Protein AF-0000000068821631 (afdb_homodimer)

Radius of gyration: 35.96 Å; Cα contacts (8 Å, |Δi|>4): 2154; chains: 2; bounding box: 86×133×84 Å

Solvent-accessible surface area (backbone atoms only — not comparable to full-atom values): 72727 Å² total; per-residue (Å²): 124,73,71,65,57,58,52,55,50,50,51,46,50,48,49,47,50,51,48,50,52,58,62,64,56,64,79,59,76,81,51,92,59,80,60,64,71,82,62,59,87,59,85,67,92,49,68,33,30,53,51,27,49,51,40,53,54,33,38,76,64,38,18,24,26,35,45,40,28,57,28,10,21,29,58,56,77,44,23,37,95,37,39,16,36,55,29,44,36,21,58,68,49,22,46,67,46,66,47,101,57,60,35,21,36,29,44,39,33,41,34,51,49,60,54,82,60,86,72,88,68,68,70,83,56,87,77,70,66,42,80,38,53,42,46,63,70,36,42,76,60,100,38,72,63,56,74,66,46,30,47,32,34,35,17,40,32,38,59,48,70,47,48,58,67,56,50,29,53,47,50,33,50,46,51,69,70,52,90,54,70,50,43,81,69,60,36,46,61,44,49,48,63,54,73,68,38,42,49,46,56,70,77,75,65,69,80,48,74,62,32,52,51,50,52,51,51,51,50,51,45,52,50,48,26,52,53,33,27,52,47,56,74,76,44,78,81,66,93,77,75,48,71,68,52,56,53,50,54,40,28,16,41,64,64,52,57,59,52,40,70,61,70,76,71,88,47,70,70,56,41,41,52,28,21,53,48,36,55,29,50,55,50,39,51,38,26,49,36,50,52,41,52,68,46,28,58,32,36,44,43,52,58,54,46,54,42,45,66,32,56,74,51,19,63,47,68,50,30,63,58,42,55,40,49,53,35,22,51,48,17,21,45,52,38,32,51,48,55,61,46,44,70,76,52,78,71,58,65,71,56,54,53,47,50,37,47,56,60,52,40,61,48,48,50,52,52,45,52,38,37,38,30,54,53,55,68,74,64,63,42,72,40,18,54,61,49,39,36,40,43,15,50,21,16,59,75,31,44,64,35,54,77,67,43,40,20,45,75,47,61,39,60,42,36,41,52,78,81,49,32,58,54,26,32,54,52,54,50,47,57,52,46,54,55,40,49,53,35,29,72,76,38,52,70,61,15,52,47,51,50,50,52,51,33,53,46,24,29,45,42,34,25,49,51,15,49,74,66,63,40,70,43,62,82,66,83,33,56,69,32,48,76,35,54,53,66,28,64,60,40,62,68,56,49,41,27,50,68,44,58,40,32,22,23,48,55,14,28,54,50,9,46,50,53,51,69,43,57,96,54,91,67,75,49,54,63,68,60,22,51,52,41,39,50,52,14,50,47,31,36,48,47,37,42,48,53,47,22,51,72,52,19,83,84,50,74,90,43,44,68,61,21,10,48,45,42,29,41,32,53,48,32,34,38,52,12,51,49,33,42,50,49,25,28,61,35,32,70,30,57,67,60,33,54,60,23,49,37,70,78,31,42,37,49,29,73,27,41,68,38,20,64,71,48,34,56,60,58,44,40,47,54,36,11,41,45,59,46,39,40,76,83,52,70,67,61,48,51,41,51,22,46,18,41,52,53,52,13,46,54,53,6,48,49,43,36,42,62,38,40,51,23,50,44,49,43,49,41,58,69,76,51,59,79,75,74,74,69,79,67,83,69,72,89,72,85,87,71,66,74,66,59,66,66,54,61,65,58,53,61,79,70,90,121,70,72,64,54,57,53,53,53,53,49,46,52,46,48,46,49,50,50,50,51,57,63,64,55,66,78,59,76,80,52,91,59,79,61,64,72,82,60,59,86,59,85,67,92,49,67,35,31,53,51,26,50,50,39,52,56,34,38,76,65,38,17,24,25,38,44,40,28,57,30,10,22,30,58,56,77,46,24,37,93,39,40,16,35,53,30,45,36,22,58,67,50,21,46,67,44,66,48,101,56,60,36,22,37,29,44,39,32,38,35,50,49,60,54,79,60,86,71,88,68,69,70,83,55,86,78,72,66,42,79,37,54,42,46,63,70,36,43,75,60,100,40,72,64,52,76,66,46,31,48,34,33,35,17,41,30,37,56,50,68,48,49,59,67,57,50,29,54,47,49,34,49,47,52,69,70,51,88,54,70,48,45,81,70,60,35,48,59,45,50,47,62,55,74,69,38,42,50,47,58,71,76,76,65,71,79,50,73,63,33,51,51,51,51,50,51,50,50,51,45,51,48,49,27,53,52,34,28,53,48,56,74,75,41,78,83,64,92,76,75,47,70,68,54,57,53,48,56,40,28,16,41,66,64,54,56,59,52,39,72,60,74,76,73,88,46,70,71,57,40,41,52,29,20,53,49,36,53,30,50,55,49,39,52,38,26,50,37,50,52,39,54,68,46,28,57,32,36,44,44,52,57,56,47,55,43,47,64,32,55,74,49,19,61,48,71,52,30,64,58,42,56,41,50,52,34,22,52,49,17,21,45,52,38,33,50,48,55,61,46,44,71,75,53,77,73,58,66,72,56,53,52,48,50,39,47,57,58,51,41,62,47,49,50,52,53,46,52,37,37,37,29,54,54,53,68,74,63,64,43,71,41,17,55,60,48,40,36,39,43,16,51,20,16,59,76,32,45,65,34,54,77,68,44,41,20,46,76,48,61,39,61,42,37,41,54,79,81,49,33,56,54,26,31,54,54,54,50,48,57,53,45,54,56,40,49,52,36,29,72,76,36,51,69,60,16,53,48,52,50,48,51,52,33,54,47,25,29,45,42,34,24,49,51,15,49,74,66,62,38,71,42,60,82,66,84,32,58,69,32,46,76,35,54,53,65,27,64,58,40,62,69,55,48,43,29,49,69,43,59,40,31,20,24,47,54,14,29,54,52,8,46,50,54,53,71,44,56,95,53,92,67,74,50,52,64,68,60,20,51,51,42,40,50,51,13,51,47,30,37,49,48,36,42,47,53,48,21,50,73,53,18,83,85,49,76,90,43,44,68,62,20,9,50,46,43,28,41,32,53,48,32,33,38,51,12,53,50,35,42,51,48,25,28,63,34,33,70,29,58,68,60,32,53,61,23,48,36,70,78,32,42,37,48,28,73,27,42,67,39,19,63,71,49,34,55,59,60,43,40,47,53,36,11,42,43,59,45,39,40,73,83,50,71,68,61,48,50,41,51,22,47,18,42,50,52,51,15,46,54,53,6,46,50,43,36,42,63,36,41,51,23,49,44,48,43,50,40,58,68,76,50,61,79,74,72,74,67,80,68,83,68,73,90,71,85,87,72,67,74,66,58,65,64,54,62,63,57,54,60,80,70,88

Sequence (1408 aa):
MLLKMIGFKIFGVLIMELFVISVECGNVDRSIFPQLPVTVQKSEEGLCKKHSDLYLDSLNNLTLWAEEMWDSTAKSATGVLRGSIFQMGHFEQCLTTRAPFETKYCLATVIAKVPKPMKQRDHLSLFYHPENDVFERLYKFDDISQQSRNVLKMGWCIPASCSTEELQEYLNEYFKTQYFPMKEHNVSYEAQFSPEWCQSAEENEYFSGGDIVFTFLTIILVTIVIGVTIYDFHHEEPLKKSLSYRLMITFSARKNFNDLSKSDESNPALTILYGLRAVSILMIITAHRFGTYVSSALLNFDYIETQYRSLLTTILFHGDLFVDTFFILSGILVVYTLLNQFEKKIMNPGFMILIRYVRLTPAYAFVIFYYATLFNHTGNGPLWKIVAGGDSQDCKTNWWTNLLYISNYVNADHMCMTHSWYLPCDFHYFIIGIFICILIKKERKSGLGVLTIFTVASMAIPFILTIVYQRPALLHFYPEFLTGPKVHPDFLLTYCKSHTRATPYFIGMFAGYLYYRLQGKEVHICRLKSIVLLLVSLTLMFMSVFIGGVFYNPYHAYNAAESASYAALHRPAWALGSIGLLYTASYGHGYIINKVLTWSPLVPLAKLVYGAYLVHMQFQLRSAARFRNPRSISYFDVISLALSDIVLAFVFGLLLYLMIEAPSRKIFREIMMPRRATNNLKVSQHNTNSENSNMNNKTSDSRLMLLKMIGFKIFGVLIMELFVISVECGNVDRSIFPQLPVTVQKSEEGLCKKHSDLYLDSLNNLTLWAEEMWDSTAKSATGVLRGSIFQMGHFEQCLTTRAPFETKYCLATVIAKVPKPMKQRDHLSLFYHPENDVFERLYKFDDISQQSRNVLKMGWCIPASCSTEELQEYLNEYFKTQYFPMKEHNVSYEAQFSPEWCQSAEENEYFSGGDIVFTFLTIILVTIVIGVTIYDFHHEEPLKKSLSYRLMITFSARKNFNDLSKSDESNPALTILYGLRAVSILMIITAHRFGTYVSSALLNFDYIETQYRSLLTTILFHGDLFVDTFFILSGILVVYTLLNQFEKKIMNPGFMILIRYVRLTPAYAFVIFYYATLFNHTGNGPLWKIVAGGDSQDCKTNWWTNLLYISNYVNADHMCMTHSWYLPCDFHYFIIGIFICILIKKERKSGLGVLTIFTVASMAIPFILTIVYQRPALLHFYPEFLTGPKVHPDFLLTYCKSHTRATPYFIGMFAGYLYYRLQGKEVHICRLKSIVLLLVSLTLMFMSVFIGGVFYNPYHAYNAAESASYAALHRPAWALGSIGLLYTASYGHGYIINKVLTWSPLVPLAKLVYGAYLVHMQFQLRSAARFRNPRSISYFDVISLALSDIVLAFVFGLLLYLMIEAPSRKIFREIMMPRRATNNLKVSQHNTNSENSNMNNKTSDSRL

InterPro domains:
  IPR002656 Acyltransferase 3 domain [PF01757] (275-656)
  IPR006621 Nose resistant-to-fluoxetine protein, N-terminal [PF20146] (48-170)
  IPR006621 Nose resistant-to-fluoxetine protein, N-terminal [SM00703] (45-189)
  IPR052728 Oxygen and lipid transport regulator [PTHR11161] (45-690)

pLDDT: mean 89.47, std 16.25, range [26.05, 98.81]

Secondary structure (DSSP, 8-state):
--HHHHHHHHHHHHHHHHHHHHHGGGG----SSPPPPSS---SS-SHHHHHHHHHHHHHHTTBHHHHHHHHHS--S--SGGGT--EE---HHHHHH---SS-EEEEEEEEEEEPPPPSS---TT-----TTSBTHHHHS--S-TTS--SSEEEEEEEEETTS-HHHHHHHHHHHHHHS--GGGGGT-EEEEE--GGGEEETTTT-S--HHHHHHHHHHHHHHHHHHHHHHHHHHSPPPSS--HHHHHHHTT-HHHHHHHTTPPP-S-GGGGHHHHHHHHHHHHHHHHHHHHHHHTS-BS-HHHHHHHTT-STTHHHHTTHHHHHHHHHHHHHHHHHHHHHHHTT----HHHHHHHHHHHHHHHHHHHHHHHHTGGGGS---TTTTTTHHHHHHHHHHHHHHHHTT-TTTSSGGG-SSGGGGHHHHHHHHHHHHHHHHHHHHH-HHHHHHHHHHHHHHHHHHHHHHHHHTT--SS----HHHHH-GGG-HHIIIIISSHHHH-HHHHHHHHHHHHHHHTTT------HHHHHHHHHHHHHHHHHHHHHHHHHHSTTS---HHHHHHHHHHHHHHHHHHHHHHHHHHHHSS-HHHHHHHT-TTHHHHHHTHHHHHHHHHHHHHHHHHT-SS-B---HHHHHHHHHHHHHHHHHHHHHHIIIIIHHHHHHHHHHHS-----------S---TTHHHHHHHHHHHTT-/--HHHHHHHHHHHHHHHHHHHHHGGGG----SSPPPPSS---SS-SHHHHHHHHHHHHHHTTBHHHHHHHHHS--S--SGGGT--EE---HHHHHH---SS-EEEEEEEEEEEPPPPSS---TT-----TTSBTHHHHS--S-TTS--SSEEEEEEEEETTS-HHHHHHHHHHHHHHS--GGGGGT-EEEEE--GGGEEETTTT----HHHHHHHHHHHHHHHHHHHHHHHHHHSPPPSS--HHHHHHHTT-HHHHHHHTT----S-GGGGHHHHHHHHHHHHHHHHHHHHHHHTS-BS-HHHHHHHTT-STTHHHHTTHHHHHHHHHHHHHHHHHHHHHHHTT----HHHHHHHHHHHHHHHHHHHHHHHHTGGGGS---TTTTTTHHHHHHHHHHHHHHHHTT-TTTSSGGG-SSGGGGHHHHHHHHHHHHHHHHHHHHH-HHHHHHHHHHHHHHHHHHHHHHHHHTT--SS----HHHHH-GGG-HHIIIIISSHHHH-HHHHHHHHHHHHHHHHTT------HHHHHHHHHHHHHHHHHHHHHHHHHHSTTSPP-HHHHHHHHHHHHHHHHHHHHHHHHHHHHSS-HHHHHHHT-TTHHHHHHTHHHHHHHHHHHHHHHHHT-SS-B---HHHHHHHHHHHHHHHHHHHHHHIIIIIHHHHHHHHHHHS-----------S---TTHHHHHHHHHHHTT-

Organism: Brassicogethes aeneus (NCBI:txid1431903)

Structure (mmCIF, N/CA/C/O backbone):
data_AF-0000000068821631-model_v1
#
loop_
_entity.id
_entity.type
_entity.pdbx_description
1 polymer 'Nose resistant-to-fluoxetine protein N-terminal domain-containing protein'
#
loop_
_atom_site.group_PDB
_atom_site.id
_atom_site.type_symbol
_atom_site.label_atom_id
_atom_site.label_alt_id
_atom_site.label_comp_id
_atom_site.label_asym_id
_atom_site.label_entity_id
_atom_site.label_seq_id
_atom_site.pdbx_PDB_ins_code
_atom_site.Cartn_x
_atom_site.Cartn_y
_atom_site.Cartn_z
_atom_site.occupancy
_atom_site.B_iso_or_equiv
_atom_site.auth_seq_id
_atom_site.auth_comp_id
_atom_site.auth_asym_id
_atom_site.auth_atom_id
_atom_site.pdbx_PDB_model_num
ATOM 1 N N . MET A 1 1 ? -3.051 -73.562 -43.344 1 27.86 1 MET A N 1
ATOM 2 C CA . MET A 1 1 ? -3.746 -72.312 -43.562 1 27.86 1 MET A CA 1
ATOM 3 C C . MET A 1 1 ? -3.988 -71.562 -42.25 1 27.86 1 MET A C 1
ATOM 5 O O . MET A 1 1 ? -4.184 -70.375 -42.219 1 27.86 1 MET A O 1
ATOM 9 N N . LEU A 1 2 ? -4.043 -72.312 -41.062 1 30.3 2 LEU A N 1
ATOM 10 C CA . LEU A 1 2 ? -4.355 -71.875 -39.719 1 30.3 2 LEU A CA 1
ATOM 11 C C . LEU A 1 2 ? -3.164 -71.125 -39.125 1 30.3 2 LEU A C 1
ATOM 13 O O . LEU A 1 2 ? -3.338 -70.25 -38.25 1 30.3 2 LEU A O 1
ATOM 17 N N . LEU A 1 3 ? -1.923 -71.438 -39.469 1 35.66 3 LEU A N 1
ATOM 18 C CA . LEU A 1 3 ? -0.729 -70.875 -38.844 1 35.66 3 LEU A CA 1
ATOM 19 C C . LEU A 1 3 ? -0.523 -69.438 -39.344 1 35.66 3 LEU A C 1
ATOM 21 O O . LEU A 1 3 ? 0.129 -68.625 -38.656 1 35.66 3 LEU A O 1
ATOM 25 N N . LYS A 1 4 ? -0.925 -69.125 -40.625 1 43.03 4 LYS A N 1
ATOM 26 C CA . LYS A 1 4 ? -0.717 -67.812 -41.188 1 43.03 4 LYS A CA 1
ATOM 27 C C . LYS A 1 4 ? -1.637 -66.75 -40.531 1 43.03 4 LYS A C 1
ATOM 29 O O . LYS A 1 4 ? -1.317 -65.562 -40.5 1 43.03 4 LYS A O 1
ATOM 34 N N . MET A 1 5 ? -2.822 -67.312 -39.906 1 37.31 5 MET A N 1
ATOM 35 C CA . MET A 1 5 ? -3.777 -66.312 -39.375 1 37.31 5 MET A CA 1
ATOM 36 C C . MET A 1 5 ? -3.34 -65.812 -38 1 37.31 5 MET A C 1
ATOM 38 O O . MET A 1 5 ? -3.695 -64.75 -37.594 1 37.31 5 MET A O 1
ATOM 42 N N . ILE A 1 6 ? -2.516 -66.688 -37.281 1 39.25 6 ILE A N 1
ATOM 43 C CA . ILE A 1 6 ? -2.141 -66.312 -35.906 1 39.25 6 ILE A CA 1
ATOM 44 C C . ILE A 1 6 ? -1.009 -65.25 -36 1 39.25 6 ILE A C 1
ATOM 46 O O . ILE A 1 6 ? -0.915 -64.375 -35.125 1 39.25 6 ILE A O 1
ATOM 50 N N . GLY A 1 7 ? -0.254 -65.25 -37.188 1 38.28 7 GLY A N 1
ATOM 51 C CA . GLY A 1 7 ? 0.874 -64.375 -37.281 1 38.28 7 GLY A CA 1
ATOM 52 C C . GLY A 1 7 ? 0.456 -62.906 -37.531 1 38.28 7 GLY A C 1
ATOM 53 O O . GLY A 1 7 ? 1.062 -62 -36.969 1 38.28 7 GLY A O 1
ATOM 54 N N . PHE A 1 8 ? -0.621 -62.812 -38.438 1 39.09 8 PHE A N 1
ATOM 55 C CA . PHE A 1 8 ? -1.047 -61.469 -38.781 1 39.09 8 PHE A CA 1
ATOM 56 C C . PHE A 1 8 ? -1.775 -60.812 -37.625 1 39.09 8 PHE A C 1
ATOM 58 O O . PHE A 1 8 ? -1.784 -59.562 -37.5 1 39.09 8 PHE A O 1
ATOM 65 N N . LYS A 1 9 ? -2.377 -61.594 -36.719 1 45.97 9 LYS A N 1
ATOM 66 C CA . LYS A 1 9 ? -3.109 -61 -35.594 1 45.97 9 LYS A CA 1
ATOM 67 C C . LYS A 1 9 ? -2.154 -60.531 -34.5 1 45.97 9 LYS A C 1
ATOM 69 O O . LYS A 1 9 ? -2.406 -59.531 -33.844 1 45.97 9 LYS A O 1
ATOM 74 N N . ILE A 1 10 ? -1.094 -61.344 -34.469 1 41.66 10 ILE A N 1
ATOM 75 C CA . ILE A 1 10 ? -0.138 -60.938 -33.438 1 41.66 10 ILE A CA 1
ATOM 76 C C . ILE A 1 10 ? 0.611 -59.688 -33.906 1 41.66 10 ILE A C 1
ATOM 78 O O . ILE A 1 10 ? 0.828 -58.75 -33.125 1 41.66 10 ILE A O 1
ATOM 82 N N . PHE A 1 11 ? 0.951 -59.594 -35.219 1 45 11 PHE A N 1
ATOM 83 C CA . PHE A 1 11 ? 1.626 -58.406 -35.75 1 45 11 PHE A CA 1
ATOM 84 C C . PHE A 1 11 ? 0.682 -57.219 -35.75 1 45 11 PHE A C 1
ATOM 86 O O . PHE A 1 11 ? 1.099 -56.094 -35.5 1 45 11 PHE A O 1
ATOM 93 N N . GLY A 1 12 ? -0.614 -57.406 -35.969 1 42.5 12 GLY A N 1
ATOM 94 C CA . GLY A 1 12 ? -1.601 -56.344 -35.938 1 42.5 12 GLY A CA 1
ATOM 95 C C . GLY A 1 12 ? -1.838 -55.812 -34.531 1 42.5 12 GLY A C 1
ATOM 96 O O . GLY A 1 12 ? -1.962 -54.594 -34.344 1 42.5 12 GLY A O 1
ATOM 97 N N . VAL A 1 13 ? -1.909 -56.75 -33.562 1 46.16 13 VAL A N 1
ATOM 98 C CA . VAL A 1 13 ? -2.08 -56.312 -32.188 1 46.16 13 VAL A CA 1
ATOM 99 C C . VAL A 1 13 ? -0.816 -55.594 -31.703 1 46.16 13 VAL A C 1
ATOM 101 O O . VAL A 1 13 ? -0.893 -54.594 -31.016 1 46.16 13 VAL A O 1
ATOM 104 N N . LEU A 1 14 ? 0.348 -56.031 -32.25 1 42.38 14 LEU A N 1
ATOM 105 C CA . LEU A 1 14 ? 1.596 -55.375 -31.875 1 42.38 14 LEU A CA 1
ATOM 106 C C . LEU A 1 14 ? 1.684 -54 -32.531 1 42.38 14 LEU A C 1
ATOM 108 O O . LEU A 1 14 ? 2.117 -53.031 -31.891 1 42.38 14 LEU A O 1
ATOM 112 N N . ILE A 1 15 ? 1.278 -53.938 -33.844 1 43.97 15 ILE A N 1
ATOM 113 C CA . ILE A 1 15 ? 1.255 -52.625 -34.5 1 43.97 15 ILE A CA 1
ATOM 114 C C . ILE A 1 15 ? 0.17 -51.75 -33.875 1 43.97 15 ILE A C 1
ATOM 116 O O . ILE A 1 15 ? 0.386 -50.562 -33.656 1 43.97 15 ILE A O 1
ATOM 120 N N . MET A 1 16 ? -0.98 -52.344 -33.5 1 40 16 MET A N 1
ATOM 121 C CA . MET A 1 16 ? -2.004 -51.562 -32.844 1 40 16 MET A CA 1
ATOM 122 C C . MET A 1 16 ? -1.545 -51.125 -31.438 1 40 16 MET A C 1
ATOM 124 O O . MET A 1 16 ? -1.809 -50 -31 1 40 16 MET A O 1
ATOM 128 N N . GLU A 1 17 ? -0.844 -52 -30.719 1 41.16 17 GLU A N 1
ATOM 129 C CA . GLU A 1 17 ? -0.293 -51.625 -29.422 1 41.16 17 GLU A CA 1
ATOM 130 C C . GLU A 1 17 ? 0.843 -50.625 -29.578 1 41.16 17 GLU A C 1
ATOM 132 O O . GLU A 1 17 ? 0.975 -49.688 -28.766 1 41.16 17 GLU A O 1
ATOM 137 N N . LEU A 1 18 ? 1.634 -50.75 -30.641 1 38.81 18 LEU A N 1
ATOM 138 C CA . LEU A 1 18 ? 2.643 -49.75 -30.922 1 38.81 18 LEU A CA 1
ATOM 139 C C . LEU A 1 18 ? 1.992 -48.438 -31.359 1 38.81 18 LEU A C 1
ATOM 141 O O . LEU A 1 18 ? 2.48 -47.344 -31.016 1 38.81 18 LEU A O 1
ATOM 145 N N . PHE A 1 19 ? 0.892 -48.5 -32.156 1 37.81 19 PHE A N 1
ATOM 146 C CA . PHE A 1 19 ? 0.152 -47.281 -32.531 1 37.81 19 PHE A CA 1
ATOM 147 C C . PHE A 1 19 ? -0.579 -46.719 -31.312 1 37.81 19 PHE A C 1
ATOM 149 O O . PHE A 1 19 ? -0.694 -45.5 -31.172 1 37.81 19 PHE A O 1
ATOM 156 N N . VAL A 1 20 ? -1.173 -47.531 -30.438 1 36.38 20 VAL A N 1
ATOM 157 C CA . VAL A 1 20 ? -1.764 -47.031 -29.188 1 36.38 20 VAL A CA 1
ATOM 158 C C . VAL A 1 20 ? -0.674 -46.469 -28.297 1 36.38 20 VAL A C 1
ATOM 160 O O . VAL A 1 20 ? -0.891 -45.438 -27.625 1 36.38 20 VAL A O 1
ATOM 163 N N . ILE A 1 21 ? 0.532 -47 -28.312 1 35.78 21 ILE A N 1
ATOM 164 C CA . ILE A 1 21 ? 1.637 -46.406 -27.594 1 35.78 21 ILE A CA 1
ATOM 165 C C . ILE A 1 21 ? 1.985 -45.062 -28.219 1 35.78 21 ILE A C 1
ATOM 167 O O . ILE A 1 21 ? 2.295 -44.094 -27.516 1 35.78 21 ILE A O 1
ATOM 171 N N . SER A 1 22 ? 1.957 -44.906 -29.562 1 34.78 22 SER A N 1
ATOM 172 C CA . SER A 1 22 ? 2.273 -43.625 -30.203 1 34.78 22 SER A CA 1
ATOM 173 C C . SER A 1 22 ? 1.207 -42.562 -29.891 1 34.78 22 SER A C 1
ATOM 175 O O . SER A 1 22 ? 1.495 -41.375 -29.859 1 34.78 22 SER A O 1
ATOM 177 N N . VAL A 1 23 ? -0.105 -42.844 -29.891 1 35.59 23 VAL A N 1
ATOM 178 C CA . VAL A 1 23 ? -1.138 -41.875 -29.578 1 35.59 23 VAL A CA 1
ATOM 179 C C . VAL A 1 23 ? -1.075 -41.531 -28.094 1 35.59 23 VAL A C 1
ATOM 181 O O . VAL A 1 23 ? -1.62 -40.5 -27.656 1 35.59 23 VAL A O 1
ATOM 184 N N . GLU A 1 24 ? -0.668 -42.438 -2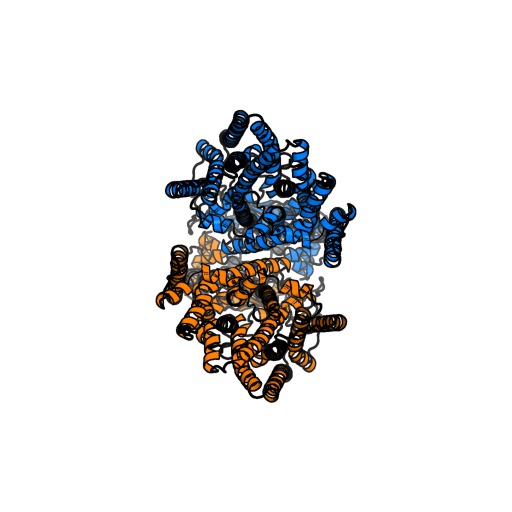7.328 1 35.94 24 GLU A N 1
ATOM 185 C CA . GLU A 1 24 ? -0.538 -42.125 -25.906 1 35.94 24 GLU A CA 1
ATOM 186 C C . GLU A 1 24 ? 0.537 -41.062 -25.672 1 35.94 24 GLU A C 1
ATOM 188 O O . GLU A 1 24 ? 0.831 -40.688 -24.531 1 35.94 24 GLU A O 1
ATOM 193 N N . CYS A 1 25 ? 1.418 -40.906 -26.547 1 36.38 25 CYS A N 1
ATOM 194 C CA . CYS A 1 25 ? 2.463 -39.906 -26.516 1 36.38 25 CYS A CA 1
ATOM 195 C C . CYS A 1 25 ? 1.863 -38.5 -26.469 1 36.38 25 CYS A C 1
ATOM 197 O O . CYS A 1 25 ? 2.566 -37.5 -26.688 1 36.38 25 CYS A O 1
ATOM 199 N N . GLY A 1 26 ? 0.633 -38.344 -26.688 1 38.38 26 GLY A N 1
ATOM 200 C CA . GLY A 1 26 ? 0.07 -37 -26.797 1 38.38 26 GLY A CA 1
ATOM 201 C C . GLY A 1 26 ? 0.443 -36.125 -25.625 1 38.38 26 GLY A C 1
ATOM 202 O O . GLY A 1 26 ? 0.491 -34.875 -25.766 1 38.38 26 GLY A O 1
ATOM 203 N N . ASN A 1 27 ? 0.192 -36.562 -24.391 1 45.94 27 ASN A N 1
ATOM 204 C CA . ASN A 1 27 ? 0.243 -35.531 -23.359 1 45.94 27 ASN A CA 1
ATOM 205 C C . ASN A 1 27 ? 1.664 -35.312 -22.844 1 45.94 27 ASN A C 1
ATOM 207 O O . ASN A 1 27 ? 1.981 -35.688 -21.719 1 45.94 27 ASN A O 1
ATOM 211 N N . VAL A 1 28 ? 2.695 -35.562 -23.656 1 49.62 28 VAL A N 1
ATOM 212 C CA . VAL A 1 28 ? 4.043 -35.219 -23.203 1 49.62 28 VAL A CA 1
ATOM 213 C C . VAL A 1 28 ? 4.102 -33.781 -22.75 1 49.62 28 VAL A C 1
ATOM 215 O O . VAL A 1 28 ? 3.564 -32.875 -23.422 1 49.62 28 VAL A O 1
ATOM 218 N N . ASP A 1 29 ? 4.488 -33.594 -21.547 1 62.69 29 ASP A N 1
ATOM 219 C CA . ASP A 1 29 ? 4.77 -32.281 -20.984 1 62.69 29 ASP A CA 1
ATOM 220 C C . ASP A 1 29 ? 5.727 -31.484 -21.875 1 62.69 29 ASP A C 1
ATOM 222 O O . ASP A 1 29 ? 6.918 -31.797 -21.938 1 62.69 29 ASP A O 1
ATOM 226 N N . ARG A 1 30 ? 5.258 -30.672 -22.797 1 73.38 30 ARG A N 1
ATOM 227 C CA . ARG A 1 30 ? 6 -29.875 -23.766 1 73.38 30 ARG A CA 1
ATOM 228 C C . ARG A 1 30 ? 6.469 -28.562 -23.156 1 73.38 30 ARG A C 1
ATOM 230 O O . ARG A 1 30 ? 6.508 -27.531 -23.844 1 73.38 30 ARG A O 1
ATOM 237 N N . SER A 1 31 ? 6.863 -28.719 -21.875 1 83.88 31 SER A N 1
ATOM 238 C CA . SER A 1 31 ? 7.328 -27.5 -21.234 1 83.88 31 SER A CA 1
ATOM 239 C C . SER A 1 31 ? 8.781 -27.203 -21.578 1 83.88 31 SER A C 1
ATOM 241 O O . SER A 1 31 ? 9.547 -28.125 -21.891 1 83.88 31 SER A O 1
ATOM 243 N N . ILE A 1 32 ? 9.102 -26 -21.609 1 89.25 32 ILE A N 1
ATOM 244 C CA . ILE A 1 32 ? 10.453 -25.547 -21.922 1 89.25 32 ILE A CA 1
ATOM 245 C C . ILE A 1 32 ? 11.422 -26.016 -20.828 1 89.25 32 ILE A C 1
ATOM 247 O O . ILE A 1 32 ? 12.547 -26.422 -21.125 1 89.25 32 ILE A O 1
ATOM 251 N N . PHE A 1 33 ? 11.016 -26.031 -19.656 1 93.75 33 PHE A N 1
ATOM 252 C CA . PHE A 1 33 ? 11.836 -26.469 -18.547 1 93.75 33 PHE A CA 1
ATOM 253 C C . PHE A 1 33 ? 11.312 -27.781 -17.969 1 93.75 33 PHE A C 1
ATOM 255 O O . PHE A 1 33 ? 10.102 -28.031 -17.984 1 93.75 33 PHE A O 1
ATOM 262 N N . PRO A 1 34 ? 12.227 -28.562 -17.531 1 91.31 34 PRO A N 1
ATOM 263 C CA . PRO A 1 34 ? 11.812 -29.859 -16.984 1 91.31 34 PRO A CA 1
ATOM 264 C C . PRO A 1 34 ? 11.164 -29.75 -15.609 1 91.31 34 PRO A C 1
ATOM 266 O O . PRO A 1 34 ? 11.43 -28.797 -14.875 1 91.31 34 PRO A O 1
ATOM 269 N N . GLN A 1 35 ? 10.367 -30.719 -15.305 1 89.88 35 GLN A N 1
ATOM 270 C CA . GLN A 1 35 ? 9.812 -30.859 -13.961 1 89.88 35 GLN A CA 1
ATOM 271 C C . GLN A 1 35 ? 10.883 -31.328 -12.977 1 89.88 35 GLN A C 1
ATOM 273 O O . GLN A 1 35 ? 11.727 -32.156 -13.312 1 89.88 35 GLN A O 1
ATOM 278 N N . LEU A 1 36 ? 10.828 -30.797 -11.773 1 92.75 36 LEU A N 1
ATOM 279 C CA . LEU A 1 36 ? 11.719 -31.266 -10.727 1 92.75 36 LEU A CA 1
ATOM 280 C C . LEU A 1 36 ? 11.305 -32.656 -10.242 1 92.75 36 LEU A C 1
ATOM 282 O O . LEU A 1 36 ? 10.117 -33 -10.258 1 92.75 36 LEU A O 1
ATOM 286 N N . PRO A 1 37 ? 12.297 -33.438 -9.875 1 92.75 37 PRO A N 1
ATOM 287 C CA . PRO A 1 37 ? 11.945 -34.719 -9.266 1 92.75 37 PRO A CA 1
ATOM 288 C C . PRO A 1 37 ? 11.344 -34.562 -7.871 1 92.75 37 PRO A C 1
ATOM 290 O O . PRO A 1 37 ? 11.453 -33.5 -7.266 1 92.75 37 PRO A O 1
ATOM 293 N N . VAL A 1 38 ? 10.727 -35.594 -7.434 1 91.62 38 VAL A N 1
ATOM 294 C CA . VAL A 1 38 ? 10.094 -35.562 -6.117 1 91.62 38 VAL A CA 1
ATOM 295 C C . VAL A 1 38 ? 11.164 -35.375 -5.035 1 91.62 38 VAL A C 1
ATOM 297 O O . VAL A 1 38 ? 11.023 -34.531 -4.148 1 91.62 38 VAL A O 1
ATOM 300 N N . THR A 1 39 ? 12.156 -36.219 -5.113 1 90.12 39 THR A N 1
ATOM 301 C CA . THR A 1 39 ? 13.242 -36.219 -4.133 1 90.12 39 THR A CA 1
ATOM 302 C C . THR A 1 39 ? 14.523 -36.781 -4.727 1 90.12 39 THR A C 1
ATOM 304 O O . THR A 1 39 ? 14.633 -36.938 -5.945 1 90.12 39 THR A O 1
ATOM 307 N N . VAL A 1 40 ? 15.539 -36.906 -3.83 1 86.94 40 VAL A N 1
ATOM 308 C CA . VAL A 1 40 ? 16.844 -37.406 -4.227 1 86.94 40 VAL A CA 1
ATOM 309 C C . VAL A 1 40 ? 16.859 -38.938 -4.129 1 86.94 40 VAL A C 1
ATOM 311 O O . VAL A 1 40 ? 16.609 -39.5 -3.064 1 86.94 40 VAL A O 1
ATOM 314 N N . GLN A 1 41 ? 16.984 -39.562 -5.328 1 79.56 41 GLN A N 1
ATOM 315 C CA . GLN A 1 41 ? 17.062 -41 -5.312 1 79.56 41 GLN A CA 1
ATOM 316 C C . GLN A 1 41 ? 18.484 -41.5 -5.637 1 79.56 41 GLN A C 1
ATOM 318 O O . GLN A 1 41 ? 18.844 -41.594 -6.805 1 79.56 41 GLN A O 1
ATOM 323 N N . LYS A 1 42 ? 19.406 -41.125 -4.625 1 70 42 LYS A N 1
ATOM 324 C CA . LYS A 1 42 ? 20.781 -41.562 -4.859 1 70 42 LYS A CA 1
ATOM 325 C C . LYS A 1 42 ? 21.047 -42.906 -4.191 1 70 42 LYS A C 1
ATOM 327 O O . LYS A 1 42 ? 20.344 -43.312 -3.258 1 70 42 LYS A O 1
ATOM 332 N N . SER A 1 43 ? 22.094 -43.594 -4.777 1 59.75 43 SER A N 1
ATOM 333 C CA . SER A 1 43 ? 22.547 -44.938 -4.406 1 59.75 43 SER A CA 1
ATOM 334 C C . SER A 1 43 ? 23.328 -44.906 -3.098 1 59.75 43 SER A C 1
ATOM 336 O O . SER A 1 43 ? 23.312 -45.875 -2.33 1 59.75 43 SER A O 1
ATOM 338 N N . GLU A 1 44 ? 24.047 -43.719 -2.826 1 63.88 44 GLU A N 1
ATOM 339 C CA . GLU A 1 44 ? 24.969 -43.906 -1.721 1 63.88 44 GLU A CA 1
ATOM 340 C C . GLU A 1 44 ? 24.25 -43.844 -0.376 1 63.88 44 GLU A C 1
ATOM 342 O O . GLU A 1 44 ? 23.328 -43.062 -0.197 1 63.88 44 GLU A O 1
ATOM 347 N N . GLU A 1 45 ? 24.562 -44.812 0.441 1 71.75 45 GLU A N 1
ATOM 348 C CA . GLU A 1 45 ? 24 -45.031 1.766 1 71.75 45 GLU A CA 1
ATOM 349 C C . GLU A 1 45 ? 24.188 -43.812 2.666 1 71.75 45 GLU A C 1
ATOM 351 O O . GLU A 1 45 ? 25.297 -43.312 2.791 1 71.75 45 GLU A O 1
ATOM 356 N N . GLY A 1 46 ? 23.125 -42.844 2.986 1 86.94 46 GLY A N 1
ATOM 357 C CA . GLY A 1 46 ? 23.156 -41.719 3.904 1 86.94 46 GLY A CA 1
ATOM 358 C C . GLY A 1 46 ? 21.766 -41.312 4.375 1 86.94 46 GLY A C 1
ATOM 359 O O . GLY A 1 46 ? 20.766 -41.969 4.035 1 86.94 46 GLY A O 1
ATOM 360 N N . LEU A 1 47 ? 21.75 -40.375 5.309 1 93 47 LEU A N 1
ATOM 361 C CA . LEU A 1 47 ? 20.5 -39.906 5.91 1 93 47 LEU A CA 1
ATOM 362 C C . LEU A 1 47 ? 19.594 -39.281 4.859 1 93 47 LEU A C 1
ATOM 364 O O . LEU A 1 47 ? 18.375 -39.406 4.922 1 93 47 LEU A O 1
ATOM 368 N N . CYS A 1 48 ? 20.156 -38.562 3.912 1 94.12 48 CYS A N 1
ATOM 369 C CA . CYS A 1 48 ? 19.391 -37.969 2.826 1 94.12 48 CYS A CA 1
ATOM 370 C C . CYS A 1 48 ? 18.625 -39.031 2.047 1 94.12 48 CYS A C 1
ATOM 372 O O . CYS A 1 48 ? 17.453 -38.875 1.732 1 94.12 48 CYS A O 1
ATOM 374 N N . LYS A 1 49 ? 19.266 -40.125 1.724 1 93.94 49 LYS A N 1
ATOM 375 C CA . LYS A 1 49 ? 18.625 -41.219 0.993 1 93.94 49 LYS A CA 1
ATOM 376 C C . LYS A 1 49 ? 17.484 -41.812 1.807 1 93.94 49 LYS A C 1
ATOM 378 O O . LYS A 1 49 ? 16.406 -42.062 1.28 1 93.94 49 LYS A O 1
ATOM 383 N N . LYS A 1 50 ? 17.797 -42.094 3.121 1 94.94 50 LYS A N 1
ATOM 384 C CA . LYS A 1 50 ? 16.797 -42.688 3.988 1 94.94 50 LYS A CA 1
ATOM 385 C C . LYS A 1 50 ? 15.531 -41.844 4.055 1 94.94 50 LYS A C 1
ATOM 387 O O . LYS A 1 50 ? 14.414 -42.344 3.928 1 94.94 50 LYS A O 1
ATOM 392 N N . HIS A 1 51 ? 15.734 -40.594 4.277 1 96.5 51 HIS A N 1
ATOM 393 C CA . HIS A 1 51 ? 14.602 -39.656 4.359 1 96.5 51 HIS A CA 1
ATOM 394 C C . HIS A 1 51 ? 13.891 -39.531 3.014 1 96.5 51 HIS A C 1
ATOM 396 O O . HIS A 1 51 ? 12.664 -39.438 2.961 1 96.5 51 HIS A O 1
ATOM 402 N N . SER A 1 52 ? 14.625 -39.531 1.921 1 96.06 52 SER A N 1
ATOM 403 C CA . SER A 1 52 ? 14.055 -39.438 0.583 1 96.06 52 SER A CA 1
ATOM 404 C C . SER A 1 52 ? 13.227 -40.688 0.259 1 96.06 52 SER A C 1
ATOM 406 O O . SER A 1 52 ? 12.156 -40.594 -0.343 1 96.06 52 SER A O 1
ATOM 408 N N . ASP A 1 53 ? 13.773 -41.844 0.645 1 95.06 53 ASP A N 1
ATOM 409 C CA . ASP A 1 53 ? 13.039 -43.094 0.424 1 95.06 53 ASP A CA 1
ATOM 410 C C . ASP A 1 53 ? 11.734 -43.094 1.216 1 95.06 53 ASP A C 1
ATOM 412 O O . ASP A 1 53 ? 10.695 -43.531 0.701 1 95.06 53 ASP A O 1
ATOM 416 N N . LEU A 1 54 ? 11.852 -42.656 2.453 1 96.31 54 LEU A N 1
ATOM 417 C CA . LEU A 1 54 ? 10.648 -42.562 3.271 1 96.31 54 LEU A CA 1
ATOM 418 C C . LEU A 1 54 ? 9.633 -41.625 2.646 1 96.31 54 LEU A C 1
ATOM 420 O O . LEU A 1 54 ? 8.43 -41.875 2.654 1 96.31 54 LEU A O 1
ATOM 424 N N . TYR A 1 55 ? 10.102 -40.562 2.186 1 96.56 55 TYR A N 1
ATOM 425 C CA . TYR A 1 55 ? 9.273 -39.562 1.512 1 96.56 55 TYR A CA 1
ATOM 426 C C . TYR A 1 55 ? 8.57 -40.156 0.307 1 96.56 55 TYR A C 1
ATOM 428 O O . TYR A 1 55 ? 7.352 -40.031 0.167 1 96.56 55 TYR A O 1
ATOM 436 N N . LEU A 1 56 ? 9.258 -40.844 -0.537 1 95.25 56 LEU A N 1
ATOM 437 C CA . LEU A 1 56 ? 8.703 -41.438 -1.748 1 95.25 56 LEU A CA 1
ATOM 438 C C . LEU A 1 56 ? 7.688 -42.531 -1.406 1 95.25 56 LEU A C 1
ATOM 440 O O . LEU A 1 56 ? 6.629 -42.625 -2.029 1 95.25 56 LEU A O 1
ATOM 444 N N . ASP A 1 57 ? 8.016 -43.344 -0.427 1 95.25 57 ASP A N 1
ATOM 445 C CA . ASP A 1 57 ? 7.113 -44.406 0.001 1 95.25 57 ASP A CA 1
ATOM 446 C C . ASP A 1 57 ? 5.812 -43.812 0.56 1 95.25 57 ASP A C 1
ATOM 448 O O . ASP A 1 57 ? 4.727 -44.312 0.265 1 95.25 57 ASP A O 1
ATOM 452 N N . SER A 1 58 ? 5.98 -42.812 1.334 1 96.81 58 SER A N 1
ATOM 453 C CA . SER A 1 58 ? 4.812 -42.188 1.942 1 96.81 58 SER A CA 1
ATOM 454 C C . SER A 1 58 ? 3.967 -41.469 0.897 1 96.81 58 SER A C 1
ATOM 456 O O . SER A 1 58 ? 2.744 -41.375 1.029 1 96.81 58 SER A O 1
ATOM 458 N N . LEU A 1 59 ? 4.605 -40.906 -0.111 1 95.44 59 LEU A N 1
ATOM 459 C CA . LEU A 1 59 ? 3.879 -40.25 -1.205 1 95.44 59 LEU A CA 1
ATOM 460 C C . LEU A 1 59 ? 3.057 -41.281 -1.98 1 95.44 59 LEU A C 1
ATOM 462 O O . LEU A 1 59 ? 1.912 -41 -2.354 1 95.44 59 LEU A O 1
ATOM 466 N N . ASN A 1 60 ? 3.633 -42.406 -2.221 1 92.31 60 ASN A N 1
ATOM 467 C CA . ASN A 1 60 ? 2.939 -43.5 -2.918 1 92.31 60 ASN A CA 1
ATOM 468 C C . ASN A 1 60 ? 1.74 -44 -2.121 1 92.31 60 ASN A C 1
ATOM 470 O O . ASN A 1 60 ? 0.76 -44.469 -2.699 1 92.31 60 ASN A O 1
ATOM 474 N N . ASN A 1 61 ? 1.854 -43.812 -0.825 1 93.38 61 ASN A N 1
ATOM 475 C CA . ASN A 1 61 ? 0.774 -44.25 0.053 1 93.38 61 ASN A CA 1
ATOM 476 C C . ASN A 1 61 ? -0.22 -43.125 0.321 1 93.38 61 ASN A C 1
ATOM 478 O O . ASN A 1 61 ? -1.084 -43.25 1.191 1 93.38 61 ASN A O 1
ATOM 482 N N . LEU A 1 62 ? -0.052 -42.031 -0.292 1 94.38 62 LEU A N 1
ATOM 483 C CA . LEU A 1 62 ? -0.937 -40.875 -0.211 1 94.38 62 LEU A CA 1
ATOM 484 C C . LEU A 1 62 ? -0.946 -40.281 1.199 1 94.38 62 LEU A C 1
ATOM 486 O O . LEU A 1 62 ? -1.975 -39.781 1.665 1 94.38 62 LEU A O 1
ATOM 490 N N . THR A 1 63 ? 0.162 -40.438 1.9 1 96.56 63 THR A N 1
ATOM 491 C CA . THR A 1 63 ? 0.284 -39.875 3.24 1 96.56 63 THR A CA 1
ATOM 492 C C . THR A 1 63 ? 0.255 -38.344 3.189 1 96.56 63 THR A C 1
ATOM 494 O O . THR A 1 63 ? 0.9 -37.719 2.334 1 96.56 63 THR A O 1
ATOM 497 N N . LEU A 1 64 ? -0.393 -37.719 4.07 1 96.88 64 LEU A N 1
ATOM 498 C CA . LEU A 1 64 ? -0.671 -36.281 4.016 1 96.88 64 LEU A CA 1
ATOM 499 C C . LEU A 1 64 ? 0.623 -35.5 4.016 1 96.88 64 LEU A C 1
ATOM 501 O O . LEU A 1 64 ? 0.808 -34.594 3.178 1 96.88 64 LEU A O 1
ATOM 505 N N . TRP A 1 65 ? 1.541 -35.719 4.996 1 98.06 65 TRP A N 1
ATOM 506 C CA . TRP A 1 65 ? 2.754 -34.938 5.078 1 98.06 65 TRP A CA 1
ATOM 507 C C . TRP A 1 65 ? 3.561 -35.031 3.787 1 98.06 65 TRP A C 1
ATOM 509 O O . TRP A 1 65 ? 4.168 -34.031 3.352 1 98.06 65 TRP A O 1
ATOM 519 N N . ALA A 1 66 ? 3.658 -36.219 3.174 1 98.06 66 ALA A N 1
ATOM 520 C CA . ALA A 1 66 ? 4.395 -36.406 1.927 1 98.06 66 ALA A CA 1
ATOM 521 C C . ALA A 1 66 ? 3.729 -35.656 0.776 1 98.06 66 ALA A C 1
ATOM 523 O O . ALA A 1 66 ? 4.41 -35.031 -0.055 1 98.06 66 ALA A O 1
ATOM 524 N N . GLU A 1 67 ? 2.41 -35.688 0.754 1 97 67 GLU A N 1
ATOM 525 C CA . GLU A 1 67 ? 1.664 -34.969 -0.262 1 97 67 GLU A CA 1
ATOM 526 C C . GLU A 1 67 ? 1.841 -33.469 -0.094 1 97 67 GLU A C 1
ATOM 528 O O . GLU A 1 67 ? 1.877 -32.719 -1.079 1 97 67 GLU A O 1
ATOM 533 N N . GLU A 1 68 ? 1.879 -33 1.152 1 97.81 68 GLU A N 1
ATOM 534 C CA . GLU A 1 68 ? 2.109 -31.578 1.412 1 97.81 68 GLU A CA 1
ATOM 535 C C . GLU A 1 68 ? 3.477 -31.141 0.9 1 97.81 68 GLU A C 1
ATOM 537 O O . GLU A 1 68 ? 3.617 -30.047 0.348 1 97.81 68 GLU A O 1
ATOM 542 N N . MET A 1 69 ? 4.488 -31.938 1.112 1 97.69 69 MET A N 1
ATOM 543 C CA . MET A 1 69 ? 5.816 -31.609 0.604 1 97.69 69 MET A CA 1
ATOM 544 C C . MET A 1 69 ? 5.809 -31.516 -0.918 1 97.69 69 MET A C 1
ATOM 546 O O . MET A 1 69 ? 6.359 -30.578 -1.489 1 97.69 69 MET A O 1
ATOM 550 N N . TRP A 1 70 ? 5.176 -32.5 -1.561 1 97.06 70 TRP A N 1
ATOM 551 C CA . TRP A 1 70 ? 5.098 -32.5 -3.018 1 97.06 70 TRP A CA 1
ATOM 552 C C . TRP A 1 70 ? 4.254 -31.328 -3.514 1 97.06 70 TRP A C 1
ATOM 554 O O . TRP A 1 70 ? 4.598 -30.688 -4.512 1 97.06 70 TRP A O 1
ATOM 564 N N . ASP A 1 71 ? 3.158 -31.062 -2.777 1 97.12 71 ASP A N 1
ATOM 565 C CA . ASP A 1 71 ? 2.258 -29.969 -3.109 1 97.12 71 ASP A CA 1
ATOM 566 C C . ASP A 1 71 ? 2.963 -28.609 -2.98 1 97.12 71 ASP A C 1
ATOM 568 O O . ASP A 1 71 ? 2.52 -27.625 -3.557 1 97.12 71 ASP A O 1
ATOM 572 N N . SER A 1 72 ? 4.039 -28.562 -2.264 1 97.25 72 SER A N 1
ATOM 573 C CA . SER A 1 72 ? 4.773 -27.312 -2.043 1 97.25 72 SER A CA 1
ATOM 574 C C . SER A 1 72 ? 5.824 -27.094 -3.123 1 97.25 72 SER A C 1
ATOM 576 O O . SER A 1 72 ? 6.332 -25.984 -3.291 1 97.25 72 SER A O 1
ATOM 578 N N . THR A 1 73 ? 6.211 -28.109 -3.881 1 97.44 73 THR A N 1
ATOM 579 C CA . THR A 1 73 ? 7.27 -28.062 -4.887 1 97.44 73 THR A CA 1
ATOM 580 C C . THR A 1 73 ? 6.746 -27.469 -6.188 1 97.44 73 THR A C 1
ATOM 582 O O . THR A 1 73 ? 5.605 -27.719 -6.582 1 97.44 73 THR A O 1
ATOM 585 N N . ALA A 1 74 ? 7.578 -26.609 -6.797 1 95.94 74 ALA A N 1
ATOM 586 C CA . ALA A 1 74 ? 7.246 -26.094 -8.117 1 95.94 74 ALA A CA 1
ATOM 587 C C . ALA A 1 74 ? 7.348 -27.172 -9.18 1 95.94 74 ALA A C 1
ATOM 589 O O . ALA A 1 74 ? 8.445 -27.578 -9.57 1 95.94 74 ALA A O 1
ATOM 590 N N . LYS A 1 75 ? 6.297 -27.594 -9.75 1 92.38 75 LYS A N 1
ATOM 591 C CA . LYS A 1 75 ? 6.262 -28.75 -10.641 1 92.38 75 LYS A CA 1
ATOM 592 C C . LYS A 1 75 ? 6.395 -28.328 -12.102 1 92.38 75 LYS A C 1
ATOM 594 O O . LYS A 1 75 ? 6.715 -29.156 -12.961 1 92.38 75 LYS A O 1
ATOM 599 N N . SER A 1 76 ? 6.102 -27.125 -12.391 1 92 76 SER A N 1
ATOM 600 C CA . SER A 1 76 ? 6.207 -26.609 -13.758 1 92 76 SER A CA 1
ATOM 601 C C . SER A 1 76 ? 6.566 -25.125 -13.773 1 92 76 SER A C 1
ATOM 603 O O . SER A 1 76 ? 6.527 -24.469 -12.734 1 92 76 SER A O 1
ATOM 605 N N . ALA A 1 77 ? 6.973 -24.703 -14.945 1 94.31 77 ALA A N 1
ATOM 606 C CA . ALA A 1 77 ? 7.285 -23.281 -15.117 1 94.31 77 ALA A CA 1
ATOM 607 C C . ALA A 1 77 ? 6.246 -22.594 -16 1 94.31 77 ALA A C 1
ATOM 609 O O . ALA A 1 77 ? 5.762 -23.188 -16.969 1 94.31 77 ALA A O 1
ATOM 610 N N . THR A 1 78 ? 5.891 -21.438 -15.633 1 95.19 78 THR A N 1
ATOM 611 C CA . THR A 1 78 ? 4.914 -20.641 -16.375 1 95.19 78 THR A CA 1
ATOM 612 C C . THR A 1 78 ? 5.387 -19.188 -16.516 1 95.19 78 THR A C 1
ATOM 614 O O . THR A 1 78 ? 6.008 -18.641 -15.602 1 95.19 78 THR A O 1
ATOM 617 N N . GLY A 1 79 ? 5.145 -18.594 -17.656 1 96.75 79 GLY A N 1
ATOM 618 C CA . GLY A 1 79 ? 5.398 -17.172 -17.875 1 96.75 79 GLY A CA 1
ATOM 619 C C . GLY A 1 79 ? 6.871 -16.859 -18.062 1 96.75 79 GLY A C 1
ATOM 620 O O . GLY A 1 79 ? 7.289 -15.703 -17.891 1 96.75 79 GLY A O 1
ATOM 621 N N . VAL A 1 80 ? 7.664 -17.828 -18.422 1 97.25 80 VAL A N 1
ATOM 622 C CA . VAL A 1 80 ? 9.109 -17.672 -18.531 1 97.25 80 VAL A CA 1
ATOM 623 C C . VAL A 1 80 ? 9.445 -16.703 -19.656 1 97.25 80 VAL A C 1
ATOM 625 O O . VAL A 1 80 ? 10.359 -15.875 -19.516 1 97.25 80 VAL A O 1
ATOM 628 N N . LEU A 1 81 ? 8.703 -16.75 -20.703 1 97.44 81 LEU A N 1
ATOM 629 C CA . LEU A 1 81 ? 9 -15.969 -21.891 1 97.44 81 LEU A CA 1
ATOM 630 C C . LEU A 1 81 ? 8.695 -14.492 -21.656 1 97.44 81 LEU A C 1
ATOM 632 O O . LEU A 1 81 ? 9.133 -13.633 -22.438 1 97.44 81 LEU A O 1
ATOM 636 N N . ARG A 1 82 ? 7.945 -14.195 -20.609 1 97.19 82 ARG A N 1
ATOM 637 C CA . ARG A 1 82 ? 7.68 -12.805 -20.25 1 97.19 82 ARG A CA 1
ATOM 638 C C . ARG A 1 82 ? 8.547 -12.367 -19.078 1 97.19 82 ARG A C 1
ATOM 640 O O . ARG A 1 82 ? 8.406 -11.25 -18.578 1 97.19 82 ARG A O 1
ATOM 647 N N . GLY A 1 83 ? 9.359 -13.203 -18.594 1 96.38 83 GLY A N 1
ATOM 648 C CA . GLY A 1 83 ? 10.352 -12.812 -17.609 1 96.38 83 GLY A CA 1
ATOM 649 C C . GLY A 1 83 ? 10.055 -13.336 -16.219 1 96.38 83 GLY A C 1
ATOM 650 O O . GLY A 1 83 ? 10.648 -12.891 -15.234 1 96.38 83 GLY A O 1
ATOM 651 N N . SER A 1 84 ? 9.109 -14.273 -16.031 1 97.06 84 SER A N 1
ATOM 652 C CA . SER A 1 84 ? 8.852 -14.906 -14.75 1 97.06 84 SER A CA 1
ATOM 653 C C . SER A 1 84 ? 9.883 -15.992 -14.445 1 97.06 84 SER A C 1
ATOM 655 O O . SER A 1 84 ? 9.602 -17.188 -14.594 1 97.06 84 SER A O 1
ATOM 657 N N . ILE A 1 85 ? 10.938 -15.617 -13.898 1 96.06 85 ILE A N 1
ATOM 658 C CA . ILE A 1 85 ? 12.039 -16.562 -13.766 1 96.06 85 ILE A CA 1
ATOM 659 C C . ILE A 1 85 ? 11.984 -17.234 -12.398 1 96.06 85 ILE A C 1
ATOM 661 O O . ILE A 1 85 ? 12.734 -18.172 -12.133 1 96.06 85 ILE A O 1
ATOM 665 N N . PHE A 1 86 ? 11.148 -16.766 -11.531 1 97 86 PHE A N 1
ATOM 666 C CA . PHE A 1 86 ? 10.953 -17.391 -10.234 1 97 86 PHE A CA 1
ATOM 667 C C . PHE A 1 86 ? 9.711 -18.281 -10.242 1 97 86 PHE A C 1
ATOM 669 O O . PHE A 1 86 ? 8.602 -17.797 -10.5 1 97 86 PHE A O 1
ATOM 676 N N . GLN A 1 87 ? 9.867 -19.484 -10.102 1 97.31 87 GLN A N 1
ATOM 677 C CA . GLN A 1 87 ? 8.805 -20.453 -9.852 1 97.31 87 GLN A CA 1
ATOM 678 C C . GLN A 1 87 ? 8.867 -20.984 -8.422 1 97.31 87 GLN A C 1
ATOM 680 O O . GLN A 1 87 ? 9.523 -22 -8.156 1 97.31 87 GLN A O 1
ATOM 685 N N . MET A 1 88 ? 8.125 -20.469 -7.539 1 97.06 88 MET A N 1
ATOM 686 C CA . MET A 1 88 ? 8.477 -20.547 -6.121 1 97.06 88 MET A CA 1
ATOM 687 C C . MET A 1 88 ? 7.734 -21.688 -5.438 1 97.06 88 MET A C 1
ATOM 689 O O . MET A 1 88 ? 8.07 -22.062 -4.309 1 97.06 88 MET A O 1
ATOM 693 N N . GLY A 1 89 ? 6.773 -22.281 -6.062 1 97 89 GLY A N 1
ATOM 694 C CA . GLY A 1 89 ? 5.984 -23.234 -5.316 1 97 89 GLY A CA 1
ATOM 695 C C . GLY A 1 89 ? 5.301 -22.641 -4.102 1 97 89 GLY A C 1
ATOM 696 O O . GLY A 1 89 ? 4.707 -21.562 -4.184 1 97 89 GLY A O 1
ATOM 697 N N . HIS A 1 90 ? 5.297 -23.453 -2.998 1 97.94 90 HIS A N 1
ATOM 698 C CA . HIS A 1 90 ? 4.664 -22.984 -1.772 1 97.94 90 HIS A CA 1
ATOM 699 C C . HIS A 1 90 ? 5.629 -23.047 -0.594 1 97.94 90 HIS A C 1
ATOM 701 O O . HIS A 1 90 ? 5.633 -24.016 0.159 1 97.94 90 HIS A O 1
ATOM 707 N N . PHE A 1 91 ? 6.328 -22 -0.319 1 97.69 91 PHE A N 1
ATOM 708 C CA . PHE A 1 91 ? 7.395 -21.891 0.665 1 97.69 91 PHE A CA 1
ATOM 709 C C . PHE A 1 91 ? 6.891 -22.234 2.059 1 97.69 91 PHE A C 1
ATOM 711 O O . PHE A 1 91 ? 7.488 -23.062 2.748 1 97.69 91 PHE A O 1
ATOM 718 N N . GLU A 1 92 ? 5.824 -21.625 2.496 1 96.19 92 GLU A N 1
ATOM 719 C CA . GLU A 1 92 ? 5.297 -21.781 3.848 1 96.19 92 GLU A CA 1
ATOM 720 C C . GLU A 1 92 ? 4.824 -23.219 4.086 1 96.19 92 GLU A C 1
ATOM 722 O O . GLU A 1 92 ? 5.039 -23.781 5.164 1 96.19 92 GLU A O 1
ATOM 727 N N . GLN A 1 93 ? 4.164 -23.781 3.082 1 97.62 93 GLN A N 1
ATOM 728 C CA . GLN A 1 93 ? 3.709 -25.156 3.205 1 97.62 93 GLN A CA 1
ATOM 729 C C . GLN A 1 93 ? 4.883 -26.109 3.414 1 97.62 93 GLN A C 1
ATOM 731 O O . GLN A 1 93 ? 4.812 -27.016 4.238 1 97.62 93 GLN A O 1
ATOM 736 N N . CYS A 1 94 ? 5.922 -25.891 2.723 1 97.81 94 CYS A N 1
ATOM 737 C CA . CYS A 1 94 ? 7.098 -26.734 2.854 1 97.81 94 CYS A CA 1
ATOM 738 C C . CYS A 1 94 ? 7.656 -26.688 4.27 1 97.81 94 CYS A C 1
ATOM 740 O O . CYS A 1 94 ? 7.961 -27.719 4.863 1 97.81 94 CYS A O 1
ATOM 742 N N . LEU A 1 95 ? 7.758 -25.531 4.801 1 96.38 95 LEU A N 1
ATOM 743 C CA . LEU A 1 95 ? 8.438 -25.359 6.082 1 96.38 95 LEU A CA 1
ATOM 744 C C . LEU A 1 95 ? 7.516 -25.734 7.238 1 96.38 95 LEU A C 1
ATOM 746 O O . LEU A 1 95 ? 7.984 -26 8.352 1 96.38 95 LEU A O 1
ATOM 750 N N . THR A 1 96 ? 6.211 -25.781 7.059 1 95 96 THR A N 1
ATOM 751 C CA . THR A 1 96 ? 5.293 -26.047 8.164 1 95 96 THR A CA 1
ATOM 752 C C . THR A 1 96 ? 4.754 -27.469 8.086 1 95 96 THR A C 1
ATOM 754 O O . THR A 1 96 ? 3.988 -27.891 8.945 1 95 96 THR A O 1
ATOM 757 N N . THR A 1 97 ? 5.105 -28.219 7.031 1 96.62 97 THR A N 1
ATOM 758 C CA . THR A 1 97 ? 4.711 -29.609 6.914 1 96.62 97 THR A CA 1
ATOM 759 C C . THR A 1 97 ? 5.258 -30.422 8.086 1 96.62 97 THR A C 1
ATOM 761 O O . THR A 1 97 ? 6.43 -30.297 8.445 1 96.62 97 THR A O 1
ATOM 764 N N . ARG A 1 98 ? 4.445 -31.328 8.719 1 95.81 98 ARG A N 1
ATOM 765 C CA . ARG A 1 98 ? 4.84 -32.156 9.859 1 95.81 98 ARG A CA 1
ATOM 766 C C . ARG A 1 98 ? 5.316 -33.531 9.406 1 95.81 98 ARG A C 1
ATOM 768 O O . ARG A 1 98 ? 4.707 -34.531 9.742 1 95.81 98 ARG A O 1
ATOM 775 N N . ALA A 1 99 ? 6.406 -33.531 8.734 1 97.44 99 ALA A N 1
ATOM 776 C CA . ALA A 1 99 ? 7.059 -34.781 8.32 1 97.44 99 ALA A CA 1
ATOM 777 C C . ALA A 1 99 ? 7.871 -35.375 9.469 1 97.44 99 ALA A C 1
ATOM 779 O O . ALA A 1 99 ? 8.148 -34.688 10.461 1 97.44 99 ALA A O 1
ATOM 780 N N . PRO A 1 100 ? 8.164 -36.656 9.438 1 97.31 100 PRO A N 1
ATOM 781 C CA . PRO A 1 100 ? 8.969 -37.281 10.477 1 97.31 100 PRO A CA 1
ATOM 782 C C . PRO A 1 100 ? 10.414 -36.781 10.484 1 97.31 100 PRO A C 1
ATOM 784 O O . PRO A 1 100 ? 11.203 -37.188 11.344 1 97.31 100 PRO A O 1
ATOM 787 N N . PHE A 1 101 ? 10.797 -36 9.562 1 96.19 101 PHE A N 1
ATOM 788 C CA . PHE A 1 101 ? 12.086 -35.312 9.477 1 96.19 101 PHE A CA 1
ATOM 789 C C . PHE A 1 101 ? 11.906 -33.844 9.188 1 96.19 101 PHE A C 1
ATOM 791 O O . PHE A 1 101 ? 10.812 -33.406 8.805 1 96.19 101 PHE A O 1
ATOM 798 N N . GLU A 1 102 ? 12.945 -33.094 9.352 1 95.31 102 GLU A N 1
ATOM 799 C CA . GLU A 1 102 ? 12.891 -31.656 9.047 1 95.31 102 GLU A CA 1
ATOM 800 C C . GLU A 1 102 ? 12.898 -31.422 7.543 1 95.31 102 GLU A C 1
ATOM 802 O O . GLU A 1 102 ? 13.641 -32.062 6.809 1 95.31 102 GLU A O 1
ATOM 807 N N . THR A 1 103 ? 12.023 -30.531 7.113 1 96.94 103 THR A N 1
ATOM 808 C CA . THR A 1 103 ? 11.953 -30.188 5.695 1 96.94 103 THR A CA 1
ATOM 809 C C . THR A 1 103 ? 12.789 -28.953 5.391 1 96.94 103 THR A C 1
ATOM 811 O O . THR A 1 103 ? 13.125 -28.188 6.297 1 96.94 103 THR A O 1
ATOM 814 N N . LYS A 1 104 ? 13.156 -28.859 4.164 1 96.25 104 LYS A N 1
ATOM 815 C CA . LYS A 1 104 ? 13.945 -27.75 3.662 1 96.25 104 LYS A CA 1
ATOM 816 C C . LYS A 1 104 ? 13.422 -27.266 2.312 1 96.25 104 LYS A C 1
ATOM 818 O O . LYS A 1 104 ? 13.055 -28.078 1.459 1 96.25 104 LYS A O 1
ATOM 823 N N . TYR A 1 105 ? 13.273 -25.953 2.236 1 97.5 105 TYR A N 1
ATOM 824 C CA . TYR A 1 105 ? 12.875 -25.312 0.987 1 97.5 105 TYR A CA 1
ATOM 825 C C . TYR A 1 105 ? 14.086 -24.719 0.275 1 97.5 105 TYR A C 1
ATOM 827 O O . TYR A 1 105 ? 14.805 -23.891 0.85 1 97.5 105 TYR A O 1
ATOM 835 N N . CYS A 1 106 ? 14.336 -25.062 -1.007 1 97.81 106 CYS A N 1
ATOM 836 C CA . CYS A 1 106 ? 15.445 -24.516 -1.78 1 97.81 106 CYS A CA 1
ATOM 837 C C . CYS A 1 106 ? 14.961 -23.984 -3.123 1 97.81 106 CYS A C 1
ATOM 839 O O . CYS A 1 106 ? 14.086 -24.578 -3.754 1 97.81 106 CYS A O 1
ATOM 841 N N . LEU A 1 107 ? 15.461 -22.891 -3.52 1 97.69 107 LEU A N 1
ATOM 842 C CA . LEU A 1 107 ? 15.32 -22.422 -4.895 1 97.69 107 LEU A CA 1
ATOM 843 C C . LEU A 1 107 ? 16.469 -22.938 -5.762 1 97.69 107 LEU A C 1
ATOM 845 O O . LEU A 1 107 ? 17.562 -22.375 -5.727 1 97.69 107 LEU A O 1
ATOM 849 N N . ALA A 1 108 ? 16.188 -23.891 -6.574 1 97.44 108 ALA A N 1
ATOM 850 C CA . ALA A 1 108 ? 17.188 -24.469 -7.48 1 97.44 108 ALA A CA 1
ATOM 851 C C . ALA A 1 108 ? 17.359 -23.594 -8.727 1 97.44 108 ALA A C 1
ATOM 853 O O . ALA A 1 108 ? 16.375 -23.25 -9.391 1 97.44 108 ALA A O 1
ATOM 854 N N . THR A 1 109 ? 18.562 -23.25 -9 1 97.56 109 THR A N 1
ATOM 855 C CA . THR A 1 109 ? 18.844 -22.547 -10.25 1 97.56 109 THR A CA 1
ATOM 856 C C . THR A 1 109 ? 18.969 -23.547 -11.398 1 97.56 109 THR A C 1
ATOM 858 O O . THR A 1 109 ? 19.875 -24.375 -11.406 1 97.56 109 THR A O 1
ATOM 861 N N . VAL A 1 110 ? 18.078 -23.5 -12.32 1 97.56 110 VAL A N 1
ATOM 862 C CA . VAL A 1 110 ? 18.078 -24.391 -13.477 1 97.56 110 VAL A CA 1
ATOM 863 C C . VAL A 1 110 ? 18.422 -23.594 -14.734 1 97.56 110 VAL A C 1
ATOM 865 O O . VAL A 1 110 ? 17.703 -22.656 -15.094 1 97.56 110 VAL A O 1
ATOM 868 N N . ILE A 1 111 ? 19.438 -23.969 -15.422 1 97.5 111 ILE A N 1
ATOM 869 C CA . ILE A 1 111 ? 19.922 -23.281 -16.625 1 97.5 111 ILE A CA 1
ATOM 870 C C . ILE A 1 111 ? 19.641 -24.141 -17.859 1 97.5 111 ILE A C 1
ATOM 872 O O . ILE A 1 111 ? 20.062 -25.297 -17.922 1 97.5 111 ILE A O 1
ATOM 876 N N . ALA A 1 112 ? 18.938 -23.625 -18.781 1 96.88 112 ALA A N 1
ATOM 877 C CA . ALA A 1 112 ? 18.719 -24.266 -20.078 1 96.88 112 ALA A CA 1
ATOM 878 C C . ALA A 1 112 ? 19.734 -23.797 -21.109 1 96.88 112 ALA A C 1
ATOM 880 O O . ALA A 1 112 ? 19.719 -22.625 -21.516 1 96.88 112 ALA A O 1
ATOM 881 N N . LYS A 1 113 ? 20.609 -24.609 -21.5 1 96 113 LYS A N 1
ATOM 882 C CA . LYS A 1 113 ? 21.531 -24.297 -22.578 1 96 113 LYS A CA 1
ATOM 883 C C . LYS A 1 113 ? 20.875 -24.516 -23.953 1 96 113 LYS A C 1
ATOM 885 O O . LYS A 1 113 ? 20.828 -25.641 -24.438 1 96 113 LYS A O 1
ATOM 890 N N . VAL A 1 114 ? 20.484 -23.453 -24.562 1 95 114 VAL A N 1
ATOM 891 C CA . VAL A 1 114 ? 19.75 -23.516 -25.828 1 95 114 VAL A CA 1
ATOM 892 C C . VAL A 1 114 ? 20.703 -23.234 -26.984 1 95 114 VAL A C 1
ATOM 894 O O . VAL A 1 114 ? 21.688 -22.516 -26.812 1 95 114 VAL A O 1
ATOM 897 N N . PRO A 1 115 ? 20.422 -23.766 -28.125 1 92.12 115 PRO A N 1
ATOM 898 C CA . PRO A 1 115 ? 21.281 -23.484 -29.281 1 92.12 115 PRO A CA 1
ATOM 899 C C . PRO A 1 115 ? 21.188 -22.047 -29.766 1 92.12 115 PRO A C 1
ATOM 901 O O . PRO A 1 115 ? 20.125 -21.422 -29.641 1 92.12 115 PRO A O 1
ATOM 904 N N . LYS A 1 116 ? 22.25 -21.562 -30.312 1 90.56 116 LYS A N 1
ATOM 905 C CA . LYS A 1 116 ? 22.266 -20.219 -30.875 1 90.56 116 LYS A CA 1
ATOM 906 C C . LYS A 1 116 ? 21.328 -20.125 -32.094 1 90.56 116 LYS A C 1
ATOM 908 O O . LYS A 1 116 ? 21.375 -20.969 -32.969 1 90.56 116 LYS A O 1
ATOM 913 N N . PRO A 1 117 ? 20.547 -19.172 -32.031 1 88.88 117 PRO A N 1
ATOM 914 C CA . PRO A 1 117 ? 19.625 -19.031 -33.188 1 88.88 117 PRO A CA 1
ATOM 915 C C . PRO A 1 117 ? 20.344 -18.75 -34.5 1 88.88 117 PRO A C 1
ATOM 917 O O . PRO A 1 117 ? 21.359 -18.047 -34.5 1 88.88 117 PRO A O 1
ATOM 920 N N . MET A 1 118 ? 19.797 -19.203 -35.562 1 80.88 118 MET A N 1
ATOM 921 C CA . MET A 1 118 ? 20.406 -19.109 -36.875 1 80.88 118 MET A CA 1
ATOM 922 C C . MET A 1 118 ? 20.219 -17.719 -37.469 1 80.88 118 MET A C 1
ATOM 924 O O . MET A 1 118 ? 21.125 -17.188 -38.125 1 80.88 118 MET A O 1
ATOM 928 N N . LYS A 1 119 ? 19.109 -17.141 -37.25 1 80.06 119 LYS A N 1
ATOM 929 C CA . LYS A 1 119 ? 18.812 -15.844 -37.844 1 80.06 119 LYS A CA 1
ATOM 930 C C . LYS A 1 119 ? 19.453 -14.719 -37.031 1 80.06 119 LYS A C 1
ATOM 932 O O . LYS A 1 119 ? 19.438 -14.727 -35.812 1 80.06 119 LYS A O 1
ATOM 937 N N . GLN A 1 120 ? 20.125 -13.883 -37.812 1 80.75 120 GLN A N 1
ATOM 938 C CA . GLN A 1 120 ? 20.734 -12.703 -37.188 1 80.75 120 GLN A CA 1
ATOM 939 C C . GLN A 1 120 ? 19.656 -11.672 -36.844 1 80.75 120 GLN A C 1
ATOM 941 O O . GLN A 1 120 ? 18.75 -11.414 -37.625 1 80.75 120 GLN A O 1
ATOM 946 N N . ARG A 1 121 ? 19.641 -11.289 -35.594 1 86.94 121 ARG A N 1
ATOM 947 C CA . ARG A 1 121 ? 18.688 -10.273 -35.156 1 86.94 121 ARG A CA 1
ATOM 948 C C . ARG A 1 121 ? 19.375 -9.148 -34.406 1 86.94 121 ARG A C 1
ATOM 950 O O . ARG A 1 121 ? 20.5 -9.32 -33.938 1 86.94 121 ARG A O 1
ATOM 957 N N . ASP A 1 122 ? 18.719 -7.992 -34.438 1 90.62 122 ASP A N 1
ATOM 958 C CA . ASP A 1 122 ? 19.125 -6.914 -33.531 1 90.62 122 ASP A CA 1
ATOM 959 C C . ASP A 1 122 ? 18.969 -7.324 -32.062 1 90.62 122 ASP A C 1
ATOM 961 O O . ASP A 1 122 ? 17.859 -7.441 -31.562 1 90.62 122 ASP A O 1
ATOM 965 N N . HIS A 1 123 ? 20.125 -7.477 -31.422 1 88.5 123 HIS A N 1
ATOM 966 C CA . HIS A 1 123 ? 20.094 -8.031 -30.078 1 88.5 123 HIS A CA 1
ATOM 967 C C . HIS A 1 123 ? 19.484 -7.043 -29.078 1 88.5 123 HIS A C 1
ATOM 969 O O . HIS A 1 123 ? 19.125 -7.426 -27.969 1 88.5 123 HIS A O 1
ATOM 975 N N . LEU A 1 124 ? 19.328 -5.785 -29.469 1 92.69 124 LEU A N 1
ATOM 976 C CA . LEU A 1 124 ? 18.781 -4.785 -28.562 1 92.69 124 LEU A CA 1
ATOM 977 C C . LEU A 1 124 ? 17.266 -4.648 -28.75 1 92.69 124 LEU A C 1
ATOM 979 O O . LEU A 1 124 ? 16.578 -4.07 -27.906 1 92.69 124 LEU A O 1
ATOM 983 N N . SER A 1 125 ? 16.766 -5.184 -29.859 1 93.44 125 SER A N 1
ATOM 984 C CA . SER A 1 125 ? 15.344 -5.078 -30.141 1 93.44 125 SER A CA 1
ATOM 985 C C . SER A 1 125 ? 14.531 -5.934 -29.188 1 93.44 125 SER A C 1
ATOM 987 O O . SER A 1 125 ? 14.93 -7.047 -28.844 1 93.44 125 SER A O 1
ATOM 989 N N . LEU A 1 126 ? 13.414 -5.414 -28.797 1 94.12 126 LEU A N 1
ATOM 990 C CA . LEU A 1 126 ? 12.508 -6.16 -27.922 1 94.12 126 LEU A CA 1
ATOM 991 C C . LEU A 1 126 ? 11.438 -6.875 -28.734 1 94.12 126 LEU A C 1
ATOM 993 O O . LEU A 1 126 ? 10.586 -7.566 -28.172 1 94.12 126 LEU A O 1
ATOM 997 N N . PHE A 1 127 ? 11.531 -6.676 -30.047 1 93.88 127 PHE A N 1
ATOM 998 C CA . PHE A 1 127 ? 10.555 -7.32 -30.906 1 93.88 127 PHE A CA 1
ATOM 999 C C . PHE A 1 127 ? 11.055 -8.688 -31.375 1 93.88 127 PHE A C 1
ATOM 1001 O O . PHE A 1 127 ? 12.156 -8.797 -31.922 1 93.88 127 PHE A O 1
ATOM 1008 N N . TYR A 1 128 ? 10.32 -9.695 -31.125 1 94.12 128 TYR A N 1
ATOM 1009 C CA . TYR A 1 128 ? 10.531 -11.047 -31.609 1 94.12 128 TYR A CA 1
ATOM 1010 C C . TYR A 1 128 ? 9.406 -11.469 -32.562 1 94.12 128 TYR A C 1
ATOM 1012 O O . TYR A 1 128 ? 8.234 -11.422 -32.188 1 94.12 128 TYR A O 1
ATOM 1020 N N . HIS A 1 129 ? 9.734 -11.812 -33.719 1 94.44 129 HIS A N 1
ATOM 1021 C CA . HIS A 1 129 ? 8.711 -12.211 -34.688 1 94.44 129 HIS A CA 1
ATOM 1022 C C . HIS A 1 129 ? 7.953 -13.438 -34.188 1 94.44 129 HIS A C 1
ATOM 1024 O O . HIS A 1 129 ? 8.562 -14.453 -33.844 1 94.44 129 HIS A O 1
ATOM 1030 N N . PRO A 1 130 ? 6.664 -13.438 -34.188 1 96.12 130 PRO A N 1
ATOM 1031 C CA . PRO A 1 130 ? 5.852 -14.5 -33.594 1 96.12 130 PRO A CA 1
ATOM 1032 C C . PRO A 1 130 ? 6.031 -15.844 -34.312 1 96.12 130 PRO A C 1
ATOM 1034 O O . PRO A 1 130 ? 5.816 -16.891 -33.719 1 96.12 130 PRO A O 1
ATOM 1037 N N . GLU A 1 131 ? 6.473 -15.859 -35.531 1 94.94 131 GLU A N 1
ATOM 1038 C CA . GLU A 1 131 ? 6.59 -17.094 -36.312 1 94.94 131 GLU A CA 1
ATOM 1039 C C . GLU A 1 131 ? 7.977 -17.719 -36.156 1 94.94 131 GLU A C 1
ATOM 1041 O O . GLU A 1 131 ? 8.211 -18.844 -36.594 1 94.94 131 GLU A O 1
ATOM 1046 N N . ASN A 1 132 ? 8.828 -17.016 -35.469 1 93.19 132 ASN A N 1
ATOM 1047 C CA . ASN A 1 132 ? 10.18 -17.531 -35.281 1 93.19 132 ASN A CA 1
ATOM 1048 C C . ASN A 1 132 ? 10.227 -18.578 -34.188 1 93.19 132 ASN A C 1
ATOM 1050 O O . ASN A 1 132 ? 9.227 -18.812 -33.5 1 93.19 132 ASN A O 1
ATOM 1054 N N . ASP A 1 133 ? 11.391 -19.172 -34.094 1 92.38 133 ASP A N 1
ATOM 1055 C CA . ASP A 1 133 ? 11.625 -20.219 -33.094 1 92.38 133 ASP A CA 1
ATOM 1056 C C . ASP A 1 133 ? 11.719 -19.625 -31.703 1 92.38 133 ASP A C 1
ATOM 1058 O O . ASP A 1 133 ? 12.266 -18.531 -31.516 1 92.38 133 ASP A O 1
ATOM 1062 N N . VAL A 1 134 ? 11.258 -20.422 -30.703 1 95.06 134 VAL A N 1
ATOM 1063 C CA . VAL A 1 134 ? 11.219 -19.953 -29.328 1 95.06 134 VAL A CA 1
ATOM 1064 C C . VAL A 1 134 ? 12.633 -19.719 -28.812 1 95.06 134 VAL A C 1
ATOM 1066 O O . VAL A 1 134 ? 12.852 -18.922 -27.906 1 95.06 134 VAL A O 1
ATOM 1069 N N . PHE A 1 135 ? 13.633 -20.359 -29.375 1 94.19 135 PHE A N 1
ATOM 1070 C CA . PHE A 1 135 ? 15.016 -20.25 -28.922 1 94.19 135 PHE A CA 1
ATOM 1071 C C . PHE A 1 135 ? 15.547 -18.844 -29.109 1 94.19 135 PHE A C 1
ATOM 1073 O O . PHE A 1 135 ? 16.422 -18.406 -28.359 1 94.19 135 PHE A O 1
ATOM 1080 N N 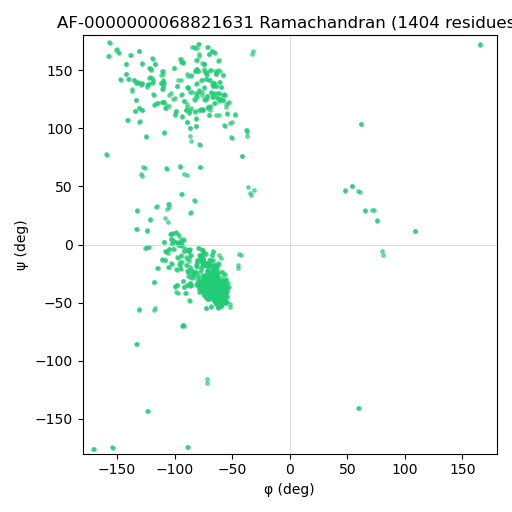. GLU A 1 136 ? 14.945 -18.109 -30.047 1 93.12 136 GLU A N 1
ATOM 1081 C CA . GLU A 1 136 ? 15.336 -16.719 -30.203 1 93.12 136 GLU A CA 1
ATOM 1082 C C . GLU A 1 136 ? 15.023 -15.906 -28.953 1 93.12 136 GLU A C 1
ATOM 1084 O O . GLU A 1 136 ? 15.766 -14.992 -28.594 1 93.12 136 GLU A O 1
ATOM 1089 N N . ARG A 1 137 ? 13.969 -16.297 -28.344 1 94.38 137 ARG A N 1
ATOM 1090 C CA . ARG A 1 137 ? 13.539 -15.578 -27.156 1 94.38 137 ARG A CA 1
ATOM 1091 C C . ARG A 1 137 ? 14.266 -16.094 -25.922 1 94.38 137 ARG A C 1
ATOM 1093 O O . ARG A 1 137 ? 14.523 -15.336 -24.984 1 94.38 137 ARG A O 1
ATOM 1100 N N . LEU A 1 138 ? 14.672 -17.344 -25.891 1 94.81 138 LEU A N 1
ATOM 1101 C CA . LEU A 1 138 ? 15.273 -17.984 -24.734 1 94.81 138 LEU A CA 1
ATOM 1102 C C . LEU A 1 138 ? 16.781 -17.75 -24.703 1 94.81 138 LEU A C 1
ATOM 1104 O O . LEU A 1 138 ? 17.391 -17.703 -23.625 1 94.81 138 LEU A O 1
ATOM 1108 N N . TYR A 1 139 ? 17.359 -17.578 -25.859 1 91.81 139 TYR A N 1
ATOM 1109 C CA . TYR A 1 139 ? 18.797 -17.406 -25.969 1 91.81 139 TYR A CA 1
ATOM 1110 C C . TYR A 1 139 ? 19.234 -16.078 -25.375 1 91.81 139 TYR A C 1
ATOM 1112 O O . TYR A 1 139 ? 18.625 -15.047 -25.641 1 91.81 139 TYR A O 1
ATOM 1120 N N . LYS A 1 140 ? 20.219 -16.141 -24.531 1 89.69 140 LYS A N 1
ATOM 1121 C CA . LYS A 1 140 ? 20.734 -14.906 -23.938 1 89.69 140 LYS A CA 1
ATOM 1122 C C . LYS A 1 140 ? 21.703 -14.203 -24.891 1 89.69 140 LYS A C 1
ATOM 1124 O O . LYS A 1 140 ? 22.844 -14.641 -25.062 1 89.69 140 LYS A O 1
ATOM 1129 N N . PHE A 1 141 ? 21.234 -13.156 -25.391 1 86.56 141 PHE A N 1
ATOM 1130 C CA . PHE A 1 141 ? 22.078 -12.336 -26.266 1 86.56 141 PHE A CA 1
ATOM 1131 C C . PHE A 1 141 ? 22.953 -11.406 -25.438 1 86.56 141 PHE A C 1
ATOM 1133 O O . PHE A 1 141 ? 22.828 -11.344 -24.219 1 86.56 141 PHE A O 1
ATOM 1140 N N . ASP A 1 142 ? 23.922 -10.742 -26.094 1 85.62 142 ASP A N 1
ATOM 1141 C CA . ASP A 1 142 ? 24.812 -9.812 -25.422 1 85.62 142 ASP A CA 1
ATOM 1142 C C . ASP A 1 142 ? 24.125 -8.469 -25.172 1 85.62 142 ASP A C 1
ATOM 1144 O O . ASP A 1 142 ? 24.453 -7.473 -25.828 1 85.62 142 ASP A O 1
ATOM 1148 N N . ASP A 1 143 ? 23.156 -8.438 -24.359 1 89.38 143 ASP A N 1
ATOM 1149 C CA . ASP A 1 143 ? 22.422 -7.246 -23.953 1 89.38 143 ASP A CA 1
ATOM 1150 C C . ASP A 1 143 ? 22.219 -7.223 -22.438 1 89.38 143 ASP A C 1
ATOM 1152 O O . ASP A 1 143 ? 21.469 -8.023 -21.891 1 89.38 143 ASP A O 1
ATOM 1156 N N . ILE A 1 144 ? 22.797 -6.281 -21.812 1 90.19 144 ILE A N 1
ATOM 1157 C CA . ILE A 1 144 ? 22.828 -6.234 -20.344 1 90.19 144 ILE A CA 1
ATOM 1158 C C . ILE A 1 144 ? 21.484 -5.695 -19.828 1 90.19 144 ILE A C 1
ATOM 1160 O O . ILE A 1 144 ? 21.188 -5.805 -18.641 1 90.19 144 ILE A O 1
ATOM 1164 N N . SER A 1 145 ? 20.672 -5.117 -20.75 1 92.56 145 SER A N 1
ATOM 1165 C CA . SER A 1 145 ? 19.422 -4.504 -20.328 1 92.56 145 SER A CA 1
ATOM 1166 C C . SER A 1 145 ? 18.297 -5.527 -20.281 1 92.56 145 SER A C 1
ATOM 1168 O O . SER A 1 145 ? 17.219 -5.246 -19.75 1 92.56 145 SER A O 1
ATOM 1170 N N . GLN A 1 146 ? 18.516 -6.734 -20.781 1 93.56 146 GLN A N 1
ATOM 1171 C CA . GLN A 1 146 ? 17.469 -7.758 -20.781 1 93.56 146 GLN A CA 1
ATOM 1172 C C . GLN A 1 146 ? 17.797 -8.875 -19.797 1 93.56 146 GLN A C 1
ATOM 1174 O O . GLN A 1 146 ? 18.953 -9.273 -19.656 1 93.56 146 GLN A O 1
ATOM 1179 N N . GLN A 1 147 ? 16.828 -9.344 -19.156 1 93.94 147 GLN A N 1
ATOM 1180 C CA . GLN A 1 147 ? 16.953 -10.461 -18.219 1 93.94 147 GLN A CA 1
ATOM 1181 C C . GLN A 1 147 ? 17.078 -11.789 -18.953 1 93.94 147 GLN A C 1
ATOM 1183 O O . GLN A 1 147 ? 16.453 -11.984 -20 1 93.94 147 GLN A O 1
ATOM 1188 N N . SER A 1 148 ? 17.906 -12.633 -18.422 1 93.25 148 SER A N 1
ATOM 1189 C CA . SER A 1 148 ? 18 -13.977 -18.984 1 93.25 148 SER A CA 1
ATOM 1190 C C . SER A 1 148 ? 16.719 -14.758 -18.781 1 93.25 148 SER A C 1
ATOM 1192 O O . SER A 1 148 ? 16.141 -14.75 -17.688 1 93.25 148 SER A O 1
ATOM 1194 N N . ARG A 1 149 ? 16.297 -15.438 -19.812 1 95.19 149 ARG A N 1
ATOM 1195 C CA . ARG A 1 149 ? 15.078 -16.234 -19.734 1 95.19 149 ARG A CA 1
ATOM 1196 C C . ARG A 1 149 ? 15.398 -17.734 -19.719 1 95.19 149 ARG A C 1
ATOM 1198 O O . ARG A 1 149 ? 14.516 -18.562 -19.484 1 95.19 149 ARG A O 1
ATOM 1205 N N . ASN A 1 150 ? 16.641 -18.062 -19.891 1 96.25 150 ASN A N 1
ATOM 1206 C CA . ASN A 1 150 ? 17.047 -19.453 -19.891 1 96.25 150 ASN A CA 1
ATOM 1207 C C . ASN A 1 150 ? 17.516 -19.906 -18.516 1 96.25 150 ASN A C 1
ATOM 1209 O O . ASN A 1 150 ? 18 -21.031 -18.359 1 96.25 150 ASN A O 1
ATOM 1213 N N . VAL A 1 151 ? 17.484 -19.078 -17.5 1 96.44 151 VAL A N 1
ATOM 1214 C CA . VAL A 1 151 ? 17.859 -19.391 -16.125 1 96.44 151 VAL A CA 1
ATOM 1215 C C . VAL A 1 151 ? 16.656 -19.219 -15.211 1 96.44 151 VAL A C 1
ATOM 1217 O O . VAL A 1 151 ? 16.109 -18.125 -15.102 1 96.44 151 VAL A O 1
ATOM 1220 N N . LEU A 1 152 ? 16.25 -20.25 -14.555 1 97.19 152 LEU A N 1
ATOM 1221 C CA . LEU A 1 152 ? 15.094 -20.203 -13.656 1 97.19 152 LEU A CA 1
ATOM 1222 C C . LEU A 1 152 ? 15.492 -20.578 -12.234 1 97.19 152 LEU A C 1
ATOM 1224 O O . LEU A 1 152 ? 16.484 -21.266 -12.023 1 97.19 152 LEU A O 1
ATOM 1228 N N . LYS A 1 153 ? 14.812 -20.047 -11.352 1 97.19 153 LYS A N 1
ATOM 1229 C CA . LYS A 1 153 ? 14.844 -20.484 -9.961 1 97.19 153 LYS A CA 1
ATOM 1230 C C . LYS A 1 153 ? 13.555 -21.219 -9.586 1 97.19 153 LYS A C 1
ATOM 1232 O O . LYS A 1 153 ? 12.469 -20.625 -9.602 1 97.19 153 LYS A O 1
ATOM 1237 N N . MET A 1 154 ? 13.641 -22.453 -9.234 1 97.5 154 MET A N 1
ATOM 1238 C CA . MET A 1 154 ? 12.461 -23.281 -8.984 1 97.5 154 MET A CA 1
ATOM 1239 C C . MET A 1 154 ? 12.453 -23.781 -7.543 1 97.5 154 MET A C 1
ATOM 1241 O O . MET A 1 154 ? 13.461 -24.312 -7.059 1 97.5 154 MET A O 1
ATOM 1245 N N . GLY A 1 155 ? 11.336 -23.594 -6.836 1 97.94 155 GLY A N 1
ATOM 1246 C CA . GLY A 1 155 ? 11.203 -24.016 -5.453 1 97.94 155 GLY A CA 1
ATOM 1247 C C . GLY A 1 155 ? 11.094 -25.531 -5.305 1 97.94 155 GLY A C 1
ATOM 1248 O O . GLY A 1 155 ? 10.289 -26.172 -5.98 1 97.94 155 GLY A O 1
ATOM 1249 N N . TRP A 1 156 ? 11.922 -26.141 -4.457 1 97.88 156 TRP A N 1
ATOM 1250 C CA . TRP A 1 156 ? 12 -27.578 -4.211 1 97.88 156 TRP A CA 1
ATOM 1251 C C . TRP A 1 156 ? 11.914 -27.875 -2.717 1 97.88 156 TRP A C 1
ATOM 1253 O O . TRP A 1 156 ? 12.719 -27.375 -1.931 1 97.88 156 TRP A O 1
ATOM 1263 N N . CYS A 1 157 ? 10.859 -28.562 -2.299 1 97.94 157 CYS A N 1
ATOM 1264 C CA . CYS A 1 157 ? 10.727 -28.984 -0.91 1 97.94 157 CYS A CA 1
ATOM 1265 C C . CYS A 1 157 ? 11.336 -30.359 -0.697 1 97.94 157 CYS A C 1
ATOM 1267 O O . CYS A 1 157 ? 10.852 -31.344 -1.24 1 97.94 157 CYS A O 1
ATOM 1269 N N . ILE A 1 158 ? 12.383 -30.484 0.091 1 96.81 158 ILE A N 1
ATOM 1270 C CA . ILE A 1 158 ? 13.172 -31.703 0.245 1 96.81 158 ILE A CA 1
ATOM 1271 C C . ILE A 1 158 ? 13.516 -31.922 1.718 1 96.81 158 ILE A C 1
ATOM 1273 O O . ILE A 1 158 ? 13.328 -31.016 2.539 1 96.81 158 ILE A O 1
ATOM 1277 N N . PRO A 1 159 ? 13.906 -33.125 2.059 1 96.25 159 PRO A N 1
ATOM 1278 C CA . PRO A 1 159 ? 14.367 -33.344 3.434 1 96.25 159 PRO A CA 1
ATOM 1279 C C . PRO A 1 159 ? 15.586 -32.469 3.775 1 96.25 159 PRO A C 1
ATOM 1281 O O . PRO A 1 159 ? 16.5 -32.344 2.955 1 96.25 159 PRO A O 1
ATOM 1284 N N . ALA A 1 160 ? 15.617 -31.953 4.914 1 95.38 160 ALA A N 1
ATOM 1285 C CA . ALA A 1 160 ? 16.688 -31.047 5.344 1 95.38 160 ALA A CA 1
ATOM 1286 C C . ALA A 1 160 ? 18.016 -31.797 5.453 1 95.38 160 ALA A C 1
ATOM 1288 O O . ALA A 1 160 ? 19.078 -31.172 5.473 1 95.38 160 ALA A O 1
ATOM 1289 N N . SER A 1 161 ? 17.969 -33.094 5.527 1 94.81 161 SER A N 1
ATOM 1290 C CA . SER A 1 161 ? 19.172 -33.906 5.645 1 94.81 161 SER A CA 1
ATOM 1291 C C . SER A 1 161 ? 19.984 -33.875 4.352 1 94.81 161 SER A C 1
ATOM 1293 O O . SER A 1 161 ? 21.156 -34.25 4.344 1 94.81 161 SER A O 1
ATOM 1295 N N . CYS A 1 162 ? 19.391 -33.469 3.248 1 94.69 162 CYS A N 1
ATOM 1296 C CA . CYS A 1 162 ? 20.094 -33.406 1.97 1 94.69 162 CYS A CA 1
ATOM 1297 C C . CYS A 1 162 ? 20.906 -32.125 1.854 1 94.69 162 CYS A C 1
ATOM 1299 O O . CYS A 1 162 ? 20.344 -31.016 1.905 1 94.69 162 CYS A O 1
ATOM 1301 N N . SER A 1 163 ? 22.156 -32.219 1.604 1 93.56 163 SER A N 1
ATOM 1302 C CA . SER A 1 163 ? 23.016 -31.062 1.427 1 93.56 163 SER A CA 1
ATOM 1303 C C . SER A 1 163 ? 22.844 -30.469 0.033 1 93.56 163 SER A C 1
ATOM 1305 O O . SER A 1 163 ? 22.344 -31.125 -0.877 1 93.56 163 SER A O 1
ATOM 1307 N N . THR A 1 164 ? 23.266 -29.25 -0.123 1 94.94 164 THR A N 1
ATOM 1308 C CA . THR A 1 164 ? 23.156 -28.578 -1.413 1 94.94 164 THR A CA 1
ATOM 1309 C C . THR A 1 164 ? 24.016 -29.266 -2.463 1 94.94 164 THR A C 1
ATOM 1311 O O . THR A 1 164 ? 23.672 -29.312 -3.643 1 94.94 164 THR A O 1
ATOM 1314 N N . GLU A 1 165 ? 25.141 -29.812 -2.043 1 94.06 165 GLU A N 1
ATOM 1315 C CA . GLU A 1 165 ? 26.016 -30.547 -2.963 1 94.06 165 GLU A CA 1
ATOM 1316 C C . GLU A 1 165 ? 25.344 -31.812 -3.475 1 94.06 165 GLU A C 1
ATOM 1318 O O . GLU A 1 165 ? 25.422 -32.125 -4.668 1 94.06 165 GLU A O 1
ATOM 1323 N N . GLU A 1 166 ? 24.719 -32.469 -2.574 1 93.31 166 GLU A N 1
ATOM 1324 C CA . GLU A 1 166 ? 24 -33.688 -2.955 1 93.31 166 GLU A CA 1
ATOM 1325 C C . GLU A 1 166 ? 22.844 -33.375 -3.904 1 93.31 166 GLU A C 1
ATOM 1327 O O . GLU A 1 166 ? 22.609 -34.125 -4.867 1 93.31 166 GLU A O 1
ATOM 1332 N N . LEU A 1 167 ? 22.188 -32.344 -3.588 1 95.5 167 LEU A N 1
ATOM 1333 C CA . LEU A 1 167 ? 21.078 -31.938 -4.43 1 95.5 167 LEU A CA 1
ATOM 1334 C C . LEU A 1 167 ? 21.547 -31.578 -5.832 1 95.5 167 LEU A C 1
ATOM 1336 O O . LEU A 1 167 ? 20.938 -31.969 -6.824 1 95.5 167 LEU A O 1
ATOM 1340 N N . GLN A 1 168 ? 22.594 -30.781 -5.895 1 96.06 168 GLN A N 1
ATOM 1341 C CA . GLN A 1 168 ? 23.141 -30.359 -7.18 1 96.06 168 GLN A CA 1
ATOM 1342 C C . GLN A 1 168 ? 23.594 -31.547 -8.008 1 96.06 168 GLN A C 1
ATOM 1344 O O . GLN A 1 168 ? 23.297 -31.641 -9.203 1 96.06 168 GLN A O 1
ATOM 1349 N N . GLU A 1 169 ? 24.297 -32.469 -7.402 1 94.62 169 GLU A N 1
ATOM 1350 C CA . GLU A 1 169 ? 24.797 -33.656 -8.094 1 94.62 169 GLU A CA 1
ATOM 1351 C C . GLU A 1 169 ? 23.625 -34.5 -8.617 1 94.62 169 GLU A C 1
ATOM 1353 O O . GLU A 1 169 ? 23.641 -34.938 -9.781 1 94.62 169 GLU A O 1
ATOM 1358 N N . TYR A 1 170 ? 22.703 -34.719 -7.801 1 94.75 170 TYR A N 1
ATOM 1359 C CA . TYR A 1 170 ? 21.578 -35.562 -8.195 1 94.75 170 TYR A CA 1
ATOM 1360 C C . TYR A 1 170 ? 20.781 -34.938 -9.328 1 94.75 170 TYR A C 1
ATOM 1362 O O . TYR A 1 170 ? 20.406 -35.594 -10.289 1 94.75 170 TYR A O 1
ATOM 1370 N N . LEU A 1 171 ? 20.453 -33.688 -9.18 1 95.5 171 LEU A N 1
ATOM 1371 C CA . LEU A 1 171 ? 19.625 -33 -10.18 1 95.5 171 LEU A CA 1
ATOM 1372 C C . LEU A 1 171 ? 20.328 -32.969 -11.523 1 95.5 171 LEU A C 1
ATOM 1374 O O . LEU A 1 171 ? 19.688 -33.062 -12.57 1 95.5 171 LEU A O 1
ATOM 1378 N N . ASN A 1 172 ? 21.594 -32.719 -11.531 1 96.44 172 ASN A N 1
ATOM 1379 C CA . ASN A 1 172 ? 22.344 -32.75 -12.789 1 96.44 172 ASN A CA 1
ATOM 1380 C C . ASN A 1 172 ? 22.328 -34.125 -13.414 1 96.44 172 ASN A C 1
ATOM 1382 O O . ASN A 1 172 ? 22.266 -34.25 -14.641 1 96.44 172 ASN A O 1
ATOM 1386 N N . GLU A 1 173 ? 22.453 -35.156 -12.602 1 94.69 173 GLU A N 1
ATOM 1387 C CA . GLU A 1 173 ? 22.328 -36.531 -13.117 1 94.69 173 GLU A CA 1
ATOM 1388 C C . GLU A 1 173 ? 20.922 -36.781 -13.664 1 94.69 173 GLU A C 1
ATOM 1390 O O . GLU A 1 173 ? 20.766 -37.406 -14.719 1 94.69 173 GLU A O 1
ATOM 1395 N N . TYR A 1 174 ? 20 -36.312 -12.859 1 93.75 174 TYR A N 1
ATOM 1396 C CA . TYR A 1 174 ? 18.609 -36.406 -13.273 1 93.75 174 TYR A CA 1
ATOM 1397 C C . TYR A 1 174 ? 18.391 -35.781 -14.633 1 93.75 174 TYR A C 1
ATOM 1399 O O . TYR A 1 174 ? 17.75 -36.344 -15.508 1 93.75 174 TYR A O 1
ATOM 1407 N N . PHE A 1 175 ? 18.953 -34.594 -14.898 1 94.25 175 PHE A N 1
ATOM 1408 C CA . PHE A 1 175 ? 18.781 -33.875 -16.156 1 94.25 175 PHE A CA 1
ATOM 1409 C C . PHE A 1 175 ? 19.5 -34.594 -17.281 1 94.25 175 PHE A C 1
ATOM 1411 O O . PHE A 1 175 ? 19.094 -34.531 -18.438 1 94.25 175 PHE A O 1
ATOM 1418 N N . LYS A 1 176 ? 20.531 -35.312 -17 1 92.88 176 LYS A N 1
ATOM 1419 C CA . LYS A 1 176 ? 21.312 -36 -18 1 92.88 176 LYS A CA 1
ATOM 1420 C C . LYS A 1 176 ? 20.625 -37.312 -18.406 1 92.88 176 LYS A C 1
ATOM 1422 O O . LYS A 1 176 ? 20.641 -37.688 -19.578 1 92.88 176 LYS A O 1
ATOM 1427 N N . THR A 1 177 ? 19.953 -37.969 -17.484 1 91 177 THR A N 1
ATOM 1428 C CA . THR A 1 177 ? 19.484 -39.344 -17.703 1 91 177 THR A CA 1
ATOM 1429 C C . THR A 1 177 ? 18.016 -39.344 -18.125 1 91 177 THR A C 1
ATOM 1431 O O . THR A 1 177 ? 17.609 -40.188 -18.938 1 91 177 THR A O 1
ATOM 1434 N N . GLN A 1 178 ? 17.297 -38.469 -17.609 1 88.19 178 GLN A N 1
ATOM 1435 C CA . GLN A 1 178 ? 15.867 -38.469 -17.906 1 88.19 178 GLN A CA 1
ATOM 1436 C C . GLN A 1 178 ? 15.578 -37.812 -19.25 1 88.19 178 GLN A C 1
ATOM 1438 O O . GLN A 1 178 ? 16.328 -36.969 -19.703 1 88.19 178 GLN A O 1
ATOM 1443 N N . TYR A 1 179 ? 14.508 -38.25 -19.891 1 86.38 179 TYR A N 1
ATOM 1444 C CA . TYR A 1 179 ? 14.086 -37.688 -21.172 1 86.38 179 TYR A CA 1
ATOM 1445 C C . TYR A 1 179 ? 13.219 -36.438 -20.969 1 86.38 179 TYR A C 1
ATOM 1447 O O . TYR A 1 179 ? 12.297 -36.438 -20.156 1 86.38 179 TYR A O 1
ATOM 1455 N N . PHE A 1 180 ? 13.633 -35.5 -21.703 1 87.19 180 PHE A N 1
ATOM 1456 C CA . PHE A 1 180 ? 12.828 -34.281 -21.812 1 87.19 180 PHE A CA 1
ATOM 1457 C C . PHE A 1 180 ? 12.656 -33.875 -23.266 1 87.19 180 PHE A C 1
ATOM 1459 O O . PHE A 1 180 ? 13.578 -34 -24.078 1 87.19 180 PHE A O 1
ATOM 1466 N N . PRO A 1 181 ? 11.453 -33.438 -23.641 1 85.38 181 PRO A N 1
ATOM 1467 C CA . PRO A 1 181 ? 11.156 -33.125 -25.031 1 85.38 181 PRO A CA 1
ATOM 1468 C C . PRO A 1 181 ? 12.148 -32.156 -25.656 1 85.38 181 PRO A C 1
ATOM 1470 O O . PRO A 1 181 ? 12.539 -32.312 -26.812 1 85.38 181 PRO A O 1
ATOM 1473 N N . MET A 1 182 ? 12.648 -31.219 -25.016 1 91.06 182 MET A N 1
ATOM 1474 C CA . MET A 1 182 ? 13.508 -30.172 -25.562 1 91.06 182 MET A CA 1
ATOM 1475 C C . MET A 1 182 ? 14.914 -30.703 -25.844 1 91.06 182 MET A C 1
ATOM 1477 O O . MET A 1 182 ? 15.688 -30.078 -26.562 1 91.06 182 MET A O 1
ATOM 1481 N N . LYS A 1 183 ? 15.219 -31.828 -25.281 1 90.06 183 LYS A N 1
ATOM 1482 C CA . LYS A 1 183 ? 16.516 -32.438 -25.562 1 90.06 183 LYS A CA 1
ATOM 1483 C C . LYS A 1 183 ? 16.641 -32.844 -27.031 1 90.06 183 LYS A C 1
ATOM 1485 O O . LYS A 1 183 ? 17.734 -32.875 -27.578 1 90.06 183 LYS A O 1
ATOM 1490 N N . GLU A 1 184 ? 15.5 -33.156 -27.609 1 89.94 184 GLU A N 1
ATOM 1491 C CA . GLU A 1 184 ? 15.469 -33.5 -29.031 1 89.94 184 GLU A CA 1
ATOM 1492 C C . GLU A 1 184 ? 15.898 -32.281 -29.891 1 89.94 184 GLU A C 1
ATOM 1494 O O . GLU A 1 184 ? 16.266 -32.469 -31.047 1 89.94 184 GLU A O 1
ATOM 1499 N N . HIS A 1 185 ? 15.797 -31.203 -29.344 1 91.62 185 HIS A N 1
ATOM 1500 C CA . HIS A 1 185 ? 16.156 -29.984 -30.047 1 91.62 185 HIS A CA 1
ATOM 1501 C C . HIS A 1 185 ? 17.484 -29.406 -29.547 1 91.62 185 HIS A C 1
ATOM 1503 O O . HIS A 1 185 ? 17.688 -28.203 -29.547 1 91.62 185 HIS A O 1
ATOM 1509 N N . ASN A 1 186 ? 18.328 -30.25 -28.875 1 92.25 186 ASN A N 1
ATOM 1510 C CA . ASN A 1 186 ? 19.688 -29.953 -28.453 1 92.25 186 ASN A CA 1
ATOM 1511 C C . ASN A 1 186 ? 19.703 -28.984 -27.266 1 92.25 186 ASN A C 1
ATOM 1513 O O . ASN A 1 186 ? 20.562 -28.094 -27.203 1 92.25 186 ASN A O 1
ATOM 1517 N N . VAL A 1 187 ? 18.703 -29.062 -26.516 1 95 187 VAL A N 1
ATOM 1518 C CA . VAL A 1 187 ? 18.703 -28.297 -25.266 1 95 187 VAL A CA 1
ATOM 1519 C C . VAL A 1 187 ? 19.203 -29.156 -24.125 1 95 187 VAL A C 1
ATOM 1521 O O . VAL A 1 187 ? 18.781 -30.312 -23.953 1 95 187 VAL A O 1
ATOM 1524 N N . SER A 1 188 ? 20.172 -28.656 -23.359 1 95.38 188 SER A N 1
ATOM 1525 C CA . SER A 1 188 ? 20.641 -29.328 -22.156 1 95.38 188 SER A CA 1
ATOM 1526 C C . SER A 1 188 ? 20.375 -28.484 -20.906 1 95.38 188 SER A C 1
ATOM 1528 O O . SER A 1 188 ? 20.203 -27.266 -21 1 95.38 188 SER A O 1
ATOM 1530 N N . TYR A 1 189 ? 20.281 -29.172 -19.797 1 96.62 189 TYR A N 1
ATOM 1531 C CA . TYR A 1 189 ? 19.953 -28.484 -18.562 1 96.62 189 TYR A CA 1
ATOM 1532 C C . TYR A 1 189 ? 21.047 -28.688 -17.516 1 96.62 189 TYR A C 1
ATOM 1534 O O . TYR A 1 189 ? 21.703 -29.734 -17.484 1 96.62 189 TYR A O 1
ATOM 1542 N N . GLU A 1 190 ? 21.281 -27.656 -16.734 1 97.31 190 GLU A N 1
ATOM 1543 C CA . GLU A 1 190 ? 22.219 -27.672 -15.617 1 97.31 190 GLU A CA 1
ATOM 1544 C C . GLU A 1 190 ? 21.609 -27.047 -14.367 1 97.31 190 GLU A C 1
ATOM 1546 O O . GLU A 1 190 ? 20.875 -26.062 -14.461 1 97.31 190 GLU A O 1
ATOM 1551 N N . ALA A 1 191 ? 21.875 -27.672 -13.242 1 97.31 191 ALA A N 1
ATOM 1552 C CA . ALA A 1 191 ? 21.359 -27.156 -11.977 1 97.31 191 ALA A CA 1
ATOM 1553 C C . ALA A 1 191 ? 22.484 -26.625 -11.094 1 97.31 191 ALA A C 1
ATOM 1555 O O . ALA A 1 191 ? 23.578 -27.203 -11.062 1 97.31 191 ALA A O 1
ATOM 1556 N N . GLN A 1 192 ? 22.25 -25.516 -10.461 1 97.12 192 GLN A N 1
ATOM 1557 C CA . GLN A 1 192 ? 23.156 -24.938 -9.484 1 97.12 192 GLN A CA 1
ATOM 1558 C C . GLN A 1 192 ? 22.438 -24.625 -8.18 1 97.12 192 GLN A C 1
ATOM 1560 O O . GLN A 1 192 ? 21.281 -24.172 -8.188 1 97.12 192 GLN A O 1
ATOM 1565 N N . PHE A 1 193 ? 23.141 -24.953 -7.051 1 95.38 193 PHE A N 1
ATOM 1566 C CA . PHE A 1 193 ? 22.594 -24.688 -5.73 1 95.38 193 PHE A CA 1
ATOM 1567 C C . PHE A 1 193 ? 23.547 -23.828 -4.91 1 95.38 193 PHE A C 1
ATOM 1569 O O . PHE A 1 193 ? 24.766 -23.969 -5.008 1 95.38 193 PHE A O 1
ATOM 1576 N N . SER A 1 194 ? 22.953 -22.844 -4.25 1 93.06 194 SER A N 1
ATOM 1577 C CA . SER A 1 194 ? 23.656 -22.078 -3.217 1 93.06 194 SER A CA 1
ATOM 1578 C C . SER A 1 194 ? 22.906 -22.156 -1.884 1 93.06 194 SER A C 1
ATOM 1580 O O . SER A 1 194 ? 21.688 -22.125 -1.845 1 93.06 194 SER A O 1
ATOM 1582 N N . PRO A 1 195 ? 23.672 -22.328 -0.811 1 93.19 195 PRO A N 1
ATOM 1583 C CA . PRO A 1 195 ? 23.031 -22.453 0.502 1 93.19 195 PRO A CA 1
ATOM 1584 C C . PRO A 1 195 ? 22.141 -21.266 0.842 1 93.19 195 PRO A C 1
ATOM 1586 O O . PRO A 1 195 ? 21.156 -21.406 1.58 1 93.19 195 PRO A O 1
ATOM 1589 N N . GLU A 1 196 ? 22.406 -20.125 0.284 1 91.38 196 GLU A N 1
ATOM 1590 C CA . GLU A 1 196 ? 21.656 -18.922 0.587 1 91.38 196 GLU A CA 1
ATOM 1591 C C . GLU A 1 196 ? 20.234 -19 0.022 1 91.38 196 GLU A C 1
ATOM 1593 O O . GLU A 1 196 ? 19.344 -18.281 0.476 1 91.38 196 GLU A O 1
ATOM 1598 N N . TRP A 1 197 ? 20.047 -19.891 -0.912 1 95.25 197 TRP A N 1
ATOM 1599 C CA . TRP A 1 197 ? 18.75 -20.031 -1.553 1 95.25 197 TRP A CA 1
ATOM 1600 C C . TRP A 1 197 ? 17.938 -21.141 -0.908 1 95.25 197 TRP A C 1
ATOM 1602 O O . TRP A 1 197 ? 16.891 -21.547 -1.433 1 95.25 197 TRP A O 1
ATOM 1612 N N . CYS A 1 198 ? 18.422 -21.734 0.222 1 96.5 198 CYS A N 1
ATOM 1613 C CA . CYS A 1 198 ? 17.719 -22.781 0.941 1 96.5 198 CYS A CA 1
ATOM 1614 C C . CYS A 1 198 ? 17.391 -22.344 2.367 1 96.5 198 CYS A C 1
ATOM 1616 O O . CYS A 1 198 ? 18.172 -21.625 2.99 1 96.5 198 CYS A O 1
ATOM 1618 N N . GLN A 1 199 ? 16.25 -22.703 2.846 1 95.31 199 GLN A N 1
ATOM 1619 C CA . GLN A 1 199 ? 15.82 -22.359 4.195 1 95.31 199 GLN A CA 1
ATOM 1620 C C . GLN A 1 199 ? 15.109 -23.531 4.867 1 95.31 199 GLN A C 1
ATOM 1622 O O . GLN A 1 199 ? 14.383 -24.281 4.211 1 95.31 199 GLN A O 1
ATOM 1627 N N . SER A 1 200 ? 15.32 -23.703 6.129 1 93.69 200 SER A N 1
ATOM 1628 C CA . SER A 1 200 ? 14.602 -24.672 6.961 1 93.69 200 SER A CA 1
ATOM 1629 C C . SER A 1 200 ? 13.852 -23.969 8.094 1 93.69 200 SER A C 1
ATOM 1631 O O . SER A 1 200 ? 14.117 -22.812 8.398 1 93.69 200 SER A O 1
ATOM 1633 N N . ALA A 1 201 ? 12.867 -24.625 8.664 1 86.06 201 ALA A N 1
ATOM 1634 C CA . ALA A 1 201 ? 12.008 -24.016 9.68 1 86.06 201 ALA A CA 1
ATOM 1635 C C . ALA A 1 201 ? 12.805 -23.656 10.93 1 86.06 201 ALA A C 1
ATOM 1637 O O . ALA A 1 201 ? 12.492 -22.672 11.609 1 86.06 201 ALA A O 1
ATOM 1638 N N . GLU A 1 202 ? 13.852 -24.312 11.297 1 80.31 202 GLU A N 1
ATOM 1639 C CA . GLU A 1 202 ? 14.578 -24.125 12.547 1 80.31 202 GLU A CA 1
ATOM 1640 C C . GLU A 1 202 ? 15.539 -22.938 12.469 1 80.31 202 GLU A C 1
ATOM 1642 O O . GLU A 1 202 ? 15.953 -22.406 13.492 1 80.31 202 GLU A O 1
ATOM 1647 N N . GLU A 1 203 ? 15.969 -22.531 11.391 1 76.62 203 GLU A N 1
ATOM 1648 C CA . GLU A 1 203 ? 17 -21.516 11.234 1 76.62 203 GLU A CA 1
ATOM 1649 C C . GLU A 1 203 ? 16.562 -20.188 11.883 1 76.62 203 GLU A C 1
ATOM 1651 O O . GLU A 1 203 ? 17.391 -19.5 12.484 1 76.62 203 GLU A O 1
ATOM 1656 N N . ASN A 1 204 ? 15.375 -19.719 11.852 1 67.5 204 ASN A N 1
ATOM 1657 C CA . ASN A 1 204 ? 15.047 -18.391 12.375 1 67.5 204 ASN A CA 1
ATOM 1658 C C . ASN A 1 204 ? 14.086 -18.484 13.562 1 67.5 204 ASN A C 1
ATOM 1660 O O . ASN A 1 204 ? 13.367 -17.531 13.852 1 67.5 204 ASN A O 1
ATOM 1664 N N . GLU A 1 205 ? 14.25 -19.484 14.227 1 70.31 205 GLU A N 1
ATOM 1665 C CA . GLU A 1 205 ? 13.273 -19.641 15.297 1 70.31 205 GLU A CA 1
ATOM 1666 C C . GLU A 1 205 ? 13.812 -19.109 16.625 1 70.31 205 GLU A C 1
ATOM 1668 O O . GLU A 1 205 ? 13.055 -18.609 17.453 1 70.31 205 GLU A O 1
ATOM 1673 N N . TYR A 1 206 ? 15.086 -18.938 16.672 1 81.75 206 TYR A N 1
ATOM 1674 C CA . TYR A 1 206 ? 15.578 -18.594 18 1 81.75 206 TYR A CA 1
ATOM 1675 C C . TYR A 1 206 ? 16.078 -17.156 18.062 1 81.75 206 TYR A C 1
ATOM 1677 O O . TYR A 1 206 ? 16.703 -16.672 17.125 1 81.75 206 TYR A O 1
ATOM 1685 N N . PHE A 1 207 ? 15.656 -16.5 19.109 1 90.88 207 PHE A N 1
ATOM 1686 C CA . PHE A 1 207 ? 16.125 -15.148 19.391 1 90.88 207 PHE A CA 1
ATOM 1687 C C . PHE A 1 207 ? 17.531 -15.172 19.953 1 90.88 207 PHE A C 1
ATOM 1689 O O . PHE A 1 207 ? 17.828 -15.93 20.875 1 90.88 207 PHE A O 1
ATOM 1696 N N . SER A 1 208 ? 18.422 -14.383 19.438 1 92 208 SER A N 1
ATOM 1697 C CA . SER A 1 208 ? 19.797 -14.242 19.938 1 92 208 SER A CA 1
ATOM 1698 C C . SER A 1 208 ? 19.844 -13.281 21.109 1 92 208 SER A C 1
ATOM 1700 O O . SER A 1 208 ? 18.844 -12.648 21.453 1 92 208 SER A O 1
ATOM 1702 N N . GLY A 1 209 ? 21.031 -13.305 21.734 1 94.44 209 GLY A N 1
ATOM 1703 C CA . GLY A 1 209 ? 21.219 -12.336 22.812 1 94.44 209 GLY A CA 1
ATOM 1704 C C . GLY A 1 209 ? 21.016 -10.898 22.359 1 94.44 209 GLY A C 1
ATOM 1705 O O . GLY A 1 209 ? 20.453 -10.094 23.094 1 94.44 209 GLY A O 1
ATOM 1706 N N . GLY A 1 210 ? 21.453 -10.586 21.141 1 95.81 210 GLY A N 1
ATOM 1707 C CA . GLY A 1 210 ? 21.25 -9.258 20.594 1 95.81 210 GLY A CA 1
ATOM 1708 C C . GLY A 1 210 ? 19.781 -8.898 20.422 1 95.81 210 GLY A C 1
ATOM 1709 O O . GLY A 1 210 ? 19.375 -7.762 20.656 1 95.81 210 GLY A O 1
ATOM 1710 N N . ASP A 1 211 ? 18.953 -9.852 19.969 1 96.12 211 ASP A N 1
ATOM 1711 C CA . ASP A 1 211 ? 17.516 -9.648 19.797 1 96.12 211 ASP A CA 1
ATOM 1712 C C . ASP A 1 211 ? 16.859 -9.297 21.125 1 96.12 211 ASP A C 1
ATOM 1714 O O . ASP A 1 211 ? 16.031 -8.383 21.188 1 96.12 211 ASP A O 1
ATOM 1718 N N . ILE A 1 212 ? 17.25 -9.992 22.172 1 96.94 212 ILE A N 1
ATOM 1719 C CA . ILE A 1 212 ? 16.672 -9.797 23.5 1 96.94 212 ILE A CA 1
ATOM 1720 C C . ILE A 1 212 ? 17.078 -8.43 24.031 1 96.94 212 ILE A C 1
ATOM 1722 O O . ILE A 1 212 ? 16.234 -7.699 24.578 1 96.94 212 ILE A O 1
ATOM 1726 N N . VAL A 1 213 ? 18.328 -8.109 23.891 1 97.75 213 VAL A N 1
ATOM 1727 C CA . VAL A 1 213 ? 18.828 -6.832 24.375 1 97.75 213 VAL A CA 1
ATOM 1728 C C . VAL A 1 213 ? 18.109 -5.688 23.672 1 97.75 213 VAL A C 1
ATOM 1730 O O . VAL A 1 213 ? 17.703 -4.711 24.297 1 97.75 213 VAL A O 1
ATOM 1733 N N . PHE A 1 214 ? 17.969 -5.801 22.406 1 97.75 214 PHE A N 1
ATOM 1734 C CA . PHE A 1 214 ? 17.281 -4.75 21.656 1 97.75 214 PHE A CA 1
ATOM 1735 C C . PHE A 1 214 ? 15.844 -4.605 22.141 1 97.75 214 PHE A C 1
ATOM 1737 O O . PHE A 1 214 ? 15.344 -3.488 22.281 1 97.75 214 PHE A O 1
ATOM 1744 N N . THR A 1 215 ? 15.148 -5.734 22.281 1 97.38 215 THR A N 1
ATOM 1745 C CA . THR A 1 215 ? 13.758 -5.719 22.734 1 97.38 215 THR A CA 1
ATOM 1746 C C . THR A 1 215 ? 13.641 -5.051 24.094 1 97.38 215 THR A C 1
ATOM 1748 O O . THR A 1 215 ? 12.766 -4.211 24.312 1 97.38 215 THR A O 1
ATOM 1751 N N . PHE A 1 216 ? 14.539 -5.359 25 1 97.62 216 PHE A N 1
ATOM 1752 C CA . PHE A 1 216 ? 14.523 -4.77 26.328 1 97.62 216 PHE A CA 1
ATOM 1753 C C . PHE A 1 216 ? 14.828 -3.279 26.266 1 97.62 216 PHE A C 1
ATOM 1755 O O . PHE A 1 216 ? 14.211 -2.482 26.984 1 97.62 216 PHE A O 1
ATOM 1762 N N . LEU A 1 217 ? 15.82 -2.93 25.469 1 97.88 217 LEU A N 1
ATOM 1763 C CA . LEU A 1 217 ? 16.156 -1.52 25.297 1 97.88 217 LEU A CA 1
ATOM 1764 C C . LEU A 1 217 ? 14.945 -0.731 24.797 1 97.88 217 LEU A C 1
ATOM 1766 O O . LEU A 1 217 ? 14.672 0.37 25.281 1 97.88 217 LEU A O 1
ATOM 1770 N N . THR A 1 218 ? 14.25 -1.284 23.844 1 97.88 218 THR A N 1
ATOM 1771 C CA . THR A 1 218 ? 13.078 -0.62 23.266 1 97.88 218 THR A CA 1
ATOM 1772 C C . THR A 1 218 ? 11.977 -0.484 24.312 1 97.88 218 THR A C 1
ATOM 1774 O O . THR A 1 218 ? 11.344 0.57 24.422 1 97.88 218 THR A O 1
ATOM 1777 N N . ILE A 1 219 ? 11.758 -1.513 25.109 1 97.94 219 ILE A N 1
ATOM 1778 C CA . ILE A 1 219 ? 10.734 -1.493 26.156 1 97.94 219 ILE A CA 1
ATOM 1779 C C . ILE A 1 219 ? 11.078 -0.436 27.203 1 97.94 219 ILE A C 1
ATOM 1781 O O . ILE A 1 219 ? 10.211 0.316 27.641 1 97.94 219 ILE A O 1
ATOM 1785 N N . ILE A 1 220 ? 12.336 -0.385 27.562 1 97.75 220 ILE A N 1
ATOM 1786 C CA . ILE A 1 220 ? 12.789 0.583 28.562 1 97.75 220 ILE A CA 1
ATOM 1787 C C . ILE A 1 220 ? 12.57 2.002 28.031 1 97.75 220 ILE A C 1
ATOM 1789 O O . ILE A 1 220 ? 12.047 2.861 28.75 1 97.75 220 ILE A O 1
ATOM 1793 N N . LEU A 1 221 ? 12.953 2.266 26.812 1 97.81 221 LEU A N 1
ATOM 1794 C CA . LEU A 1 221 ? 12.805 3.592 26.219 1 97.81 221 LEU A CA 1
ATOM 1795 C C . LEU A 1 221 ? 11.336 3.988 26.125 1 97.81 221 LEU A C 1
ATOM 1797 O O . LEU A 1 221 ? 10.977 5.121 26.453 1 97.81 221 LEU A O 1
ATOM 1801 N N . VAL A 1 222 ? 10.484 3.039 25.703 1 97.75 222 VAL A N 1
ATOM 1802 C CA . VAL A 1 222 ? 9.055 3.305 25.594 1 97.75 222 VAL A CA 1
ATOM 1803 C C . VAL A 1 222 ? 8.477 3.592 26.969 1 97.75 222 VAL A C 1
ATOM 1805 O O . VAL A 1 222 ? 7.672 4.516 27.141 1 97.75 222 VAL A O 1
ATOM 1808 N N . THR A 1 223 ? 8.898 2.842 27.984 1 97.69 223 THR A N 1
ATOM 1809 C CA . THR A 1 223 ? 8.398 3.01 29.344 1 97.69 223 THR A CA 1
ATOM 1810 C C . THR A 1 223 ? 8.828 4.359 29.922 1 97.69 223 THR A C 1
ATOM 1812 O O . THR A 1 223 ? 8.047 5.035 30.578 1 97.69 223 THR A O 1
ATOM 1815 N N . ILE A 1 224 ? 10.062 4.777 29.625 1 97.69 224 ILE A N 1
ATOM 1816 C CA . ILE A 1 224 ? 10.562 6.066 30.078 1 97.69 224 ILE A CA 1
ATOM 1817 C C . ILE A 1 224 ? 9.758 7.195 29.453 1 97.69 224 ILE A C 1
ATOM 1819 O O . ILE A 1 224 ? 9.312 8.117 30.141 1 97.69 224 ILE A O 1
ATOM 1823 N N . VAL A 1 225 ? 9.547 7.152 28.141 1 97.69 225 VAL A N 1
ATOM 1824 C CA . VAL A 1 225 ? 8.82 8.195 27.422 1 97.69 225 VAL A CA 1
ATOM 1825 C C . VAL A 1 225 ? 7.387 8.281 27.953 1 97.69 225 VAL A C 1
ATOM 1827 O O . VAL A 1 225 ? 6.879 9.375 28.203 1 97.69 225 VAL A O 1
ATOM 1830 N N . ILE A 1 226 ? 6.738 7.07 28.141 1 96.44 226 ILE A N 1
ATOM 1831 C CA . ILE A 1 226 ? 5.371 7.051 28.641 1 96.44 226 ILE A CA 1
ATOM 1832 C C . ILE A 1 226 ? 5.336 7.59 30.078 1 96.44 226 ILE A C 1
ATOM 1834 O O . ILE A 1 226 ? 4.504 8.445 30.406 1 96.44 226 ILE A O 1
ATOM 1838 N N . GLY A 1 227 ? 6.227 7.137 30.969 1 96.38 227 GLY A N 1
ATOM 1839 C CA . GLY A 1 227 ? 6.281 7.574 32.344 1 96.38 227 GLY A CA 1
ATOM 1840 C C . GLY A 1 227 ? 6.512 9.07 32.5 1 96.38 227 GLY A C 1
ATOM 1841 O O . GLY A 1 227 ? 5.812 9.734 33.281 1 96.38 227 GLY A O 1
ATOM 1842 N N . VAL A 1 228 ? 7.48 9.594 31.734 1 97 228 VAL A N 1
ATOM 1843 C CA . VAL A 1 228 ? 7.82 11.008 31.812 1 97 228 VAL A CA 1
ATOM 1844 C C . VAL A 1 228 ? 6.684 11.844 31.234 1 97 228 VAL A C 1
ATOM 1846 O O . VAL A 1 228 ? 6.398 12.945 31.719 1 97 228 VAL A O 1
ATOM 1849 N N . THR A 1 229 ? 6.039 11.375 30.172 1 94.94 229 THR A N 1
ATOM 1850 C CA . THR A 1 229 ? 4.922 12.094 29.562 1 94.94 229 THR A CA 1
ATOM 1851 C C . THR A 1 229 ? 3.748 12.188 30.531 1 94.94 229 THR A C 1
ATOM 1853 O O . THR A 1 229 ? 3.102 13.227 30.641 1 94.94 229 THR A O 1
ATOM 1856 N N . ILE A 1 230 ? 3.48 11.086 31.219 1 92.75 230 ILE A N 1
ATOM 1857 C CA . ILE A 1 230 ? 2.426 11.086 32.219 1 92.75 230 ILE A CA 1
ATOM 1858 C C . ILE A 1 230 ? 2.77 12.07 33.344 1 92.75 230 ILE A C 1
ATOM 1860 O O . ILE A 1 230 ? 1.909 12.836 33.781 1 92.75 230 ILE A O 1
ATOM 1864 N N . TYR A 1 231 ? 3.996 12.062 33.75 1 92.69 231 TYR A N 1
ATOM 1865 C CA . TYR A 1 231 ? 4.461 13 34.781 1 92.69 231 TYR A CA 1
ATOM 1866 C C . TYR A 1 231 ? 4.285 14.438 34.312 1 92.69 231 TYR A C 1
ATOM 1868 O O . TYR A 1 231 ? 3.826 15.289 35.062 1 92.69 231 TYR A O 1
ATOM 1876 N N . ASP A 1 232 ? 4.668 14.703 33.062 1 91.44 232 ASP A N 1
ATOM 1877 C CA . ASP A 1 232 ? 4.562 16.047 32.5 1 91.44 232 ASP A CA 1
ATOM 1878 C C . ASP A 1 232 ? 3.109 16.5 32.438 1 91.44 232 ASP A C 1
ATOM 1880 O O . ASP A 1 232 ? 2.82 17.688 32.625 1 91.44 232 ASP A O 1
ATOM 1884 N N . PHE A 1 233 ? 2.191 15.633 32.156 1 84.88 233 PHE A N 1
ATOM 1885 C CA . PHE A 1 233 ? 0.776 15.969 32.062 1 84.88 233 PHE A CA 1
ATOM 1886 C C . PHE A 1 233 ? 0.192 16.266 33.438 1 84.88 233 PHE A C 1
ATOM 1888 O O . PHE A 1 233 ? -0.704 17.109 33.562 1 84.88 233 PHE A O 1
ATOM 1895 N N . HIS A 1 234 ? 0.629 15.672 34.5 1 85.5 234 HIS A N 1
ATOM 1896 C CA . HIS A 1 234 ? -0.036 15.727 35.812 1 85.5 234 HIS A CA 1
ATOM 1897 C C . HIS A 1 234 ? 0.667 16.688 36.75 1 85.5 234 HIS A C 1
ATOM 1899 O O . HIS A 1 234 ? 0.112 17.078 37.781 1 85.5 234 HIS A O 1
ATOM 1905 N N . HIS A 1 235 ? 1.907 17.047 36.406 1 86.06 235 HIS A N 1
ATOM 1906 C CA . HIS A 1 235 ? 2.648 17.906 37.312 1 86.06 235 HIS A CA 1
ATOM 1907 C C . HIS A 1 235 ? 3.02 19.234 36.656 1 86.06 235 HIS A C 1
ATOM 1909 O O . HIS A 1 235 ? 3.314 19.281 35.469 1 86.06 235 HIS A O 1
ATOM 1915 N N . GLU A 1 236 ? 2.889 20.219 37.438 1 84.75 236 GLU A N 1
ATOM 1916 C CA . GLU A 1 236 ? 3.326 21.531 36.969 1 84.75 236 GLU A CA 1
ATOM 1917 C C . GLU A 1 236 ? 4.848 21.641 36.969 1 84.75 236 GLU A C 1
ATOM 1919 O O . GLU A 1 236 ? 5.523 20.938 37.719 1 84.75 236 GLU A O 1
ATOM 1924 N N . GLU A 1 237 ? 5.352 22.375 36.125 1 86.88 237 GLU A N 1
ATOM 1925 C CA . GLU A 1 237 ? 6.793 22.609 36.062 1 86.88 237 GLU A CA 1
ATOM 1926 C C . GLU A 1 237 ? 7.32 23.219 37.344 1 86.88 237 GLU A C 1
ATOM 1928 O O . GLU A 1 237 ? 6.75 24.188 37.844 1 86.88 237 GLU A O 1
ATOM 1933 N N . PRO A 1 238 ? 8.297 22.578 37.938 1 85.25 238 PRO A N 1
ATOM 1934 C CA . PRO A 1 238 ? 8.852 23.125 39.188 1 85.25 238 PRO A CA 1
ATOM 1935 C C . PRO A 1 238 ? 9.477 24.5 38.969 1 85.25 238 PRO A C 1
ATOM 1937 O O . PRO A 1 238 ? 9.969 24.812 37.906 1 85.25 238 PRO A O 1
ATOM 1940 N N . LEU A 1 239 ? 9.438 25.328 40.031 1 78.19 239 LEU A N 1
ATOM 1941 C CA . LEU A 1 239 ? 10 26.672 39.969 1 78.19 239 LEU A CA 1
ATOM 1942 C C . LEU A 1 239 ? 11.516 26.625 39.781 1 78.19 239 LEU A C 1
ATOM 1944 O O . LEU A 1 239 ? 12.055 27.375 38.969 1 78.19 239 LEU A O 1
ATOM 1948 N N . LYS A 1 240 ? 12.242 25.766 40.625 1 82.81 240 LYS A N 1
ATOM 1949 C CA . LYS A 1 240 ? 13.664 25.516 40.438 1 82.81 240 LYS A CA 1
ATOM 1950 C C . LYS A 1 240 ? 13.891 24.188 39.719 1 82.81 240 LYS A C 1
ATOM 1952 O O . LYS A 1 240 ? 13.555 23.125 40.219 1 82.81 240 LYS A O 1
ATOM 1957 N N . LYS A 1 241 ? 14.383 24.203 38.469 1 86.25 241 LYS A N 1
ATOM 1958 C CA . LYS A 1 241 ? 14.578 23 37.656 1 86.25 241 LYS A CA 1
ATOM 1959 C C . LYS A 1 241 ? 15.938 22.359 37.938 1 86.25 241 LYS A C 1
ATOM 1961 O O . LYS A 1 241 ? 16.969 22.875 37.531 1 86.25 241 LYS A O 1
ATOM 1966 N N . SER A 1 242 ? 15.969 21.312 38.75 1 88.5 242 SER A N 1
ATOM 1967 C CA . SER A 1 242 ? 17.188 20.531 38.969 1 88.5 242 SER A CA 1
ATOM 1968 C C . SER A 1 242 ? 17.688 19.891 37.688 1 88.5 242 SER A C 1
ATOM 1970 O O . SER A 1 242 ? 16.953 19.781 36.719 1 88.5 242 SER A O 1
ATOM 1972 N N . LEU A 1 243 ? 18.906 19.578 37.719 1 90.06 243 LEU A N 1
ATOM 1973 C CA . LEU A 1 243 ? 19.484 18.906 36.562 1 90.06 243 LEU A CA 1
ATOM 1974 C C . LEU A 1 243 ? 18.766 17.609 36.25 1 90.06 243 LEU A C 1
ATOM 1976 O O . LEU A 1 243 ? 18.562 17.25 35.094 1 90.06 243 LEU A O 1
ATOM 1980 N N . SER A 1 244 ? 18.422 16.922 37.312 1 91.38 244 SER A N 1
ATOM 1981 C CA . SER A 1 244 ? 17.719 15.664 37.156 1 91.38 244 SER A CA 1
ATOM 1982 C C . SER A 1 244 ? 16.359 15.867 36.469 1 91.38 244 SER A C 1
ATOM 1984 O O . SER A 1 244 ? 15.969 15.078 35.625 1 91.38 244 SER A O 1
ATOM 1986 N N . TYR A 1 245 ? 15.742 16.859 36.844 1 92.75 245 TYR A N 1
ATOM 1987 C CA . TYR A 1 245 ? 14.453 17.156 36.25 1 92.75 245 TYR A CA 1
ATOM 1988 C C . TYR A 1 245 ? 14.625 17.547 34.781 1 92.75 245 TYR A C 1
ATOM 1990 O O . TYR A 1 245 ? 13.875 17.078 33.906 1 92.75 245 TYR A O 1
ATOM 1998 N N . ARG A 1 246 ? 15.664 18.375 34.531 1 92.88 246 ARG A N 1
ATOM 1999 C CA . ARG A 1 246 ? 15.898 18.828 33.156 1 92.88 246 ARG A CA 1
ATOM 2000 C C . ARG A 1 246 ? 16.234 17.656 32.25 1 92.88 246 ARG A C 1
ATOM 2002 O O . ARG A 1 246 ? 15.828 17.625 31.078 1 92.88 246 ARG A O 1
ATOM 2009 N N . LEU A 1 247 ? 16.891 16.75 32.781 1 94.56 247 LEU A N 1
ATOM 2010 C CA . LEU A 1 247 ? 17.25 15.578 32 1 94.56 247 LEU A CA 1
ATOM 2011 C C . LEU A 1 247 ? 16.062 14.656 31.812 1 94.56 247 LEU A C 1
ATOM 2013 O O . LEU A 1 247 ? 15.859 14.102 30.734 1 94.56 247 LEU A O 1
ATOM 2017 N N . MET A 1 248 ? 15.289 14.516 32.781 1 94.44 248 MET A N 1
ATOM 2018 C CA . MET A 1 248 ? 14.141 13.625 32.719 1 94.44 248 MET A CA 1
ATOM 2019 C C . MET A 1 248 ? 13.086 14.148 31.766 1 94.44 248 MET A C 1
ATOM 2021 O O . MET A 1 248 ? 12.539 13.391 30.953 1 94.44 248 MET A O 1
ATOM 2025 N N . ILE A 1 249 ? 12.867 15.438 31.719 1 95.56 249 ILE A N 1
ATOM 2026 C CA . ILE A 1 249 ? 11.758 16.047 31 1 95.56 249 ILE A CA 1
ATOM 2027 C C . ILE A 1 249 ? 12.062 16.047 29.5 1 95.56 249 ILE A C 1
ATOM 2029 O O . ILE A 1 249 ? 11.164 16.266 28.672 1 95.56 249 ILE A O 1
ATOM 2033 N N . THR A 1 250 ? 13.328 15.797 29.156 1 96.25 250 THR A N 1
ATOM 2034 C CA . THR A 1 250 ? 13.695 15.734 27.75 1 96.25 250 THR A CA 1
ATOM 2035 C C . THR A 1 250 ? 12.992 14.57 27.047 1 96.25 250 THR A C 1
ATOM 2037 O O . THR A 1 250 ? 12.852 14.562 25.828 1 96.25 250 THR A O 1
ATOM 2040 N N . PHE A 1 251 ? 12.453 13.562 27.859 1 97.56 251 PHE A N 1
ATOM 2041 C CA . PHE A 1 251 ? 11.812 12.375 27.297 1 97.56 251 PHE A CA 1
ATOM 2042 C C . PHE A 1 251 ? 10.305 12.57 27.203 1 97.56 251 PHE A C 1
ATOM 2044 O O . PHE A 1 251 ? 9.578 11.664 26.797 1 97.56 251 PHE A O 1
ATOM 2051 N N . SER A 1 252 ? 9.82 13.781 27.562 1 97.19 252 SER A N 1
ATOM 2052 C CA . SER A 1 252 ? 8.391 14.047 27.469 1 97.19 252 SER A CA 1
ATOM 2053 C C . SER A 1 252 ? 7.934 14.109 26 1 97.19 252 SER A C 1
ATOM 2055 O O . SER A 1 252 ? 8.328 15.008 25.266 1 97.19 252 SER A O 1
ATOM 2057 N N . ALA A 1 253 ? 7.047 13.219 25.641 1 96 253 ALA A N 1
ATOM 2058 C CA . ALA A 1 253 ? 6.543 13.156 24.266 1 96 253 ALA A CA 1
ATOM 2059 C C . ALA A 1 253 ? 5.676 14.375 23.953 1 96 253 ALA A C 1
ATOM 2061 O O . ALA A 1 253 ? 5.652 14.852 22.812 1 96 253 ALA A O 1
ATOM 2062 N N . ARG A 1 254 ? 4.992 14.914 24.891 1 92.06 254 ARG A N 1
ATOM 2063 C CA . ARG A 1 254 ? 4.141 16.078 24.703 1 92.06 254 ARG A CA 1
ATOM 2064 C C . ARG A 1 254 ? 4.965 17.297 24.297 1 92.06 254 ARG A C 1
ATOM 2066 O O . ARG A 1 254 ? 4.664 17.969 23.312 1 92.06 254 ARG A O 1
ATOM 2073 N N . LYS A 1 255 ? 6.027 17.578 25.031 1 94.06 255 LYS A N 1
ATOM 2074 C CA . LYS A 1 255 ? 6.879 18.734 24.766 1 94.06 255 LYS A CA 1
ATOM 2075 C C . LYS A 1 255 ? 7.609 18.594 23.438 1 94.06 255 LYS A C 1
ATOM 2077 O O . LYS A 1 255 ? 7.676 19.531 22.656 1 94.06 255 LYS A O 1
ATOM 2082 N N . ASN A 1 256 ? 8.102 17.359 23.234 1 96.44 256 ASN A N 1
ATOM 2083 C CA . ASN A 1 256 ? 8.844 17.109 22 1 96.44 256 ASN A CA 1
ATOM 2084 C C . ASN A 1 256 ? 7.938 17.156 20.781 1 96.44 256 ASN A C 1
ATOM 2086 O O . ASN A 1 256 ? 8.352 17.594 19.703 1 96.44 256 ASN A O 1
ATOM 2090 N N . PHE A 1 257 ? 6.73 16.656 20.891 1 94.12 257 PHE A N 1
ATOM 2091 C CA . PHE A 1 257 ? 5.773 16.688 19.797 1 94.12 257 PHE A CA 1
ATOM 2092 C C . PHE A 1 257 ? 5.418 18.125 19.438 1 94.12 257 PHE A C 1
ATOM 2094 O O . PHE A 1 257 ? 5.344 18.469 18.25 1 94.12 257 PHE A O 1
ATOM 2101 N N . ASN A 1 258 ? 5.223 18.969 20.406 1 90.88 258 ASN A N 1
ATOM 2102 C CA . ASN A 1 258 ? 4.867 20.375 20.188 1 90.88 258 ASN A CA 1
ATOM 2103 C C . ASN A 1 258 ? 6.012 21.141 19.531 1 90.88 258 ASN A C 1
ATOM 2105 O O . ASN A 1 258 ? 5.777 22.094 18.781 1 90.88 258 ASN A O 1
ATOM 2109 N N . ASP A 1 259 ? 7.18 20.625 19.781 1 92.88 259 ASP A N 1
ATOM 2110 C CA . ASP A 1 259 ? 8.352 21.281 19.219 1 92.88 259 ASP A CA 1
ATOM 2111 C C . ASP A 1 259 ? 8.43 21.047 17.703 1 92.88 259 ASP A C 1
ATOM 2113 O O . ASP A 1 259 ? 9.125 21.781 17 1 92.88 259 ASP A O 1
ATOM 2117 N N . LEU A 1 260 ? 7.742 20.094 17.203 1 91.69 260 LEU A N 1
ATOM 2118 C CA . LEU A 1 260 ? 7.805 19.734 15.797 1 91.69 260 LEU A CA 1
ATOM 2119 C C . LEU A 1 260 ? 7.16 20.812 14.93 1 91.69 260 LEU A C 1
ATOM 2121 O O . LEU A 1 260 ? 7.539 21 13.773 1 91.69 260 LEU A O 1
ATOM 2125 N N . SER A 1 261 ? 6.184 21.516 15.438 1 87.12 261 SER A N 1
ATOM 2126 C CA . SER A 1 261 ? 5.438 22.484 14.641 1 87.12 261 SER A CA 1
ATOM 2127 C C . SER A 1 261 ? 6.121 23.859 14.656 1 87.12 261 SER A C 1
ATOM 2129 O O . SER A 1 261 ? 5.738 24.75 13.906 1 87.12 261 SER A O 1
ATOM 2131 N N . LYS A 1 262 ? 7.168 24.016 15.438 1 84.56 262 LYS A N 1
ATOM 2132 C CA . LYS A 1 262 ? 7.844 25.312 15.547 1 84.56 262 LYS A CA 1
ATOM 2133 C C . LYS A 1 262 ? 8.883 25.484 14.445 1 84.56 262 LYS A C 1
ATOM 2135 O O . LYS A 1 262 ? 9.773 24.641 14.281 1 84.56 262 LYS A O 1
ATOM 2140 N N . SER A 1 263 ? 8.672 26.453 13.625 1 79.56 263 SER A N 1
ATOM 2141 C CA . SER A 1 263 ? 9.625 26.75 12.562 1 79.56 263 SER A CA 1
ATOM 2142 C C . SER A 1 263 ? 10.688 27.734 13.047 1 79.56 263 SER A C 1
ATOM 2144 O O . SER A 1 263 ? 10.469 28.484 14.008 1 79.56 263 SER A O 1
ATOM 2146 N N . ASP A 1 264 ? 11.891 27.531 12.492 1 71.12 264 ASP A N 1
ATOM 2147 C CA . ASP A 1 264 ? 12.945 28.5 12.773 1 71.12 264 ASP A CA 1
ATOM 2148 C C . ASP A 1 264 ? 12.664 29.828 12.07 1 71.12 264 ASP A C 1
ATOM 2150 O O . ASP A 1 264 ? 12.555 29.875 10.844 1 71.12 264 ASP A O 1
ATOM 2154 N N . GLU A 1 265 ? 12.484 30.906 12.828 1 63.5 265 GLU A N 1
ATOM 2155 C CA . GLU A 1 265 ? 12.023 32.188 12.297 1 63.5 265 GLU A CA 1
ATOM 2156 C C . GLU A 1 265 ? 13.188 33.156 12.094 1 63.5 265 GLU A C 1
ATOM 2158 O O . GLU A 1 265 ? 12.984 34.312 11.805 1 63.5 265 GLU A O 1
ATOM 2163 N N . SER A 1 266 ? 14.445 32.594 12.227 1 62.69 266 SER A N 1
ATOM 2164 C CA . SER A 1 266 ? 15.547 33.531 12.133 1 62.69 266 SER A CA 1
ATOM 2165 C C . SER A 1 266 ? 15.641 34.125 10.734 1 62.69 266 SER A C 1
ATOM 2167 O O . SER A 1 266 ? 15.867 35.344 10.586 1 62.69 266 SER A O 1
ATOM 2169 N N . ASN A 1 267 ? 15.5 33.312 9.672 1 69.19 267 ASN A N 1
ATOM 2170 C CA . ASN A 1 267 ? 15.477 33.781 8.289 1 69.19 267 ASN A CA 1
ATOM 2171 C C . ASN A 1 267 ? 14.289 33.188 7.523 1 69.19 267 ASN A C 1
ATOM 2173 O O . ASN A 1 267 ? 14.305 32.031 7.141 1 69.19 267 ASN A O 1
ATOM 2177 N N . PRO A 1 268 ? 13.352 34.031 7.328 1 74.56 268 PRO A N 1
ATOM 2178 C CA . PRO A 1 268 ? 12.133 33.594 6.652 1 74.56 268 PRO A CA 1
ATOM 2179 C C . PRO A 1 268 ? 12.398 33.031 5.262 1 74.56 268 PRO A C 1
ATOM 2181 O O . PRO A 1 268 ? 11.641 32.188 4.781 1 74.56 268 PRO A O 1
ATOM 2184 N N . ALA A 1 269 ? 13.508 33.469 4.727 1 72.62 269 ALA A N 1
ATOM 2185 C CA . ALA A 1 269 ? 13.836 33 3.381 1 72.62 269 ALA A CA 1
ATOM 2186 C C . ALA A 1 269 ? 14.219 31.516 3.389 1 72.62 269 ALA A C 1
ATOM 2188 O O . ALA A 1 269 ? 14.172 30.844 2.352 1 72.62 269 ALA A O 1
ATOM 2189 N N . LEU A 1 270 ? 14.523 31.016 4.516 1 81.25 270 LEU A N 1
ATOM 2190 C CA . LEU A 1 270 ? 14.984 29.641 4.59 1 81.25 270 LEU A CA 1
ATOM 2191 C C . LEU A 1 270 ? 13.836 28.688 4.949 1 81.25 270 LEU A C 1
ATOM 2193 O O . LEU A 1 270 ? 14.008 27.469 4.957 1 81.25 270 LEU A O 1
ATOM 2197 N N . THR A 1 271 ? 12.68 29.25 5.129 1 87.69 271 THR A N 1
ATOM 2198 C CA . THR A 1 271 ? 11.516 28.438 5.457 1 87.69 271 THR A CA 1
ATOM 2199 C C . THR A 1 271 ? 11.156 27.516 4.293 1 87.69 271 THR A C 1
ATOM 2201 O O . THR A 1 271 ? 10.609 26.438 4.5 1 87.69 271 THR A O 1
ATOM 2204 N N . ILE A 1 272 ? 11.523 27.953 3.096 1 92.06 272 ILE A N 1
ATOM 2205 C CA . ILE A 1 272 ? 11.219 27.219 1.871 1 92.06 272 ILE A CA 1
ATOM 2206 C C . ILE A 1 272 ? 11.961 25.891 1.862 1 92.06 272 ILE A C 1
ATOM 2208 O O . ILE A 1 272 ? 11.555 24.938 1.185 1 92.06 272 ILE A O 1
ATOM 2212 N N . LEU A 1 273 ? 13 25.797 2.646 1 93.56 273 LEU A N 1
ATOM 2213 C CA . LEU A 1 273 ? 13.82 24.578 2.676 1 93.56 273 LEU A CA 1
ATOM 2214 C C . LEU A 1 273 ? 13.055 23.422 3.299 1 93.56 273 LEU A C 1
ATOM 2216 O O . LEU A 1 273 ? 13.297 22.266 2.969 1 93.56 273 LEU A O 1
ATOM 2220 N N . TYR A 1 274 ? 12.086 23.734 4.195 1 93.44 274 TYR A N 1
ATOM 2221 C CA . TYR A 1 274 ? 11.273 22.688 4.797 1 93.44 274 TYR A CA 1
ATOM 2222 C C . TYR A 1 274 ? 10.469 21.938 3.74 1 93.44 274 TYR A C 1
ATOM 2224 O O . TYR A 1 274 ? 10.438 20.703 3.732 1 93.44 274 TYR A O 1
ATOM 2232 N N . GLY A 1 275 ? 9.906 22.734 2.871 1 94.69 275 GLY A N 1
ATOM 2233 C CA . GLY A 1 275 ? 9.117 22.141 1.811 1 94.69 275 GLY A CA 1
ATOM 2234 C C . GLY A 1 275 ? 9.953 21.297 0.85 1 94.69 275 GLY A C 1
ATOM 2235 O O . GLY A 1 275 ? 9.531 20.219 0.441 1 94.69 275 GLY A O 1
ATOM 2236 N N . LEU A 1 276 ? 11.086 21.781 0.515 1 95.44 276 LEU A N 1
ATOM 2237 C CA . LEU A 1 276 ? 11.953 21.062 -0.417 1 95.44 276 LEU A CA 1
ATOM 2238 C C . LEU A 1 276 ? 12.43 19.734 0.181 1 95.44 276 LEU A C 1
ATOM 2240 O O . LEU A 1 276 ? 12.5 18.734 -0.521 1 95.44 276 LEU A O 1
ATOM 2244 N N . ARG A 1 277 ? 12.711 19.719 1.462 1 96 277 ARG A N 1
ATOM 2245 C CA . ARG A 1 277 ? 13.102 18.5 2.16 1 96 277 ARG A CA 1
ATOM 2246 C C . ARG A 1 277 ? 11.984 17.469 2.131 1 96 277 ARG A C 1
ATOM 2248 O O . ARG A 1 277 ? 12.219 16.297 1.832 1 96 277 ARG A O 1
ATOM 2255 N N . ALA A 1 278 ? 10.828 17.984 2.43 1 96.44 278 ALA A N 1
ATOM 2256 C CA . ALA A 1 278 ? 9.672 17.094 2.52 1 96.44 278 ALA A CA 1
ATOM 2257 C C . ALA A 1 278 ? 9.352 16.484 1.162 1 96.44 278 ALA A C 1
ATOM 2259 O O . ALA A 1 278 ? 9.156 15.266 1.055 1 96.44 278 ALA A O 1
ATOM 2260 N N . VAL A 1 279 ? 9.367 17.234 0.125 1 95.88 279 VAL A N 1
ATOM 2261 C CA . VAL A 1 279 ? 9.023 16.75 -1.207 1 95.88 279 VAL A CA 1
ATOM 2262 C C . VAL A 1 279 ? 10.102 15.789 -1.701 1 95.88 279 VAL A C 1
ATOM 2264 O O . VAL A 1 279 ? 9.797 14.758 -2.309 1 95.88 279 VAL A O 1
ATOM 2267 N N . SER A 1 280 ? 11.312 16.094 -1.41 1 97.25 280 SER A N 1
ATOM 2268 C CA . SER A 1 280 ? 12.422 15.273 -1.882 1 97.25 280 SER A CA 1
ATOM 2269 C C . SER A 1 280 ? 12.398 13.891 -1.246 1 97.25 280 SER A C 1
ATOM 2271 O O . SER A 1 280 ? 12.641 12.891 -1.921 1 97.25 280 SER A O 1
ATOM 2273 N N . ILE A 1 281 ? 12.086 13.82 0.037 1 98.19 281 ILE A N 1
ATOM 2274 C CA . ILE A 1 281 ? 12.094 12.523 0.708 1 98.19 281 ILE A CA 1
ATOM 2275 C C . ILE A 1 281 ? 10.938 11.672 0.194 1 98.19 281 ILE A C 1
ATOM 2277 O O . ILE A 1 281 ? 11.062 10.445 0.093 1 98.19 281 ILE A O 1
ATOM 2281 N N . LEU A 1 282 ? 9.789 12.289 -0.145 1 97.69 282 LEU A N 1
ATOM 2282 C CA . LEU A 1 282 ? 8.68 11.547 -0.721 1 97.69 282 LEU A CA 1
ATOM 2283 C C . LEU A 1 282 ? 9.078 10.898 -2.039 1 97.69 282 LEU A C 1
ATOM 2285 O O . LEU A 1 282 ? 8.75 9.734 -2.291 1 97.69 282 LEU A O 1
ATOM 2289 N N . MET A 1 283 ? 9.836 11.641 -2.816 1 97.12 283 MET A N 1
ATOM 2290 C CA . MET A 1 283 ? 10.273 11.117 -4.105 1 97.12 283 MET A CA 1
ATOM 2291 C C . MET A 1 283 ? 11.32 10.016 -3.916 1 97.12 283 MET A C 1
ATOM 2293 O O . MET A 1 283 ? 11.312 9.023 -4.648 1 97.12 283 MET A O 1
ATOM 2297 N N . ILE A 1 284 ? 12.148 10.195 -2.938 1 97.75 284 ILE A N 1
ATOM 2298 C CA . ILE A 1 284 ? 13.188 9.203 -2.67 1 97.75 284 ILE A CA 1
ATOM 2299 C C . ILE A 1 284 ? 12.547 7.891 -2.225 1 97.75 284 ILE A C 1
ATOM 2301 O O . ILE A 1 284 ? 12.898 6.82 -2.727 1 97.75 284 ILE A O 1
ATOM 2305 N N . ILE A 1 285 ? 11.594 7.949 -1.303 1 98.31 285 ILE A N 1
ATOM 2306 C CA . ILE A 1 285 ? 10.922 6.746 -0.819 1 98.31 285 ILE A CA 1
ATOM 2307 C C . ILE A 1 285 ? 10.211 6.051 -1.979 1 98.31 285 ILE A C 1
ATOM 2309 O O . ILE A 1 285 ? 10.258 4.824 -2.098 1 98.31 285 ILE A O 1
ATOM 2313 N N . THR A 1 286 ? 9.633 6.797 -2.867 1 97.56 286 THR A N 1
ATOM 2314 C CA . THR A 1 286 ? 8.93 6.25 -4.023 1 97.56 286 THR A CA 1
ATOM 2315 C C . THR A 1 286 ? 9.914 5.582 -4.98 1 97.56 286 THR A C 1
ATOM 2317 O O . THR A 1 286 ? 9.648 4.48 -5.477 1 97.56 286 THR A O 1
ATOM 2320 N N . ALA A 1 287 ? 10.992 6.254 -5.227 1 96.06 287 ALA A N 1
ATOM 2321 C CA . ALA A 1 287 ? 12.008 5.695 -6.117 1 96.06 287 ALA A CA 1
ATOM 2322 C C . ALA A 1 287 ? 12.57 4.395 -5.559 1 96.06 287 ALA A C 1
ATOM 2324 O O . ALA A 1 287 ? 12.789 3.436 -6.305 1 96.06 287 ALA A O 1
ATOM 2325 N N . HIS A 1 288 ? 12.828 4.363 -4.273 1 96.81 288 HIS A N 1
ATOM 2326 C CA . HIS A 1 288 ? 13.352 3.156 -3.648 1 96.81 288 HIS A CA 1
ATOM 2327 C C . HIS A 1 288 ? 12.336 2.023 -3.693 1 96.81 288 HIS A C 1
ATOM 2329 O O . HIS A 1 288 ? 12.703 0.854 -3.818 1 96.81 288 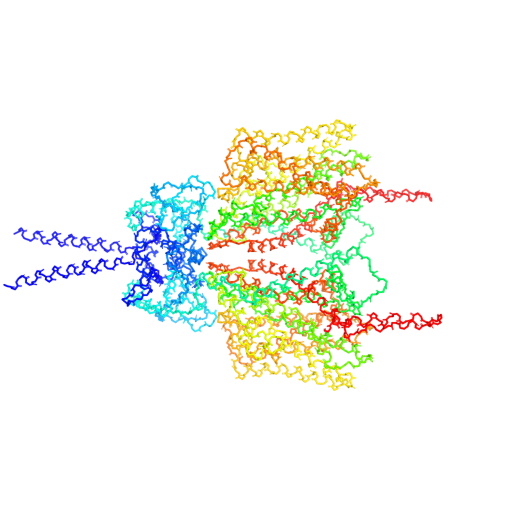HIS A O 1
ATOM 2335 N N . ARG A 1 289 ? 11.086 2.365 -3.568 1 96.88 289 ARG A N 1
ATOM 2336 C CA . ARG A 1 289 ? 10.047 1.352 -3.711 1 96.88 289 ARG A CA 1
ATOM 2337 C C . ARG A 1 289 ? 10.062 0.743 -5.109 1 96.88 289 ARG A C 1
ATOM 2339 O O . ARG A 1 289 ? 9.922 -0.471 -5.266 1 96.88 289 ARG A O 1
ATOM 2346 N N . PHE A 1 290 ? 10.234 1.589 -6.078 1 94.69 290 PHE A N 1
ATOM 2347 C CA . PHE A 1 290 ? 10.328 1.09 -7.445 1 94.69 290 PHE A CA 1
ATOM 2348 C C . PHE A 1 290 ? 11.508 0.145 -7.598 1 94.69 290 PHE A C 1
ATOM 2350 O O . PHE A 1 290 ? 11.375 -0.952 -8.141 1 94.69 290 PHE A O 1
ATOM 2357 N N . GLY A 1 291 ? 12.625 0.559 -7.066 1 93.69 291 GLY A N 1
ATOM 2358 C CA . GLY A 1 291 ? 13.828 -0.253 -7.176 1 93.69 291 GLY A CA 1
ATOM 2359 C C . GLY A 1 291 ? 13.719 -1.583 -6.453 1 93.69 291 GLY A C 1
ATOM 2360 O O . GLY A 1 291 ? 14.086 -2.623 -7 1 93.69 291 GLY A O 1
ATOM 2361 N N . THR A 1 292 ? 13.211 -1.547 -5.246 1 94.62 292 THR A N 1
ATOM 2362 C CA . THR A 1 292 ? 13.109 -2.773 -4.461 1 94.62 292 THR A CA 1
ATOM 2363 C C . THR A 1 292 ? 12.055 -3.705 -5.043 1 94.62 292 THR A C 1
ATOM 2365 O O . THR A 1 292 ? 12.195 -4.93 -4.992 1 94.62 292 THR A O 1
ATOM 2368 N N . TYR A 1 293 ? 10.977 -3.148 -5.621 1 95.25 293 TYR A N 1
ATOM 2369 C CA . TYR A 1 293 ? 9.945 -3.965 -6.242 1 95.25 293 TYR A CA 1
ATOM 2370 C C . TYR A 1 293 ? 10.484 -4.699 -7.461 1 95.25 293 TYR A C 1
ATOM 2372 O O . TYR A 1 293 ? 10.242 -5.895 -7.637 1 95.25 293 TYR A O 1
ATOM 2380 N N . VAL A 1 294 ? 11.25 -3.996 -8.273 1 93.81 294 VAL A N 1
ATOM 2381 C CA . VAL A 1 294 ? 11.797 -4.578 -9.492 1 93.81 294 VAL A CA 1
ATOM 2382 C C . VAL A 1 294 ? 12.828 -5.648 -9.133 1 93.81 294 VAL A C 1
ATOM 2384 O O . VAL A 1 294 ? 13 -6.625 -9.867 1 93.81 294 VAL A O 1
ATOM 2387 N N . SER A 1 295 ? 13.43 -5.477 -7.969 1 92.5 295 SER A N 1
ATOM 2388 C CA . SER A 1 295 ? 14.438 -6.43 -7.523 1 92.5 295 SER A CA 1
ATOM 2389 C C . SER A 1 295 ? 13.797 -7.691 -6.961 1 92.5 295 SER A C 1
ATOM 2391 O O . SER A 1 295 ? 14.484 -8.68 -6.699 1 92.5 295 SER A O 1
ATOM 2393 N N . SER A 1 296 ? 12.516 -7.695 -6.785 1 94.12 296 SER A N 1
ATOM 2394 C CA . SER A 1 296 ? 11.797 -8.859 -6.281 1 94.12 296 SER A CA 1
ATOM 2395 C C . SER A 1 296 ? 11.367 -9.781 -7.418 1 94.12 296 SER A C 1
ATOM 2397 O O . SER A 1 296 ? 11.805 -9.609 -8.555 1 94.12 296 SER A O 1
ATOM 2399 N N . ALA A 1 297 ? 10.609 -10.805 -7.117 1 96.19 297 ALA A N 1
ATOM 2400 C CA . ALA A 1 297 ? 10.141 -11.758 -8.125 1 96.19 297 ALA A CA 1
ATOM 2401 C C . ALA A 1 297 ? 9.016 -11.156 -8.961 1 96.19 297 ALA A C 1
ATOM 2403 O O . ALA A 1 297 ? 7.918 -10.906 -8.453 1 96.19 297 ALA A O 1
ATOM 2404 N N . LEU A 1 298 ? 9.32 -11.008 -10.258 1 96.44 298 LEU A N 1
ATOM 2405 C CA . LEU A 1 298 ? 8.328 -10.375 -11.117 1 96.44 298 LEU A CA 1
ATOM 2406 C C . LEU A 1 298 ? 7.742 -11.391 -12.102 1 96.44 298 LEU A C 1
ATOM 2408 O O . LEU A 1 298 ? 8.445 -12.281 -12.57 1 96.44 298 LEU A O 1
ATOM 2412 N N . LEU A 1 299 ? 6.531 -11.125 -12.422 1 96.88 299 LEU A N 1
ATOM 2413 C CA . LEU A 1 299 ? 5.824 -11.922 -13.422 1 96.88 299 LEU A CA 1
ATOM 2414 C C . LEU A 1 299 ? 6.09 -11.398 -14.828 1 96.88 299 LEU A C 1
ATOM 2416 O O . LEU A 1 299 ? 6.125 -12.172 -15.781 1 96.88 299 LEU A O 1
ATOM 2420 N N . ASN A 1 300 ? 6.258 -10.125 -14.969 1 96.94 300 ASN A N 1
ATOM 2421 C CA . ASN A 1 300 ? 6.348 -9.461 -16.266 1 96.94 300 ASN A CA 1
ATOM 2422 C C . ASN A 1 300 ? 7.578 -8.562 -16.344 1 96.94 300 ASN A C 1
ATOM 2424 O O . ASN A 1 300 ? 7.473 -7.383 -16.688 1 96.94 300 ASN A O 1
ATOM 2428 N N . PHE A 1 301 ? 8.766 -9.18 -16.188 1 96.69 301 PHE A N 1
ATOM 2429 C CA . PHE A 1 301 ? 10 -8.414 -16.234 1 96.69 301 PHE A CA 1
ATOM 2430 C C . PHE A 1 301 ? 10.195 -7.781 -17.609 1 96.69 301 PHE A C 1
ATOM 2432 O O . PHE A 1 301 ? 10.914 -6.789 -17.734 1 96.69 301 PHE A O 1
ATOM 2439 N N . ASP A 1 302 ? 9.609 -8.336 -18.641 1 96.44 302 ASP A N 1
ATOM 2440 C CA . ASP A 1 302 ? 9.703 -7.777 -19.984 1 96.44 302 ASP A CA 1
ATOM 2441 C C . ASP A 1 302 ? 9.18 -6.34 -20.016 1 96.44 302 ASP A C 1
ATOM 2443 O O . ASP A 1 302 ? 9.664 -5.52 -20.797 1 96.44 302 ASP A O 1
ATOM 2447 N N . TYR A 1 303 ? 8.242 -6.07 -19.188 1 95.75 303 TYR A N 1
ATOM 2448 C CA . TYR A 1 303 ? 7.734 -4.707 -19.094 1 95.75 303 TYR A CA 1
ATOM 2449 C C . TYR A 1 303 ? 8.836 -3.748 -18.656 1 95.75 303 TYR A C 1
ATOM 2451 O O . TYR A 1 303 ? 8.93 -2.629 -19.156 1 95.75 303 TYR A O 1
ATOM 2459 N N . ILE A 1 304 ? 9.641 -4.133 -17.703 1 95.25 304 ILE A N 1
ATOM 2460 C CA . ILE A 1 304 ? 10.734 -3.311 -17.203 1 95.25 304 ILE A CA 1
ATOM 2461 C C . ILE A 1 304 ? 11.734 -3.037 -18.328 1 95.25 304 ILE A C 1
ATOM 2463 O O . ILE A 1 304 ? 12.305 -1.945 -18.406 1 95.25 304 ILE A O 1
ATOM 2467 N N . GLU A 1 305 ? 11.953 -3.998 -19.172 1 95.62 305 GLU A N 1
ATOM 2468 C CA . GLU A 1 305 ? 12.875 -3.846 -20.297 1 95.62 305 GLU A CA 1
ATOM 2469 C C . GLU A 1 305 ? 12.414 -2.738 -21.234 1 95.62 305 GLU A C 1
ATOM 2471 O O . GLU A 1 305 ? 13.242 -2.045 -21.828 1 95.62 305 GLU A O 1
ATOM 2476 N N . THR A 1 306 ? 11.086 -2.568 -21.359 1 95.19 306 THR A N 1
ATOM 2477 C CA . THR A 1 306 ? 10.555 -1.468 -22.156 1 95.19 306 THR A CA 1
ATOM 2478 C C . THR A 1 306 ? 10.758 -0.134 -21.453 1 95.19 306 THR A C 1
ATOM 2480 O O . THR A 1 306 ? 10.938 0.899 -22.094 1 95.19 306 THR A O 1
ATOM 2483 N N . GLN A 1 307 ? 10.742 -0.214 -20.172 1 93.5 307 GLN A N 1
ATOM 2484 C CA . GLN A 1 307 ? 10.852 1.015 -19.391 1 93.5 307 GLN A CA 1
ATOM 2485 C C . GLN A 1 307 ? 12.266 1.583 -19.453 1 93.5 307 GLN A C 1
ATOM 2487 O O . GLN A 1 307 ? 12.461 2.795 -19.344 1 93.5 307 GLN A O 1
ATOM 2492 N N . TYR A 1 308 ? 13.281 0.713 -19.656 1 93 308 TYR A N 1
ATOM 2493 C CA . TYR A 1 308 ? 14.656 1.183 -19.828 1 93 308 TYR A CA 1
ATOM 2494 C C . TYR A 1 308 ? 14.766 2.068 -21.062 1 93 308 TYR A C 1
ATOM 2496 O O . TYR A 1 308 ? 15.727 2.832 -21.203 1 93 308 TYR A O 1
ATOM 2504 N N . ARG A 1 309 ? 13.812 2.021 -21.922 1 92.75 309 ARG A N 1
ATOM 2505 C CA . ARG A 1 309 ? 13.844 2.711 -23.219 1 92.75 309 ARG A CA 1
ATOM 2506 C C . ARG A 1 309 ? 12.867 3.881 -23.234 1 92.75 309 ARG A C 1
ATOM 2508 O O . ARG A 1 309 ? 12.742 4.578 -24.234 1 92.75 309 ARG A O 1
ATOM 2515 N N . SER A 1 310 ? 12.25 4.039 -22.094 1 91.44 310 SER A N 1
ATOM 2516 C CA . SER A 1 310 ? 11.273 5.121 -21.969 1 91.44 310 SER A CA 1
ATOM 2517 C C . SER A 1 310 ? 11.906 6.344 -21.297 1 91.44 310 SER A C 1
ATOM 2519 O O . SER A 1 310 ? 12.578 6.223 -20.281 1 91.44 310 SER A O 1
ATOM 2521 N N . LEU A 1 311 ? 11.641 7.539 -21.812 1 90.75 311 LEU A N 1
ATOM 2522 C CA . LEU A 1 311 ? 12.164 8.781 -21.266 1 90.75 311 LEU A CA 1
ATOM 2523 C C . LEU A 1 311 ? 11.438 9.148 -19.969 1 90.75 311 LEU A C 1
ATOM 2525 O O . LEU A 1 311 ? 12.047 9.672 -19.031 1 90.75 311 LEU A O 1
ATOM 2529 N N . LEU A 1 312 ? 10.227 8.812 -19.891 1 88 312 LEU A N 1
ATOM 2530 C CA . LEU A 1 312 ? 9.414 9.211 -18.75 1 88 312 LEU A CA 1
ATOM 2531 C C . LEU A 1 312 ? 9.828 8.445 -17.484 1 88 312 LEU A C 1
ATOM 2533 O O . LEU A 1 312 ? 9.812 9 -16.391 1 88 312 LEU A O 1
ATOM 2537 N N . THR A 1 313 ? 10.211 7.234 -17.656 1 91.12 313 THR A N 1
ATOM 2538 C CA . THR A 1 313 ? 10.539 6.395 -16.5 1 91.12 313 THR A CA 1
ATOM 2539 C C . THR A 1 313 ? 11.867 6.816 -15.891 1 91.12 313 THR A C 1
ATOM 2541 O O . THR A 1 313 ? 12.18 6.438 -14.758 1 91.12 313 THR A O 1
ATOM 2544 N N . THR A 1 314 ? 12.539 7.707 -16.562 1 91.75 314 THR A N 1
ATOM 2545 C CA . THR A 1 314 ? 13.844 8.156 -16.094 1 91.75 314 THR A CA 1
ATOM 2546 C C . THR A 1 314 ? 13.695 8.945 -14.789 1 91.75 314 THR A C 1
ATOM 2548 O O . THR A 1 314 ? 14.617 8.977 -13.969 1 91.75 314 THR A O 1
ATOM 2551 N N . ILE A 1 315 ? 12.555 9.461 -14.555 1 90.81 315 ILE A N 1
ATOM 2552 C CA . ILE A 1 315 ? 12.312 10.211 -13.328 1 90.81 315 ILE A CA 1
ATOM 2553 C C . ILE A 1 315 ? 12.477 9.281 -12.125 1 90.81 315 ILE A C 1
ATOM 2555 O O . ILE A 1 315 ? 12.945 9.703 -11.062 1 90.81 315 ILE A O 1
ATOM 2559 N N . LEU A 1 316 ? 12.18 7.992 -12.359 1 88.88 316 LEU A N 1
ATOM 2560 C CA . LEU A 1 316 ? 12.289 7.02 -11.281 1 88.88 316 LEU A CA 1
ATOM 2561 C C . LEU A 1 316 ? 13.672 6.371 -11.266 1 88.88 316 LEU A C 1
ATOM 2563 O O . LEU A 1 316 ? 14.266 6.191 -10.203 1 88.88 316 LEU A O 1
ATOM 2567 N N . PHE A 1 317 ? 14.219 6.137 -12.438 1 88.94 317 PHE A N 1
ATOM 2568 C CA . PHE A 1 317 ? 15.523 5.496 -12.531 1 88.94 317 PHE A CA 1
ATOM 2569 C C . PHE A 1 317 ? 16.625 6.457 -12.109 1 88.94 317 PHE A C 1
ATOM 2571 O O . PHE A 1 317 ? 17.672 6.027 -11.625 1 88.94 317 PHE A O 1
ATOM 2578 N N . HIS A 1 318 ? 16.359 7.715 -12.281 1 91.12 318 HIS A N 1
ATOM 2579 C CA . HIS A 1 318 ? 17.312 8.742 -11.914 1 91.12 318 HIS A CA 1
ATOM 2580 C C . HIS A 1 318 ? 16.906 9.445 -10.625 1 91.12 318 HIS A C 1
ATOM 2582 O O . HIS A 1 318 ? 17.109 10.656 -10.477 1 91.12 318 HIS A O 1
ATOM 2588 N N . GLY A 1 319 ? 16.328 8.711 -9.758 1 90.44 319 GLY A N 1
ATOM 2589 C CA . GLY A 1 319 ? 15.844 9.25 -8.492 1 90.44 319 GLY A CA 1
ATOM 2590 C C . GLY A 1 319 ? 16.969 9.695 -7.57 1 90.44 319 GLY A C 1
ATOM 2591 O O . GLY A 1 319 ? 16.734 10.383 -6.582 1 90.44 319 GLY A O 1
ATOM 2592 N N . ASP A 1 320 ? 18.219 9.391 -7.906 1 93.06 320 ASP A N 1
ATOM 2593 C CA . ASP A 1 320 ? 19.375 9.758 -7.082 1 93.06 320 ASP A CA 1
ATOM 2594 C C . ASP A 1 320 ? 19.547 11.273 -7.031 1 93.06 320 ASP A C 1
ATOM 2596 O O . ASP A 1 320 ? 20.141 11.805 -6.094 1 93.06 320 ASP A O 1
ATOM 2600 N N . LEU A 1 321 ? 18.953 11.969 -8.016 1 96.25 321 LEU A N 1
ATOM 2601 C CA . LEU A 1 321 ? 19.047 13.43 -8.031 1 96.25 321 LEU A CA 1
ATOM 2602 C C . LEU A 1 321 ? 18.281 14.039 -6.863 1 96.25 321 LEU A C 1
ATOM 2604 O O . LEU A 1 321 ? 18.641 15.109 -6.371 1 96.25 321 LEU A O 1
ATOM 2608 N N . PHE A 1 322 ? 17.297 13.383 -6.387 1 96.69 322 PHE A N 1
ATOM 2609 C CA . PHE A 1 322 ? 16.562 13.875 -5.223 1 96.69 322 PHE A CA 1
ATOM 2610 C C . PHE A 1 322 ? 17.422 13.758 -3.963 1 96.69 322 PHE A C 1
ATOM 2612 O O . PHE A 1 322 ? 17.266 14.555 -3.033 1 96.69 322 PHE A O 1
ATOM 2619 N N . VAL A 1 323 ? 18.297 12.781 -3.939 1 97.06 323 VAL A N 1
ATOM 2620 C CA . VAL A 1 323 ? 19.266 12.672 -2.844 1 97.06 323 VAL A CA 1
ATOM 2621 C C . VAL A 1 323 ? 20.234 13.852 -2.893 1 97.06 323 VAL A C 1
ATOM 2623 O O . VAL A 1 323 ? 20.594 14.406 -1.854 1 97.06 323 VAL A O 1
ATOM 2626 N N . ASP A 1 324 ? 20.609 14.258 -4.094 1 98.06 324 ASP A N 1
ATOM 2627 C CA . ASP A 1 324 ? 21.516 15.391 -4.27 1 98.06 324 ASP A CA 1
ATOM 2628 C C . ASP A 1 324 ? 20.906 16.672 -3.73 1 98.06 324 ASP A C 1
ATOM 2630 O O . ASP A 1 324 ? 21.625 17.562 -3.268 1 98.06 324 ASP A O 1
ATOM 2634 N N . THR A 1 325 ? 19.609 16.719 -3.77 1 98 325 THR A N 1
ATOM 2635 C CA . THR A 1 325 ? 18.938 17.875 -3.186 1 98 325 THR A CA 1
ATOM 2636 C C . THR A 1 325 ? 19.266 18 -1.704 1 98 325 THR A C 1
ATOM 2638 O O . THR A 1 325 ? 19.422 19.109 -1.193 1 98 325 THR A O 1
ATOM 2641 N N . PHE A 1 326 ? 19.438 16.938 -1.052 1 98.06 326 PHE A N 1
ATOM 2642 C CA . PHE A 1 326 ? 19.75 16.969 0.37 1 98.06 326 PHE A CA 1
ATOM 2643 C C . PHE A 1 326 ? 21.188 17.438 0.583 1 98.06 326 PHE A C 1
ATOM 2645 O O . PHE A 1 326 ? 21.5 18.109 1.572 1 98.06 326 PHE A O 1
ATOM 2652 N N . PHE A 1 327 ? 22.094 17.094 -0.34 1 98.56 327 PHE A N 1
ATOM 2653 C CA . PHE A 1 327 ? 23.453 17.625 -0.274 1 98.56 327 PHE A CA 1
ATOM 2654 C C . PHE A 1 327 ? 23.453 19.141 -0.451 1 98.56 327 PHE A C 1
ATOM 2656 O O . PHE A 1 327 ? 24.172 19.859 0.245 1 98.56 327 PHE A O 1
ATOM 2663 N N . ILE A 1 328 ? 22.625 19.609 -1.381 1 98.44 328 ILE A N 1
ATOM 2664 C CA . ILE A 1 328 ? 22.516 21.047 -1.62 1 98.44 328 ILE A CA 1
ATOM 2665 C C . ILE A 1 328 ? 22.047 21.734 -0.345 1 98.44 328 ILE A C 1
ATOM 2667 O O . ILE A 1 328 ? 22.641 22.734 0.078 1 98.44 328 ILE A O 1
ATOM 2671 N N . LEU A 1 329 ? 21 21.156 0.276 1 97.19 329 LEU A N 1
ATOM 2672 C CA . LEU A 1 329 ? 20.406 21.75 1.473 1 97.19 329 LEU A CA 1
ATOM 2673 C C . LEU A 1 329 ? 21.406 21.75 2.629 1 97.19 329 LEU A C 1
ATOM 2675 O O . LEU A 1 329 ? 21.5 22.734 3.371 1 97.19 329 LEU A O 1
ATOM 2679 N N . SER A 1 330 ? 22.156 20.688 2.75 1 97.56 330 SER A N 1
ATOM 2680 C CA . SER A 1 330 ? 23.172 20.609 3.787 1 97.56 330 SER A CA 1
ATOM 2681 C C . SER A 1 330 ? 24.266 21.656 3.576 1 97.56 330 SER A C 1
ATOM 2683 O O . SER A 1 330 ? 24.734 22.266 4.535 1 97.56 330 SER A O 1
ATOM 2685 N N . GLY A 1 331 ? 24.641 21.859 2.334 1 98.12 331 GLY A N 1
ATOM 2686 C CA . GLY A 1 331 ? 25.625 22.891 2.021 1 98.12 331 GLY A CA 1
ATOM 2687 C C . GLY A 1 331 ? 25.141 24.281 2.367 1 98.12 331 GLY A C 1
ATOM 2688 O O . GLY A 1 331 ? 25.891 25.062 2.971 1 98.12 331 GLY A O 1
ATOM 2689 N N . ILE A 1 332 ? 23.922 24.562 2.029 1 97 332 ILE A N 1
ATOM 2690 C CA . ILE A 1 332 ? 23.328 25.875 2.326 1 97 332 ILE A CA 1
ATOM 2691 C C . ILE A 1 332 ? 23.328 26.109 3.834 1 97 332 ILE A C 1
ATOM 2693 O O . ILE A 1 332 ? 23.781 27.156 4.305 1 97 332 ILE A O 1
ATOM 2697 N N . LEU A 1 333 ? 22.922 25.125 4.582 1 94.62 333 LEU A N 1
ATOM 2698 C CA . LEU A 1 333 ? 22.688 25.281 6.012 1 94.62 333 LEU A CA 1
ATOM 2699 C C . LEU A 1 333 ? 24 25.344 6.781 1 94.62 333 LEU A C 1
ATOM 2701 O O . LEU A 1 333 ? 24.109 26.062 7.773 1 94.62 333 LEU A O 1
ATOM 2705 N N . VAL A 1 334 ? 25 24.562 6.328 1 96.44 334 VAL A N 1
ATOM 2706 C CA . VAL A 1 334 ? 26.266 24.547 7.047 1 96.44 334 VAL A CA 1
ATOM 2707 C C . VAL A 1 334 ? 26.922 25.922 6.973 1 96.44 334 VAL A C 1
ATOM 2709 O O . VAL A 1 334 ? 27.344 26.469 7.992 1 96.44 334 VAL A O 1
ATOM 2712 N N . VAL A 1 335 ? 26.922 26.531 5.816 1 97 335 VAL A N 1
ATOM 2713 C CA . VAL A 1 335 ? 27.562 27.828 5.648 1 97 335 VAL A CA 1
ATOM 2714 C C . VAL A 1 335 ? 26.75 28.906 6.352 1 97 335 VAL A C 1
ATOM 2716 O O . VAL A 1 335 ? 27.281 29.734 7.094 1 97 335 VAL A O 1
ATOM 2719 N N . TYR A 1 336 ? 25.484 28.859 6.125 1 94.19 336 TYR A N 1
ATOM 2720 C CA . TYR A 1 336 ? 24.609 29.859 6.715 1 94.19 336 TYR A CA 1
ATOM 2721 C C . TYR A 1 336 ? 24.688 29.828 8.234 1 94.19 336 TYR A C 1
ATOM 2723 O O . TYR A 1 336 ? 24.844 30.875 8.883 1 94.19 336 TYR A O 1
ATOM 2731 N N . THR A 1 337 ? 24.641 28.703 8.828 1 92.88 337 THR A N 1
ATOM 2732 C CA . THR A 1 337 ? 24.609 28.531 10.281 1 92.88 337 THR A CA 1
ATOM 2733 C C . THR A 1 337 ? 25.984 28.844 10.891 1 92.88 337 THR A C 1
ATOM 2735 O O . THR A 1 337 ? 26.078 29.531 11.898 1 92.88 337 THR A O 1
ATOM 2738 N N . LEU A 1 338 ? 27.031 28.344 10.312 1 95 338 LEU A N 1
ATOM 2739 C CA . LEU A 1 338 ? 28.359 28.5 10.883 1 95 338 LEU A CA 1
ATOM 2740 C C . LEU A 1 338 ? 28.812 29.953 10.789 1 95 338 LEU A C 1
ATOM 2742 O O . LEU A 1 338 ? 29.375 30.5 11.742 1 95 338 LEU A O 1
ATOM 2746 N N . LEU A 1 339 ? 28.594 30.594 9.68 1 95.12 339 LEU A N 1
ATOM 2747 C CA . LEU A 1 339 ? 29.016 31.984 9.539 1 95.12 339 LEU A CA 1
ATOM 2748 C C . LEU A 1 339 ? 28.25 32.875 10.484 1 95.12 339 LEU A C 1
ATOM 2750 O O . LEU A 1 339 ? 28.797 33.844 11.008 1 95.12 339 LEU A O 1
ATOM 2754 N N . ASN A 1 340 ? 27 32.594 10.664 1 91.56 340 ASN A N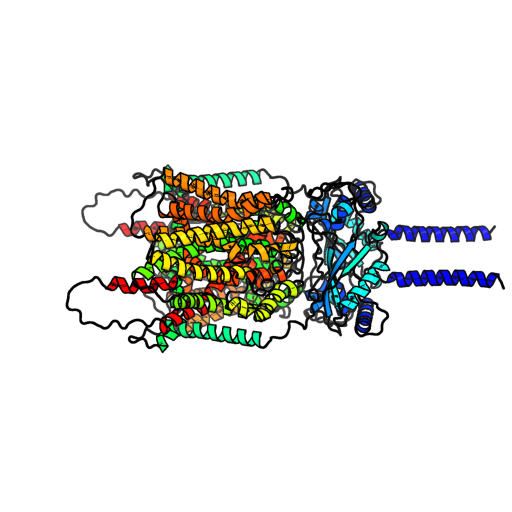 1
ATOM 2755 C CA . ASN A 1 340 ? 26.25 33.344 11.656 1 91.56 340 ASN A CA 1
ATOM 2756 C C . ASN A 1 340 ? 26.781 33.094 13.07 1 91.56 340 ASN A C 1
ATOM 2758 O O . ASN A 1 340 ? 26.859 34.031 13.883 1 91.56 340 ASN A O 1
ATOM 2762 N N . GLN A 1 341 ? 27.125 31.859 13.305 1 89.12 341 GLN A N 1
ATOM 2763 C CA . GLN A 1 341 ? 27.688 31.516 14.602 1 89.12 341 GLN A CA 1
ATOM 2764 C C . GLN A 1 341 ? 29.047 32.156 14.812 1 89.12 341 GLN A C 1
ATOM 2766 O O . GLN A 1 341 ? 29.406 32.531 15.938 1 89.12 341 GLN A O 1
ATOM 2771 N N . PHE A 1 342 ? 29.875 32.312 13.781 1 92.38 342 PHE A N 1
ATOM 2772 C CA . PHE A 1 342 ? 31.219 32.844 13.844 1 92.38 342 PHE A CA 1
ATOM 2773 C C . PHE A 1 342 ? 31.203 34.344 14.078 1 92.38 342 PHE A C 1
ATOM 2775 O O . PHE A 1 342 ? 32.219 34.969 14.406 1 92.38 342 PHE A O 1
ATOM 2782 N N . GLU A 1 343 ? 30.094 34.938 13.82 1 89.75 343 GLU A N 1
ATOM 2783 C CA . GLU A 1 343 ? 29.969 36.375 14.117 1 89.75 343 GLU A CA 1
ATOM 2784 C C . GLU A 1 343 ? 30.188 36.656 15.602 1 89.75 343 GLU A C 1
ATOM 2786 O O . GLU A 1 343 ? 30.656 37.719 15.977 1 89.75 343 GLU A O 1
ATOM 2791 N N . LYS A 1 344 ? 29.906 35.781 16.406 1 87 344 LYS A N 1
ATOM 2792 C CA . LYS A 1 344 ? 30.109 35.906 17.844 1 87 344 LYS A CA 1
ATOM 2793 C C . LYS A 1 344 ? 31.469 35.375 18.266 1 87 344 LYS A C 1
ATOM 2795 O O . LYS A 1 344 ? 32.344 36.125 18.703 1 87 344 LYS A O 1
ATOM 2800 N N . LYS A 1 345 ? 31.609 34.062 18.188 1 86.44 345 LYS A N 1
ATOM 2801 C CA . LYS A 1 345 ? 32.875 33.375 18.5 1 86.44 345 LYS A CA 1
ATOM 2802 C C . LYS A 1 345 ? 33.031 32.125 17.625 1 86.44 345 LYS A C 1
ATOM 2804 O O . LYS A 1 345 ? 32.094 31.422 17.375 1 86.44 345 LYS A O 1
ATOM 2809 N N . ILE A 1 346 ? 34.25 31.984 17.281 1 86.94 346 ILE A N 1
ATOM 2810 C CA . ILE A 1 346 ? 34.531 30.766 16.516 1 86.94 346 ILE A CA 1
ATOM 2811 C C . ILE A 1 346 ? 34.625 29.578 17.469 1 86.94 346 ILE A C 1
ATOM 2813 O O . ILE A 1 346 ? 35.531 29.516 18.297 1 86.94 346 ILE A O 1
ATOM 2817 N N . MET A 1 347 ? 33.75 28.688 17.328 1 86.81 347 MET A N 1
ATOM 2818 C CA . MET A 1 347 ? 33.75 27.484 18.141 1 86.81 347 MET A CA 1
ATOM 2819 C C . MET A 1 347 ? 34.812 26.5 17.703 1 86.81 347 MET A C 1
ATOM 2821 O O . MET A 1 347 ? 35.219 26.484 16.531 1 86.81 347 MET A O 1
ATOM 2825 N N . ASN A 1 348 ? 35.25 25.625 18.594 1 93.19 348 ASN A N 1
ATOM 2826 C CA . ASN A 1 348 ? 36.25 24.578 18.297 1 93.19 348 ASN A CA 1
ATOM 2827 C C . ASN A 1 348 ? 35.719 23.609 17.25 1 93.19 348 ASN A C 1
ATOM 2829 O O . ASN A 1 348 ? 34.625 23.078 17.375 1 93.19 348 ASN A O 1
ATOM 2833 N N . PRO A 1 349 ? 36.531 23.453 16.203 1 95.38 349 PRO A N 1
ATOM 2834 C CA . PRO A 1 349 ? 36.094 22.547 15.141 1 95.38 349 PRO A CA 1
ATOM 2835 C C . PRO A 1 349 ? 35.781 21.141 15.664 1 95.38 349 PRO A C 1
ATOM 2837 O O . PRO A 1 349 ? 34.812 20.516 15.195 1 95.38 349 PRO A O 1
ATOM 2840 N N . GLY A 1 350 ? 36.656 20.594 16.531 1 96.06 350 GLY A N 1
ATOM 2841 C CA . GLY A 1 350 ? 36.375 19.297 17.125 1 96.06 350 GLY A CA 1
ATOM 2842 C C . GLY A 1 350 ? 35.031 19.234 17.812 1 96.06 350 GLY A C 1
ATOM 2843 O O . GLY A 1 350 ? 34.312 18.219 17.719 1 96.06 350 GLY A O 1
ATOM 2844 N N . PHE A 1 351 ? 34.688 20.25 18.469 1 94.19 351 PHE A N 1
ATOM 2845 C CA . PHE A 1 351 ? 33.406 20.297 19.156 1 94.19 351 PHE A CA 1
ATOM 2846 C C . PHE A 1 351 ? 32.25 20.359 18.172 1 94.19 351 PHE A C 1
ATOM 2848 O O . PHE A 1 351 ? 31.203 19.734 18.391 1 94.19 351 PHE A O 1
ATOM 2855 N N . MET A 1 352 ? 32.438 21.109 17.125 1 94.88 352 MET A N 1
ATOM 2856 C CA . MET A 1 352 ? 31.422 21.172 16.078 1 94.88 352 MET A CA 1
ATOM 2857 C C . MET A 1 352 ? 31.172 19.797 15.477 1 94.88 352 MET A C 1
ATOM 2859 O O . MET A 1 352 ? 30.016 19.438 15.203 1 94.88 352 MET A O 1
ATOM 2863 N N . ILE A 1 353 ? 32.219 19.125 15.242 1 96.94 353 ILE A N 1
ATOM 2864 C CA . ILE A 1 353 ? 32.125 17.766 14.703 1 96.94 353 ILE A CA 1
ATOM 2865 C C . ILE A 1 353 ? 31.406 16.875 15.703 1 96.94 353 ILE A C 1
ATOM 2867 O O . ILE A 1 353 ? 30.562 16.047 15.32 1 96.94 353 ILE A O 1
ATOM 2871 N N . LEU A 1 354 ? 31.672 17.031 16.953 1 95.38 354 LEU A N 1
ATOM 2872 C CA . LEU A 1 354 ? 31.016 16.25 18 1 95.38 354 LEU A CA 1
ATOM 2873 C C . LEU A 1 354 ? 29.531 16.531 18.062 1 95.38 354 LEU A C 1
ATOM 2875 O O . LEU A 1 354 ? 28.719 15.617 18.25 1 95.38 354 LEU A O 1
ATOM 2879 N N . ILE A 1 355 ? 29.156 17.766 17.938 1 93.12 355 ILE A N 1
ATOM 2880 C CA . ILE A 1 355 ? 27.734 18.141 17.953 1 93.12 355 ILE A CA 1
ATOM 2881 C C . ILE A 1 355 ? 27 17.438 16.828 1 93.12 355 ILE A C 1
ATOM 2883 O O . ILE A 1 355 ? 25.906 16.891 17.031 1 93.12 355 ILE A O 1
ATOM 2887 N N . ARG A 1 356 ? 27.562 17.484 15.672 1 95.12 356 ARG A N 1
ATOM 2888 C CA . ARG A 1 356 ? 26.953 16.828 14.523 1 95.12 356 ARG A CA 1
ATOM 2889 C C . ARG A 1 356 ? 26.844 15.32 14.75 1 95.12 356 ARG A C 1
ATOM 2891 O O . ARG A 1 356 ? 25.828 14.703 14.414 1 95.12 356 ARG A O 1
ATOM 2898 N N . TYR A 1 357 ? 27.922 14.742 15.266 1 96.62 357 TYR A N 1
ATOM 2899 C CA . TYR A 1 357 ? 27.938 13.305 15.547 1 96.62 357 TYR A CA 1
ATOM 2900 C C . TYR A 1 357 ? 26.812 12.922 16.5 1 96.62 357 TYR A C 1
ATOM 2902 O O . TYR A 1 357 ? 26.094 11.945 16.266 1 96.62 357 TYR A O 1
ATOM 2910 N N . VAL A 1 358 ? 26.625 13.703 17.516 1 95.12 358 VAL A N 1
ATOM 2911 C CA . VAL A 1 358 ? 25.625 13.398 18.547 1 95.12 358 VAL A CA 1
ATOM 2912 C C . VAL A 1 358 ? 24.219 13.641 18 1 95.12 358 VAL A C 1
ATOM 2914 O O . VAL A 1 358 ? 23.266 12.961 18.375 1 95.12 358 VAL A O 1
ATOM 2917 N N . ARG A 1 359 ? 24.109 14.516 17.109 1 94 359 ARG A N 1
ATOM 2918 C CA . ARG A 1 359 ? 22.812 14.836 16.516 1 94 359 ARG A CA 1
ATOM 2919 C C . ARG A 1 359 ? 22.328 13.695 15.625 1 94 359 ARG A C 1
ATOM 2921 O O . ARG A 1 359 ? 21.141 13.383 15.609 1 94 359 ARG A O 1
ATOM 2928 N N . LEU A 1 360 ? 23.203 13.023 14.977 1 97 360 LEU A N 1
ATOM 2929 C CA . LEU A 1 360 ? 22.828 12.055 13.953 1 97 360 LEU A CA 1
ATOM 2930 C C . LEU A 1 360 ? 22.875 10.633 14.508 1 97 360 LEU A C 1
ATOM 2932 O O . LEU A 1 360 ? 22 9.812 14.211 1 97 360 LEU A O 1
ATOM 2936 N N . THR A 1 361 ? 23.781 10.336 15.336 1 98.19 361 THR A N 1
ATOM 2937 C CA . THR A 1 361 ? 24.25 8.977 15.586 1 98.19 361 THR A CA 1
ATOM 2938 C C . THR A 1 361 ? 23.266 8.227 16.484 1 98.19 361 THR A C 1
ATOM 2940 O O . THR A 1 361 ? 23.016 7.031 16.281 1 98.19 361 THR A O 1
ATOM 2943 N N . PRO A 1 362 ? 22.703 8.836 17.516 1 97.94 362 PRO A N 1
ATOM 2944 C CA . PRO A 1 362 ? 21.844 8.047 18.406 1 97.94 362 PRO A CA 1
ATOM 2945 C C . PRO A 1 362 ? 20.703 7.371 17.656 1 97.94 362 PRO A C 1
ATOM 2947 O O . PRO A 1 362 ? 20.484 6.164 17.812 1 97.94 362 PRO A O 1
ATOM 2950 N N . ALA A 1 363 ? 19.953 8.07 16.844 1 98.19 363 ALA A N 1
ATOM 2951 C CA . ALA A 1 363 ? 18.875 7.477 16.047 1 98.19 363 ALA A CA 1
ATOM 2952 C C . ALA A 1 363 ? 19.422 6.469 15.047 1 98.19 363 ALA A C 1
ATOM 2954 O O . ALA A 1 363 ? 18.828 5.402 14.844 1 98.19 363 ALA A O 1
ATOM 2955 N N . TYR A 1 364 ? 20.531 6.816 14.445 1 98.56 364 TYR A N 1
ATOM 2956 C CA . TYR A 1 364 ? 21.188 5.941 13.477 1 98.56 364 TYR A CA 1
ATOM 2957 C C . TYR A 1 364 ? 21.609 4.629 14.125 1 98.56 364 TYR A C 1
ATOM 2959 O O . TYR A 1 364 ? 21.375 3.553 13.562 1 98.56 364 TYR A O 1
ATOM 2967 N N . ALA A 1 365 ? 22.172 4.754 15.281 1 98.62 365 ALA A N 1
ATOM 2968 C CA . ALA A 1 365 ? 22.625 3.578 16.016 1 98.62 365 ALA A CA 1
ATOM 2969 C C . ALA A 1 365 ? 21.453 2.676 16.391 1 98.62 365 ALA A C 1
ATOM 2971 O O . ALA A 1 365 ? 21.562 1.449 16.328 1 98.62 365 ALA A O 1
ATOM 2972 N N . PHE A 1 366 ? 20.406 3.236 16.828 1 98.5 366 PHE A N 1
ATOM 2973 C CA . PHE A 1 366 ? 19.219 2.469 17.188 1 98.5 366 PHE A CA 1
ATOM 2974 C C . PHE A 1 366 ? 18.688 1.699 15.984 1 98.5 366 PHE A C 1
ATOM 2976 O O . PHE A 1 366 ? 18.344 0.521 16.109 1 98.5 366 PHE A O 1
ATOM 2983 N N . VAL A 1 367 ? 18.609 2.324 14.812 1 98.62 367 VAL A N 1
ATOM 2984 C CA . VAL A 1 367 ? 18.078 1.688 13.609 1 98.62 367 VAL A CA 1
ATOM 2985 C C . VAL A 1 367 ? 19.031 0.597 13.141 1 98.62 367 VAL A C 1
ATOM 2987 O O . VAL A 1 367 ? 18.609 -0.472 12.703 1 98.62 367 VAL A O 1
ATOM 2990 N N . ILE A 1 368 ? 20.359 0.879 13.227 1 98.62 368 ILE A N 1
ATOM 2991 C CA . ILE A 1 368 ? 21.359 -0.132 12.891 1 98.62 368 ILE A CA 1
ATOM 2992 C C . ILE A 1 368 ? 21.172 -1.354 13.789 1 98.62 368 ILE A C 1
ATOM 2994 O O . ILE A 1 368 ? 21.203 -2.49 13.312 1 98.62 368 ILE A O 1
ATOM 2998 N N . PHE A 1 369 ? 20.984 -1.071 15.094 1 98.56 369 PHE A N 1
ATOM 2999 C CA . PHE A 1 369 ? 20.766 -2.148 16.047 1 98.56 369 PHE A CA 1
ATOM 3000 C C . PHE A 1 369 ? 19.516 -2.945 15.703 1 98.56 369 PHE A C 1
ATOM 3002 O O . PHE A 1 369 ? 19.516 -4.176 15.789 1 98.56 369 PHE A O 1
ATOM 3009 N N . TYR A 1 370 ? 18.5 -2.32 15.32 1 98.25 370 TYR A N 1
ATOM 3010 C CA . TYR A 1 370 ? 17.281 -2.977 14.891 1 98.25 370 TYR A CA 1
ATOM 3011 C C . TYR A 1 370 ? 17.531 -3.869 13.68 1 98.25 370 TYR A C 1
ATOM 3013 O O . TYR A 1 370 ? 17.125 -5.035 13.664 1 98.25 370 TYR A O 1
ATOM 3021 N N . TYR A 1 371 ? 18.234 -3.324 12.664 1 98.19 371 TYR A N 1
ATOM 3022 C CA . TYR A 1 371 ? 18.562 -4.09 11.461 1 98.19 371 TYR A CA 1
ATOM 3023 C C . TYR A 1 371 ? 19.406 -5.309 11.797 1 98.19 371 TYR A C 1
ATOM 3025 O O . TYR A 1 371 ? 19.234 -6.371 11.195 1 98.19 371 TYR A O 1
ATOM 3033 N N . ALA A 1 372 ? 20.266 -5.188 12.711 1 97.75 372 ALA A N 1
ATOM 3034 C CA . ALA A 1 372 ? 21.203 -6.242 13.07 1 97.75 372 ALA A CA 1
ATOM 3035 C C . ALA A 1 372 ? 20.516 -7.344 13.875 1 97.75 372 ALA A C 1
ATOM 3037 O O . ALA A 1 372 ? 21.062 -8.445 14.016 1 97.75 372 ALA A O 1
ATOM 3038 N N . THR A 1 373 ? 19.266 -7.102 14.391 1 96.62 373 THR A N 1
ATOM 3039 C CA . THR A 1 373 ? 18.672 -8.055 15.32 1 96.62 373 THR A CA 1
ATOM 3040 C C . THR A 1 373 ? 17.219 -8.352 14.93 1 96.62 373 THR A C 1
ATOM 3042 O O . THR A 1 373 ? 16.969 -9.141 14.016 1 96.62 373 THR A O 1
ATOM 3045 N N . LEU A 1 374 ? 16.266 -7.547 15.367 1 95.81 374 LEU A N 1
ATOM 3046 C CA . LEU A 1 374 ? 14.836 -7.855 15.328 1 95.81 374 LEU A CA 1
ATOM 3047 C C . LEU A 1 374 ? 14.32 -7.832 13.891 1 95.81 374 LEU A C 1
ATOM 3049 O O . LEU A 1 374 ? 13.32 -8.484 13.578 1 95.81 374 LEU A O 1
ATOM 3053 N N . PHE A 1 375 ? 14.953 -7.102 13.023 1 96.44 375 PHE A N 1
ATOM 3054 C CA . PHE A 1 375 ? 14.5 -7 11.641 1 96.44 375 PHE A CA 1
ATOM 3055 C C . PHE A 1 375 ? 14.391 -8.383 11.008 1 96.44 375 PHE A C 1
ATOM 3057 O O . PHE A 1 375 ? 13.43 -8.672 10.297 1 96.44 375 PHE A O 1
ATOM 3064 N N . ASN A 1 376 ? 15.305 -9.211 11.258 1 94.56 376 ASN A N 1
ATOM 3065 C CA . ASN A 1 376 ? 15.359 -10.539 10.656 1 94.56 376 ASN A CA 1
ATOM 3066 C C . ASN A 1 376 ? 14.211 -11.422 11.133 1 94.56 376 ASN A C 1
ATOM 3068 O O . ASN A 1 376 ? 13.938 -12.469 10.539 1 94.56 376 ASN A O 1
ATOM 3072 N N . HIS A 1 377 ? 13.508 -11.023 12.18 1 93.56 377 HIS A N 1
ATOM 3073 C CA . HIS A 1 377 ? 12.422 -11.82 12.742 1 93.56 377 HIS A CA 1
ATOM 3074 C C . HIS A 1 377 ? 11.062 -11.258 12.344 1 93.56 377 HIS A C 1
ATOM 3076 O O . HIS A 1 377 ? 10.023 -11.766 12.773 1 93.56 377 HIS A O 1
ATOM 3082 N N . THR A 1 378 ? 11.016 -10.25 11.516 1 93.38 378 THR A N 1
ATOM 3083 C CA . THR A 1 378 ? 9.766 -9.562 11.227 1 93.38 378 THR A CA 1
ATOM 3084 C C . THR A 1 378 ? 9.031 -10.234 10.07 1 93.38 378 THR A C 1
ATOM 3086 O O . THR A 1 378 ? 7.891 -9.883 9.766 1 93.38 378 THR A O 1
ATOM 3089 N N . GLY A 1 379 ? 9.641 -11.211 9.438 1 92.12 379 GLY A N 1
ATOM 3090 C CA . GLY A 1 379 ? 9 -11.906 8.336 1 92.12 379 GLY A CA 1
ATOM 3091 C C . GLY A 1 379 ? 9.758 -13.148 7.895 1 92.12 379 GLY A C 1
ATOM 3092 O O . GLY A 1 379 ? 10.664 -13.609 8.586 1 92.12 379 GLY A O 1
ATOM 3093 N N . ASN A 1 380 ? 9.297 -13.758 6.895 1 93.31 380 ASN A N 1
ATOM 3094 C CA . ASN A 1 380 ? 9.906 -14.898 6.215 1 93.31 380 ASN A CA 1
ATOM 3095 C C . ASN A 1 380 ? 9.406 -15.023 4.781 1 93.31 380 ASN A C 1
ATOM 3097 O O . ASN A 1 380 ? 8.445 -14.359 4.391 1 93.31 380 ASN A O 1
ATOM 3101 N N . GLY A 1 381 ? 10.094 -15.734 3.996 1 95.12 381 GLY A N 1
ATOM 3102 C CA . GLY A 1 381 ? 9.781 -15.93 2.59 1 95.12 381 GLY A CA 1
ATOM 3103 C C . GLY A 1 381 ? 10.938 -16.531 1.8 1 95.12 381 GLY A C 1
ATOM 3104 O O . GLY A 1 381 ? 12.039 -16.688 2.326 1 95.12 381 GLY A O 1
ATOM 3105 N N . PRO A 1 382 ? 10.656 -16.875 0.555 1 96.38 382 PRO A N 1
ATOM 3106 C CA . PRO A 1 382 ? 11.672 -17.516 -0.271 1 96.38 382 PRO A CA 1
ATOM 3107 C C . PRO A 1 382 ? 12.93 -16.672 -0.446 1 96.38 382 PRO A C 1
ATOM 3109 O O . PRO A 1 382 ? 14.039 -17.203 -0.529 1 96.38 382 PRO A O 1
ATOM 3112 N N . LEU A 1 383 ? 12.773 -15.352 -0.466 1 96 383 LEU A N 1
ATOM 3113 C CA . LEU A 1 383 ? 13.898 -14.453 -0.716 1 96 383 LEU A CA 1
ATOM 3114 C C . LEU A 1 383 ? 14.375 -13.805 0.579 1 96 383 LEU A C 1
ATOM 3116 O O . LEU A 1 383 ? 15.211 -12.898 0.553 1 96 383 LEU A O 1
ATOM 3120 N N . TRP A 1 384 ? 13.891 -14.227 1.714 1 95.19 384 TRP A N 1
ATOM 3121 C CA . TRP A 1 384 ? 14.133 -13.547 2.979 1 95.19 384 TRP A CA 1
ATOM 3122 C C . TRP A 1 384 ? 15.617 -13.578 3.342 1 95.19 384 TRP A C 1
ATOM 3124 O O . TRP A 1 384 ? 16.203 -12.555 3.701 1 95.19 384 TRP A O 1
ATOM 3134 N N . LYS A 1 385 ? 16.219 -14.742 3.236 1 93.31 385 LYS A N 1
ATOM 3135 C CA . LYS A 1 385 ? 17.609 -14.93 3.648 1 93.31 385 LYS A CA 1
ATOM 3136 C C . LYS A 1 385 ? 18.547 -14.047 2.836 1 93.31 385 LYS A C 1
ATOM 3138 O O . LYS A 1 385 ? 19.531 -13.523 3.367 1 93.31 385 LYS A O 1
ATOM 3143 N N . ILE A 1 386 ? 18.219 -13.828 1.618 1 92.38 386 ILE A N 1
ATOM 3144 C CA . ILE A 1 386 ? 19.125 -13.102 0.734 1 92.38 386 ILE A CA 1
ATOM 3145 C C . ILE A 1 386 ? 18.844 -11.602 0.83 1 92.38 386 ILE A C 1
ATOM 3147 O O . ILE A 1 386 ? 19.781 -10.789 0.753 1 92.38 386 ILE A O 1
ATOM 3151 N N . VAL A 1 387 ? 17.625 -11.203 1.007 1 93.06 387 VAL A N 1
ATOM 3152 C CA . VAL A 1 387 ? 17.266 -9.797 0.967 1 93.06 387 VAL A CA 1
ATOM 3153 C C . VAL A 1 387 ? 17.312 -9.211 2.377 1 93.06 387 VAL A C 1
ATOM 3155 O O . VAL A 1 387 ? 18.297 -8.578 2.768 1 93.06 387 VAL A O 1
ATOM 3158 N N . ALA A 1 388 ? 16.391 -9.609 3.238 1 92.25 388 ALA A N 1
ATOM 3159 C CA . ALA A 1 388 ? 16.328 -9.094 4.602 1 92.25 388 ALA A CA 1
ATOM 3160 C C . ALA A 1 388 ? 17.422 -9.688 5.473 1 92.25 388 ALA A C 1
ATOM 3162 O O . ALA A 1 388 ? 18.078 -8.969 6.23 1 92.25 388 ALA A O 1
ATOM 3163 N N . GLY A 1 389 ? 17.656 -10.992 5.352 1 91.94 389 GLY A N 1
ATOM 3164 C CA . GLY A 1 389 ? 18.703 -11.648 6.109 1 91.94 389 GLY A CA 1
ATOM 3165 C C . GLY A 1 389 ? 20.094 -11.164 5.746 1 91.94 389 GLY A C 1
ATOM 3166 O O . GLY A 1 389 ? 20.953 -11.023 6.613 1 91.94 389 GLY A O 1
ATOM 3167 N N . GLY A 1 390 ? 20.297 -10.945 4.48 1 92.38 390 GLY A N 1
ATOM 3168 C CA . GLY A 1 390 ? 21.578 -10.414 4.035 1 92.38 390 GLY A CA 1
ATOM 3169 C C . GLY A 1 390 ? 21.906 -9.055 4.617 1 92.38 390 GLY A C 1
ATOM 3170 O O . GLY A 1 390 ? 23.031 -8.82 5.066 1 92.38 390 GLY A O 1
ATOM 3171 N N . ASP A 1 391 ? 20.938 -8.18 4.609 1 94.31 391 ASP A N 1
ATOM 3172 C CA . ASP A 1 391 ? 21.141 -6.848 5.172 1 94.31 391 ASP A CA 1
ATOM 3173 C C . ASP A 1 391 ? 21.359 -6.918 6.68 1 94.31 391 ASP A C 1
ATOM 3175 O O . ASP A 1 391 ? 22.188 -6.18 7.23 1 94.31 391 ASP A O 1
ATOM 3179 N N . SER A 1 392 ? 20.594 -7.777 7.348 1 95.44 392 SER A N 1
ATOM 3180 C CA . SER A 1 392 ? 20.766 -7.965 8.781 1 95.44 392 SER A CA 1
ATOM 3181 C C . SER A 1 392 ? 22.156 -8.461 9.125 1 95.44 392 SER A C 1
ATOM 3183 O O . SER A 1 392 ? 22.781 -7.98 10.07 1 95.44 392 SER A O 1
ATOM 3185 N N . GLN A 1 393 ? 22.672 -9.398 8.352 1 95.19 393 GLN A N 1
ATOM 3186 C CA . GLN A 1 393 ? 24.016 -9.93 8.57 1 95.19 393 GLN A CA 1
ATOM 3187 C C . GLN A 1 393 ? 25.078 -8.859 8.336 1 95.19 393 GLN A C 1
ATOM 3189 O O . GLN A 1 393 ? 26.047 -8.773 9.07 1 95.19 393 GLN A O 1
ATOM 3194 N N . ASP A 1 394 ? 24.859 -8.062 7.301 1 97.19 394 ASP A N 1
ATOM 3195 C CA . ASP A 1 394 ? 25.781 -6.953 7.043 1 97.19 394 ASP A CA 1
ATOM 3196 C C . ASP A 1 394 ? 25.812 -5.988 8.219 1 97.19 394 ASP A C 1
ATOM 3198 O O . ASP A 1 394 ? 26.891 -5.512 8.609 1 97.19 394 ASP A O 1
ATOM 3202 N N . CYS A 1 395 ? 24.688 -5.676 8.781 1 98.06 395 CYS A N 1
ATOM 3203 C CA . CYS A 1 395 ? 24.609 -4.75 9.906 1 98.06 395 CYS A CA 1
ATOM 3204 C C . CYS A 1 395 ? 25.234 -5.367 11.156 1 98.06 395 CYS A C 1
ATOM 3206 O O . CYS A 1 395 ? 25.859 -4.664 11.953 1 98.06 395 CYS A O 1
ATOM 3208 N N . LYS A 1 396 ? 25.094 -6.66 11.328 1 96.81 396 LYS A N 1
ATOM 3209 C CA . LYS A 1 396 ? 25.688 -7.359 12.469 1 96.81 396 LYS A CA 1
ATOM 3210 C C . LYS A 1 396 ? 27.219 -7.328 12.391 1 96.81 396 LYS A C 1
ATOM 3212 O O . LYS A 1 396 ? 27.891 -7.109 13.398 1 96.81 396 LYS A O 1
ATOM 3217 N N . THR A 1 397 ? 27.719 -7.469 11.227 1 97.31 397 THR A N 1
ATOM 3218 C CA . THR A 1 397 ? 29.156 -7.613 11.031 1 97.31 397 THR A CA 1
ATOM 3219 C C . THR A 1 397 ? 29.828 -6.25 10.922 1 97.31 397 THR A C 1
ATOM 3221 O O . THR A 1 397 ? 30.953 -6.062 11.406 1 97.31 397 THR A O 1
ATOM 3224 N N . ASN A 1 398 ? 29.109 -5.266 10.281 1 98.12 398 ASN A N 1
ATOM 3225 C CA . ASN A 1 398 ? 29.812 -4.039 9.906 1 98.12 398 ASN A CA 1
ATOM 3226 C C . ASN A 1 398 ? 29.156 -2.812 10.547 1 98.12 398 ASN A C 1
ATOM 3228 O O . ASN A 1 398 ? 29.359 -1.688 10.078 1 98.12 398 ASN A O 1
ATOM 3232 N N . TRP A 1 399 ? 28.406 -2.961 11.633 1 98.12 399 TRP A N 1
ATOM 3233 C CA . TRP A 1 399 ? 27.719 -1.852 12.289 1 98.12 399 TRP A CA 1
ATOM 3234 C C . TRP A 1 399 ? 28.719 -0.75 12.656 1 98.12 399 TRP A C 1
ATOM 3236 O O . TRP A 1 399 ? 28.375 0.437 12.594 1 98.12 399 TRP A O 1
ATOM 3246 N N . TRP A 1 400 ? 29.953 -1.048 13 1 98.12 400 TRP A N 1
ATOM 3247 C CA . TRP A 1 400 ? 30.953 -0.1 13.5 1 98.12 400 TRP A CA 1
ATOM 3248 C C . TRP A 1 400 ? 31.422 0.835 12.391 1 98.12 400 TRP A C 1
ATOM 3250 O O . TRP A 1 400 ? 31.703 2.01 12.641 1 98.12 400 TRP A O 1
ATOM 3260 N N . THR A 1 401 ? 31.516 0.351 11.148 1 98.44 401 THR A N 1
ATOM 3261 C CA . THR A 1 401 ? 31.906 1.225 10.047 1 98.44 401 THR A CA 1
ATOM 3262 C C . THR A 1 401 ? 30.844 2.295 9.805 1 98.44 401 THR A C 1
ATOM 3264 O O . THR A 1 401 ? 31.172 3.426 9.438 1 98.44 401 THR A O 1
ATOM 3267 N N . ASN A 1 402 ? 29.578 1.902 9.984 1 98.38 402 ASN A N 1
ATOM 3268 C CA . ASN A 1 402 ? 28.484 2.859 9.836 1 98.38 402 ASN A CA 1
ATOM 3269 C C . ASN A 1 402 ? 28.516 3.92 10.938 1 98.38 402 ASN A C 1
ATOM 3271 O O . ASN A 1 402 ? 28.359 5.109 10.656 1 98.38 402 ASN A O 1
ATOM 3275 N N . LEU A 1 403 ? 28.781 3.539 12.148 1 98.31 403 LEU A N 1
ATOM 3276 C CA . LEU A 1 403 ? 28.75 4.461 13.273 1 98.31 403 LEU A CA 1
ATOM 3277 C C . LEU A 1 403 ? 29.938 5.414 13.227 1 98.31 403 LEU A C 1
ATOM 3279 O O . LEU A 1 403 ? 29.875 6.531 13.742 1 98.31 403 LEU A O 1
ATOM 3283 N N . LEU A 1 404 ? 30.969 4.977 12.547 1 98.31 404 LEU A N 1
ATOM 3284 C CA . LEU A 1 404 ? 32.156 5.82 12.406 1 98.31 404 LEU A CA 1
ATOM 3285 C C . LEU A 1 404 ? 32.062 6.648 11.125 1 98.31 404 LEU A C 1
ATOM 3287 O O . LEU A 1 404 ? 33 7.426 10.836 1 98.31 404 LEU A O 1
ATOM 3291 N N . TYR A 1 405 ? 31.047 6.484 10.359 1 98.44 405 TYR A N 1
ATOM 3292 C CA . TYR A 1 405 ? 30.797 7.223 9.133 1 98.44 405 TYR A CA 1
ATOM 3293 C C . TYR A 1 405 ? 31.922 6.996 8.125 1 98.44 405 TYR A C 1
ATOM 3295 O O . TYR A 1 405 ? 32.406 7.945 7.516 1 98.44 405 TYR A O 1
ATOM 3303 N N . ILE A 1 406 ? 32.344 5.672 7.953 1 98.44 406 ILE A N 1
ATOM 3304 C CA . ILE A 1 406 ? 33.375 5.312 6.977 1 98.44 406 ILE A CA 1
ATOM 3305 C C . ILE A 1 406 ? 32.906 4.105 6.164 1 98.44 406 ILE A C 1
ATOM 3307 O O . ILE A 1 406 ? 33.719 3.469 5.477 1 98.44 406 ILE A O 1
ATOM 3311 N N . SER A 1 407 ? 31.641 3.748 6.234 1 97.88 407 SER A N 1
ATOM 3312 C CA . SER A 1 407 ? 31.078 2.551 5.609 1 97.88 407 SER A CA 1
ATOM 3313 C C . SER A 1 407 ? 31.156 2.633 4.09 1 97.88 407 SER A C 1
ATOM 3315 O O . SER A 1 407 ? 31.141 1.607 3.404 1 97.88 407 SER A O 1
ATOM 3317 N N . ASN A 1 408 ? 31.234 3.852 3.477 1 97.62 408 ASN A N 1
ATOM 3318 C CA . ASN A 1 408 ? 31.312 3.998 2.027 1 97.62 408 ASN A CA 1
ATOM 3319 C C . ASN A 1 408 ? 32.719 3.713 1.514 1 97.62 408 ASN A C 1
ATOM 3321 O O . ASN A 1 408 ? 32.938 3.564 0.308 1 97.62 408 ASN A O 1
ATOM 3325 N N . TYR A 1 409 ? 33.719 3.582 2.402 1 98 409 TYR A N 1
ATOM 3326 C CA . TYR A 1 409 ? 35.094 3.271 2.018 1 98 409 TYR A CA 1
ATOM 3327 C C . TYR A 1 409 ? 35.562 1.939 2.613 1 98 409 TYR A C 1
ATOM 3329 O O . TYR A 1 409 ? 36.375 1.239 2.029 1 98 409 TYR A O 1
ATOM 3337 N N . VAL A 1 410 ? 35.062 1.622 3.775 1 98.19 410 VAL A N 1
ATOM 3338 C CA . VAL A 1 410 ? 35.438 0.408 4.48 1 98.19 410 VAL A CA 1
ATOM 3339 C C . VAL A 1 410 ? 34.344 -0.627 4.402 1 98.19 410 VAL A C 1
ATOM 3341 O O . VAL A 1 410 ? 33.25 -0.437 4.98 1 98.19 410 VAL A O 1
ATOM 3344 N N . ASN A 1 411 ? 34.625 -1.823 3.811 1 97.31 411 ASN A N 1
ATOM 3345 C CA . ASN A 1 411 ? 33.656 -2.873 3.574 1 97.31 411 ASN A CA 1
ATOM 3346 C C . ASN A 1 411 ? 32.375 -2.322 2.922 1 97.31 411 ASN A C 1
ATOM 3348 O O . ASN A 1 411 ? 31.266 -2.59 3.385 1 97.31 411 ASN A O 1
ATOM 3352 N N . ALA A 1 412 ? 32.625 -1.516 1.92 1 96.94 412 ALA A N 1
ATOM 3353 C CA . ALA A 1 412 ? 31.5 -0.813 1.282 1 96.94 412 ALA A CA 1
ATOM 3354 C C . ALA A 1 412 ? 30.531 -1.795 0.635 1 96.94 412 ALA A C 1
ATOM 3356 O O . ALA A 1 412 ? 29.328 -1.533 0.567 1 96.94 412 ALA A O 1
ATOM 3357 N N . ASP A 1 413 ? 31.031 -2.932 0.193 1 96.19 413 ASP A N 1
ATOM 3358 C CA . ASP A 1 413 ? 30.203 -3.945 -0.463 1 96.19 413 ASP A CA 1
ATOM 3359 C C . ASP A 1 413 ? 29.359 -4.719 0.556 1 96.19 413 ASP A C 1
ATOM 3361 O O . ASP A 1 413 ? 28.531 -5.551 0.183 1 96.19 413 ASP A O 1
ATOM 3365 N N . HIS A 1 414 ? 29.547 -4.457 1.881 1 96.62 414 HIS A N 1
ATOM 3366 C CA . HIS A 1 414 ? 28.781 -5.066 2.963 1 96.62 414 HIS A CA 1
ATOM 3367 C C . HIS A 1 414 ? 28.312 -4.012 3.961 1 96.62 414 HIS A C 1
ATOM 3369 O O . HIS A 1 414 ? 28.234 -4.281 5.164 1 96.62 414 HIS A O 1
ATOM 3375 N N . MET A 1 415 ? 28.109 -2.836 3.486 1 96.5 415 MET A N 1
ATOM 3376 C CA . MET A 1 415 ? 27.656 -1.766 4.371 1 96.5 415 MET A CA 1
ATOM 3377 C C . MET A 1 415 ? 26.281 -2.076 4.941 1 96.5 415 MET A C 1
ATOM 3379 O O . MET A 1 415 ? 25.453 -2.713 4.277 1 96.5 415 MET A O 1
ATOM 3383 N N . CYS A 1 416 ? 26.047 -1.642 6.176 1 97.06 416 CYS A N 1
ATOM 3384 C CA . CYS A 1 416 ? 24.734 -1.771 6.789 1 97.06 416 CYS A CA 1
ATOM 3385 C C . CYS A 1 416 ? 23.75 -0.788 6.172 1 97.06 416 CYS A C 1
ATOM 3387 O O . CYS A 1 416 ? 23.969 0.423 6.199 1 97.06 416 CYS A O 1
ATOM 3389 N N . MET A 1 417 ? 22.609 -1.301 5.676 1 96.06 417 MET A N 1
ATOM 3390 C CA . MET A 1 417 ? 21.609 -0.467 5.012 1 96.06 417 MET A CA 1
ATOM 3391 C C . MET A 1 417 ? 22.188 0.196 3.77 1 96.06 417 MET A C 1
ATOM 3393 O O . MET A 1 417 ? 22.828 1.247 3.863 1 96.06 417 MET A O 1
ATOM 3397 N N . THR A 1 418 ? 21.891 -0.258 2.674 1 93.06 418 THR A N 1
ATOM 3398 C CA . THR A 1 418 ? 22.484 0.189 1.423 1 93.06 418 THR A CA 1
ATOM 3399 C C . THR A 1 418 ? 22.297 1.692 1.239 1 93.06 418 THR A C 1
ATOM 3401 O O . THR A 1 418 ? 23.203 2.383 0.764 1 93.06 418 THR A O 1
ATOM 3404 N N . HIS A 1 419 ? 21.141 2.275 1.646 1 95.19 419 HIS A N 1
ATOM 3405 C CA . HIS A 1 419 ? 20.859 3.689 1.429 1 95.19 419 HIS A CA 1
ATOM 3406 C C . HIS A 1 419 ? 21.641 4.566 2.395 1 95.19 419 HIS A C 1
ATOM 3408 O O . HIS A 1 419 ? 21.719 5.785 2.211 1 95.19 419 HIS A O 1
ATOM 3414 N N . SER A 1 420 ? 22.375 3.957 3.35 1 97.25 420 SER A N 1
ATOM 3415 C CA . SER A 1 420 ? 23.062 4.727 4.383 1 97.25 420 SER A CA 1
ATOM 3416 C C . SER A 1 420 ? 24.359 5.309 3.865 1 97.25 420 SER A C 1
ATOM 3418 O O . SER A 1 420 ? 25.031 6.078 4.562 1 97.25 420 SER A O 1
ATOM 3420 N N . TRP A 1 421 ? 24.766 5.031 2.631 1 97.38 421 TRP A N 1
ATOM 3421 C CA . TRP A 1 421 ? 25.984 5.598 2.053 1 97.38 421 TRP A CA 1
ATOM 3422 C C . TRP A 1 421 ? 25.953 7.121 2.115 1 97.38 421 TRP A C 1
ATOM 3424 O O . TRP A 1 421 ? 27 7.766 2.158 1 97.38 421 TRP A O 1
ATOM 3434 N N . TYR A 1 422 ? 24.781 7.727 2.059 1 97.75 422 TYR A N 1
ATOM 3435 C CA . TYR A 1 422 ? 24.578 9.172 2.072 1 97.75 422 TYR A CA 1
ATOM 3436 C C . TYR A 1 422 ? 25.188 9.789 3.328 1 97.75 422 TYR A C 1
ATOM 3438 O O . TYR A 1 422 ? 25.766 10.875 3.273 1 97.75 422 TYR A O 1
ATOM 3446 N N . LEU A 1 423 ? 25.109 9.094 4.48 1 98.38 423 LEU A N 1
ATOM 3447 C CA . LEU A 1 423 ? 25.438 9.672 5.781 1 98.38 423 LEU A CA 1
ATOM 3448 C C . LEU A 1 423 ? 26.938 9.891 5.914 1 98.38 423 LEU A C 1
ATOM 3450 O O . LEU A 1 423 ? 27.375 10.961 6.34 1 98.38 423 LEU A O 1
ATOM 3454 N N . PRO A 1 424 ? 27.766 8.898 5.562 1 98.44 424 PRO A N 1
ATOM 3455 C CA . PRO A 1 424 ? 29.203 9.203 5.602 1 98.44 424 PRO A CA 1
ATOM 3456 C C . PRO A 1 424 ? 29.594 10.32 4.645 1 98.44 424 PRO A C 1
ATOM 3458 O O . PRO A 1 424 ? 30.453 11.141 4.969 1 98.44 424 PRO A O 1
ATOM 3461 N N . CYS A 1 425 ? 29.016 10.438 3.508 1 98.5 425 CYS A N 1
ATOM 3462 C CA . CYS A 1 425 ? 29.281 11.523 2.58 1 98.5 425 CYS A CA 1
ATOM 3463 C C . CYS A 1 425 ? 28.969 12.875 3.215 1 98.5 425 CYS A C 1
ATOM 3465 O O . CYS A 1 425 ? 29.812 13.773 3.234 1 98.5 425 CYS A O 1
ATOM 3467 N N . ASP A 1 426 ? 27.766 12.961 3.719 1 98.19 426 ASP A N 1
ATOM 3468 C CA . ASP A 1 426 ? 27.328 14.211 4.34 1 98.19 426 ASP A CA 1
ATOM 3469 C C . ASP A 1 426 ? 28.234 14.594 5.504 1 98.19 426 ASP A C 1
ATOM 3471 O O . ASP A 1 426 ? 28.562 15.773 5.672 1 98.19 426 ASP A O 1
ATOM 3475 N N . PHE A 1 427 ? 28.625 13.609 6.281 1 98.38 427 PHE A N 1
ATOM 3476 C CA . PHE A 1 427 ? 29.484 13.836 7.438 1 98.38 427 PHE A CA 1
ATOM 3477 C C . PHE A 1 427 ? 30.859 14.328 7 1 98.38 427 PHE A C 1
ATOM 3479 O O . PHE A 1 427 ? 31.406 15.258 7.594 1 98.38 427 PHE A O 1
ATOM 3486 N N . HIS A 1 428 ? 31.453 13.727 5.961 1 98.56 428 HIS A N 1
ATOM 3487 C CA . HIS A 1 428 ? 32.75 14.148 5.43 1 98.56 428 HIS A CA 1
ATOM 3488 C C . HIS A 1 428 ? 32.688 15.578 4.895 1 98.56 428 HIS A C 1
ATOM 3490 O O . HIS A 1 428 ? 33.562 16.391 5.148 1 98.56 428 HIS A O 1
ATOM 3496 N N . TYR A 1 429 ? 31.641 15.867 4.148 1 98.62 429 TYR A N 1
ATOM 3497 C CA . TYR A 1 429 ? 31.484 17.203 3.592 1 98.62 429 TYR A CA 1
ATOM 3498 C C . TYR A 1 429 ? 31.312 18.234 4.699 1 98.62 429 TYR A C 1
ATOM 3500 O O . TYR A 1 429 ? 31.781 19.375 4.574 1 98.62 429 TYR A O 1
ATOM 3508 N N . PHE A 1 430 ? 30.625 17.859 5.781 1 98.12 430 PHE A N 1
ATOM 3509 C CA . PHE A 1 430 ? 30.438 18.734 6.926 1 98.12 430 PHE A CA 1
ATOM 3510 C C . PHE A 1 430 ? 31.781 19.141 7.531 1 98.12 430 PHE A C 1
ATOM 3512 O O . PHE A 1 430 ? 32 20.312 7.832 1 98.12 430 PHE A O 1
ATOM 3519 N N . ILE A 1 431 ? 32.625 18.156 7.66 1 98.31 431 ILE A N 1
ATOM 3520 C CA . ILE A 1 431 ? 33.938 18.422 8.203 1 98.31 431 ILE A CA 1
ATOM 3521 C C . ILE A 1 431 ? 34.688 19.375 7.293 1 98.31 431 ILE A C 1
ATOM 3523 O O . ILE A 1 431 ? 35.281 20.359 7.758 1 98.31 431 ILE A O 1
ATOM 3527 N N . ILE A 1 432 ? 34.656 19.109 6.047 1 98.38 432 ILE A N 1
ATOM 3528 C CA . ILE A 1 432 ? 35.281 20 5.078 1 98.38 432 ILE A CA 1
ATOM 3529 C C . ILE A 1 432 ? 34.656 21.391 5.152 1 98.38 432 ILE A C 1
ATOM 3531 O O . ILE A 1 432 ? 35.375 22.406 5.113 1 98.38 432 ILE A O 1
ATOM 3535 N N . GLY A 1 433 ? 33.375 21.438 5.285 1 98.12 433 GLY A N 1
ATOM 3536 C CA . GLY A 1 433 ? 32.656 22.688 5.367 1 98.12 433 GLY A CA 1
ATOM 3537 C C . GLY A 1 433 ? 33.062 23.547 6.547 1 98.12 433 GLY A C 1
ATOM 3538 O O . GLY A 1 433 ? 33.125 24.766 6.43 1 98.12 433 GLY A O 1
ATOM 3539 N N . ILE A 1 434 ? 33.344 22.906 7.707 1 97.69 434 ILE A N 1
ATOM 3540 C CA . ILE A 1 434 ? 33.781 23.641 8.898 1 97.69 434 ILE A CA 1
ATOM 3541 C C . ILE A 1 434 ? 35.062 24.422 8.586 1 97.69 434 ILE A C 1
ATOM 3543 O O . ILE A 1 434 ? 35.125 25.625 8.859 1 97.69 434 ILE A O 1
ATOM 3547 N N . PHE A 1 435 ? 36 23.828 7.961 1 97.75 435 PHE A N 1
ATOM 3548 C CA . PHE A 1 435 ? 37.281 24.453 7.715 1 97.75 435 PHE A CA 1
ATOM 3549 C C . PHE A 1 435 ? 37.188 25.516 6.625 1 97.75 435 PHE A C 1
ATOM 3551 O O . PHE A 1 435 ? 37.844 26.547 6.688 1 97.75 435 PHE A O 1
ATOM 3558 N N . ILE A 1 436 ? 36.375 25.25 5.664 1 98.25 436 ILE A N 1
ATOM 3559 C CA . ILE A 1 436 ? 36.156 26.234 4.613 1 98.25 436 ILE A CA 1
ATOM 3560 C C . ILE A 1 436 ? 35.5 27.484 5.207 1 98.25 436 ILE A C 1
ATOM 3562 O O . ILE A 1 436 ? 35.875 28.609 4.863 1 98.25 436 ILE A O 1
ATOM 3566 N N . CYS A 1 437 ? 34.531 27.312 6.051 1 98 437 CYS A N 1
ATOM 3567 C CA . CYS A 1 437 ? 33.812 28.438 6.676 1 98 437 CYS A CA 1
ATOM 3568 C C . CYS A 1 437 ? 34.781 29.25 7.562 1 98 437 CYS A C 1
ATOM 3570 O O . CYS A 1 437 ? 34.688 30.469 7.617 1 98 437 CYS A O 1
ATOM 3572 N N . ILE A 1 438 ? 35.688 28.531 8.273 1 97.12 438 ILE A N 1
ATOM 3573 C CA . ILE A 1 438 ? 36.688 29.219 9.086 1 97.12 438 ILE A CA 1
ATOM 3574 C C . ILE A 1 438 ? 37.562 30.078 8.188 1 97.12 438 ILE A C 1
ATOM 3576 O O . ILE A 1 438 ? 37.875 31.219 8.523 1 97.12 438 ILE A O 1
ATOM 3580 N N . LEU A 1 439 ? 37.938 29.5 7.074 1 97.31 439 LEU A N 1
ATOM 3581 C CA . LEU A 1 439 ? 38.781 30.234 6.129 1 97.31 439 LEU A CA 1
ATOM 3582 C C . LEU A 1 439 ? 38.031 31.438 5.562 1 97.31 439 LEU A C 1
ATOM 3584 O O . LEU A 1 439 ? 38.625 32.5 5.359 1 97.31 439 LEU A O 1
ATOM 3588 N N . ILE A 1 440 ? 36.75 31.297 5.258 1 97.5 440 ILE A N 1
ATOM 3589 C CA . ILE A 1 440 ? 35.969 32.406 4.742 1 97.5 440 ILE A CA 1
ATOM 3590 C C . ILE A 1 440 ? 35.875 33.5 5.785 1 97.5 440 ILE A C 1
ATOM 3592 O O . ILE A 1 440 ? 35.969 34.688 5.441 1 97.5 440 ILE A O 1
ATOM 3596 N N . LYS A 1 441 ? 35.688 33.125 7.027 1 95.44 441 LYS A N 1
ATOM 3597 C CA . LYS A 1 441 ? 35.625 34.094 8.109 1 95.44 441 LYS A CA 1
ATOM 3598 C C . LYS A 1 441 ? 36.938 34.844 8.266 1 95.44 441 LYS A C 1
ATOM 3600 O O . LYS A 1 441 ? 36.969 36.062 8.516 1 95.44 441 LYS A O 1
ATOM 3605 N N . LYS A 1 442 ? 38.062 34.188 8.125 1 95.25 442 LYS A N 1
ATOM 3606 C CA . LYS A 1 442 ? 39.375 34.781 8.266 1 95.25 442 LYS A CA 1
ATOM 3607 C C . LYS A 1 442 ? 39.719 35.688 7.074 1 95.25 442 LYS A C 1
ATOM 3609 O O . LYS A 1 442 ? 40.156 36.812 7.246 1 95.25 442 LYS A O 1
ATOM 3614 N N . GLU A 1 443 ? 39.594 35 5.91 1 97.06 443 GLU A N 1
ATOM 3615 C CA . GLU A 1 443 ? 39.812 35.719 4.66 1 97.06 443 GLU A CA 1
ATOM 3616 C C . GLU A 1 443 ? 38.844 35.312 3.586 1 97.06 443 GLU A C 1
ATOM 3618 O O . GLU A 1 443 ? 39 34.25 2.947 1 97.06 443 GLU A O 1
ATOM 3623 N N . ARG A 1 444 ? 37.938 36.156 3.293 1 96.06 444 ARG A N 1
ATOM 3624 C CA . ARG A 1 444 ? 36.781 35.875 2.422 1 96.06 444 ARG A CA 1
ATOM 3625 C C . ARG A 1 444 ? 37.25 35.344 1.062 1 96.06 444 ARG A C 1
ATOM 3627 O O . ARG A 1 444 ? 36.781 34.344 0.575 1 96.06 444 ARG A O 1
ATOM 3634 N N . LYS A 1 445 ? 38.219 36.031 0.413 1 97.38 445 LYS A N 1
ATOM 3635 C CA . LYS A 1 445 ? 38.656 35.688 -0.931 1 97.38 445 LYS A CA 1
ATOM 3636 C C . LYS A 1 445 ? 39.344 34.312 -0.946 1 97.38 445 LYS A C 1
ATOM 3638 O O . LYS A 1 445 ? 39.125 33.531 -1.87 1 97.38 445 LYS A O 1
ATOM 3643 N N . SER A 1 446 ? 40.156 34.062 0.059 1 97.19 446 SER A N 1
ATOM 3644 C CA . SER A 1 446 ? 40.812 32.781 0.157 1 97.19 446 SER A CA 1
ATOM 3645 C C . SER A 1 446 ? 39.812 31.656 0.409 1 97.19 446 SER A C 1
ATOM 3647 O O . SER A 1 446 ? 39.938 30.562 -0.168 1 97.19 446 SER A O 1
ATOM 3649 N N . GLY A 1 447 ? 38.906 31.906 1.303 1 97.88 447 GLY A N 1
ATOM 3650 C CA . GLY A 1 447 ? 37.906 30.906 1.6 1 97.88 447 GLY A CA 1
ATOM 3651 C C . GLY A 1 447 ? 37.031 30.547 0.399 1 97.88 447 GLY A C 1
ATOM 3652 O O . GLY A 1 447 ? 36.844 29.359 0.113 1 97.88 447 GLY A O 1
ATOM 3653 N N . LEU A 1 448 ? 36.562 31.516 -0.297 1 98.25 448 LEU A N 1
ATOM 3654 C CA . LEU A 1 448 ? 35.75 31.281 -1.49 1 98.25 448 LEU A CA 1
ATOM 3655 C C . LEU A 1 448 ? 36.594 30.672 -2.607 1 98.25 448 LEU A C 1
ATOM 3657 O O . LEU A 1 448 ? 36.062 29.891 -3.41 1 98.25 448 LEU A O 1
ATOM 3661 N N . GLY A 1 449 ? 37.844 31.094 -2.67 1 98.31 449 GLY A N 1
ATOM 3662 C CA . GLY A 1 449 ? 38.75 30.484 -3.623 1 98.31 449 GLY A CA 1
ATOM 3663 C C . GLY A 1 449 ? 38.938 29 -3.4 1 98.31 449 GLY A C 1
ATOM 3664 O O . GLY A 1 449 ? 38.906 28.219 -4.352 1 98.31 449 GLY A O 1
ATOM 3665 N N . VAL A 1 450 ? 39.125 28.562 -2.146 1 98.38 450 VAL A N 1
ATOM 3666 C CA . VAL A 1 450 ? 39.281 27.156 -1.805 1 98.38 450 VAL A CA 1
ATOM 3667 C C . VAL A 1 450 ? 38 26.406 -2.127 1 98.38 450 VAL A C 1
ATOM 3669 O O . VAL A 1 450 ? 38.031 25.281 -2.639 1 98.38 450 VAL A O 1
ATOM 3672 N N . LEU A 1 451 ? 36.844 27.031 -1.771 1 98.69 451 LEU A N 1
ATOM 3673 C CA . LEU A 1 451 ? 35.562 26.422 -2.098 1 98.69 451 LEU A CA 1
ATOM 3674 C C . LEU A 1 451 ? 35.438 26.203 -3.602 1 98.69 451 LEU A C 1
ATOM 3676 O O . LEU A 1 451 ? 34.906 25.172 -4.039 1 98.69 451 LEU A O 1
ATOM 3680 N N . THR A 1 452 ? 35.844 27.125 -4.406 1 98.69 452 THR A N 1
ATOM 3681 C CA . THR A 1 452 ? 35.812 27.016 -5.859 1 98.69 452 THR A CA 1
ATOM 3682 C C . THR A 1 452 ? 36.719 25.859 -6.328 1 98.69 452 THR A C 1
ATOM 3684 O O . THR A 1 452 ? 36.312 25.078 -7.188 1 98.69 452 THR A O 1
ATOM 3687 N N . ILE A 1 453 ? 37.875 25.75 -5.77 1 98.44 453 ILE A N 1
ATOM 3688 C CA . ILE A 1 453 ? 38.781 24.688 -6.121 1 98.44 453 ILE A CA 1
ATOM 3689 C C . ILE A 1 453 ? 38.156 23.328 -5.793 1 98.44 453 ILE A C 1
ATOM 3691 O O . ILE A 1 453 ? 38.219 22.406 -6.598 1 98.44 453 ILE A O 1
ATOM 3695 N N . PHE A 1 454 ? 37.562 23.234 -4.621 1 98.5 454 PHE A N 1
ATOM 3696 C CA . PHE A 1 454 ? 36.906 21.984 -4.215 1 98.5 454 PHE A CA 1
ATOM 3697 C C . PHE A 1 454 ? 35.75 21.656 -5.141 1 98.5 454 PHE A C 1
ATOM 3699 O O . PHE A 1 454 ? 35.531 20.5 -5.469 1 98.5 454 PHE A O 1
ATOM 3706 N N . THR A 1 455 ? 34.969 22.656 -5.555 1 98.56 455 THR A N 1
ATOM 3707 C CA . THR A 1 455 ? 33.844 22.453 -6.453 1 98.56 455 THR A CA 1
ATOM 3708 C C . THR A 1 455 ? 34.312 21.953 -7.812 1 98.56 455 THR A C 1
ATOM 3710 O O . THR A 1 455 ? 33.781 20.969 -8.344 1 98.56 455 THR A O 1
ATOM 3713 N N . VAL A 1 456 ? 35.312 22.547 -8.367 1 98.38 456 VAL A N 1
ATOM 3714 C CA . VAL A 1 456 ? 35.875 22.141 -9.664 1 98.38 456 VAL A CA 1
ATOM 3715 C C . VAL A 1 456 ? 36.469 20.75 -9.562 1 98.38 456 VAL A C 1
ATOM 3717 O O . VAL A 1 456 ? 36.281 19.922 -10.461 1 98.38 456 VAL A O 1
ATOM 3720 N N . ALA A 1 457 ? 37.188 20.484 -8.492 1 98.31 457 ALA A N 1
ATOM 3721 C CA . ALA A 1 457 ? 37.781 19.172 -8.273 1 98.31 457 ALA A CA 1
ATOM 3722 C C . ALA A 1 457 ? 36.688 18.109 -8.172 1 98.31 457 ALA A C 1
ATOM 3724 O O . ALA A 1 457 ? 36.844 17 -8.688 1 98.31 457 ALA A O 1
ATOM 3725 N N . SER A 1 458 ? 35.656 18.406 -7.469 1 98.25 458 SER A N 1
ATOM 3726 C CA . SER A 1 458 ? 34.562 17.453 -7.293 1 98.25 458 SER A CA 1
ATOM 3727 C C . SER A 1 458 ? 33.875 17.156 -8.617 1 98.25 458 SER A C 1
ATOM 3729 O O . SER A 1 458 ? 33.25 16.094 -8.781 1 98.25 458 SER A O 1
ATOM 3731 N N . MET A 1 459 ? 33.875 18.062 -9.57 1 98.25 459 MET A N 1
ATOM 3732 C CA . MET A 1 459 ? 33.344 17.844 -10.914 1 98.25 459 MET A CA 1
ATOM 3733 C C . MET A 1 459 ? 34.344 17.047 -11.758 1 98.25 459 MET A C 1
ATOM 3735 O O . MET A 1 459 ? 33.938 16.156 -12.523 1 98.25 459 MET A O 1
ATOM 3739 N N . ALA A 1 460 ? 35.594 17.297 -11.57 1 98.31 460 ALA A N 1
ATOM 3740 C CA . ALA A 1 460 ? 36.656 16.672 -12.359 1 98.31 460 ALA A CA 1
ATOM 3741 C C . ALA A 1 460 ? 36.812 15.195 -11.992 1 98.31 460 ALA A C 1
ATOM 3743 O O . ALA A 1 460 ? 37.125 14.367 -12.852 1 98.31 460 ALA A O 1
ATOM 3744 N N . ILE A 1 461 ? 36.594 14.828 -10.773 1 98.31 461 ILE A N 1
ATOM 3745 C CA . ILE A 1 461 ? 36.812 13.469 -10.297 1 98.31 461 ILE A CA 1
ATOM 3746 C C . ILE A 1 461 ? 35.906 12.5 -11.023 1 98.31 461 ILE A C 1
ATOM 3748 O O . ILE A 1 461 ? 36.375 11.539 -11.641 1 98.31 461 ILE A O 1
ATOM 3752 N N . PRO A 1 462 ? 34.594 12.727 -11.047 1 97.81 462 PRO A N 1
ATOM 3753 C CA . PRO A 1 462 ? 33.75 11.812 -11.805 1 97.81 462 PRO A CA 1
ATOM 3754 C C . PRO A 1 462 ? 34.062 11.805 -13.297 1 97.81 462 PRO A C 1
ATOM 3756 O O . PRO A 1 462 ? 33.938 10.773 -13.953 1 97.81 462 PRO A O 1
ATOM 3759 N N . PHE A 1 463 ? 34.438 13 -13.82 1 98.12 463 PHE A N 1
ATOM 3760 C CA . PHE A 1 463 ? 34.844 13.07 -15.219 1 98.12 463 PHE A CA 1
ATOM 3761 C C . PHE A 1 463 ? 36 12.133 -15.5 1 98.12 463 PHE A C 1
ATOM 3763 O O . PHE A 1 463 ? 35.938 11.312 -16.422 1 98.12 463 PHE A O 1
ATOM 3770 N N . ILE A 1 464 ? 37 12.195 -14.695 1 98.31 464 ILE A N 1
ATOM 3771 C CA . ILE A 1 464 ? 38.25 11.438 -14.883 1 98.31 464 ILE A CA 1
ATOM 3772 C C . ILE A 1 464 ? 37.969 9.953 -14.656 1 98.31 464 ILE A C 1
ATOM 3774 O O . ILE A 1 464 ? 38.406 9.109 -15.438 1 98.31 464 ILE A O 1
ATOM 3778 N N . LEU A 1 465 ? 37.25 9.578 -13.594 1 97.94 465 LEU A N 1
ATOM 3779 C CA . LEU A 1 465 ? 36.938 8.188 -13.297 1 97.94 465 LEU A CA 1
ATOM 3780 C C . LEU A 1 465 ? 36.156 7.547 -14.445 1 97.94 465 LEU A C 1
ATOM 3782 O O . LEU A 1 465 ? 36.406 6.398 -14.812 1 97.94 465 LEU A O 1
ATOM 3786 N N . THR A 1 466 ? 35.219 8.305 -15.016 1 97.81 466 THR A N 1
ATOM 3787 C CA . THR A 1 466 ? 34.406 7.773 -16.094 1 97.81 466 THR A CA 1
ATOM 3788 C C . THR A 1 466 ? 35.219 7.559 -17.359 1 97.81 466 THR A C 1
ATOM 3790 O O . THR A 1 466 ? 35.062 6.562 -18.062 1 97.81 466 THR A O 1
ATOM 3793 N N . ILE A 1 467 ? 36.219 8.477 -17.656 1 97.38 467 ILE A N 1
ATOM 3794 C CA . ILE A 1 467 ? 37.062 8.367 -18.844 1 97.38 467 ILE A CA 1
ATOM 3795 C C . ILE A 1 467 ? 38.062 7.234 -18.641 1 97.38 467 ILE A C 1
ATOM 3797 O O . ILE A 1 467 ? 38.219 6.375 -19.516 1 97.38 467 ILE A O 1
ATOM 3801 N N . VAL A 1 468 ? 38.656 7.152 -17.516 1 97.69 468 VAL A N 1
ATOM 3802 C CA . VAL A 1 468 ? 39.75 6.234 -17.266 1 97.69 468 VAL A CA 1
ATOM 3803 C C . VAL A 1 468 ? 39.25 4.805 -17.172 1 97.69 468 VAL A C 1
ATOM 3805 O O . VAL A 1 468 ? 39.844 3.879 -17.719 1 97.69 468 VAL A O 1
ATOM 3808 N N . TYR A 1 469 ? 38.156 4.59 -16.5 1 97.25 469 TYR A N 1
ATOM 3809 C CA . TYR A 1 469 ? 37.625 3.24 -16.281 1 97.25 469 TYR A CA 1
ATOM 3810 C C . TYR A 1 469 ? 36.531 2.904 -17.281 1 97.25 469 TYR A C 1
ATOM 3812 O O . TYR A 1 469 ? 35.906 1.837 -17.203 1 97.25 469 TYR A O 1
ATOM 3820 N N . GLN A 1 470 ? 36.25 3.762 -18.156 1 96.62 470 GLN A N 1
ATOM 3821 C CA . GLN A 1 470 ? 35.25 3.551 -19.219 1 96.62 470 GLN A CA 1
ATOM 3822 C C . GLN A 1 470 ? 33.906 3.135 -18.625 1 96.62 470 GLN A C 1
ATOM 3824 O O . GLN A 1 470 ? 33.344 2.115 -19.016 1 96.62 470 GLN A O 1
ATOM 3829 N N . ARG A 1 471 ? 33.5 3.898 -17.672 1 96.44 471 ARG A N 1
ATOM 3830 C CA . ARG A 1 471 ? 32.25 3.592 -16.953 1 96.44 471 ARG A CA 1
ATOM 3831 C C . ARG A 1 471 ? 31.078 4.344 -17.562 1 96.44 471 ARG A C 1
ATOM 3833 O O . ARG A 1 471 ? 31.266 5.316 -18.297 1 96.44 471 ARG A O 1
ATOM 3840 N N . PRO A 1 472 ? 29.844 3.859 -17.297 1 95.81 472 PRO A N 1
ATOM 3841 C CA . PRO A 1 472 ? 28.672 4.547 -17.812 1 95.81 472 PRO A CA 1
ATOM 3842 C C . PRO A 1 472 ? 28.484 5.938 -17.203 1 95.81 472 PRO A C 1
ATOM 3844 O O . PRO A 1 472 ? 29.109 6.266 -16.203 1 95.81 472 PRO A O 1
ATOM 3847 N N . ALA A 1 473 ? 27.594 6.715 -17.891 1 96.12 473 ALA A N 1
ATOM 3848 C CA . ALA A 1 473 ? 27.359 8.109 -17.531 1 96.12 473 ALA A CA 1
ATOM 3849 C C . ALA A 1 473 ? 26.672 8.219 -16.172 1 96.12 473 ALA A C 1
ATOM 3851 O O . ALA A 1 473 ? 26.797 9.227 -15.477 1 96.12 473 ALA A O 1
ATOM 3852 N N . LEU A 1 474 ? 25.922 7.266 -15.852 1 94.75 474 LEU A N 1
ATOM 3853 C CA . LEU A 1 474 ? 25.172 7.191 -14.602 1 94.75 474 LEU A CA 1
ATOM 3854 C C . LEU A 1 474 ? 24.969 5.742 -14.164 1 94.75 474 LEU A C 1
ATOM 3856 O O . LEU A 1 474 ? 25.312 4.82 -14.914 1 94.75 474 LEU A O 1
ATOM 3860 N N . LEU A 1 475 ? 24.531 5.594 -12.945 1 93.06 475 LEU A N 1
ATOM 3861 C CA . LEU A 1 475 ? 24.266 4.262 -12.422 1 93.06 475 LEU A CA 1
ATOM 3862 C C . LEU A 1 475 ? 23.031 3.652 -13.086 1 93.06 475 LEU A C 1
ATOM 3864 O O . LEU A 1 475 ? 21.938 4.211 -13 1 93.06 475 LEU A O 1
ATOM 3868 N N . HIS A 1 476 ? 23.188 2.547 -13.773 1 92.5 476 HIS A N 1
ATOM 3869 C CA . HIS A 1 476 ? 22.094 1.873 -14.445 1 92.5 476 HIS A CA 1
ATOM 3870 C C . HIS A 1 476 ? 21.406 0.879 -13.516 1 92.5 476 HIS A C 1
ATOM 3872 O O . HIS A 1 476 ? 22.062 0.095 -12.836 1 92.5 476 HIS A O 1
ATOM 3878 N N . PHE A 1 477 ? 20.109 0.881 -13.516 1 91.94 477 PHE A N 1
ATOM 3879 C CA . PHE A 1 477 ? 19.328 -0.091 -12.758 1 91.94 477 PHE A CA 1
ATOM 3880 C C . PHE A 1 477 ? 18.953 -1.28 -13.633 1 91.94 477 PHE A C 1
ATOM 3882 O O . PHE A 1 477 ? 17.781 -1.698 -13.656 1 91.94 477 PHE A O 1
ATOM 3889 N N . TYR A 1 478 ? 19.891 -1.748 -14.406 1 92.69 478 TYR A N 1
ATOM 3890 C CA . TYR A 1 478 ? 19.703 -2.959 -15.203 1 92.69 478 TYR A CA 1
ATOM 3891 C C . TYR A 1 478 ? 19.688 -4.195 -14.312 1 92.69 478 TYR A C 1
ATOM 3893 O O . TYR A 1 478 ? 19.969 -4.109 -13.109 1 92.69 478 TYR A O 1
ATOM 3901 N N . PRO A 1 479 ? 19.344 -5.352 -14.812 1 90.38 479 PRO A N 1
ATOM 3902 C CA . PRO A 1 479 ? 19.109 -6.547 -14 1 90.38 479 PRO A CA 1
ATOM 3903 C C . PRO A 1 479 ? 20.281 -6.891 -13.086 1 90.38 479 PRO A C 1
ATOM 3905 O O . PRO A 1 479 ? 20.078 -7.273 -11.93 1 90.38 479 PRO A O 1
ATOM 3908 N N . GLU A 1 480 ? 21.453 -6.703 -13.531 1 88.81 480 GLU A N 1
ATOM 3909 C CA . GLU A 1 480 ? 22.609 -7.047 -12.719 1 88.81 480 GLU A CA 1
ATOM 3910 C C . GLU A 1 480 ? 22.688 -6.188 -11.461 1 88.81 480 GLU A C 1
ATOM 3912 O O . GLU A 1 480 ? 22.984 -6.688 -10.375 1 88.81 480 GLU A O 1
ATOM 3917 N N . PHE A 1 481 ? 22.438 -4.875 -11.633 1 90 481 PHE A N 1
ATOM 3918 C CA . PHE A 1 481 ? 22.438 -3.979 -10.484 1 90 481 PHE A CA 1
ATOM 3919 C C . PHE A 1 481 ? 21.312 -4.348 -9.508 1 90 481 PHE A C 1
ATOM 3921 O O . PHE A 1 481 ? 21.516 -4.336 -8.297 1 90 481 PHE A O 1
ATOM 3928 N N . LEU A 1 482 ? 20.203 -4.77 -10 1 85.75 482 LEU A N 1
ATOM 3929 C CA . LEU A 1 482 ? 19.016 -5.027 -9.195 1 85.75 482 LEU A CA 1
ATOM 3930 C C . LEU A 1 482 ? 19.219 -6.25 -8.312 1 85.75 482 LEU A C 1
ATOM 3932 O O . LEU A 1 482 ? 18.641 -6.336 -7.223 1 85.75 482 LEU A O 1
ATOM 3936 N N . THR A 1 483 ? 20.031 -7.16 -8.68 1 82.81 483 THR A N 1
ATOM 3937 C CA . THR A 1 483 ? 20.234 -8.383 -7.918 1 82.81 483 THR A CA 1
ATOM 3938 C C . THR A 1 483 ? 21.297 -8.18 -6.836 1 82.81 483 THR A C 1
ATOM 3940 O O . THR A 1 483 ? 21.312 -8.898 -5.84 1 82.81 483 THR A O 1
ATOM 3943 N N . GLY A 1 484 ? 22.125 -7.152 -6.984 1 87.44 484 GLY A N 1
ATOM 3944 C CA . GLY A 1 484 ? 23.172 -6.887 -6.012 1 87.44 484 GLY A CA 1
ATOM 3945 C C . GLY A 1 484 ? 23.688 -5.461 -6.062 1 87.44 484 GLY A C 1
ATOM 3946 O O . GLY A 1 484 ? 24.828 -5.223 -6.477 1 87.44 484 GLY A O 1
ATOM 3947 N N . PRO A 1 485 ? 22.938 -4.637 -5.52 1 88 485 PRO A N 1
ATOM 3948 C CA . PRO A 1 485 ? 23.312 -3.227 -5.637 1 88 485 PRO A CA 1
ATOM 3949 C C . PRO A 1 485 ? 24.594 -2.896 -4.883 1 88 485 PRO A C 1
ATOM 3951 O O . PRO A 1 485 ? 25.438 -2.164 -5.395 1 88 485 PRO A O 1
ATOM 3954 N N . LYS A 1 486 ? 24.891 -3.506 -3.758 1 90.75 486 LYS A N 1
ATOM 3955 C CA . LYS A 1 486 ? 26.016 -3.152 -2.896 1 90.75 486 LYS A CA 1
ATOM 3956 C C . LYS A 1 486 ? 27.344 -3.609 -3.506 1 90.75 486 LYS A C 1
ATOM 3958 O O . LYS A 1 486 ? 28.391 -3.033 -3.219 1 90.75 486 LYS A O 1
ATOM 3963 N N . VAL A 1 487 ? 27.219 -4.641 -4.293 1 93.06 487 VAL A N 1
ATOM 3964 C CA . VAL A 1 487 ? 28.453 -5.219 -4.805 1 93.06 487 VAL A CA 1
ATOM 3965 C C . VAL A 1 487 ? 28.688 -4.758 -6.246 1 93.06 487 VAL A C 1
ATOM 3967 O O . VAL A 1 487 ? 29.719 -5.07 -6.848 1 93.06 487 VAL A O 1
ATOM 3970 N N . HIS A 1 488 ? 27.797 -4.043 -6.777 1 94.69 488 HIS A N 1
ATOM 3971 C CA . HIS A 1 488 ? 27.922 -3.6 -8.156 1 94.69 488 HIS A CA 1
ATOM 3972 C C . HIS A 1 488 ? 29.125 -2.674 -8.336 1 94.69 488 HIS A C 1
ATOM 3974 O O . HIS A 1 488 ? 29.328 -1.752 -7.543 1 94.69 488 HIS A O 1
ATOM 3980 N N . PRO A 1 489 ? 29.891 -2.818 -9.336 1 94.69 489 PRO A N 1
ATOM 3981 C CA . PRO A 1 489 ? 31.125 -2.049 -9.523 1 94.69 489 PRO A CA 1
ATOM 3982 C C . PRO A 1 489 ? 30.875 -0.55 -9.664 1 94.69 489 PRO A C 1
ATOM 3984 O O . PRO A 1 489 ? 31.609 0.262 -9.102 1 94.69 489 PRO A O 1
ATOM 3987 N N . ASP A 1 490 ? 29.859 -0.192 -10.367 1 95.25 490 ASP A N 1
ATOM 3988 C CA . ASP A 1 490 ? 29.562 1.225 -10.57 1 95.25 490 ASP A CA 1
ATOM 3989 C C . ASP A 1 490 ? 29.109 1.885 -9.273 1 95.25 490 ASP A C 1
ATOM 3991 O O . ASP A 1 490 ? 29.391 3.059 -9.031 1 95.25 490 ASP A O 1
ATOM 3995 N N . PHE A 1 491 ? 28.391 1.158 -8.484 1 96.31 491 PHE A N 1
ATOM 3996 C CA . PHE A 1 491 ? 28 1.67 -7.176 1 96.31 491 PHE A CA 1
ATOM 3997 C C . PHE A 1 491 ? 29.219 1.926 -6.301 1 96.31 491 PHE A C 1
ATOM 3999 O O . PHE A 1 491 ? 29.328 2.979 -5.668 1 96.31 491 PHE A O 1
ATOM 4006 N N . LEU A 1 492 ? 30.156 1.057 -6.332 1 96.62 492 LEU A N 1
ATOM 4007 C CA . LEU A 1 492 ? 31.328 1.098 -5.469 1 96.62 492 LEU A CA 1
ATOM 4008 C C . LEU A 1 492 ? 32.344 2.111 -5.984 1 96.62 492 LEU A C 1
ATOM 4010 O O . LEU A 1 492 ? 33.031 2.758 -5.195 1 96.62 492 LEU A O 1
ATOM 4014 N N . LEU A 1 493 ? 32.375 2.359 -7.273 1 96.38 493 LEU A N 1
ATOM 4015 C CA . LEU A 1 493 ? 33.406 3.184 -7.855 1 96.38 493 LEU A CA 1
ATOM 4016 C C . LEU A 1 493 ? 32.938 4.625 -8.031 1 96.38 493 LEU A C 1
ATOM 4018 O O . LEU A 1 493 ? 33.719 5.562 -7.766 1 96.38 493 LEU A O 1
ATOM 4022 N N . THR A 1 494 ? 31.734 4.781 -8.461 1 95.06 494 THR A N 1
ATOM 4023 C CA . THR A 1 494 ? 31.391 6.117 -8.914 1 95.06 494 THR A CA 1
ATOM 4024 C C . THR A 1 494 ? 30.188 6.652 -8.141 1 95.06 494 THR A C 1
ATOM 4026 O O . THR A 1 494 ? 29.797 7.812 -8.312 1 95.06 494 THR A O 1
ATOM 4029 N N . TYR A 1 495 ? 29.625 5.887 -7.254 1 95.5 495 TYR A N 1
ATOM 4030 C CA . TYR A 1 495 ? 28.359 6.34 -6.711 1 95.5 495 TYR A CA 1
ATOM 4031 C C . TYR A 1 495 ? 28.453 6.594 -5.211 1 95.5 495 TYR A C 1
ATOM 4033 O O . TYR A 1 495 ? 28.156 7.691 -4.734 1 95.5 495 TYR A O 1
ATOM 4041 N N . CYS A 1 496 ? 28.891 5.641 -4.383 1 96.38 496 CYS A N 1
ATOM 4042 C CA . CYS A 1 496 ? 28.703 5.719 -2.939 1 96.38 496 CYS A CA 1
ATOM 4043 C C . CYS A 1 496 ? 29.875 6.43 -2.273 1 96.38 496 CYS A C 1
ATOM 4045 O O . CYS A 1 496 ? 29.828 6.73 -1.079 1 96.38 496 CYS A O 1
ATOM 4047 N N . LYS A 1 497 ? 30.906 6.801 -3.006 1 97.56 497 LYS A N 1
ATOM 4048 C CA . LYS A 1 497 ? 32.094 7.406 -2.424 1 97.56 497 LYS A CA 1
ATOM 4049 C C . LYS A 1 497 ? 31.938 8.914 -2.27 1 97.56 497 LYS A C 1
ATOM 4051 O O . LYS A 1 497 ? 31.344 9.57 -3.131 1 97.56 497 LYS A O 1
ATOM 4056 N N . SER A 1 498 ? 32.5 9.477 -1.219 1 98.25 498 SER A N 1
ATOM 4057 C CA . SER A 1 498 ? 32.375 10.898 -0.918 1 98.25 498 SER A CA 1
ATOM 4058 C C . SER A 1 498 ? 32.969 11.758 -2.025 1 98.25 498 SER A C 1
ATOM 4060 O O . SER A 1 498 ? 32.438 12.812 -2.357 1 98.25 498 SER A O 1
ATOM 4062 N N . HIS A 1 499 ? 34.062 11.266 -2.6 1 97.75 499 HIS A N 1
ATOM 4063 C CA . HIS A 1 499 ? 34.781 12.094 -3.572 1 97.75 499 HIS A CA 1
ATOM 4064 C C . HIS A 1 499 ? 34.031 12.133 -4.906 1 97.75 499 HIS A C 1
ATOM 4066 O O . HIS A 1 499 ? 34.344 12.953 -5.766 1 97.75 499 HIS A O 1
ATOM 4072 N N . THR A 1 500 ? 33 11.32 -5.094 1 97.25 500 THR A N 1
ATOM 4073 C CA . THR A 1 500 ? 32.281 11.297 -6.367 1 97.25 500 THR A CA 1
ATOM 4074 C C . THR A 1 500 ? 30.922 11.977 -6.238 1 97.25 500 THR A C 1
ATOM 4076 O O . THR A 1 500 ? 30.234 12.188 -7.238 1 97.25 500 THR A O 1
ATOM 4079 N N . ARG A 1 501 ? 30.469 12.375 -5.043 1 97.31 501 ARG A N 1
ATOM 4080 C CA . ARG A 1 501 ? 29.109 12.875 -4.836 1 97.31 501 ARG A CA 1
ATOM 4081 C C . ARG A 1 501 ? 29.125 14.273 -4.219 1 97.31 501 ARG A C 1
ATOM 4083 O O . ARG A 1 501 ? 28.078 14.812 -3.863 1 97.31 501 ARG A O 1
ATOM 4090 N N . ALA A 1 502 ? 30.203 14.969 -4.152 1 98.38 502 ALA A N 1
ATOM 4091 C CA . ALA A 1 502 ? 30.406 16.141 -3.301 1 98.38 502 ALA A CA 1
ATOM 4092 C C . ALA A 1 502 ? 29.891 17.406 -3.971 1 98.38 502 ALA A C 1
ATOM 4094 O O . ALA A 1 502 ? 29.578 18.391 -3.297 1 98.38 502 ALA A O 1
ATOM 4095 N N . THR A 1 503 ? 29.766 17.453 -5.273 1 98.44 503 THR A N 1
ATOM 4096 C CA . THR A 1 503 ? 29.578 18.672 -6.051 1 98.44 503 THR A CA 1
ATOM 4097 C C . THR A 1 503 ? 28.328 19.422 -5.59 1 98.44 503 THR A C 1
ATOM 4099 O O . THR A 1 503 ? 28.391 20.625 -5.355 1 98.44 503 THR A O 1
ATOM 4102 N N . PRO A 1 504 ? 27.188 18.719 -5.438 1 98.69 504 PRO A N 1
ATOM 4103 C CA . PRO A 1 504 ? 25.984 19.453 -5.012 1 98.69 504 PRO A CA 1
ATOM 4104 C C . PRO A 1 504 ? 26.156 20.109 -3.641 1 98.69 504 PRO A C 1
ATOM 4106 O O . PRO A 1 504 ? 25.641 21.203 -3.404 1 98.69 504 PRO A O 1
ATOM 4109 N N . TYR A 1 505 ? 26.859 19.484 -2.75 1 98.81 505 TYR A N 1
ATOM 4110 C CA . TYR A 1 505 ? 27.109 20.047 -1.424 1 98.81 505 TYR A CA 1
ATOM 4111 C C . TYR A 1 505 ? 27.875 21.359 -1.515 1 98.81 505 TYR A C 1
ATOM 4113 O O . TYR A 1 505 ? 27.5 22.344 -0.895 1 98.81 505 TYR A O 1
ATOM 4121 N N . PHE A 1 506 ? 28.953 21.391 -2.289 1 98.81 506 PHE A N 1
ATOM 4122 C CA . PHE A 1 506 ? 29.812 22.562 -2.4 1 98.81 506 PHE A CA 1
ATOM 4123 C C . PHE A 1 506 ? 29.094 23.703 -3.125 1 98.81 506 PHE A C 1
ATOM 4125 O O . PHE A 1 506 ? 29.266 24.875 -2.783 1 98.81 506 PHE A O 1
ATOM 4132 N N . ILE A 1 507 ? 28.312 23.312 -4.109 1 98.75 507 ILE A N 1
ATOM 4133 C CA . ILE A 1 507 ? 27.484 24.328 -4.758 1 98.75 507 ILE A CA 1
ATOM 4134 C C . ILE A 1 507 ? 26.469 24.875 -3.764 1 98.75 507 ILE A C 1
ATOM 4136 O O . ILE A 1 507 ? 26.203 26.078 -3.742 1 98.75 507 ILE A O 1
ATOM 4140 N N . GLY A 1 508 ? 25.906 24.031 -2.955 1 98.69 508 GLY A N 1
ATOM 4141 C CA . GLY A 1 508 ? 25.031 24.453 -1.879 1 98.69 508 GLY A CA 1
ATOM 4142 C C . GLY A 1 508 ? 25.703 25.406 -0.909 1 98.69 508 GLY A C 1
ATOM 4143 O O . GLY A 1 508 ? 25.078 26.359 -0.429 1 98.69 508 GLY A O 1
ATOM 4144 N N . MET A 1 509 ? 26.969 25.203 -0.679 1 98.69 509 MET A N 1
ATOM 4145 C CA . MET A 1 509 ? 27.719 26.094 0.207 1 98.69 509 MET A CA 1
ATOM 4146 C C . MET A 1 509 ? 27.797 27.5 -0.365 1 98.69 509 MET A C 1
ATOM 4148 O O . MET A 1 509 ? 27.688 28.484 0.374 1 98.69 509 MET A O 1
ATOM 4152 N N . PHE A 1 510 ? 27.984 27.625 -1.654 1 98.31 510 PHE A N 1
ATOM 4153 C CA . PHE A 1 510 ? 27.969 28.938 -2.287 1 98.31 510 PHE A CA 1
ATOM 4154 C C . PHE A 1 510 ? 26.609 29.609 -2.066 1 98.31 510 PHE A C 1
ATOM 4156 O O . PHE A 1 510 ? 26.562 30.812 -1.775 1 98.31 510 PHE A O 1
ATOM 4163 N N . ALA A 1 511 ? 25.578 28.828 -2.246 1 97.31 511 ALA A N 1
ATOM 4164 C CA . ALA A 1 511 ? 24.234 29.375 -2.023 1 97.31 511 ALA A CA 1
ATOM 4165 C C . ALA A 1 511 ? 24.062 29.812 -0.571 1 97.31 511 ALA A C 1
ATOM 4167 O O . ALA A 1 511 ? 23.438 30.844 -0.298 1 97.31 511 ALA A O 1
ATOM 4168 N N . GLY A 1 512 ? 24.562 28.953 0.354 1 97.06 512 GLY A N 1
ATOM 4169 C CA . GLY A 1 512 ? 24.531 29.344 1.757 1 97.06 512 GLY A CA 1
ATOM 4170 C C . GLY A 1 512 ? 25.219 30.656 2.037 1 97.06 512 GLY A C 1
ATOM 4171 O O . GLY A 1 512 ? 24.719 31.469 2.816 1 97.06 512 GLY A O 1
ATOM 4172 N N . TYR A 1 513 ? 26.328 30.875 1.417 1 97.31 513 TYR A N 1
ATOM 4173 C CA . TYR A 1 513 ? 27.047 32.125 1.554 1 97.31 513 TYR A CA 1
ATOM 4174 C C . TYR A 1 513 ? 26.234 33.312 0.998 1 97.31 513 TYR A C 1
ATOM 4176 O O . TYR A 1 513 ? 26.203 34.375 1.589 1 97.31 513 TYR A O 1
ATOM 4184 N N . LEU A 1 514 ? 25.656 33.031 -0.122 1 94.5 514 LEU A N 1
ATOM 4185 C CA . LEU A 1 514 ? 24.797 34.062 -0.713 1 94.5 514 LEU A CA 1
ATOM 4186 C C . LEU A 1 514 ? 23.672 34.438 0.238 1 94.5 514 LEU A C 1
ATOM 4188 O O . LEU A 1 514 ? 23.391 35.625 0.44 1 94.5 514 LEU A O 1
ATOM 4192 N N . TYR A 1 515 ? 22.953 33.5 0.818 1 92.56 515 TYR A N 1
ATOM 4193 C CA . TYR A 1 515 ? 21.859 33.75 1.748 1 92.56 515 TYR A CA 1
ATOM 4194 C C . TYR A 1 515 ? 22.359 34.469 3 1 92.56 515 TYR A C 1
ATOM 4196 O O . TYR A 1 515 ? 21.641 35.281 3.584 1 92.56 515 TYR A O 1
ATOM 4204 N N . TYR A 1 516 ? 23.578 34.094 3.404 1 93.56 516 TYR A N 1
ATOM 4205 C CA . TYR A 1 516 ? 24.203 34.75 4.539 1 93.56 516 TYR A CA 1
ATOM 4206 C C . TYR A 1 516 ? 24.438 36.219 4.246 1 93.56 516 TYR A C 1
ATOM 4208 O O . TYR A 1 516 ? 24.125 37.094 5.078 1 93.56 516 TYR A O 1
ATOM 4216 N N . ARG A 1 517 ? 24.844 36.562 3.078 1 92.81 517 ARG A N 1
ATOM 4217 C CA . ARG A 1 517 ? 25.125 37.938 2.688 1 92.81 517 ARG A CA 1
ATOM 4218 C C . ARG A 1 517 ? 23.828 38.719 2.516 1 92.81 517 ARG A C 1
ATOM 4220 O O . ARG A 1 517 ? 23.797 39.938 2.707 1 92.81 517 ARG A O 1
ATOM 4227 N N . LEU A 1 518 ? 22.844 38.031 2.129 1 90.06 518 LEU A N 1
ATOM 4228 C CA . LEU A 1 518 ? 21.578 38.688 1.83 1 90.06 518 LEU A CA 1
ATOM 4229 C C . LEU A 1 518 ? 20.719 38.812 3.084 1 90.06 518 LEU A C 1
ATOM 4231 O O . LEU A 1 518 ? 19.641 39.406 3.049 1 90.06 518 LEU A O 1
ATOM 4235 N N . GLN A 1 519 ? 21.156 38.281 4.102 1 86.94 519 GLN A N 1
ATOM 4236 C CA . GLN A 1 519 ? 20.406 38.344 5.352 1 86.94 519 GLN A CA 1
ATOM 4237 C C . GLN A 1 519 ? 20.125 39.781 5.758 1 86.94 519 GLN A C 1
ATOM 4239 O O . GLN A 1 519 ? 21.047 40.625 5.816 1 86.94 519 GLN A O 1
ATOM 4244 N N . GLY A 1 520 ? 18.875 40.062 6.035 1 80.69 520 GLY A N 1
ATOM 4245 C CA . GLY A 1 520 ? 18.5 41.406 6.504 1 80.69 520 GLY A CA 1
ATOM 4246 C C . GLY A 1 520 ? 18.359 42.406 5.387 1 80.69 520 GLY A C 1
ATOM 4247 O O . GLY A 1 520 ? 17.938 43.531 5.617 1 80.69 520 GLY A O 1
ATOM 4248 N N . LYS A 1 521 ? 18.75 42 4.234 1 84.94 521 LYS A N 1
ATOM 4249 C CA . LYS A 1 521 ? 18.641 42.906 3.107 1 84.94 521 LYS A CA 1
ATOM 4250 C C . LYS A 1 521 ? 17.344 42.688 2.328 1 84.94 521 LYS A C 1
ATOM 4252 O O . LYS A 1 521 ? 16.859 41.562 2.234 1 84.94 521 LYS A O 1
ATOM 4257 N N . GLU A 1 522 ? 16.781 43.75 1.899 1 84.62 522 GLU A N 1
ATOM 4258 C CA . GLU A 1 522 ? 15.586 43.656 1.062 1 84.62 522 GLU A CA 1
ATOM 4259 C C . GLU A 1 522 ? 15.961 43.5 -0.408 1 84.62 522 GLU A C 1
ATOM 4261 O O . GLU A 1 522 ? 16.359 44.469 -1.066 1 84.62 522 GLU A O 1
ATOM 4266 N N . VAL A 1 523 ? 16.031 42.375 -0.789 1 85.56 523 VAL A N 1
ATOM 4267 C CA . VAL A 1 523 ? 16.375 42.062 -2.178 1 85.56 523 VAL A CA 1
ATOM 4268 C C . VAL A 1 523 ? 15.125 41.625 -2.934 1 85.56 523 VAL A C 1
ATOM 4270 O O . VAL A 1 523 ? 14.305 40.875 -2.402 1 85.56 523 VAL A O 1
ATOM 4273 N N . HIS A 1 524 ? 14.875 42.281 -4.137 1 89.25 524 HIS A N 1
ATOM 4274 C CA . HIS A 1 524 ? 13.766 41.906 -5.012 1 89.25 524 HIS A CA 1
ATOM 4275 C C . HIS A 1 524 ? 14.227 41.812 -6.461 1 89.25 524 HIS A C 1
ATOM 4277 O O . HIS A 1 524 ? 14.836 42.75 -6.996 1 89.25 524 HIS A O 1
ATOM 4283 N N . ILE A 1 525 ? 13.961 40.656 -6.969 1 91.69 525 ILE A N 1
ATOM 4284 C CA . ILE A 1 525 ? 14.289 40.438 -8.375 1 91.69 525 ILE A CA 1
ATOM 4285 C C . ILE A 1 525 ? 13.109 40.844 -9.25 1 91.69 525 ILE A C 1
ATOM 4287 O O . ILE A 1 525 ? 11.953 40.531 -8.922 1 91.69 525 ILE A O 1
ATOM 4291 N N . CYS A 1 526 ? 13.344 41.531 -10.312 1 93.12 526 CYS A N 1
ATOM 4292 C CA . CYS A 1 526 ? 12.273 41.969 -11.195 1 93.12 526 CYS A CA 1
ATOM 4293 C C . CYS A 1 526 ? 11.617 40.781 -11.891 1 93.12 526 CYS A C 1
ATOM 4295 O O . CYS A 1 526 ? 12.188 39.688 -11.953 1 93.12 526 CYS A O 1
ATOM 4297 N N . ARG A 1 527 ? 10.5 41 -12.477 1 92.62 527 ARG A N 1
ATOM 4298 C CA . ARG A 1 527 ? 9.656 39.969 -13.031 1 92.62 527 ARG A CA 1
ATOM 4299 C C . ARG A 1 527 ? 10.352 39.25 -14.18 1 92.62 527 ARG A C 1
ATOM 4301 O O . ARG A 1 527 ? 10.352 38 -14.234 1 92.62 527 ARG A O 1
ATOM 4308 N N . LEU A 1 528 ? 10.898 39.969 -15.094 1 94.81 528 LEU A N 1
ATOM 4309 C CA . LEU A 1 528 ? 11.531 39.375 -16.266 1 94.81 528 LEU A CA 1
ATOM 4310 C C . LEU A 1 528 ? 12.719 38.531 -15.852 1 94.81 528 LEU A C 1
ATOM 4312 O O . LEU A 1 528 ? 12.875 37.406 -16.359 1 94.81 528 LEU A O 1
ATOM 4316 N N . LYS A 1 529 ? 13.539 39.031 -14.984 1 94.62 529 LYS A N 1
ATOM 4317 C CA . LYS A 1 529 ? 14.68 38.281 -14.492 1 94.62 529 LYS A CA 1
ATOM 4318 C C . LYS A 1 529 ? 14.219 37.031 -13.75 1 94.62 529 LYS A C 1
ATOM 4320 O O . LYS A 1 529 ? 14.852 35.969 -13.844 1 94.62 529 LYS A O 1
ATOM 4325 N N . SER A 1 530 ? 13.188 37.219 -13.016 1 95.44 530 SER A N 1
ATOM 4326 C CA . SER A 1 530 ? 12.633 36.094 -12.281 1 95.44 530 SER A CA 1
ATOM 4327 C C . SER A 1 530 ? 12.164 35 -13.227 1 95.44 530 SER A C 1
ATOM 4329 O O . SER A 1 530 ? 12.414 33.812 -12.992 1 95.44 530 SER A O 1
ATOM 4331 N N . ILE A 1 531 ? 11.492 35.344 -14.266 1 94.94 531 ILE A N 1
ATOM 4332 C CA . ILE A 1 531 ? 10.969 34.375 -15.227 1 94.94 531 ILE A CA 1
ATOM 4333 C C . ILE A 1 531 ? 12.117 33.688 -15.953 1 94.94 531 ILE A C 1
ATOM 4335 O O . ILE A 1 531 ? 12.094 32.469 -16.156 1 94.94 531 ILE A O 1
ATOM 4339 N N . VAL A 1 532 ? 13.07 34.469 -16.328 1 96.44 532 VAL A N 1
ATOM 4340 C CA . VAL A 1 532 ? 14.219 33.906 -17.031 1 96.44 532 VAL A CA 1
ATOM 4341 C C . VAL A 1 532 ? 14.953 32.938 -16.125 1 96.44 532 VAL A C 1
ATOM 4343 O O . VAL A 1 532 ? 15.305 31.828 -16.531 1 96.44 532 VAL A O 1
ATOM 4346 N N . LEU A 1 533 ? 15.172 33.344 -14.906 1 96.44 533 LEU A N 1
ATOM 4347 C CA . LEU A 1 533 ? 15.867 32.469 -13.953 1 96.44 533 LEU A CA 1
ATOM 4348 C C . LEU A 1 533 ? 15.07 31.203 -13.688 1 96.44 533 LEU A C 1
ATOM 4350 O O . LEU A 1 533 ? 15.656 30.125 -13.547 1 96.44 533 LEU A O 1
ATOM 4354 N N . LEU A 1 534 ? 13.828 31.406 -13.57 1 95.62 534 LEU A N 1
ATOM 4355 C CA . LEU A 1 534 ? 12.969 30.25 -13.352 1 95.62 534 LEU A CA 1
ATOM 4356 C C . LEU A 1 534 ? 13.047 29.281 -14.531 1 95.62 534 LEU A C 1
ATOM 4358 O O . LEU A 1 534 ? 13.172 28.062 -14.344 1 95.62 534 LEU A O 1
ATOM 4362 N N . LEU A 1 535 ? 12.969 29.781 -15.727 1 96.81 535 LEU A N 1
ATOM 4363 C CA . LEU A 1 535 ? 13 28.938 -16.922 1 96.81 535 LEU A CA 1
ATOM 4364 C C . LEU A 1 535 ? 14.352 28.25 -17.062 1 96.81 535 LEU A C 1
ATOM 4366 O O . LEU A 1 535 ? 14.406 27.062 -17.422 1 96.81 535 LEU A O 1
ATOM 4370 N N . VAL A 1 536 ? 15.383 29 -16.812 1 97.69 536 VAL A N 1
ATOM 4371 C CA . VAL A 1 536 ? 16.719 28.422 -16.875 1 97.69 536 VAL A CA 1
ATOM 4372 C C . VAL A 1 536 ? 16.859 27.312 -15.828 1 97.69 536 VAL A C 1
ATOM 4374 O O . VAL A 1 536 ? 17.422 26.25 -16.109 1 97.69 536 VAL A O 1
ATOM 4377 N N . SER A 1 537 ? 16.391 27.578 -14.617 1 97.69 537 SER A N 1
ATOM 4378 C CA . SER A 1 537 ? 16.469 26.609 -13.531 1 97.69 537 SER A CA 1
ATOM 4379 C C . SER A 1 537 ? 15.695 25.344 -13.875 1 97.69 537 SER A C 1
ATOM 4381 O O . SER A 1 537 ? 16.219 24.234 -13.711 1 97.69 537 SER A O 1
ATOM 4383 N N . LEU A 1 538 ? 14.508 25.5 -14.398 1 96.44 538 LEU A N 1
ATOM 4384 C CA . LEU A 1 538 ? 13.68 24.344 -14.766 1 96.44 538 LEU A CA 1
ATOM 4385 C C . LEU A 1 538 ? 14.32 23.578 -15.914 1 96.44 538 LEU A C 1
ATOM 4387 O O . LEU A 1 538 ? 14.25 22.344 -15.953 1 96.44 538 LEU A O 1
ATOM 4391 N N . THR A 1 539 ? 14.859 24.312 -16.828 1 97.81 539 THR A N 1
ATOM 4392 C CA . THR A 1 539 ? 15.516 23.672 -17.969 1 97.81 539 THR A CA 1
ATOM 4393 C C . THR A 1 539 ? 16.719 22.844 -17.5 1 97.81 539 THR A C 1
ATOM 4395 O O . THR A 1 539 ? 16.922 21.719 -17.953 1 97.81 539 THR A O 1
ATOM 4398 N N . LEU A 1 540 ? 17.484 23.375 -16.594 1 98.06 540 LEU A N 1
ATOM 4399 C CA . LEU A 1 540 ? 18.641 22.672 -16.062 1 98.06 540 LEU A CA 1
ATOM 4400 C C . LEU A 1 540 ? 18.203 21.391 -15.352 1 98.06 540 LEU A C 1
ATOM 4402 O O . LEU A 1 540 ? 18.812 20.328 -15.531 1 98.06 540 LEU A O 1
ATOM 4406 N N . MET A 1 541 ? 17.219 21.5 -14.586 1 97.06 541 MET A N 1
ATOM 4407 C CA . MET A 1 541 ? 16.719 20.344 -13.852 1 97.06 541 MET A CA 1
ATOM 4408 C C . MET A 1 541 ? 16.141 19.312 -14.812 1 97.06 541 MET A C 1
ATOM 4410 O O . MET A 1 541 ? 16.391 18.109 -14.664 1 97.06 541 MET A O 1
ATOM 4414 N N . PHE A 1 542 ? 15.406 19.812 -15.789 1 96.5 542 PHE A N 1
ATOM 4415 C CA . PHE A 1 542 ? 14.82 18.938 -16.797 1 96.5 542 PHE A CA 1
ATOM 4416 C C . PHE A 1 542 ? 15.906 18.188 -17.578 1 96.5 542 PHE A C 1
ATOM 4418 O O . PHE A 1 542 ? 15.82 16.984 -17.766 1 96.5 542 PHE A O 1
ATOM 4425 N N . MET A 1 543 ? 16.875 18.891 -17.953 1 96.44 543 MET A N 1
ATOM 4426 C CA . MET A 1 543 ? 17.969 18.297 -18.734 1 96.44 543 MET A CA 1
ATOM 4427 C C . MET A 1 543 ? 18.75 17.312 -17.875 1 96.44 543 MET A C 1
ATOM 4429 O O . MET A 1 543 ? 19.203 16.281 -18.391 1 96.44 543 MET A O 1
ATOM 4433 N N . SER A 1 544 ? 18.938 17.625 -16.609 1 96.81 544 SER A N 1
ATOM 4434 C CA . SER A 1 544 ? 19.656 16.719 -15.727 1 96.81 544 SER A CA 1
ATOM 4435 C C . SER A 1 544 ? 18.969 15.367 -15.641 1 96.81 544 SER A C 1
ATOM 4437 O O . SER A 1 544 ? 19.641 14.336 -15.578 1 96.81 544 SER A O 1
ATOM 4439 N N . VAL A 1 545 ? 17.672 15.328 -15.695 1 95.44 545 VAL A N 1
ATOM 4440 C CA . VAL A 1 545 ? 16.922 14.086 -15.547 1 95.44 545 VAL A CA 1
ATOM 4441 C C . VAL A 1 545 ? 16.797 13.391 -16.906 1 95.44 545 VAL A C 1
ATOM 4443 O O . VAL A 1 545 ? 17.172 12.227 -17.047 1 95.44 545 VAL A O 1
ATOM 4446 N N . PHE A 1 546 ? 16.391 14.102 -17.953 1 94.81 546 PHE A N 1
ATOM 4447 C CA . PHE A 1 546 ? 15.906 13.438 -19.156 1 94.81 546 PHE A CA 1
ATOM 4448 C C . PHE A 1 546 ? 17.062 13.141 -20.125 1 94.81 546 PHE A C 1
ATOM 4450 O O . PHE A 1 546 ? 16.969 12.227 -20.938 1 94.81 546 PHE A O 1
ATOM 4457 N N . ILE A 1 547 ? 18.125 13.898 -19.953 1 95.5 547 ILE A N 1
ATOM 4458 C CA . ILE A 1 547 ? 19.297 13.484 -20.703 1 95.5 547 ILE A CA 1
ATOM 4459 C C . ILE A 1 547 ? 19.812 12.141 -20.172 1 95.5 547 ILE A C 1
ATOM 4461 O O . ILE A 1 547 ? 20.359 11.344 -20.938 1 95.5 547 ILE A O 1
ATOM 4465 N N . GLY A 1 548 ? 19.625 11.906 -18.922 1 94.5 548 GLY A N 1
ATOM 4466 C CA . GLY A 1 548 ? 19.922 10.594 -18.391 1 94.5 548 GLY A CA 1
ATOM 4467 C C . GLY A 1 548 ? 19.188 9.469 -19.094 1 94.5 548 GLY A C 1
ATOM 4468 O O . GLY A 1 548 ? 19.719 8.359 -19.219 1 94.5 548 GLY A O 1
ATOM 4469 N N . GLY A 1 549 ? 17.984 9.781 -19.578 1 93.69 549 GLY A N 1
ATOM 4470 C CA . GLY A 1 549 ? 17.219 8.797 -20.312 1 93.69 549 GLY A CA 1
ATOM 4471 C C . GLY A 1 549 ? 17.875 8.352 -21.609 1 93.69 549 GLY A C 1
ATOM 4472 O O . GLY A 1 549 ? 17.719 7.207 -22.031 1 93.69 549 GLY A O 1
ATOM 4473 N N . VAL A 1 550 ? 18.594 9.258 -22.141 1 94.06 550 VAL A N 1
ATOM 4474 C CA . VAL A 1 550 ? 19.328 8.93 -23.359 1 94.06 550 VAL A CA 1
ATOM 4475 C C . VAL A 1 550 ? 20.406 7.906 -23.062 1 94.06 550 VAL A C 1
ATOM 4477 O O . VAL A 1 550 ? 20.594 6.949 -23.828 1 94.06 550 VAL A O 1
ATOM 4480 N N . PHE A 1 551 ? 21.047 8.078 -21.969 1 93.88 551 PHE A N 1
ATOM 4481 C CA . PHE A 1 551 ? 22.141 7.188 -21.609 1 93.88 551 PHE A CA 1
ATOM 4482 C C . PHE A 1 551 ? 21.609 5.852 -21.094 1 93.88 551 PHE A C 1
ATOM 4484 O O . PHE A 1 551 ? 22.312 4.852 -21.094 1 93.88 551 PHE A O 1
ATOM 4491 N N . TYR A 1 552 ? 20.375 5.797 -20.672 1 91.88 552 TYR A N 1
ATOM 4492 C CA . TYR A 1 552 ? 19.75 4.559 -20.219 1 91.88 552 TYR A CA 1
ATOM 4493 C C . TYR A 1 552 ? 19.375 3.67 -21.391 1 91.88 552 TYR A C 1
ATOM 4495 O O . TYR A 1 552 ? 19.328 2.445 -21.266 1 91.88 552 TYR A O 1
ATOM 4503 N N . ASN A 1 553 ? 19.047 4.289 -22.484 1 93.19 553 ASN A N 1
ATOM 4504 C CA . ASN A 1 553 ? 18.656 3.553 -23.672 1 93.19 553 ASN A CA 1
ATOM 4505 C C . ASN A 1 553 ? 19.812 2.738 -24.25 1 93.19 553 ASN A C 1
ATOM 4507 O O . ASN A 1 553 ? 20.844 3.299 -24.625 1 93.19 553 ASN A O 1
ATOM 4511 N N . PRO A 1 554 ? 19.594 1.45 -24.344 1 92.81 554 PRO A N 1
ATOM 4512 C CA . PRO A 1 554 ? 20.703 0.601 -24.812 1 92.81 554 PRO A CA 1
ATOM 4513 C C . PRO A 1 554 ? 21.109 0.904 -26.25 1 92.81 554 PRO A C 1
ATOM 4515 O O . PRO A 1 554 ? 22.219 0.55 -26.672 1 92.81 554 PRO A O 1
ATOM 4518 N N . TYR A 1 555 ? 20.312 1.555 -27.016 1 93.19 555 TYR A N 1
ATOM 4519 C CA . TYR A 1 555 ? 20.625 1.884 -28.406 1 93.19 555 TYR A CA 1
ATOM 4520 C C . TYR A 1 555 ? 21.594 3.055 -28.469 1 93.19 555 TYR A C 1
ATOM 4522 O O . TYR A 1 555 ? 22.172 3.32 -29.531 1 93.19 555 TYR A O 1
ATOM 4530 N N . HIS A 1 556 ? 21.75 3.758 -27.359 1 94.25 556 HIS A N 1
ATOM 4531 C CA . HIS A 1 556 ? 22.734 4.832 -27.359 1 94.25 556 HIS A CA 1
ATOM 4532 C C . HIS A 1 556 ? 24.156 4.273 -27.25 1 94.25 556 HIS A C 1
ATOM 4534 O O . HIS A 1 556 ? 24.531 3.719 -26.219 1 94.25 556 HIS A O 1
ATOM 4540 N N . ALA A 1 557 ? 24.938 4.488 -28.281 1 94.06 557 ALA A N 1
ATOM 4541 C CA . ALA A 1 557 ? 26.297 3.945 -28.312 1 94.06 557 ALA A CA 1
ATOM 4542 C C . ALA A 1 557 ? 27.172 4.602 -27.25 1 94.06 557 ALA A C 1
ATOM 4544 O O . ALA A 1 557 ? 27.094 5.812 -27.031 1 94.06 557 ALA A O 1
ATOM 4545 N N . TYR A 1 558 ? 27.953 3.762 -26.641 1 94.62 558 TYR A N 1
ATOM 4546 C CA . TYR A 1 558 ? 28.828 4.25 -25.578 1 94.62 558 TYR A CA 1
ATOM 4547 C C . TYR A 1 558 ? 29.891 5.18 -26.141 1 94.62 558 TYR A C 1
ATOM 4549 O O . TYR A 1 558 ? 30.516 4.879 -27.172 1 94.62 558 TYR A O 1
ATOM 4557 N N . ASN A 1 559 ? 29.953 6.297 -25.578 1 96.88 559 ASN A N 1
ATOM 4558 C CA . ASN A 1 559 ? 31.016 7.281 -25.797 1 96.88 559 ASN A CA 1
ATOM 4559 C C . ASN A 1 559 ? 31.578 7.809 -24.484 1 96.88 559 ASN A C 1
ATOM 4561 O O . ASN A 1 559 ? 30.859 8.43 -23.688 1 96.88 559 ASN A O 1
ATOM 4565 N N . ALA A 1 560 ? 32.844 7.551 -24.281 1 96.94 560 ALA A N 1
ATOM 4566 C CA . ALA A 1 560 ? 33.469 7.844 -23 1 96.94 560 ALA A CA 1
ATOM 4567 C C . ALA A 1 560 ? 33.406 9.336 -22.672 1 96.94 560 ALA A C 1
ATOM 4569 O O . ALA A 1 560 ? 33.156 9.719 -21.531 1 96.94 560 ALA A O 1
ATOM 4570 N N . ALA A 1 561 ? 33.688 10.172 -23.656 1 97.12 561 ALA A N 1
ATOM 4571 C CA . ALA A 1 561 ? 33.688 11.617 -23.438 1 97.12 561 ALA A CA 1
ATOM 4572 C C . ALA A 1 561 ? 32.281 12.117 -23.094 1 97.12 561 ALA A C 1
ATOM 4574 O O . ALA A 1 561 ? 32.125 12.969 -22.219 1 97.12 561 ALA A O 1
ATOM 4575 N N . GLU A 1 562 ? 31.328 11.594 -23.828 1 97 562 GLU A N 1
ATOM 4576 C CA . GLU A 1 562 ? 29.938 11.969 -23.562 1 97 562 GLU A CA 1
ATOM 4577 C C . GLU A 1 562 ? 29.516 11.516 -22.156 1 97 562 GLU A C 1
ATOM 4579 O O . GLU A 1 562 ? 28.891 12.273 -21.422 1 97 562 GLU A O 1
ATOM 4584 N N . SER A 1 563 ? 29.812 10.281 -21.906 1 97.69 563 SER A N 1
ATOM 4585 C CA . SER A 1 563 ? 29.469 9.719 -20.609 1 97.69 563 SER A CA 1
ATOM 4586 C C . SER A 1 563 ? 30.141 10.492 -19.484 1 97.69 563 SER A C 1
ATOM 4588 O O . SER A 1 563 ? 29.516 10.812 -18.469 1 97.69 563 SER A O 1
ATOM 4590 N N . ALA A 1 564 ? 31.391 10.789 -19.672 1 98.31 564 ALA A N 1
ATOM 4591 C CA . ALA A 1 564 ? 32.156 11.516 -18.656 1 98.31 564 ALA A CA 1
ATOM 4592 C C . ALA A 1 564 ? 31.609 12.922 -18.453 1 98.31 564 ALA A C 1
ATOM 4594 O O . ALA A 1 564 ? 31.531 13.422 -17.328 1 98.31 564 ALA A O 1
ATOM 4595 N N . SER A 1 565 ? 31.281 13.578 -19.516 1 98.06 565 SER A N 1
ATOM 4596 C CA . SER A 1 565 ? 30.719 14.922 -19.438 1 98.06 565 SER A CA 1
ATOM 4597 C C . SER A 1 565 ? 29.406 14.938 -18.656 1 98.06 565 SER A C 1
ATOM 4599 O O . SER A 1 565 ? 29.188 15.797 -17.797 1 98.06 565 SER A O 1
ATOM 4601 N N . TYR A 1 566 ? 28.562 13.984 -19.016 1 97.88 566 TYR A N 1
ATOM 4602 C CA . TYR A 1 566 ? 27.297 13.922 -18.297 1 97.88 566 TYR A CA 1
ATOM 4603 C C . TYR A 1 566 ? 27.531 13.57 -16.828 1 97.88 566 TYR A C 1
ATOM 4605 O O . TYR A 1 566 ? 26.891 14.141 -15.938 1 97.88 566 TYR A O 1
ATOM 4613 N N . ALA A 1 567 ? 28.391 12.633 -16.547 1 97.88 567 ALA A N 1
ATOM 4614 C CA . ALA A 1 567 ? 28.688 12.227 -15.172 1 97.88 567 ALA A CA 1
ATOM 4615 C C . ALA A 1 567 ? 29.172 13.406 -14.336 1 97.88 567 ALA A C 1
ATOM 4617 O O . ALA A 1 567 ? 28.859 13.5 -13.148 1 97.88 567 ALA A O 1
ATOM 4618 N N . ALA A 1 568 ? 29.859 14.312 -14.953 1 97.94 568 ALA A N 1
ATOM 4619 C CA . ALA A 1 568 ? 30.469 15.445 -14.258 1 97.94 568 ALA A CA 1
ATOM 4620 C C . ALA A 1 568 ? 29.484 16.609 -14.133 1 97.94 568 ALA A C 1
ATOM 4622 O O . ALA A 1 568 ? 29.578 17.406 -13.195 1 97.94 568 ALA A O 1
ATOM 4623 N N . LEU A 1 569 ? 28.516 16.672 -15.031 1 97.88 569 LEU A N 1
ATOM 4624 C CA . LEU A 1 569 ? 27.828 17.953 -15.164 1 97.88 569 LEU A CA 1
ATOM 4625 C C . LEU A 1 569 ? 26.359 17.828 -14.734 1 97.88 569 LEU A C 1
ATOM 4627 O O . LEU A 1 569 ? 25.703 18.828 -14.484 1 97.88 569 LEU A O 1
ATOM 4631 N N . HIS A 1 570 ? 25.766 16.641 -14.703 1 97.56 570 HIS A N 1
ATOM 4632 C CA . HIS A 1 570 ? 24.344 16.562 -14.422 1 97.56 570 HIS A CA 1
ATOM 4633 C C . HIS A 1 570 ? 24.031 16.953 -12.984 1 97.56 570 HIS A C 1
ATOM 4635 O O . HIS A 1 570 ? 23 17.578 -12.719 1 97.56 570 HIS A O 1
ATOM 4641 N N . ARG A 1 571 ? 24.906 16.641 -12.031 1 97.94 571 ARG A N 1
ATOM 4642 C CA . ARG A 1 571 ? 24.656 16.969 -10.633 1 97.94 571 ARG A CA 1
ATOM 4643 C C . ARG A 1 571 ? 24.812 18.469 -10.383 1 97.94 571 ARG A C 1
ATOM 4645 O O . ARG A 1 571 ? 23.984 19.078 -9.688 1 97.94 571 ARG A O 1
ATOM 4652 N N . PRO A 1 572 ? 25.891 19.109 -10.945 1 98 572 PRO A N 1
ATOM 4653 C CA . PRO A 1 572 ? 25.953 20.578 -10.844 1 98 572 PRO A CA 1
ATOM 4654 C C . PRO A 1 572 ? 24.766 21.266 -11.516 1 98 572 PRO A C 1
ATOM 4656 O O . PRO A 1 572 ? 24.281 22.281 -11.016 1 98 572 PRO A O 1
ATOM 4659 N N . ALA A 1 573 ? 24.344 20.719 -12.609 1 98.38 573 ALA A N 1
ATOM 4660 C CA . ALA A 1 573 ? 23.188 21.281 -13.273 1 98.38 573 ALA A CA 1
ATOM 4661 C C . ALA A 1 573 ? 21.938 21.188 -12.391 1 98.38 573 ALA A C 1
ATOM 4663 O O . ALA A 1 573 ? 21.172 22.156 -12.273 1 98.38 573 ALA A O 1
ATOM 4664 N N . TRP A 1 574 ? 21.719 20.078 -11.781 1 98.38 574 TRP A N 1
ATOM 4665 C CA . TRP A 1 574 ? 20.609 19.891 -10.844 1 98.38 574 TRP A CA 1
ATOM 4666 C C . TRP A 1 574 ? 20.719 20.859 -9.664 1 98.38 574 TRP A C 1
ATOM 4668 O O . TRP A 1 574 ? 19.734 21.453 -9.258 1 98.38 574 TRP A O 1
ATOM 4678 N N . ALA A 1 575 ? 21.922 20.984 -9.148 1 98.62 575 ALA A N 1
ATOM 4679 C CA . ALA A 1 575 ? 22.156 21.844 -7.996 1 98.62 575 ALA A CA 1
ATOM 4680 C C . ALA A 1 575 ? 21.875 23.312 -8.344 1 98.62 575 ALA A C 1
ATOM 4682 O O . ALA A 1 575 ? 21.156 24 -7.609 1 98.62 575 ALA A O 1
ATOM 4683 N N . LEU A 1 576 ? 22.406 23.766 -9.477 1 98.31 576 LEU A N 1
ATOM 4684 C CA . LEU A 1 576 ? 22.203 25.141 -9.906 1 98.31 576 LEU A CA 1
ATOM 4685 C C . LEU A 1 576 ? 20.734 25.406 -10.211 1 98.31 576 LEU A C 1
ATOM 4687 O O . LEU A 1 576 ? 20.203 26.469 -9.875 1 98.31 576 LEU A O 1
ATOM 4691 N N . GLY A 1 577 ? 20.141 24.422 -10.852 1 98.12 577 GLY A N 1
ATOM 4692 C CA . GLY A 1 577 ? 18.703 24.547 -11.086 1 98.12 577 GLY A CA 1
ATOM 4693 C C . GLY A 1 577 ? 17.891 24.656 -9.812 1 98.12 577 GLY A C 1
ATOM 4694 O O . GLY A 1 577 ? 16.984 25.484 -9.711 1 98.12 577 GLY A O 1
ATOM 4695 N N . SER A 1 578 ? 18.203 23.844 -8.805 1 97.19 578 SER A N 1
ATOM 4696 C CA . SER A 1 578 ? 17.5 23.844 -7.52 1 97.19 578 SER A CA 1
ATOM 4697 C C . SER A 1 578 ? 17.688 25.172 -6.789 1 97.19 578 SER A C 1
ATOM 4699 O O . SER A 1 578 ? 16.734 25.734 -6.242 1 97.19 578 SER A O 1
ATOM 4701 N N . ILE A 1 579 ? 18.891 25.672 -6.816 1 96.81 579 ILE A N 1
ATOM 4702 C CA . ILE A 1 579 ? 19.203 26.922 -6.133 1 96.81 579 ILE A CA 1
ATOM 4703 C C . ILE A 1 579 ? 18.5 28.078 -6.836 1 96.81 579 ILE A C 1
ATOM 4705 O O . ILE A 1 579 ? 18 29 -6.18 1 96.81 579 ILE A O 1
ATOM 4709 N N . GLY A 1 580 ? 18.562 28.047 -8.219 1 96.06 580 GLY A N 1
ATOM 4710 C CA . GLY A 1 580 ? 17.844 29.078 -8.953 1 96.06 580 GLY A CA 1
ATOM 4711 C C . GLY A 1 580 ? 16.359 29.094 -8.641 1 96.06 580 GLY A C 1
ATOM 4712 O O . GLY A 1 580 ? 15.758 30.172 -8.516 1 96.06 580 GLY A O 1
ATOM 4713 N N . LEU A 1 581 ? 15.805 27.953 -8.516 1 94.38 581 LEU A N 1
ATOM 4714 C CA . LEU A 1 581 ? 14.398 27.828 -8.164 1 94.38 581 LEU A CA 1
ATOM 4715 C C . LEU A 1 581 ? 14.141 28.406 -6.77 1 94.38 581 LEU A C 1
ATOM 4717 O O . LEU A 1 581 ? 13.172 29.141 -6.566 1 94.38 581 LEU A O 1
ATOM 4721 N N . LEU A 1 582 ? 14.992 28.078 -5.82 1 93.62 582 LEU A N 1
ATOM 4722 C CA . LEU A 1 582 ? 14.867 28.562 -4.449 1 93.62 582 LEU A CA 1
ATOM 4723 C C . LEU A 1 582 ? 15.031 30.078 -4.387 1 93.62 582 LEU A C 1
ATOM 4725 O O . LEU A 1 582 ? 14.273 30.766 -3.686 1 93.62 582 LEU A O 1
ATOM 4729 N N . TYR A 1 583 ? 15.977 30.516 -5.148 1 93.06 583 TYR A N 1
ATOM 4730 C CA . TYR A 1 583 ? 16.266 31.938 -5.168 1 93.06 583 TYR A CA 1
ATOM 4731 C C . TYR A 1 583 ? 15.094 32.719 -5.73 1 93.06 583 TYR A C 1
ATOM 4733 O O . TYR A 1 583 ? 14.688 33.75 -5.156 1 93.06 583 TYR A O 1
ATOM 4741 N N . THR A 1 584 ? 14.555 32.281 -6.809 1 93.5 584 THR A N 1
ATOM 4742 C CA . THR A 1 584 ? 13.43 32.938 -7.441 1 93.5 584 THR A CA 1
ATOM 4743 C C . THR A 1 584 ? 12.188 32.875 -6.559 1 93.5 584 THR A C 1
ATOM 4745 O O . THR A 1 584 ? 11.383 33.781 -6.52 1 93.5 584 THR A O 1
ATOM 4748 N N . ALA A 1 585 ? 12.055 31.812 -5.879 1 91.94 585 ALA A N 1
ATOM 4749 C CA . ALA A 1 585 ? 10.906 31.625 -4.992 1 91.94 585 ALA A CA 1
ATOM 4750 C C . ALA A 1 585 ? 11.008 32.5 -3.76 1 91.94 585 ALA A C 1
ATOM 4752 O O . ALA A 1 585 ? 10 33.031 -3.268 1 91.94 585 ALA A O 1
ATOM 4753 N N . SER A 1 586 ? 12.195 32.719 -3.291 1 88.69 586 SER A N 1
ATOM 4754 C CA . SER A 1 586 ? 12.406 33.469 -2.055 1 88.69 586 SER A CA 1
ATOM 4755 C C . SER A 1 586 ? 12.445 34.969 -2.316 1 88.69 586 SER A C 1
ATOM 4757 O O . SER A 1 586 ? 11.953 35.75 -1.507 1 88.69 586 SER A O 1
ATOM 4759 N N . TYR A 1 587 ? 12.992 35.344 -3.477 1 90.19 587 TYR A N 1
ATOM 4760 C CA . TYR A 1 587 ? 13.273 36.781 -3.666 1 90.19 587 TYR A CA 1
ATOM 4761 C C . TYR A 1 587 ? 12.602 37.281 -4.938 1 90.19 587 TYR A C 1
ATOM 4763 O O . TYR A 1 587 ? 12.664 38.469 -5.23 1 90.19 587 TYR A O 1
ATOM 4771 N N . GLY A 1 588 ? 11.969 36.406 -5.664 1 90.94 588 GLY A N 1
ATOM 4772 C CA . GLY A 1 588 ? 11.406 36.812 -6.934 1 90.94 588 GLY A CA 1
ATOM 4773 C C . GLY A 1 588 ? 9.914 36.562 -7.047 1 90.94 588 GLY A C 1
ATOM 4774 O O . GLY A 1 588 ? 9.164 36.812 -6.102 1 90.94 588 GLY A O 1
ATOM 4775 N N . HIS A 1 589 ? 9.484 36.156 -8.297 1 87.06 589 HIS A N 1
ATOM 4776 C CA . HIS A 1 589 ? 8.062 36.031 -8.602 1 87.06 589 HIS A CA 1
ATOM 4777 C C . HIS A 1 589 ? 7.652 34.562 -8.688 1 87.06 589 HIS A C 1
ATOM 4779 O O . HIS A 1 589 ? 6.852 34.188 -9.547 1 87.06 589 HIS A O 1
ATOM 4785 N N . GLY A 1 590 ? 8.266 33.75 -7.977 1 86.31 590 GLY A N 1
ATOM 4786 C CA . GLY A 1 590 ? 7.852 32.375 -7.863 1 86.31 590 GLY A CA 1
ATOM 4787 C C . GLY A 1 590 ? 6.859 32.125 -6.738 1 86.31 590 GLY A C 1
ATOM 4788 O O . GLY A 1 590 ? 7.086 31.281 -5.871 1 86.31 590 GLY A O 1
ATOM 4789 N N . TYR A 1 591 ? 5.75 32.781 -6.84 1 82.75 591 TYR A N 1
ATOM 4790 C CA . TYR A 1 591 ? 4.809 32.875 -5.73 1 82.75 591 TYR A CA 1
ATOM 4791 C C . TYR A 1 591 ? 4.191 31.5 -5.438 1 82.75 591 TYR A C 1
ATOM 4793 O O . TYR A 1 591 ? 4.09 31.094 -4.277 1 82.75 591 TYR A O 1
ATOM 4801 N N . ILE A 1 592 ? 3.848 30.781 -6.48 1 83.56 592 ILE A N 1
ATOM 4802 C CA . ILE A 1 592 ? 3.197 29.484 -6.309 1 83.56 592 ILE A CA 1
ATOM 4803 C C . ILE A 1 592 ? 4.172 28.5 -5.668 1 83.56 592 ILE A C 1
ATOM 4805 O O . ILE A 1 592 ? 3.807 27.766 -4.746 1 83.56 592 ILE A O 1
ATOM 4809 N N . ILE A 1 593 ? 5.363 28.516 -6.113 1 88.44 593 ILE A N 1
ATOM 4810 C CA . ILE A 1 593 ? 6.383 27.625 -5.586 1 88.44 593 ILE A CA 1
ATOM 4811 C C . ILE A 1 593 ? 6.668 27.969 -4.125 1 88.44 593 ILE A C 1
ATOM 4813 O O . ILE A 1 593 ? 6.773 27.078 -3.281 1 88.44 593 ILE A O 1
ATOM 4817 N N . ASN A 1 594 ? 6.785 29.203 -3.889 1 90.69 594 ASN A N 1
ATOM 4818 C CA . ASN A 1 594 ? 7.031 29.656 -2.525 1 90.69 594 ASN A CA 1
ATOM 4819 C C . ASN A 1 594 ? 5.902 29.25 -1.584 1 90.69 594 ASN A C 1
ATOM 4821 O O . ASN A 1 594 ? 6.152 28.75 -0.487 1 90.69 594 ASN A O 1
ATOM 4825 N N . LYS A 1 595 ? 4.699 29.469 -2.084 1 87.5 595 LYS A N 1
ATOM 4826 C CA . LYS A 1 595 ? 3.539 29.172 -1.25 1 87.5 595 LYS A CA 1
ATOM 4827 C C . LYS A 1 595 ? 3.438 27.672 -0.964 1 87.5 595 LYS A C 1
ATOM 4829 O O . LYS A 1 595 ? 3.086 27.281 0.146 1 87.5 595 LYS A O 1
ATOM 4834 N N . VAL A 1 596 ? 3.742 26.906 -1.876 1 88.88 596 VAL A N 1
ATOM 4835 C CA . VAL A 1 596 ? 3.645 25.453 -1.73 1 88.88 596 VAL A CA 1
ATOM 4836 C C . VAL A 1 596 ? 4.754 24.953 -0.81 1 88.88 596 VAL A C 1
ATOM 4838 O O . VAL A 1 596 ? 4.504 24.141 0.09 1 88.88 596 VAL A O 1
ATOM 4841 N N . LEU A 1 597 ? 5.93 25.406 -0.922 1 92.75 597 LEU A N 1
ATOM 4842 C CA . LEU A 1 597 ? 7.082 24.891 -0.193 1 92.75 597 LEU A CA 1
ATOM 4843 C C . LEU A 1 597 ? 7.137 25.469 1.216 1 92.75 597 LEU A C 1
ATOM 4845 O O . LEU A 1 597 ? 7.863 24.953 2.074 1 92.75 597 LEU A O 1
ATOM 4849 N N . THR A 1 598 ? 6.414 26.547 1.476 1 91.81 598 THR A N 1
ATOM 4850 C CA . THR A 1 598 ? 6.398 27.125 2.812 1 91.81 598 THR A CA 1
ATOM 4851 C C . THR A 1 598 ? 5.117 26.75 3.553 1 91.81 598 THR A C 1
ATOM 4853 O O . THR A 1 598 ? 4.82 27.312 4.613 1 91.81 598 THR A O 1
ATOM 4856 N N . TRP A 1 599 ? 4.383 25.828 2.936 1 89.81 599 TRP A N 1
ATOM 4857 C CA . TRP A 1 599 ? 3.141 25.391 3.555 1 89.81 599 TRP A CA 1
ATOM 4858 C C . TRP A 1 599 ? 3.398 24.844 4.957 1 89.81 599 TRP A C 1
ATOM 4860 O O . TRP A 1 599 ? 4.242 23.969 5.145 1 89.81 599 TRP A O 1
ATOM 4870 N N . SER A 1 600 ? 2.695 25.281 5.961 1 88.69 600 SER A N 1
ATOM 4871 C CA . SER A 1 600 ? 2.977 25.094 7.383 1 88.69 600 SER A CA 1
ATOM 4872 C C . SER A 1 600 ? 2.99 23.609 7.75 1 88.69 600 SER A C 1
ATOM 4874 O O . SER A 1 600 ? 3.797 23.172 8.57 1 88.69 600 SER A O 1
ATOM 4876 N N . PRO A 1 601 ? 2.129 22.766 7.125 1 88.69 601 PRO A N 1
ATOM 4877 C CA . PRO A 1 601 ? 2.15 21.344 7.508 1 88.69 601 PRO A CA 1
ATOM 4878 C C . PRO A 1 601 ? 3.428 20.641 7.062 1 88.69 601 PRO A C 1
ATOM 4880 O O . PRO A 1 601 ? 3.734 19.547 7.555 1 88.69 601 PRO A O 1
ATOM 4883 N N . LEU A 1 602 ? 4.172 21.234 6.234 1 93.56 602 LEU A N 1
ATOM 4884 C CA . LEU A 1 602 ? 5.398 20.609 5.746 1 93.56 602 LEU A CA 1
ATOM 4885 C C . LEU A 1 602 ? 6.531 20.766 6.754 1 93.56 602 LEU A C 1
ATOM 4887 O O . LEU A 1 602 ? 7.539 20.062 6.684 1 93.56 602 LEU A O 1
ATOM 4891 N N . VAL A 1 603 ? 6.371 21.641 7.75 1 93.31 603 VAL A N 1
ATOM 4892 C CA . VAL A 1 603 ? 7.422 21.938 8.719 1 93.31 603 VAL A CA 1
ATOM 4893 C C . VAL A 1 603 ? 7.66 20.719 9.609 1 93.31 603 VAL A C 1
ATOM 4895 O O . VAL A 1 603 ? 8.781 20.203 9.688 1 93.31 603 VAL A O 1
ATOM 4898 N N . PRO A 1 604 ? 6.547 20.188 10.219 1 93.81 604 PRO A N 1
ATOM 4899 C CA . PRO A 1 604 ? 6.797 18.984 11.031 1 93.81 604 PRO A CA 1
ATOM 4900 C C . PRO A 1 604 ? 7.273 17.797 10.195 1 93.81 604 PRO A C 1
ATOM 4902 O O . PRO A 1 604 ? 8.094 17 10.656 1 93.81 604 PRO A O 1
ATOM 4905 N N . LEU A 1 605 ? 6.836 17.656 9.016 1 95.81 605 LEU A N 1
ATOM 4906 C CA . LEU A 1 605 ? 7.27 16.562 8.148 1 95.81 605 LEU A CA 1
ATOM 4907 C C . LEU A 1 605 ? 8.75 16.688 7.812 1 95.81 605 LEU A C 1
ATOM 4909 O O . LEU A 1 605 ? 9.477 15.695 7.793 1 95.81 605 LEU A O 1
ATOM 4913 N N . ALA A 1 606 ? 9.117 17.906 7.59 1 96.25 606 ALA A N 1
ATOM 4914 C CA . ALA A 1 606 ? 10.516 18.156 7.258 1 96.25 606 ALA A CA 1
ATOM 4915 C C . ALA A 1 606 ? 11.43 17.781 8.422 1 96.25 606 ALA A C 1
ATOM 4917 O O . ALA A 1 606 ? 12.539 17.281 8.219 1 96.25 606 ALA A O 1
ATOM 4918 N N . LYS A 1 607 ? 10.945 17.984 9.617 1 95.44 607 LYS A N 1
ATOM 4919 C CA . LYS A 1 607 ? 11.75 17.703 10.805 1 95.44 607 LYS A CA 1
ATOM 4920 C C . LYS A 1 607 ? 11.82 16.203 11.07 1 95.44 607 LYS A C 1
ATOM 4922 O O . LYS A 1 607 ? 12.688 15.734 11.82 1 95.44 607 LYS A O 1
ATOM 4927 N N . LEU A 1 608 ? 10.953 15.469 10.391 1 97.75 608 LEU A N 1
ATOM 4928 C CA . LEU A 1 608 ? 10.938 14.023 10.57 1 97.75 608 LEU A CA 1
ATOM 4929 C C . LEU A 1 608 ? 11.641 13.32 9.414 1 97.75 608 LEU A C 1
ATOM 4931 O O . LEU A 1 608 ? 11.727 12.094 9.391 1 97.75 608 LEU A O 1
ATOM 4935 N N . VAL A 1 609 ? 12.188 14.086 8.516 1 97.88 609 VAL A N 1
ATOM 4936 C CA . VAL A 1 609 ? 12.758 13.555 7.281 1 97.88 609 VAL A CA 1
ATOM 4937 C C . VAL A 1 609 ? 13.914 12.617 7.609 1 97.88 609 VAL A C 1
ATOM 4939 O O . VAL A 1 609 ? 14.062 11.562 6.992 1 97.88 609 VAL A O 1
ATOM 4942 N N . TYR A 1 610 ? 14.781 13 8.602 1 97.44 610 TYR A N 1
ATOM 4943 C CA . TYR A 1 610 ? 15.938 12.18 8.945 1 97.44 610 TYR A CA 1
ATOM 4944 C C . TYR A 1 610 ? 15.492 10.812 9.453 1 97.44 610 TYR A C 1
ATOM 4946 O O . TYR A 1 610 ? 16.016 9.781 9.008 1 97.44 610 TYR A O 1
ATOM 4954 N N . GLY A 1 611 ? 14.531 10.781 10.359 1 98.31 611 GLY A N 1
ATOM 4955 C CA . GLY A 1 611 ? 14 9.516 10.836 1 98.31 611 GLY A CA 1
ATOM 4956 C C . GLY A 1 611 ? 13.344 8.695 9.742 1 98.31 611 GLY A C 1
ATOM 4957 O O . GLY A 1 611 ? 13.547 7.48 9.664 1 98.31 611 GLY A O 1
ATOM 4958 N N . ALA A 1 612 ? 12.547 9.328 8.883 1 98.56 612 ALA A N 1
ATOM 4959 C CA . ALA A 1 612 ? 11.898 8.641 7.766 1 98.56 612 ALA A CA 1
ATOM 4960 C C . ALA A 1 612 ? 12.938 8.047 6.82 1 98.56 612 ALA A C 1
ATOM 4962 O O . ALA A 1 612 ? 12.758 6.93 6.32 1 98.56 612 ALA A O 1
ATOM 4963 N N . TYR A 1 613 ? 14 8.82 6.602 1 98 613 TYR A N 1
ATOM 4964 C CA . TYR A 1 613 ? 15.102 8.352 5.762 1 98 613 TYR A CA 1
ATOM 4965 C C . TYR A 1 613 ? 15.719 7.082 6.336 1 98 613 TYR A C 1
ATOM 4967 O O . TYR A 1 613 ? 15.961 6.117 5.605 1 98 613 TYR A O 1
ATOM 4975 N N . LEU A 1 614 ? 15.891 7.035 7.586 1 98.5 614 LEU A N 1
ATOM 4976 C CA . LEU A 1 614 ? 16.578 5.914 8.227 1 98.5 614 LEU A CA 1
ATOM 4977 C C . LEU A 1 614 ? 15.727 4.648 8.148 1 98.5 614 LEU A C 1
ATOM 4979 O O . LEU A 1 614 ? 16.25 3.557 7.934 1 98.5 614 LEU A O 1
ATOM 4983 N N . VAL A 1 615 ? 14.414 4.801 8.219 1 98.06 615 VAL A N 1
ATOM 4984 C CA . VAL A 1 615 ? 13.641 3.598 8.508 1 98.06 615 VAL A CA 1
ATOM 4985 C C . VAL A 1 615 ? 12.875 3.166 7.258 1 98.06 615 VAL A C 1
ATOM 4987 O O . VAL A 1 615 ? 12.344 2.055 7.195 1 98.06 615 VAL A O 1
ATOM 4990 N N . HIS A 1 616 ? 12.734 3.951 6.199 1 98.44 616 HIS A N 1
ATOM 4991 C CA . HIS A 1 616 ? 11.805 3.676 5.109 1 98.44 616 HIS A CA 1
ATOM 4992 C C . HIS A 1 616 ? 12.156 2.369 4.402 1 98.44 616 HIS A C 1
ATOM 4994 O O . HIS A 1 616 ? 11.266 1.612 4.012 1 98.44 616 HIS A O 1
ATOM 5000 N N . MET A 1 617 ? 13.398 1.998 4.332 1 97.56 617 MET A N 1
ATOM 5001 C CA . MET A 1 617 ? 13.836 0.862 3.527 1 97.56 617 MET A CA 1
ATOM 5002 C C . MET A 1 617 ? 13.461 -0.457 4.195 1 97.56 617 MET A C 1
ATOM 5004 O O . MET A 1 617 ? 13.312 -1.478 3.521 1 97.56 617 MET A O 1
ATOM 5008 N N . GLN A 1 618 ? 13.344 -0.477 5.52 1 97.06 618 GLN A N 1
ATOM 5009 C CA . GLN A 1 618 ? 13.016 -1.732 6.184 1 97.06 618 GLN A CA 1
ATOM 5010 C C . GLN A 1 618 ? 11.672 -2.271 5.707 1 97.06 618 GLN A C 1
ATOM 5012 O O . GLN A 1 618 ? 11.5 -3.484 5.555 1 97.06 618 GLN A O 1
ATOM 5017 N N . PHE A 1 619 ? 10.703 -1.411 5.438 1 97.62 619 PHE A N 1
ATOM 5018 C CA . PHE A 1 619 ? 9.391 -1.846 4.984 1 97.62 619 PHE A CA 1
ATOM 5019 C C . PHE A 1 619 ? 9.445 -2.348 3.545 1 97.62 619 PHE A C 1
ATOM 5021 O O . PHE A 1 619 ? 8.789 -3.328 3.197 1 97.62 619 PHE A O 1
ATOM 5028 N N . GLN A 1 620 ? 10.242 -1.68 2.752 1 97.38 620 GLN A N 1
ATOM 5029 C CA . GLN A 1 620 ? 10.352 -2.029 1.34 1 97.38 620 GLN A CA 1
ATOM 5030 C C . GLN A 1 620 ? 11.125 -3.33 1.153 1 97.38 620 GLN A C 1
ATOM 5032 O O . GLN A 1 620 ? 10.742 -4.18 0.347 1 97.38 620 GLN A O 1
ATOM 5037 N N . LEU A 1 621 ? 12.203 -3.508 1.945 1 96.62 621 LEU A N 1
ATOM 5038 C CA . LEU A 1 621 ? 12.969 -4.75 1.901 1 96.62 621 LEU A CA 1
ATOM 5039 C C . LEU A 1 621 ? 12.141 -5.918 2.422 1 96.62 621 LEU A C 1
ATOM 5041 O O . LEU A 1 621 ? 12.18 -7.012 1.852 1 96.62 621 LEU A O 1
ATOM 5045 N N . ARG A 1 622 ? 11.43 -5.691 3.51 1 96.44 622 ARG A N 1
ATOM 5046 C CA . ARG A 1 622 ? 10.555 -6.727 4.043 1 96.44 622 ARG A CA 1
ATOM 5047 C C . ARG A 1 622 ? 9.531 -7.172 3.002 1 96.44 622 ARG A C 1
ATOM 5049 O O . ARG A 1 622 ? 9.312 -8.367 2.812 1 96.44 622 ARG A O 1
ATOM 5056 N N . SER A 1 623 ? 8.938 -6.191 2.389 1 95.81 623 SER A N 1
ATOM 5057 C CA . SER A 1 623 ? 7.941 -6.496 1.372 1 95.81 623 SER A CA 1
ATOM 5058 C C . SER A 1 623 ? 8.539 -7.305 0.228 1 95.81 623 SER A C 1
ATOM 5060 O O . SER A 1 623 ? 7.957 -8.297 -0.214 1 95.81 623 SER A O 1
ATOM 5062 N N . ALA A 1 624 ? 9.68 -6.941 -0.266 1 94.94 624 ALA A N 1
ATOM 5063 C CA . ALA A 1 624 ? 10.344 -7.637 -1.363 1 94.94 624 ALA A CA 1
ATOM 5064 C C . ALA A 1 624 ? 10.719 -9.062 -0.963 1 94.94 624 ALA A C 1
ATOM 5066 O O . ALA A 1 624 ? 10.57 -9.992 -1.755 1 94.94 624 ALA A O 1
ATOM 5067 N N . ALA A 1 625 ? 11.156 -9.203 0.27 1 95.5 625 ALA A N 1
ATOM 5068 C CA . ALA A 1 625 ? 11.625 -10.5 0.761 1 95.5 625 ALA A CA 1
ATOM 5069 C C . ALA A 1 625 ? 10.461 -11.438 1.033 1 95.5 625 ALA A C 1
ATOM 5071 O O . ALA A 1 625 ? 10.641 -12.664 1.078 1 95.5 625 ALA A O 1
ATOM 5072 N N . ARG A 1 626 ? 9.289 -10.922 1.127 1 94.69 626 ARG A N 1
ATOM 5073 C CA . ARG A 1 626 ? 8.133 -11.711 1.519 1 94.69 626 ARG A CA 1
ATOM 5074 C C . ARG A 1 626 ? 7.352 -12.188 0.295 1 94.69 626 ARG A C 1
ATOM 5076 O O . ARG A 1 626 ? 6.324 -12.859 0.427 1 94.69 626 ARG A O 1
ATOM 5083 N N . PHE A 1 627 ? 7.809 -11.867 -0.895 1 92.94 627 PHE A N 1
ATOM 5084 C CA . PHE A 1 627 ? 7.148 -12.391 -2.082 1 92.94 627 PHE A CA 1
ATOM 5085 C C . PHE A 1 627 ? 7.129 -13.914 -2.057 1 92.94 627 PHE A C 1
ATOM 5087 O O . PHE A 1 627 ? 8.164 -14.555 -1.854 1 92.94 627 PHE A O 1
ATOM 5094 N N . ARG A 1 628 ? 5.957 -14.461 -2.156 1 95.75 628 ARG A N 1
ATOM 5095 C CA . ARG A 1 628 ? 5.816 -15.914 -2.145 1 95.75 628 ARG A CA 1
ATOM 5096 C C . ARG A 1 628 ? 5.375 -16.438 -3.512 1 95.75 628 ARG A C 1
ATOM 5098 O O . ARG A 1 628 ? 5.395 -17.641 -3.76 1 95.75 628 ARG A O 1
ATOM 5105 N N . ASN A 1 629 ? 4.961 -15.594 -4.352 1 96.62 629 ASN A N 1
ATOM 5106 C CA . ASN A 1 629 ? 4.734 -15.742 -5.785 1 96.62 629 ASN A CA 1
ATOM 5107 C C . ASN A 1 629 ? 5.129 -14.492 -6.555 1 96.62 629 ASN A C 1
ATOM 5109 O O . ASN A 1 629 ? 5.051 -13.383 -6.023 1 96.62 629 ASN A O 1
ATOM 5113 N N . PRO A 1 630 ? 5.629 -14.695 -7.812 1 97.19 630 PRO A N 1
ATOM 5114 C CA . PRO A 1 630 ? 5.926 -13.5 -8.602 1 97.19 630 PRO A CA 1
ATOM 5115 C C . PRO A 1 630 ? 4.711 -12.602 -8.797 1 97.19 630 PRO A C 1
ATOM 5117 O O . PRO A 1 630 ? 3.58 -13.094 -8.867 1 97.19 630 PRO A O 1
ATOM 5120 N N . ARG A 1 631 ? 4.98 -11.328 -8.836 1 96.19 631 ARG A N 1
ATOM 5121 C CA . ARG A 1 631 ? 3.902 -10.359 -8.992 1 96.19 631 ARG A CA 1
ATOM 5122 C C . ARG A 1 631 ? 4.113 -9.492 -10.227 1 96.19 631 ARG A C 1
ATOM 5124 O O . ARG A 1 631 ? 5.242 -9.336 -10.695 1 96.19 631 ARG A O 1
ATOM 5131 N N . SER A 1 632 ? 3.012 -9.023 -10.789 1 96.12 632 SER A N 1
ATOM 5132 C CA . SER A 1 632 ? 3.092 -8.102 -11.914 1 96.12 632 SER A CA 1
ATOM 5133 C C . SER A 1 632 ? 3.387 -6.68 -11.438 1 96.12 632 SER A C 1
ATOM 5135 O O . SER A 1 632 ? 2.992 -6.293 -10.336 1 96.12 632 SER A O 1
ATOM 5137 N N . ILE A 1 633 ? 4.059 -5.918 -12.227 1 95.25 633 ILE A N 1
ATOM 5138 C CA . ILE A 1 633 ? 4.398 -4.547 -11.867 1 95.25 633 ILE A CA 1
ATOM 5139 C C . ILE A 1 633 ? 3.6 -3.57 -12.727 1 95.25 633 ILE A C 1
ATOM 5141 O O . ILE A 1 633 ? 3.375 -3.82 -13.914 1 95.25 633 ILE A O 1
ATOM 5145 N N . SER A 1 634 ? 3.072 -2.566 -12.172 1 94.62 634 SER A N 1
ATOM 5146 C CA . SER A 1 634 ? 2.465 -1.397 -12.797 1 94.62 634 SER A CA 1
ATOM 5147 C C . SER A 1 634 ? 2.781 -0.125 -12.023 1 94.62 634 SER A C 1
ATOM 5149 O O . SER A 1 634 ? 3.082 -0.18 -10.828 1 94.62 634 SER A O 1
ATOM 5151 N N . TYR A 1 635 ? 2.762 1 -12.641 1 94.44 635 TYR A N 1
ATOM 5152 C CA . TYR A 1 635 ? 3.062 2.266 -11.984 1 94.44 635 TYR A CA 1
ATOM 5153 C C . TYR A 1 635 ? 2.104 2.52 -10.828 1 94.44 635 TYR A C 1
ATOM 5155 O O . TYR A 1 635 ? 2.527 2.889 -9.727 1 94.44 635 TYR A O 1
ATOM 5163 N N . PHE A 1 636 ? 0.833 2.305 -11.039 1 94.62 636 PHE A N 1
ATOM 5164 C CA . PHE A 1 636 ? -0.159 2.594 -10.016 1 94.62 636 PHE A CA 1
ATOM 5165 C C . PHE A 1 636 ? 0.073 1.731 -8.781 1 94.62 636 PHE A C 1
ATOM 5167 O O . PHE A 1 636 ? -0.012 2.219 -7.648 1 94.62 636 PHE A O 1
ATOM 5174 N N . ASP A 1 637 ? 0.361 0.467 -8.977 1 92.44 637 ASP A N 1
ATOM 5175 C CA . ASP A 1 637 ? 0.539 -0.444 -7.852 1 92.44 637 ASP A CA 1
ATOM 5176 C C . ASP A 1 637 ? 1.783 -0.084 -7.043 1 92.44 637 ASP A C 1
ATOM 5178 O O . ASP A 1 637 ? 1.76 -0.111 -5.812 1 92.44 637 ASP A O 1
ATOM 5182 N N . VAL A 1 638 ? 2.846 0.256 -7.727 1 94.44 638 VAL A N 1
ATOM 5183 C CA . VAL A 1 638 ? 4.094 0.589 -7.047 1 94.44 638 VAL A CA 1
ATOM 5184 C C . VAL A 1 638 ? 3.936 1.912 -6.301 1 94.44 638 VAL A C 1
ATOM 5186 O O . VAL A 1 638 ? 4.398 2.051 -5.164 1 94.44 638 VAL A O 1
ATOM 5189 N N . ILE A 1 639 ? 3.27 2.893 -6.934 1 96.06 639 ILE A N 1
ATOM 5190 C CA . ILE A 1 639 ? 3.027 4.172 -6.277 1 96.06 639 ILE A CA 1
ATOM 5191 C C . ILE A 1 639 ? 2.125 3.969 -5.062 1 96.06 639 ILE A C 1
ATOM 5193 O O . ILE A 1 639 ? 2.328 4.594 -4.02 1 96.06 639 ILE A O 1
ATOM 5197 N N . SER A 1 640 ? 1.108 3.137 -5.18 1 96.25 640 SER A N 1
ATOM 5198 C CA . SER A 1 640 ? 0.239 2.811 -4.055 1 96.25 640 SER A CA 1
ATOM 5199 C C . SER A 1 640 ? 1.038 2.246 -2.885 1 96.25 640 SER A C 1
ATOM 5201 O O . SER A 1 640 ? 0.828 2.639 -1.735 1 96.25 640 SER A O 1
ATOM 5203 N N . LEU A 1 641 ? 1.937 1.363 -3.172 1 96.81 641 LEU A N 1
ATOM 5204 C CA . LEU A 1 641 ? 2.773 0.791 -2.123 1 96.81 641 LEU A CA 1
ATOM 5205 C C . LEU A 1 641 ? 3.703 1.846 -1.534 1 96.81 641 LEU A C 1
ATOM 5207 O O . LEU A 1 641 ? 3.998 1.82 -0.337 1 96.81 641 LEU A O 1
ATOM 5211 N N . ALA A 1 642 ? 4.168 2.732 -2.4 1 98.19 642 ALA A N 1
ATOM 5212 C CA . ALA A 1 642 ? 5.031 3.811 -1.931 1 98.19 642 ALA A CA 1
ATOM 5213 C C . ALA A 1 642 ? 4.297 4.715 -0.948 1 98.19 642 ALA A C 1
ATOM 5215 O O . ALA A 1 642 ? 4.891 5.215 0.01 1 98.19 642 ALA A O 1
ATOM 5216 N N . LEU A 1 643 ? 3.018 4.922 -1.197 1 98.31 643 LEU A N 1
ATOM 5217 C CA . LEU A 1 643 ? 2.219 5.723 -0.277 1 98.31 643 LEU A CA 1
ATOM 5218 C C . LEU A 1 643 ? 2.162 5.07 1.102 1 98.31 643 LEU A C 1
ATOM 5220 O O . LEU A 1 643 ? 2.248 5.762 2.121 1 98.31 643 LEU A O 1
ATOM 5224 N N . SER A 1 644 ? 2.039 3.83 1.114 1 98.19 644 SER A N 1
ATOM 5225 C CA . SER A 1 644 ? 2.08 3.09 2.371 1 98.19 644 SER A CA 1
ATOM 5226 C C . SER A 1 644 ? 3.422 3.264 3.072 1 98.19 644 SER A C 1
ATOM 5228 O O . SER A 1 644 ? 3.473 3.508 4.281 1 98.19 644 SER A O 1
ATOM 5230 N N . ASP A 1 645 ? 4.488 3.152 2.295 1 98.56 645 ASP A N 1
ATOM 5231 C CA . ASP A 1 645 ? 5.832 3.301 2.846 1 98.56 645 ASP A CA 1
ATOM 5232 C C . ASP A 1 645 ? 6.023 4.688 3.453 1 98.56 645 ASP A C 1
ATOM 5234 O O . ASP A 1 645 ? 6.676 4.832 4.488 1 98.56 645 ASP A O 1
ATOM 5238 N N . ILE A 1 646 ? 5.512 5.641 2.738 1 98.62 646 ILE A N 1
ATOM 5239 C CA . ILE A 1 646 ? 5.648 7.023 3.184 1 98.62 646 ILE A CA 1
ATOM 5240 C C . ILE A 1 646 ? 4.969 7.199 4.539 1 98.62 646 ILE A C 1
ATOM 5242 O O . ILE A 1 646 ? 5.562 7.742 5.477 1 98.62 646 ILE A O 1
ATOM 5246 N N . VAL A 1 647 ? 3.762 6.66 4.703 1 98.31 647 VAL A N 1
ATOM 5247 C CA . VAL A 1 647 ? 3.035 6.777 5.961 1 98.31 647 VAL A CA 1
ATOM 5248 C C . VAL A 1 647 ? 3.783 6.031 7.062 1 98.31 647 VAL A C 1
ATOM 5250 O O . VAL A 1 647 ? 4.004 6.57 8.148 1 98.31 647 VAL A O 1
ATOM 5253 N N . LEU A 1 648 ? 4.219 4.859 6.773 1 98.44 648 LEU A N 1
ATOM 5254 C CA . LEU A 1 648 ? 4.926 4.047 7.762 1 98.44 648 LEU A CA 1
ATOM 5255 C C . LEU A 1 648 ? 6.246 4.699 8.156 1 98.44 648 LEU A C 1
ATOM 5257 O O . LEU A 1 648 ? 6.598 4.734 9.336 1 98.44 648 LEU A O 1
ATOM 5261 N N . ALA A 1 649 ? 6.922 5.211 7.168 1 98.62 649 ALA A N 1
ATOM 5262 C CA . ALA A 1 649 ? 8.211 5.844 7.426 1 98.62 649 ALA A CA 1
ATOM 5263 C C . ALA A 1 649 ? 8.055 7.051 8.344 1 98.62 649 ALA A C 1
ATOM 5265 O O . ALA A 1 649 ? 8.828 7.223 9.289 1 98.62 649 ALA A O 1
ATOM 5266 N N . PHE A 1 650 ? 7.074 7.855 8.102 1 98.31 650 PHE A N 1
ATOM 5267 C CA . PHE A 1 650 ? 6.895 9.055 8.906 1 98.31 650 PHE A CA 1
ATOM 5268 C C . PHE A 1 650 ? 6.367 8.703 10.297 1 98.31 650 PHE A C 1
ATOM 5270 O O . PHE A 1 650 ? 6.707 9.367 11.281 1 98.31 650 PHE A O 1
ATOM 5277 N N . VAL A 1 651 ? 5.531 7.672 10.406 1 97.62 651 VAL A N 1
ATOM 5278 C CA . VAL A 1 651 ? 5.039 7.246 11.711 1 97.62 651 VAL A CA 1
ATOM 5279 C C . VAL A 1 651 ? 6.195 6.719 12.555 1 97.62 651 VAL A C 1
ATOM 5281 O O . VAL A 1 651 ? 6.355 7.109 13.719 1 97.62 651 VAL A O 1
ATOM 5284 N N . PHE A 1 652 ? 7.012 5.91 11.984 1 98 652 PHE A N 1
ATOM 5285 C CA . PHE A 1 652 ? 8.141 5.367 12.727 1 98 652 PHE A CA 1
ATOM 5286 C C . PHE A 1 652 ? 9.227 6.418 12.906 1 98 652 PHE A C 1
ATOM 5288 O O . PHE A 1 652 ? 9.984 6.371 13.875 1 98 652 PHE A O 1
ATOM 5295 N N . GLY A 1 653 ? 9.312 7.387 11.898 1 98.31 653 GLY A N 1
ATOM 5296 C CA . GLY A 1 653 ? 10.18 8.539 12.109 1 98.31 653 GLY A CA 1
ATOM 5297 C C . GLY A 1 653 ? 9.773 9.383 13.297 1 98.31 653 GLY A C 1
ATOM 5298 O O . GLY A 1 653 ? 10.633 9.867 14.039 1 98.31 653 GLY A O 1
ATOM 5299 N N . LEU A 1 654 ? 8.484 9.523 13.508 1 97.88 654 LEU A N 1
ATOM 5300 C CA . LEU A 1 654 ? 7.965 10.25 14.656 1 97.88 654 LEU A CA 1
ATOM 5301 C C . LEU A 1 654 ? 8.312 9.531 15.961 1 97.88 654 LEU A C 1
ATOM 5303 O O . LEU A 1 654 ? 8.727 10.156 16.938 1 97.88 654 LEU A O 1
ATOM 5307 N N . LEU A 1 655 ? 8.195 8.227 15.961 1 97.81 655 LEU A N 1
ATOM 5308 C CA . LEU A 1 655 ? 8.531 7.445 17.141 1 97.81 655 LEU A CA 1
ATOM 5309 C C . LEU A 1 655 ? 10.016 7.555 17.469 1 97.81 655 LEU A C 1
ATOM 5311 O O . LEU A 1 655 ? 10.398 7.711 18.625 1 97.81 655 LEU A O 1
ATOM 5315 N N . LEU A 1 656 ? 10.828 7.484 16.469 1 98.12 656 LEU A N 1
ATOM 5316 C CA . LEU A 1 656 ? 12.266 7.637 16.641 1 98.12 656 LEU A CA 1
ATOM 5317 C C . LEU A 1 656 ? 12.609 9.016 17.188 1 98.12 656 LEU A C 1
ATOM 5319 O O . LEU A 1 656 ? 13.484 9.156 18.047 1 98.12 656 LEU A O 1
ATOM 5323 N N . TYR A 1 657 ? 11.898 10.023 16.641 1 97.88 657 TYR A N 1
ATOM 5324 C CA . TYR A 1 657 ? 12.109 11.398 17.078 1 97.88 657 TYR A CA 1
ATOM 5325 C C . TYR A 1 657 ? 11.773 11.57 18.547 1 97.88 657 TYR A C 1
ATOM 5327 O O . TYR A 1 657 ? 12.555 12.141 19.312 1 97.88 657 TYR A O 1
ATOM 5335 N N . LEU A 1 658 ? 10.68 10.977 19.016 1 97.69 658 LEU A N 1
ATOM 5336 C CA . LEU A 1 658 ? 10.18 11.156 20.375 1 97.69 658 LEU A CA 1
ATOM 5337 C C . LEU A 1 658 ? 10.992 10.328 21.375 1 97.69 658 LEU A C 1
ATOM 5339 O O . LEU A 1 658 ? 11.188 10.742 22.516 1 97.69 658 LEU A O 1
ATOM 5343 N N . MET A 1 659 ? 11.477 9.219 20.922 1 97.38 659 MET A N 1
ATOM 5344 C CA . MET A 1 659 ? 12.109 8.281 21.859 1 97.38 659 MET A CA 1
ATOM 5345 C C . MET A 1 659 ? 13.609 8.531 21.938 1 97.38 659 MET A C 1
ATOM 5347 O O . MET A 1 659 ? 14.227 8.297 22.984 1 97.38 659 MET A O 1
ATOM 5351 N N . ILE A 1 660 ? 14.195 8.984 20.828 1 97.81 660 ILE A N 1
ATOM 5352 C CA . ILE A 1 660 ? 15.656 8.945 20.797 1 97.81 660 ILE A CA 1
ATOM 5353 C C . ILE A 1 660 ? 16.203 10.305 20.344 1 97.81 660 ILE A C 1
ATOM 5355 O O . ILE A 1 660 ? 16.953 10.945 21.062 1 97.81 660 ILE A O 1
ATOM 5359 N N . GLU A 1 661 ? 15.805 10.797 19.219 1 97.31 661 GLU A N 1
ATOM 5360 C CA . GLU A 1 661 ? 16.422 11.961 18.594 1 97.31 661 GLU A CA 1
ATOM 5361 C C . GLU A 1 661 ? 16.281 13.203 19.453 1 97.31 661 GLU A C 1
ATOM 5363 O O . GLU A 1 661 ? 17.281 13.852 19.797 1 97.31 661 GLU A O 1
ATOM 5368 N N . ALA A 1 662 ? 15.07 13.523 19.828 1 96.75 662 ALA A N 1
ATOM 5369 C CA . ALA A 1 662 ? 14.82 14.734 20.594 1 96.75 662 ALA A CA 1
ATOM 5370 C C . ALA A 1 662 ? 15.461 14.648 21.984 1 96.75 662 ALA A C 1
ATOM 5372 O O . ALA A 1 662 ? 16.203 15.547 22.391 1 96.75 662 ALA A O 1
ATOM 5373 N N . PRO A 1 663 ? 15.266 13.57 22.734 1 96.75 663 PRO A N 1
ATOM 5374 C CA . PRO A 1 663 ? 15.898 13.484 24.047 1 96.75 663 PRO A CA 1
ATOM 5375 C C . PRO A 1 663 ? 17.422 13.547 23.984 1 96.75 663 PRO A C 1
ATOM 5377 O O . PRO A 1 663 ? 18.047 14.219 24.797 1 96.75 663 PRO A O 1
ATOM 5380 N N . SER A 1 664 ? 18.016 12.836 23.078 1 96.31 664 SER A N 1
ATOM 5381 C CA . SER A 1 664 ? 19.469 12.812 22.969 1 96.31 664 SER A CA 1
ATOM 5382 C C . SER A 1 664 ? 20.031 14.203 22.688 1 96.31 664 SER A C 1
ATOM 5384 O O . SER A 1 664 ? 21.047 14.602 23.25 1 96.31 664 SER A O 1
ATOM 5386 N N . ARG A 1 665 ? 19.422 14.891 21.797 1 94.19 665 ARG A N 1
ATOM 5387 C CA . ARG A 1 665 ? 19.859 16.234 21.469 1 94.19 665 ARG A CA 1
ATOM 5388 C C . ARG A 1 665 ? 19.75 17.172 22.672 1 94.19 665 ARG A C 1
ATOM 5390 O O . ARG A 1 665 ? 20.656 17.938 22.953 1 94.19 665 ARG A O 1
ATOM 5397 N N . LYS A 1 666 ? 18.688 17.078 23.359 1 94.38 666 LYS A N 1
ATOM 5398 C CA . LYS A 1 666 ? 18.438 17.953 24.5 1 94.38 666 LYS A CA 1
ATOM 5399 C C . LYS A 1 666 ? 19.359 17.594 25.672 1 94.38 666 LYS A C 1
ATOM 5401 O O . LYS A 1 666 ? 19.844 18.469 26.391 1 94.38 666 LYS A O 1
ATOM 5406 N N . ILE A 1 667 ? 19.578 16.344 25.906 1 94.81 667 ILE A N 1
ATOM 5407 C CA . ILE A 1 667 ? 20.484 15.906 26.953 1 94.81 667 ILE A CA 1
ATOM 5408 C C . ILE A 1 667 ? 21.891 16.438 26.688 1 94.81 667 ILE A C 1
ATOM 5410 O O . ILE A 1 667 ? 22.547 16.953 27.609 1 94.81 667 ILE A O 1
ATOM 5414 N N . PHE A 1 668 ? 22.312 16.266 25.5 1 92.56 668 PHE A N 1
ATOM 5415 C CA . PHE A 1 668 ? 23.641 16.734 25.141 1 92.56 668 PHE A CA 1
ATOM 5416 C C . PHE A 1 668 ? 23.766 18.234 25.359 1 92.56 668 PHE A C 1
ATOM 5418 O O . PHE A 1 668 ? 24.781 18.719 25.859 1 92.56 668 PHE A O 1
ATOM 5425 N N . ARG A 1 669 ? 22.75 18.922 25 1 90.12 669 ARG A N 1
ATOM 5426 C CA . ARG A 1 669 ? 22.75 20.375 25.188 1 90.12 669 ARG A CA 1
ATOM 5427 C C . ARG A 1 669 ? 22.828 20.719 26.672 1 90.12 669 ARG A C 1
ATOM 5429 O O . ARG A 1 669 ? 23.547 21.641 27.062 1 90.12 669 ARG A O 1
ATOM 5436 N N . GLU A 1 670 ? 22.109 20.031 27.453 1 90.38 670 GLU A N 1
ATOM 5437 C CA . GLU A 1 670 ? 22.062 20.281 28.891 1 90.38 670 GLU A CA 1
ATOM 5438 C C . GLU A 1 670 ? 23.406 19.969 29.547 1 90.38 670 GLU A C 1
ATOM 5440 O O . GLU A 1 670 ? 23.797 20.641 30.5 1 90.38 670 GLU A O 1
ATOM 5445 N N . ILE A 1 671 ? 24.062 19.062 29.031 1 89.62 671 ILE A N 1
ATOM 5446 C CA . ILE A 1 671 ? 25.297 18.609 29.672 1 89.62 671 ILE A CA 1
ATOM 5447 C C . ILE A 1 671 ? 26.484 19.422 29.141 1 89.62 671 ILE A C 1
ATOM 5449 O O . ILE A 1 671 ? 27.359 19.844 29.906 1 89.62 671 ILE A O 1
ATOM 5453 N N . MET A 1 672 ? 26.547 19.672 27.922 1 85.25 672 MET A N 1
ATOM 5454 C CA . MET A 1 672 ? 27.734 20.219 27.297 1 85.25 672 MET A CA 1
ATOM 5455 C C . MET A 1 672 ? 27.625 21.734 27.125 1 85.25 672 MET A C 1
ATOM 5457 O O . MET A 1 672 ? 28.625 22.422 26.969 1 85.25 672 MET A O 1
ATOM 5461 N N . MET A 1 673 ? 26.391 22.172 27.125 1 78.31 673 MET A N 1
ATOM 5462 C CA . MET A 1 673 ? 26.188 23.609 26.953 1 78.31 673 MET A CA 1
ATOM 5463 C C . MET A 1 673 ? 25.344 24.188 28.078 1 78.31 673 MET A C 1
ATOM 5465 O O . MET A 1 673 ? 24.234 24.656 27.844 1 78.31 673 MET A O 1
ATOM 5469 N N . PRO A 1 674 ? 25.922 24.141 29.25 1 64.75 674 PRO A N 1
ATOM 5470 C CA . PRO A 1 674 ? 25.125 24.562 30.391 1 64.75 674 PRO A CA 1
ATOM 5471 C C . PRO A 1 674 ? 24.656 26.016 30.281 1 64.75 674 PRO A C 1
ATOM 5473 O O . PRO A 1 674 ? 25.375 26.859 29.734 1 64.75 674 PRO A O 1
ATOM 5476 N N . ARG A 1 675 ? 23.281 26.25 30.391 1 59.06 675 ARG A N 1
ATOM 5477 C CA . ARG A 1 675 ? 22.672 27.578 30.406 1 59.06 675 ARG A CA 1
ATOM 5478 C C . ARG A 1 675 ? 23.391 28.5 31.359 1 59.06 675 ARG A C 1
ATOM 5480 O O . ARG A 1 675 ? 23.719 28.109 32.5 1 59.06 675 ARG A O 1
ATOM 5487 N N . ARG A 1 676 ? 24.094 29.531 30.875 1 51.03 676 ARG A N 1
ATOM 5488 C CA . ARG A 1 676 ? 24.688 30.516 31.781 1 51.03 676 ARG A CA 1
ATOM 5489 C C . ARG A 1 676 ? 23.625 31.109 32.719 1 51.03 676 ARG A C 1
ATOM 5491 O O . ARG A 1 676 ? 22.516 31.438 32.281 1 51.03 676 ARG A O 1
ATOM 5498 N N . ALA A 1 677 ? 23.719 30.812 33.969 1 45.91 677 ALA A N 1
ATOM 5499 C CA . ALA A 1 677 ? 22.938 31.484 35 1 45.91 677 ALA A CA 1
ATOM 5500 C C . ALA A 1 677 ? 22.781 32.969 34.719 1 45.91 677 ALA A C 1
ATOM 5502 O O . ALA A 1 677 ? 23.766 33.656 34.406 1 45.91 677 ALA A O 1
ATOM 5503 N N . THR A 1 678 ? 21.625 33.312 34.156 1 39.66 678 THR A N 1
ATOM 5504 C CA . THR A 1 678 ? 21.438 34.75 34.156 1 39.66 678 THR A CA 1
ATOM 5505 C C . THR A 1 678 ? 21.891 35.375 35.5 1 39.66 678 THR A C 1
ATOM 5507 O O . THR A 1 678 ? 21.328 35.031 36.531 1 39.66 678 THR A O 1
ATOM 5510 N N . ASN A 1 679 ? 23.062 35.5 35.719 1 35.09 679 ASN A N 1
ATOM 5511 C CA . ASN A 1 679 ? 23.359 36.406 36.844 1 35.09 679 ASN A CA 1
ATOM 5512 C C . ASN A 1 679 ? 22.391 37.594 36.875 1 35.09 679 ASN A C 1
ATOM 5514 O O . ASN A 1 679 ? 22.188 38.281 35.844 1 35.09 679 ASN A O 1
ATOM 5518 N N . ASN A 1 680 ? 21.344 37.5 37.688 1 36.47 680 ASN A N 1
ATOM 5519 C CA . ASN A 1 680 ? 20.531 38.656 38.031 1 36.47 680 ASN A CA 1
ATOM 5520 C C . ASN A 1 680 ? 21.375 39.906 38.156 1 36.47 680 ASN A C 1
ATOM 5522 O O . ASN A 1 680 ? 21.984 40.156 39.188 1 36.47 680 ASN A O 1
ATOM 5526 N N . LEU A 1 681 ? 22.25 40.281 37.25 1 35.03 681 LEU A N 1
ATOM 5527 C CA . LEU A 1 681 ? 22.734 41.656 37.469 1 35.03 681 LEU A CA 1
ATOM 5528 C C . LEU A 1 681 ? 21.562 42.625 37.625 1 35.03 681 LEU A C 1
ATOM 5530 O O . LEU A 1 681 ? 20.641 42.625 36.812 1 35.03 681 LEU A O 1
ATOM 5534 N N . LYS A 1 682 ? 21.297 43.062 38.906 1 38.44 682 LYS A N 1
ATOM 5535 C CA . LYS A 1 682 ? 20.562 44.281 39.281 1 38.44 682 LYS A CA 1
ATOM 5536 C C . LYS A 1 682 ? 20.766 45.375 38.25 1 38.44 682 LYS A C 1
ATOM 5538 O O . LYS A 1 682 ? 21.734 46.125 38.344 1 38.44 682 LYS A O 1
ATOM 5543 N N . VAL A 1 683 ? 20.641 45.094 37 1 33 683 VAL A N 1
ATOM 5544 C CA . VAL A 1 683 ? 20.672 46.312 36.219 1 33 683 VAL A CA 1
ATOM 5545 C C . VAL A 1 683 ? 19.594 47.312 36.719 1 33 683 VAL A C 1
ATOM 5547 O O . VAL A 1 683 ? 18.484 46.875 37.062 1 33 683 VAL A O 1
ATOM 5550 N N . SER A 1 684 ? 19.938 48.562 37.219 1 30.2 684 SER A N 1
ATOM 5551 C CA . SER A 1 684 ? 19.172 49.781 37.188 1 30.2 684 SER A CA 1
ATOM 5552 C C . SER A 1 684 ? 18.312 49.875 35.938 1 30.2 684 SER A C 1
ATOM 5554 O O . SER A 1 684 ? 18.594 49.219 34.938 1 30.2 684 SER A O 1
ATOM 5556 N N . GLN A 1 685 ? 17.266 50.781 35.875 1 28.97 685 GLN A N 1
ATOM 5557 C CA . GLN A 1 685 ? 16.125 51.062 35 1 28.97 685 GLN A CA 1
ATOM 5558 C C . GLN A 1 685 ? 16.531 51.031 33.531 1 28.97 685 GLN A C 1
ATOM 5560 O O . GLN A 1 685 ? 15.703 51.281 32.656 1 28.97 685 GLN A O 1
ATOM 5565 N N . HIS A 1 686 ? 17.875 51.125 33.156 1 27.91 686 HIS A N 1
ATOM 5566 C CA . HIS A 1 686 ? 17.812 51.594 31.766 1 27.91 686 HIS A CA 1
ATOM 5567 C C . HIS A 1 686 ? 17.312 50.5 30.828 1 27.91 686 HIS A C 1
ATOM 5569 O O . HIS A 1 686 ? 16.375 50.719 30.062 1 27.91 686 HIS A O 1
ATOM 5575 N N . ASN A 1 687 ? 18.203 50.031 29.719 1 26.2 687 ASN A N 1
ATOM 5576 C CA . ASN A 1 687 ? 17.844 49.781 28.312 1 26.2 687 ASN A CA 1
ATOM 5577 C C . ASN A 1 687 ? 17.375 48.344 28.094 1 26.2 687 ASN A C 1
ATOM 5579 O O . ASN A 1 687 ? 17.953 47.406 28.641 1 26.2 687 ASN A O 1
ATOM 5583 N N . THR A 1 688 ? 16.109 48.031 27.594 1 31.2 688 THR A N 1
ATOM 5584 C CA . THR A 1 688 ? 15.172 47.031 27.094 1 31.2 688 THR A CA 1
ATOM 5585 C C . THR A 1 688 ? 15.867 46.062 26.141 1 31.2 688 THR A C 1
ATOM 5587 O O . THR A 1 688 ? 15.242 45.125 25.641 1 31.2 688 THR A O 1
ATOM 5590 N N . ASN A 1 689 ? 17.156 46.188 25.625 1 28.78 689 ASN A N 1
ATOM 5591 C CA . ASN A 1 689 ? 17.5 45.531 24.359 1 28.78 689 ASN A CA 1
ATOM 5592 C C . ASN A 1 689 ? 17.969 44.094 24.562 1 28.78 689 ASN A C 1
ATOM 5594 O O . ASN A 1 689 ? 18.359 43.438 23.609 1 28.78 689 ASN A O 1
ATOM 5598 N N . SER A 1 690 ? 18.281 43.531 25.688 1 32.47 690 SER A N 1
ATOM 5599 C CA . SER A 1 690 ? 19.125 42.344 25.703 1 32.47 690 SER A CA 1
ATOM 5600 C C . SER A 1 690 ? 18.297 41.062 25.625 1 32.47 690 SER A C 1
ATOM 5602 O O . SER A 1 690 ? 18.828 39.938 25.672 1 32.47 690 SER A O 1
ATOM 5604 N N . GLU A 1 691 ? 17.062 41.094 25.766 1 33.97 691 GLU A N 1
ATOM 5605 C CA . GLU A 1 691 ? 16.328 39.844 25.766 1 33.97 691 GLU A CA 1
ATOM 5606 C C . GLU A 1 691 ? 16.453 39.125 24.406 1 33.97 691 GLU A C 1
ATOM 5608 O O . GLU A 1 691 ? 16.094 37.969 24.281 1 33.97 691 GLU A O 1
ATOM 5613 N N . ASN A 1 692 ? 16.844 39.844 23.312 1 33.47 692 ASN A N 1
ATOM 5614 C CA . ASN A 1 692 ? 16.859 39.25 21.984 1 33.47 692 ASN A CA 1
ATOM 5615 C C . ASN A 1 692 ? 18.031 38.281 21.812 1 33.47 692 ASN A C 1
ATOM 5617 O O . ASN A 1 692 ? 18.078 37.5 20.844 1 33.47 692 ASN A O 1
ATOM 5621 N N . SER A 1 693 ? 19.094 38.312 22.672 1 35.16 693 SER A N 1
ATOM 5622 C CA . SER A 1 693 ? 20.281 37.531 22.359 1 35.16 693 SER A CA 1
ATOM 5623 C C . SER A 1 693 ? 20.109 36.062 22.766 1 35.16 693 SER A C 1
ATOM 5625 O O . SER A 1 693 ? 20.672 35.156 22.125 1 35.16 693 SER A O 1
ATOM 5627 N N . ASN A 1 694 ? 19.453 35.75 23.781 1 35.62 694 ASN A N 1
ATOM 5628 C CA . ASN A 1 694 ? 19.391 34.344 24.234 1 35.62 694 ASN A CA 1
ATOM 5629 C C . ASN A 1 694 ? 18.531 33.5 23.312 1 35.62 694 ASN A C 1
ATOM 5631 O O . ASN A 1 694 ? 18.703 32.281 23.25 1 35.62 694 ASN A O 1
ATOM 5635 N N . MET A 1 695 ? 17.562 34.031 22.766 1 36.75 695 MET A N 1
ATOM 5636 C CA . MET A 1 695 ? 16.719 33.25 21.828 1 36.75 695 MET A CA 1
ATOM 5637 C C . MET A 1 695 ? 17.531 32.875 20.594 1 36.75 695 MET A C 1
ATOM 5639 O O . MET A 1 695 ? 17.203 31.859 19.938 1 36.75 695 MET A O 1
ATOM 5643 N N . ASN A 1 696 ? 18.547 33.562 20.266 1 38.47 696 ASN A N 1
ATOM 5644 C CA . ASN A 1 696 ? 19.312 33.344 19.047 1 38.47 696 ASN A CA 1
ATOM 5645 C C . ASN A 1 696 ? 20.25 32.156 19.219 1 38.47 696 ASN A C 1
ATOM 5647 O O . ASN A 1 696 ? 20.578 31.453 18.25 1 38.47 696 ASN A O 1
ATOM 5651 N N . ASN A 1 697 ? 20.781 31.922 20.359 1 40 697 ASN A N 1
ATOM 5652 C CA . ASN A 1 697 ? 21.719 30.812 20.516 1 40 697 ASN A CA 1
ATOM 5653 C C . ASN A 1 697 ? 21 29.469 20.453 1 40 697 ASN A C 1
ATOM 5655 O O . ASN A 1 697 ? 21.625 28.453 20.141 1 40 697 ASN A O 1
ATOM 5659 N N . LYS A 1 698 ? 19.844 29.312 20.891 1 42.19 698 LYS A N 1
ATOM 5660 C CA . LYS A 1 698 ? 19.047 28.094 20.938 1 42.19 698 LYS A CA 1
ATOM 5661 C C . LYS A 1 698 ? 18.688 27.609 19.531 1 42.19 698 LYS A C 1
ATOM 5663 O O . LYS A 1 698 ? 18.656 26.406 19.266 1 42.19 698 LYS A O 1
ATOM 5668 N N . THR A 1 699 ? 18.594 28.469 18.656 1 42.03 699 THR A N 1
ATOM 5669 C CA . THR A 1 699 ? 18.141 28.156 17.312 1 42.03 699 THR A CA 1
ATOM 5670 C C . THR A 1 699 ? 19.281 27.641 16.453 1 42.03 699 THR A C 1
ATOM 5672 O O . THR A 1 699 ? 19.062 26.891 15.508 1 42.03 699 THR A O 1
ATOM 5675 N N . SER A 1 700 ? 20.516 28 16.781 1 42.03 700 SER A N 1
ATOM 5676 C CA . SER A 1 700 ? 21.656 27.594 15.961 1 42.03 700 SER A CA 1
ATOM 5677 C C . SER A 1 700 ? 21.875 26.094 16.062 1 42.03 700 SER A C 1
ATOM 5679 O O . SER A 1 700 ? 22.25 25.438 15.078 1 42.03 700 SER A O 1
ATOM 5681 N N . ASP A 1 701 ? 21.609 25.531 17.141 1 40.66 701 ASP A N 1
ATOM 5682 C CA . ASP A 1 701 ? 21.938 24.125 17.422 1 40.66 701 ASP A CA 1
ATOM 5683 C C . ASP A 1 701 ? 21.016 23.188 16.656 1 40.66 701 ASP A C 1
ATOM 5685 O O . ASP A 1 701 ? 21.438 22.109 16.219 1 40.66 701 ASP A O 1
ATOM 5689 N N . SER A 1 702 ? 19.875 23.625 16.391 1 44.5 702 SER A N 1
ATOM 5690 C CA . SER A 1 702 ? 18.891 22.734 15.812 1 44.5 702 SER A CA 1
ATOM 5691 C C . SER A 1 702 ? 19.172 22.469 14.336 1 44.5 702 SER A C 1
ATOM 5693 O O . SER A 1 702 ? 18.609 21.531 13.75 1 44.5 702 SER A O 1
ATOM 5695 N N . ARG A 1 703 ? 20.156 23.375 13.773 1 45.09 703 ARG A N 1
ATOM 5696 C CA . ARG A 1 703 ? 20.359 23.297 12.336 1 45.09 703 ARG A CA 1
ATOM 5697 C C . ARG A 1 703 ? 21.672 22.578 12 1 45.09 703 ARG A C 1
ATOM 5699 O O . ARG A 1 703 ? 21.859 22.141 10.867 1 45.09 703 ARG A O 1
ATOM 5706 N N . LEU A 1 704 ? 22.641 22.469 12.969 1 42.5 704 LEU A N 1
ATOM 5707 C CA . LEU A 1 704 ? 23.938 21.891 12.633 1 42.5 704 LEU A CA 1
ATOM 5708 C C . LEU A 1 704 ? 23.891 20.359 12.75 1 42.5 704 LEU A C 1
ATOM 5710 O O . LEU A 1 704 ? 23.422 19.828 13.758 1 42.5 704 LEU A O 1
ATOM 5714 N N . MET B 1 1 ? 17.875 -78.25 -28.875 1 27.67 1 MET B N 1
ATOM 5715 C CA . MET B 1 1 ? 18.531 -77.5 -27.828 1 27.67 1 MET B CA 1
ATOM 5716 C C . MET B 1 1 ? 18.641 -76 -28.234 1 27.67 1 MET B C 1
ATOM 5718 O O . MET B 1 1 ? 18.672 -75.125 -27.391 1 27.67 1 MET B O 1
ATOM 5722 N N . LEU B 1 2 ? 18.688 -75.75 -29.594 1 29.69 2 LEU B N 1
ATOM 5723 C CA . LEU B 1 2 ? 18.922 -74.438 -30.156 1 29.69 2 LEU B CA 1
ATOM 5724 C C . LEU B 1 2 ? 17.656 -73.562 -30.078 1 29.69 2 LEU B C 1
ATOM 5726 O O . LEU B 1 2 ? 17.719 -72.375 -29.891 1 29.69 2 LEU B O 1
ATOM 5730 N N . LEU B 1 3 ? 16.422 -74.188 -30.219 1 33.88 3 LEU B N 1
ATOM 5731 C CA . LEU B 1 3 ? 15.18 -73.438 -30.281 1 33.88 3 LEU B CA 1
ATOM 5732 C C . LEU B 1 3 ? 14.797 -72.938 -28.891 1 33.88 3 LEU B C 1
ATOM 5734 O O . LEU B 1 3 ? 14 -72 -28.781 1 33.88 3 LEU B O 1
ATOM 5738 N N . LYS B 1 4 ? 15.234 -73.688 -27.797 1 42.09 4 LYS B N 1
ATOM 5739 C CA . LYS B 1 4 ? 14.914 -73.25 -26.438 1 42.09 4 LYS B CA 1
ATOM 5740 C C . LYS B 1 4 ? 15.711 -72 -26.062 1 42.09 4 LYS B C 1
ATOM 5742 O O . LYS B 1 4 ? 15.32 -71.25 -25.141 1 42.09 4 LYS B O 1
ATOM 5747 N N . MET B 1 5 ? 16.875 -71.75 -26.797 1 37.56 5 MET B N 1
ATOM 5748 C CA . MET B 1 5 ? 17.719 -70.625 -26.406 1 37.56 5 MET B CA 1
ATOM 5749 C C . MET B 1 5 ? 17.156 -69.312 -26.953 1 37.56 5 MET B C 1
ATOM 5751 O O . MET B 1 5 ? 17.375 -68.25 -26.359 1 37.56 5 MET B O 1
ATOM 5755 N N . ILE B 1 6 ? 16.438 -69.438 -28.156 1 41.03 6 ILE B N 1
ATOM 5756 C CA . ILE B 1 6 ? 15.984 -68.188 -28.75 1 41.03 6 ILE B CA 1
ATOM 5757 C C . ILE B 1 6 ? 14.773 -67.688 -27.984 1 41.03 6 ILE B C 1
ATOM 5759 O O . ILE B 1 6 ? 14.609 -66.438 -27.844 1 41.03 6 ILE B O 1
ATOM 5763 N N . GLY B 1 7 ? 14.055 -68.625 -27.266 1 40.16 7 GLY B N 1
ATOM 5764 C CA . GLY B 1 7 ? 12.852 -68.188 -26.562 1 40.16 7 GLY B CA 1
ATOM 5765 C C . GLY B 1 7 ? 13.148 -67.375 -25.312 1 40.16 7 GLY B C 1
ATOM 5766 O O . GLY B 1 7 ? 12.438 -66.438 -25 1 40.16 7 GLY B O 1
ATOM 5767 N N . PHE B 1 8 ? 14.258 -67.875 -24.625 1 42.91 8 PHE B N 1
ATOM 5768 C CA . PHE B 1 8 ? 14.547 -67.188 -23.344 1 42.91 8 PHE B CA 1
ATOM 5769 C C . PHE B 1 8 ? 15.156 -65.812 -23.562 1 42.91 8 PHE B C 1
ATOM 5771 O O . PHE B 1 8 ? 15 -64.938 -22.719 1 42.91 8 PHE B O 1
ATOM 5778 N N . LYS B 1 9 ? 15.914 -65.562 -24.688 1 49.19 9 LYS B N 1
ATOM 5779 C CA . LYS B 1 9 ? 16.516 -64.25 -24.922 1 49.19 9 LYS B CA 1
ATOM 5780 C C . LYS B 1 9 ? 15.461 -63.219 -25.281 1 49.19 9 LYS B C 1
ATOM 5782 O O . LYS B 1 9 ? 15.531 -62.062 -24.844 1 49.19 9 LYS B O 1
ATOM 5787 N N . ILE B 1 10 ? 14.414 -63.719 -26.047 1 44.62 10 ILE B N 1
ATOM 5788 C CA . ILE B 1 10 ? 13.367 -62.781 -26.406 1 44.62 10 ILE B CA 1
ATOM 5789 C C . ILE B 1 10 ? 12.516 -62.438 -25.188 1 44.62 10 ILE B C 1
ATOM 5791 O O . ILE B 1 10 ? 12.172 -61.281 -24.953 1 44.62 10 ILE B O 1
ATOM 5795 N N . PHE B 1 11 ? 12.367 -63.5 -24.312 1 45.69 11 PHE B N 1
ATOM 5796 C CA . PHE B 1 11 ? 11.602 -63.25 -23.094 1 45.69 11 PHE B CA 1
ATOM 5797 C C . PHE B 1 11 ? 12.398 -62.375 -22.125 1 45.69 11 PHE B C 1
ATOM 5799 O O . PHE B 1 11 ? 11.836 -61.531 -21.422 1 45.69 11 PHE B O 1
ATOM 5806 N N . GLY B 1 12 ? 13.734 -62.5 -22.125 1 42.75 12 GLY B N 1
ATOM 5807 C CA . GLY B 1 12 ? 14.578 -61.688 -21.281 1 42.75 12 GLY B CA 1
ATOM 5808 C C . GLY B 1 12 ? 14.625 -60.219 -21.719 1 42.75 12 GLY B C 1
ATOM 5809 O O . GLY B 1 12 ? 14.578 -59.312 -20.875 1 42.75 12 GLY B O 1
ATOM 5810 N N . VAL B 1 13 ? 14.758 -60.062 -23.062 1 47.34 13 VAL B N 1
ATOM 5811 C CA . VAL B 1 13 ? 14.758 -58.688 -23.594 1 47.34 13 VAL B CA 1
ATOM 5812 C C . VAL B 1 13 ? 13.383 -58.062 -23.391 1 47.34 13 VAL B C 1
ATOM 5814 O O . VAL B 1 13 ? 13.281 -56.875 -23.047 1 47.34 13 VAL B O 1
ATOM 5817 N N . LEU B 1 14 ? 12.344 -58.906 -23.453 1 42.84 14 LEU B N 1
ATOM 5818 C CA . LEU B 1 14 ? 11 -58.406 -23.219 1 42.84 14 LEU B CA 1
ATOM 5819 C C . LEU B 1 14 ? 10.797 -58.062 -21.734 1 42.84 14 LEU B C 1
ATOM 5821 O O . LEU B 1 14 ? 10.195 -57.031 -21.406 1 42.84 14 LEU B O 1
ATOM 5825 N N . ILE B 1 15 ? 11.312 -58.969 -20.844 1 43.72 15 ILE B N 1
ATOM 5826 C CA . ILE B 1 15 ? 11.219 -58.688 -19.422 1 43.72 15 ILE B CA 1
ATOM 5827 C C . ILE B 1 15 ? 12.117 -57.5 -19.078 1 43.72 15 ILE B C 1
ATOM 5829 O O . ILE B 1 15 ? 11.719 -56.594 -18.312 1 43.72 15 ILE B O 1
ATOM 5833 N N . MET B 1 16 ? 13.305 -57.406 -19.703 1 40.38 16 MET B N 1
ATOM 5834 C CA . MET B 1 16 ? 14.148 -56.25 -19.453 1 40.38 16 MET B CA 1
ATOM 5835 C C . MET B 1 16 ? 13.508 -54.969 -20.016 1 40.38 16 MET B C 1
ATOM 5837 O O . MET B 1 16 ? 13.578 -53.906 -19.391 1 40.38 16 MET B O 1
ATOM 5841 N N . GLU B 1 17 ? 12.898 -55.062 -21.188 1 41.56 17 GLU B N 1
ATOM 5842 C CA . GLU B 1 17 ? 12.18 -53.906 -21.734 1 41.56 17 GLU B CA 1
ATOM 5843 C C . GLU B 1 17 ? 10.93 -53.594 -20.906 1 41.56 17 GLU B C 1
ATOM 5845 O O . GLU B 1 17 ? 10.594 -52.438 -20.703 1 41.56 17 GLU B O 1
ATOM 5850 N N . LEU B 1 18 ? 10.289 -54.656 -20.375 1 39.06 18 LEU B N 1
ATOM 5851 C CA . LEU B 1 18 ? 9.164 -54.406 -19.469 1 39.06 18 LEU B CA 1
ATOM 5852 C C . LEU B 1 18 ? 9.656 -53.844 -18.141 1 39.06 18 LEU B C 1
ATOM 5854 O O . LEU B 1 18 ? 8.977 -53 -17.531 1 39.06 18 LEU B O 1
ATOM 5858 N N . PHE B 1 19 ? 10.82 -54.312 -17.625 1 38.22 19 PHE B N 1
ATOM 5859 C CA . PHE B 1 19 ? 11.398 -53.75 -16.406 1 38.22 19 PHE B CA 1
ATOM 5860 C C . PHE B 1 19 ? 11.922 -52.312 -16.672 1 38.22 19 PHE B C 1
ATOM 5862 O O . PHE B 1 19 ? 11.836 -51.438 -15.812 1 38.22 19 PHE B O 1
ATOM 5869 N N . VAL B 1 20 ? 12.555 -52.031 -17.812 1 36.66 20 VAL B N 1
ATOM 5870 C CA . VAL B 1 20 ? 12.938 -50.656 -18.172 1 36.66 20 VAL B CA 1
ATOM 5871 C C . VAL B 1 20 ? 11.695 -49.812 -18.344 1 36.66 20 VAL B C 1
ATOM 5873 O O . VAL B 1 20 ? 11.688 -48.625 -17.969 1 36.66 20 VAL B O 1
ATOM 5876 N N . ILE B 1 21 ? 10.586 -50.375 -18.828 1 36.06 21 ILE B N 1
ATOM 5877 C CA . ILE B 1 21 ? 9.328 -49.625 -18.859 1 36.06 21 ILE B CA 1
ATOM 5878 C C . ILE B 1 21 ? 8.836 -49.375 -17.438 1 36.06 21 ILE B C 1
ATOM 5880 O O . ILE B 1 21 ? 8.32 -48.281 -17.156 1 36.06 21 ILE B O 1
ATOM 5884 N N . SER B 1 22 ? 8.992 -50.312 -16.484 1 35.03 22 SER B N 1
ATOM 5885 C CA . SER B 1 22 ? 8.539 -50.094 -15.117 1 35.03 22 SER B CA 1
ATOM 5886 C C . SER B 1 22 ? 9.383 -49 -14.43 1 35.03 22 SER B C 1
ATOM 5888 O O . SER B 1 22 ? 8.891 -48.281 -13.562 1 35.03 22 SER B O 1
ATOM 5890 N N . VAL B 1 23 ? 10.727 -48.969 -14.539 1 35.78 23 VAL B N 1
ATOM 5891 C CA . VAL B 1 23 ? 11.547 -47.938 -13.914 1 35.78 23 VAL B CA 1
ATOM 5892 C C . VAL B 1 23 ? 11.289 -46.594 -14.586 1 35.78 23 VAL B C 1
ATOM 5894 O O . VAL B 1 23 ? 11.594 -45.562 -14.023 1 35.78 23 VAL B O 1
ATOM 5897 N N . GLU B 1 24 ? 10.984 -46.656 -15.805 1 36.03 24 GLU B N 1
ATOM 5898 C CA . GLU B 1 24 ? 10.672 -45.375 -16.469 1 36.03 24 GLU B CA 1
ATOM 5899 C C . GLU B 1 24 ? 9.414 -44.75 -15.891 1 36.03 24 GLU B C 1
ATOM 5901 O O . GLU B 1 24 ? 8.969 -43.688 -16.344 1 36.03 24 GLU B O 1
ATOM 5906 N N . CYS B 1 25 ? 8.602 -45.5 -15.281 1 36.47 25 CYS B N 1
ATOM 5907 C CA . CYS B 1 25 ? 7.395 -45.031 -14.602 1 36.47 25 CYS B CA 1
ATOM 5908 C C . CYS B 1 25 ? 7.734 -44.062 -13.484 1 36.47 25 CYS B C 1
ATOM 5910 O O . CYS B 1 25 ? 6.887 -43.75 -12.656 1 36.47 25 CYS B O 1
ATOM 5912 N N . GLY B 1 26 ? 8.93 -43.906 -13.141 1 38.44 26 GLY B N 1
ATOM 5913 C CA . GLY B 1 26 ? 9.258 -43.062 -12 1 38.44 26 GLY B CA 1
ATOM 5914 C C . GLY B 1 26 ? 8.641 -41.688 -12.078 1 38.44 26 GLY B C 1
ATOM 5915 O O . GLY B 1 26 ? 8.43 -41.031 -11.047 1 38.44 26 GLY B O 1
ATOM 5916 N N . ASN B 1 27 ? 8.828 -41 -13.188 1 46.03 27 ASN B N 1
ATOM 5917 C CA . ASN B 1 27 ? 8.5 -39.562 -13.062 1 46.03 27 ASN B CA 1
ATOM 5918 C C . ASN B 1 27 ? 7.016 -39.312 -13.336 1 46.03 27 ASN B C 1
ATOM 5920 O O . ASN B 1 27 ? 6.66 -38.719 -14.352 1 46.03 27 ASN B O 1
ATOM 5924 N N . VAL B 1 28 ? 6.129 -40.281 -13.109 1 49.53 28 VAL B N 1
ATOM 5925 C CA . VAL B 1 28 ? 4.703 -39.969 -13.242 1 49.53 28 VAL B CA 1
ATOM 5926 C C . VAL B 1 28 ? 4.348 -38.781 -12.391 1 49.53 28 VAL B C 1
ATOM 5928 O O . VAL B 1 28 ? 4.789 -38.656 -11.242 1 49.53 28 VAL B O 1
ATOM 5931 N N . ASP B 1 29 ? 3.832 -37.781 -13.031 1 62.72 29 ASP B N 1
ATOM 5932 C CA . ASP B 1 29 ? 3.277 -36.625 -12.375 1 62.72 29 ASP B CA 1
ATOM 5933 C C . ASP B 1 29 ? 2.281 -37 -11.281 1 62.72 29 ASP B C 1
ATOM 5935 O O . ASP B 1 29 ? 1.169 -37.438 -11.578 1 62.72 29 ASP B O 1
ATOM 5939 N N . ARG B 1 30 ? 2.686 -37.156 -10.062 1 73.81 30 ARG B N 1
ATOM 5940 C CA . ARG B 1 30 ? 1.912 -37.562 -8.891 1 73.81 30 ARG B CA 1
ATOM 5941 C C . ARG B 1 30 ? 1.16 -36.375 -8.289 1 73.81 30 ARG B C 1
ATOM 5943 O O . ARG B 1 30 ? 0.99 -36.312 -7.07 1 73.81 30 ARG B O 1
ATOM 5950 N N . SER B 1 31 ? 0.686 -35.531 -9.227 1 84.19 31 SER B N 1
ATOM 5951 C CA . SER B 1 31 ? -0.044 -34.375 -8.719 1 84.19 31 SER B CA 1
ATOM 5952 C C . SER B 1 31 ? -1.493 -34.75 -8.398 1 84.19 31 SER B C 1
ATOM 5954 O O . SER B 1 31 ? -2.053 -35.656 -8.992 1 84.19 31 SER B O 1
ATOM 5956 N N . ILE B 1 32 ? -2.023 -34.125 -7.48 1 89.25 32 ILE B N 1
ATOM 5957 C CA . ILE B 1 32 ? -3.404 -34.312 -7.051 1 89.25 32 ILE B CA 1
ATOM 5958 C C . ILE B 1 32 ? -4.359 -33.938 -8.18 1 89.25 32 ILE B C 1
ATOM 5960 O O . ILE B 1 32 ? -5.363 -34.594 -8.406 1 89.25 32 ILE B O 1
ATOM 5964 N N . PHE B 1 33 ? -4.062 -32.938 -8.875 1 93.81 33 PHE B N 1
ATOM 5965 C CA . PHE B 1 33 ? -4.887 -32.5 -9.984 1 93.81 33 PHE B CA 1
ATOM 5966 C C . PHE B 1 33 ? -4.188 -32.75 -11.32 1 93.81 33 PHE B C 1
ATOM 5968 O O . PHE B 1 33 ? -2.957 -32.688 -11.398 1 93.81 33 PHE B O 1
ATOM 5975 N N . PRO B 1 34 ? -4.984 -33.031 -12.281 1 91.25 34 PRO B N 1
ATOM 5976 C CA . PRO B 1 34 ? -4.406 -33.312 -13.594 1 91.25 34 PRO B CA 1
ATOM 5977 C C . PRO B 1 34 ? -3.9 -32.062 -14.312 1 91.25 34 PRO B C 1
ATOM 5979 O O . PRO B 1 34 ? -4.383 -30.953 -14.047 1 91.25 34 PRO B O 1
ATOM 5982 N N . GLN B 1 35 ? -2.977 -32.281 -15.18 1 89.94 35 GLN B N 1
ATOM 5983 C CA . GLN B 1 35 ? -2.527 -31.219 -16.078 1 89.94 35 GLN B CA 1
ATOM 5984 C C . GLN B 1 35 ? -3.578 -30.922 -17.156 1 89.94 35 GLN B C 1
ATOM 5986 O O . GLN B 1 35 ? -4.227 -31.828 -17.656 1 89.94 35 GLN B O 1
ATOM 5991 N N . LEU B 1 36 ? -3.721 -29.672 -17.484 1 92.75 36 LEU B N 1
ATOM 5992 C CA . LEU B 1 36 ? -4.602 -29.281 -18.578 1 92.75 36 LEU B CA 1
ATOM 5993 C C . LEU B 1 36 ? -3.988 -29.672 -19.922 1 92.75 36 LEU B C 1
ATOM 5995 O O . LEU B 1 36 ? -2.766 -29.688 -20.078 1 92.75 36 LEU B O 1
ATOM 5999 N N . PRO B 1 37 ? -4.852 -30.031 -20.844 1 92.75 37 PRO B N 1
ATOM 6000 C CA . PRO B 1 37 ? -4.332 -30.266 -22.188 1 92.75 37 PRO B CA 1
ATOM 6001 C C . PRO B 1 37 ? -3.893 -28.969 -22.891 1 92.75 37 PRO B C 1
ATOM 6003 O O . PRO B 1 37 ? -4.242 -27.875 -22.438 1 92.75 37 PRO B O 1
ATOM 6006 N N . VAL B 1 38 ? -3.15 -29.141 -23.906 1 91.69 38 VAL B N 1
ATOM 6007 C CA . VAL B 1 38 ? -2.654 -27.984 -24.641 1 91.69 38 VAL B CA 1
ATOM 6008 C C . VAL B 1 38 ? -3.824 -27.234 -25.266 1 91.69 38 VAL B C 1
ATOM 6010 O O . VAL B 1 38 ? -3.914 -26 -25.141 1 91.69 38 VAL B O 1
ATOM 6013 N N . THR B 1 39 ? -4.637 -27.969 -25.969 1 90.31 39 THR B N 1
ATOM 6014 C CA . THR B 1 39 ? -5.789 -27.391 -26.641 1 90.31 39 THR B CA 1
ATOM 6015 C C . THR B 1 39 ? -6.891 -28.422 -26.844 1 90.31 39 THR B C 1
ATOM 6017 O O . THR B 1 39 ? -6.863 -29.484 -26.219 1 90.31 39 THR B O 1
ATOM 6020 N N . VAL B 1 40 ? -7.953 -27.984 -27.578 1 87.12 40 VAL B N 1
ATOM 6021 C CA . VAL B 1 40 ? -9.109 -28.828 -27.828 1 87.12 40 VAL B CA 1
ATOM 6022 C C . VAL B 1 40 ? -8.859 -29.672 -29.078 1 87.12 40 VAL B C 1
ATOM 6024 O O . VAL B 1 40 ? -8.594 -29.141 -30.156 1 87.12 40 VAL B O 1
ATOM 6027 N N . GLN B 1 41 ? -8.758 -31 -28.828 1 79.75 41 GLN B N 1
ATOM 6028 C CA . GLN B 1 41 ? -8.57 -31.875 -29.984 1 79.75 41 GLN B CA 1
ATOM 6029 C C . GLN B 1 41 ? -9.844 -32.656 -30.281 1 79.75 41 GLN B C 1
ATOM 6031 O O . GLN B 1 41 ? -10.078 -33.719 -29.688 1 79.75 41 GLN B O 1
ATOM 6036 N N . LYS B 1 42 ? -10.914 -31.828 -30.672 1 70.12 42 LYS B N 1
ATOM 6037 C CA . LYS B 1 42 ? -12.156 -32.531 -30.984 1 70.12 42 LYS B CA 1
ATOM 6038 C C . LYS B 1 42 ? -12.25 -32.844 -32.469 1 70.12 42 LYS B C 1
ATOM 6040 O O . LYS B 1 42 ? -11.578 -32.219 -33.312 1 70.12 42 LYS B O 1
ATOM 6045 N N . SER B 1 43 ? -13.094 -33.906 -32.75 1 59.84 43 SER B N 1
ATOM 6046 C CA . SER B 1 43 ? -13.344 -34.5 -34.062 1 59.84 43 SER B CA 1
ATOM 6047 C C . SER B 1 43 ? -14.234 -33.594 -34.906 1 59.84 43 SER B C 1
ATOM 6049 O O . SER B 1 43 ? -14.102 -33.594 -36.125 1 59.84 43 SER B O 1
ATOM 6051 N N . GLU B 1 44 ? -15.164 -32.812 -34.188 1 63.84 44 GLU B N 1
ATOM 6052 C CA . GLU B 1 44 ? -16.141 -32.219 -35.125 1 63.84 44 GLU B CA 1
ATOM 6053 C C . GLU B 1 44 ? -15.562 -31.016 -35.844 1 63.84 44 GLU B C 1
ATOM 6055 O O . GLU B 1 44 ? -14.797 -30.234 -35.281 1 63.84 44 GLU B O 1
ATOM 6060 N N . GLU B 1 45 ? -15.75 -31.016 -37.125 1 71.75 45 GLU B N 1
ATOM 6061 C CA . GLU B 1 45 ? -15.266 -30.031 -38.094 1 71.75 45 GLU B CA 1
ATOM 6062 C C . GLU B 1 45 ? -15.742 -28.625 -37.719 1 71.75 45 GLU B C 1
ATOM 6064 O O . GLU B 1 45 ? -16.938 -28.422 -37.5 1 71.75 45 GLU B O 1
ATOM 6069 N N . GLY B 1 46 ? -14.914 -27.609 -37.062 1 86.81 46 GLY B N 1
ATOM 6070 C CA . GLY B 1 46 ? -15.211 -26.219 -36.781 1 86.81 46 GLY B CA 1
ATOM 6071 C C . GLY B 1 46 ? -13.969 -25.359 -36.625 1 86.81 46 GLY B C 1
ATOM 6072 O O . GLY B 1 46 ? -12.852 -25.828 -36.844 1 86.81 46 GLY B O 1
ATOM 6073 N N . LEU B 1 47 ? -14.188 -24.062 -36.5 1 92.94 47 LEU B N 1
ATOM 6074 C CA . LEU B 1 47 ? -13.109 -23.094 -36.406 1 92.94 47 LEU B CA 1
ATOM 6075 C C . LEU B 1 47 ? -12.242 -23.375 -35.188 1 92.94 47 LEU B C 1
ATOM 6077 O O . LEU B 1 47 ? -11.023 -23.188 -35.219 1 92.94 47 LEU B O 1
ATOM 6081 N N . CYS B 1 48 ? -12.836 -23.797 -34.094 1 94.12 48 CYS B N 1
ATOM 6082 C CA . CYS B 1 48 ? -12.094 -24.141 -32.875 1 94.12 48 CYS B CA 1
ATOM 6083 C C . CYS B 1 48 ? -11.094 -25.266 -33.156 1 94.12 48 CYS B C 1
ATOM 6085 O O . CYS B 1 48 ? -9.945 -25.188 -32.719 1 94.12 48 CYS B O 1
ATOM 6087 N N . LYS B 1 49 ? -11.5 -26.281 -33.875 1 93.88 49 LYS B N 1
ATOM 6088 C CA . LYS B 1 49 ? -10.617 -27.391 -34.188 1 93.88 49 LYS B CA 1
ATOM 6089 C C . LYS B 1 49 ? -9.461 -26.922 -35.062 1 93.88 49 LYS B C 1
ATOM 6091 O O . LYS B 1 49 ? -8.305 -27.281 -34.844 1 93.88 49 LYS B O 1
ATOM 6096 N N . LYS B 1 50 ? -9.82 -26.125 -36.125 1 94.94 50 LYS B N 1
ATOM 6097 C CA . LYS B 1 50 ? -8.805 -25.625 -37.062 1 94.94 50 LYS B CA 1
ATOM 6098 C C . LYS B 1 50 ? -7.73 -24.828 -36.312 1 94.94 50 LYS B C 1
ATOM 6100 O O . LYS B 1 50 ? -6.535 -25.047 -36.531 1 94.94 50 LYS B O 1
ATOM 6105 N N . HIS B 1 51 ? -8.164 -23.922 -35.5 1 96.5 51 HIS B N 1
ATOM 6106 C CA . HIS B 1 51 ? -7.227 -23.109 -34.75 1 96.5 51 HIS B CA 1
ATOM 6107 C C . HIS B 1 51 ? -6.441 -23.953 -33.75 1 96.5 51 HIS B C 1
ATOM 6109 O O . HIS B 1 51 ? -5.254 -23.703 -33.5 1 96.5 51 HIS B O 1
ATOM 6115 N N . SER B 1 52 ? -7.066 -24.938 -33.125 1 96.06 52 SER B N 1
ATOM 6116 C CA . SER B 1 52 ? -6.402 -25.828 -32.188 1 96.06 52 SER B CA 1
ATOM 6117 C C . SER B 1 52 ? -5.344 -26.672 -32.875 1 96.06 52 SER B C 1
ATOM 6119 O O . SER B 1 52 ? -4.258 -26.891 -32.312 1 96.06 52 SER B O 1
ATOM 6121 N N . ASP B 1 53 ? -5.707 -27.172 -34.062 1 95.06 53 ASP B N 1
ATOM 6122 C CA . ASP B 1 53 ? -4.746 -27.969 -34.812 1 95.06 53 ASP B CA 1
ATOM 6123 C C . ASP B 1 53 ? -3.531 -27.125 -35.219 1 95.06 53 ASP B C 1
ATOM 6125 O O . ASP B 1 53 ? -2.395 -27.594 -35.125 1 95.06 53 ASP B O 1
ATOM 6129 N N . LEU B 1 54 ? -3.844 -25.906 -35.656 1 96.31 54 LEU B N 1
ATOM 6130 C CA . LEU B 1 54 ? -2.75 -25 -35.969 1 96.31 54 LEU B CA 1
ATOM 6131 C C . LEU B 1 54 ? -1.872 -24.734 -34.75 1 96.31 54 LEU B C 1
ATOM 6133 O O . LEU B 1 54 ? -0.646 -24.672 -34.875 1 96.31 54 LEU B O 1
ATOM 6137 N N . TYR B 1 55 ? -2.482 -24.531 -33.688 1 96.56 55 TYR B N 1
ATOM 6138 C CA . TYR B 1 55 ? -1.788 -24.312 -32.438 1 96.56 55 TYR B CA 1
ATOM 6139 C C . TYR B 1 55 ? -0.881 -25.5 -32.094 1 96.56 55 TYR B C 1
ATOM 6141 O O . TYR B 1 55 ? 0.303 -25.312 -31.797 1 96.56 55 TYR B O 1
ATOM 6149 N N . LEU B 1 56 ? -1.36 -26.688 -32.156 1 95.31 56 LEU B N 1
ATOM 6150 C CA . LEU B 1 56 ? -0.608 -27.891 -31.812 1 95.31 56 LEU B CA 1
ATOM 6151 C C . LEU B 1 56 ? 0.551 -28.094 -32.781 1 95.31 56 LEU B C 1
ATOM 6153 O O . LEU B 1 56 ? 1.659 -28.438 -32.375 1 95.31 56 LEU B O 1
ATOM 6157 N N . ASP B 1 57 ? 0.286 -27.875 -34.031 1 95.25 57 ASP B N 1
ATOM 6158 C CA . ASP B 1 57 ? 1.326 -28.016 -35.062 1 95.25 57 ASP B CA 1
ATOM 6159 C C . ASP B 1 57 ? 2.447 -27 -34.844 1 95.25 57 ASP B C 1
ATOM 6161 O O . ASP B 1 57 ? 3.627 -27.344 -34.969 1 95.25 57 ASP B O 1
ATOM 6165 N N . SER B 1 58 ? 2.039 -25.812 -34.562 1 96.81 58 SER B N 1
ATOM 6166 C CA . SER B 1 58 ? 3.018 -24.766 -34.344 1 96.81 58 SER B CA 1
ATOM 6167 C C . SER B 1 58 ? 3.809 -24.984 -33.062 1 96.81 58 SER B C 1
ATOM 6169 O O . SER B 1 58 ? 4.98 -24.609 -32.969 1 96.81 58 SER B O 1
ATOM 6171 N N . LEU B 1 59 ? 3.176 -25.547 -32.062 1 95.5 59 LEU B N 1
ATOM 6172 C CA . LEU B 1 59 ? 3.867 -25.891 -30.812 1 95.5 59 LEU B CA 1
ATOM 6173 C C . LEU B 1 59 ? 4.922 -26.969 -31.047 1 95.5 59 LEU B C 1
ATOM 6175 O O . LEU B 1 59 ? 6.027 -26.891 -30.516 1 95.5 59 LEU B O 1
ATOM 6179 N N . ASN B 1 60 ? 4.582 -27.953 -31.844 1 92.38 60 ASN B N 1
ATOM 6180 C CA . ASN B 1 60 ? 5.516 -29.016 -32.188 1 92.38 60 ASN B CA 1
ATOM 6181 C C . ASN B 1 60 ? 6.715 -28.484 -32.969 1 92.38 60 ASN B C 1
ATOM 6183 O O . ASN B 1 60 ? 7.809 -29.047 -32.875 1 92.38 60 ASN B O 1
ATOM 6187 N N . ASN B 1 61 ? 6.457 -27.391 -33.656 1 93.31 61 ASN B N 1
ATOM 6188 C CA . ASN B 1 61 ? 7.52 -26.781 -34.438 1 93.31 61 ASN B CA 1
ATOM 6189 C C . ASN B 1 61 ? 8.273 -25.719 -33.656 1 93.31 61 ASN B C 1
ATOM 6191 O O . ASN B 1 61 ? 9.062 -24.953 -34.219 1 93.31 61 ASN B O 1
ATOM 6195 N N . LEU B 1 62 ? 7.953 -25.547 -32.406 1 94.44 62 LEU B N 1
ATOM 6196 C CA . LEU B 1 62 ? 8.609 -24.625 -31.484 1 94.44 62 LEU B CA 1
ATOM 6197 C C . LEU B 1 62 ? 8.391 -23.188 -31.922 1 94.44 62 LEU B C 1
ATOM 6199 O O . LEU B 1 62 ? 9.273 -22.344 -31.734 1 94.44 62 LEU B O 1
ATOM 6203 N N . THR B 1 63 ? 7.281 -22.922 -32.562 1 96.56 63 THR B N 1
ATOM 6204 C CA . THR B 1 63 ? 6.945 -21.562 -32.969 1 96.56 63 THR B CA 1
ATOM 6205 C C . THR B 1 63 ? 6.707 -20.672 -31.75 1 96.56 63 THR B C 1
ATOM 6207 O O . THR B 1 63 ? 6.043 -21.078 -30.797 1 96.56 63 THR B O 1
ATOM 6210 N N . LEU B 1 64 ? 7.156 -19.5 -31.766 1 96.88 64 LEU B N 1
ATOM 6211 C CA . LEU B 1 64 ? 7.18 -18.625 -30.594 1 96.88 64 LEU B CA 1
ATOM 6212 C C . LEU B 1 64 ? 5.77 -18.375 -30.078 1 96.88 64 LEU B C 1
ATOM 6214 O O . LEU B 1 64 ? 5.504 -18.516 -28.875 1 96.88 64 LEU B O 1
ATOM 6218 N N . TRP B 1 65 ? 4.824 -17.922 -30.953 1 98.06 65 TRP B N 1
ATOM 6219 C CA . TRP B 1 65 ? 3.484 -17.594 -30.469 1 98.06 65 TRP B CA 1
ATOM 6220 C C . TRP B 1 65 ? 2.824 -18.797 -29.812 1 98.06 65 TRP B C 1
ATOM 6222 O O . TRP B 1 65 ? 2.096 -18.656 -28.828 1 98.06 65 TRP B O 1
ATOM 6232 N N . ALA B 1 66 ? 2.99 -20.016 -30.359 1 98.12 66 ALA B N 1
ATOM 6233 C CA . ALA B 1 66 ? 2.408 -21.219 -29.797 1 98.12 66 ALA B CA 1
ATOM 6234 C C . ALA B 1 66 ? 3.027 -21.547 -28.438 1 98.12 66 ALA B C 1
ATOM 6236 O O . ALA B 1 66 ? 2.326 -21.953 -27.516 1 98.12 66 ALA B O 1
ATOM 6237 N N . GLU B 1 67 ? 4.336 -21.359 -28.359 1 97.06 67 GLU B N 1
ATOM 6238 C CA . GLU B 1 67 ? 5.023 -21.562 -27.094 1 97.06 67 GLU B CA 1
ATOM 6239 C C . GLU B 1 67 ? 4.566 -20.562 -26.047 1 97.06 67 GLU B C 1
ATOM 6241 O O . GLU B 1 67 ? 4.484 -20.891 -24.859 1 97.06 67 GLU B O 1
ATOM 6246 N N . GLU B 1 68 ? 4.34 -19.312 -26.453 1 97.81 68 GLU B N 1
ATOM 6247 C CA . GLU B 1 68 ? 3.842 -18.297 -25.547 1 97.81 68 GLU B CA 1
ATOM 6248 C C . GLU B 1 68 ? 2.467 -18.672 -25 1 97.81 68 GLU B C 1
ATOM 6250 O O . GLU B 1 68 ? 2.186 -18.469 -23.812 1 97.81 68 GLU B O 1
ATOM 6255 N N . MET B 1 69 ? 1.594 -19.172 -25.828 1 97.75 69 MET B N 1
ATOM 6256 C CA . MET B 1 69 ? 0.277 -19.609 -25.375 1 97.75 69 MET B CA 1
ATOM 6257 C C . MET B 1 69 ? 0.4 -20.734 -24.344 1 97.75 69 MET B C 1
ATOM 6259 O O . MET B 1 69 ? -0.257 -20.719 -23.312 1 97.75 69 MET B O 1
ATOM 6263 N N . TRP B 1 70 ? 1.251 -21.719 -24.656 1 97.06 70 TRP B N 1
ATOM 6264 C CA . TRP B 1 70 ? 1.452 -22.828 -23.75 1 97.06 70 TRP B CA 1
ATOM 6265 C C . TRP B 1 70 ? 2.111 -22.359 -22.453 1 97.06 70 TRP B C 1
ATOM 6267 O O . TRP B 1 70 ? 1.75 -22.812 -21.359 1 97.06 70 TRP B O 1
ATOM 6277 N N . ASP B 1 71 ? 3.078 -21.438 -22.609 1 97.12 71 ASP B N 1
ATOM 6278 C CA . ASP B 1 71 ? 3.795 -20.875 -21.469 1 97.12 71 ASP B CA 1
ATOM 6279 C C . ASP B 1 71 ? 2.852 -20.078 -20.578 1 97.12 71 ASP B C 1
ATOM 6281 O O . ASP B 1 71 ? 3.164 -19.844 -19.406 1 97.12 71 ASP B O 1
ATOM 6285 N N . SER B 1 72 ? 1.726 -19.688 -21.062 1 97.25 72 SER B N 1
ATOM 6286 C CA . SER B 1 72 ? 0.762 -18.906 -20.297 1 97.25 72 SER B CA 1
ATOM 6287 C C . SER B 1 72 ? -0.214 -19.797 -19.547 1 97.25 72 SER B C 1
ATOM 6289 O O . SER B 1 72 ? -0.894 -19.359 -18.625 1 97.25 72 SER B O 1
ATOM 6291 N N . THR B 1 73 ? -0.35 -21.062 -19.906 1 97.44 73 THR B N 1
ATOM 6292 C CA . THR B 1 73 ? -1.308 -22 -19.328 1 97.44 73 THR B CA 1
ATOM 6293 C C . THR B 1 73 ? -0.791 -22.562 -18.016 1 97.44 73 THR B C 1
ATOM 6295 O O . THR B 1 73 ? 0.405 -22.828 -17.875 1 97.44 73 THR B O 1
ATOM 6298 N N . ALA B 1 74 ? -1.702 -22.672 -17.047 1 95.94 74 ALA B N 1
ATOM 6299 C CA . ALA B 1 74 ? -1.354 -23.328 -15.781 1 95.94 74 ALA B CA 1
ATOM 6300 C C . ALA B 1 74 ? -1.166 -24.828 -15.969 1 95.94 74 ALA B C 1
ATOM 6302 O O . ALA B 1 74 ? -2.141 -25.562 -16.141 1 95.94 74 ALA B O 1
ATOM 6303 N N . LYS B 1 75 ? -0.013 -25.344 -15.852 1 92.38 75 LYS B N 1
ATOM 6304 C CA . LYS B 1 75 ? 0.304 -26.719 -16.203 1 92.38 75 LYS B CA 1
ATOM 6305 C C . LYS B 1 75 ? 0.229 -27.625 -14.969 1 92.38 75 LYS B C 1
ATOM 6307 O O . LYS B 1 75 ? 0.14 -28.859 -15.102 1 92.38 75 LYS B O 1
ATOM 6312 N N . SER B 1 76 ? 0.319 -27.062 -13.82 1 92.06 76 SER B N 1
ATOM 6313 C CA . SER B 1 76 ? 0.245 -27.844 -12.586 1 92.06 76 SER B CA 1
ATOM 6314 C C . SER B 1 76 ? -0.368 -27.016 -11.453 1 92.06 76 SER B C 1
ATOM 6316 O O . SER B 1 76 ? -0.544 -25.812 -11.586 1 92.06 76 SER B O 1
ATOM 6318 N N . ALA B 1 77 ? -0.737 -27.75 -10.43 1 94.31 77 ALA B N 1
ATOM 6319 C CA . ALA B 1 77 ? -1.282 -27.094 -9.242 1 94.31 77 ALA B CA 1
ATOM 6320 C C . ALA B 1 77 ? -0.31 -27.172 -8.07 1 94.31 77 ALA B C 1
ATOM 6322 O O . ALA B 1 77 ? 0.356 -28.203 -7.879 1 94.31 77 ALA B O 1
ATOM 6323 N N . THR B 1 78 ? -0.2 -26.125 -7.355 1 95.19 78 THR B N 1
ATOM 6324 C CA . THR B 1 78 ? 0.677 -26.047 -6.191 1 95.19 78 THR B CA 1
ATOM 6325 C C . THR B 1 78 ? -0.036 -25.375 -5.023 1 95.19 78 THR B C 1
ATOM 6327 O O . THR B 1 78 ? -0.821 -24.438 -5.215 1 95.19 78 THR B O 1
ATOM 6330 N N . GLY B 1 79 ? 0.187 -25.844 -3.814 1 96.75 79 GLY B N 1
ATOM 6331 C CA . GLY B 1 79 ? -0.297 -25.219 -2.596 1 96.75 79 GLY B CA 1
ATOM 6332 C C . GLY B 1 79 ? -1.778 -25.438 -2.357 1 96.75 79 GLY B C 1
ATOM 6333 O O . GLY B 1 79 ? -2.41 -24.688 -1.608 1 96.75 79 GLY B O 1
ATOM 6334 N N . VAL B 1 80 ? -2.352 -26.438 -2.971 1 97.25 80 VAL B N 1
ATOM 6335 C CA . VAL B 1 80 ? -3.787 -26.688 -2.914 1 97.25 80 VAL B CA 1
ATOM 6336 C C . VAL B 1 80 ? -4.191 -27.031 -1.485 1 97.25 80 VAL B C 1
ATOM 6338 O O . VAL B 1 80 ? -5.242 -26.609 -1.007 1 97.25 80 VAL B O 1
ATOM 6341 N N . LEU B 1 81 ? -3.367 -27.75 -0.808 1 97.44 81 LEU B N 1
ATOM 6342 C CA . LEU B 1 81 ? -3.691 -28.25 0.519 1 97.44 81 LEU B CA 1
ATOM 6343 C C . LEU B 1 81 ? -3.682 -27.141 1.551 1 97.44 81 LEU B C 1
ATOM 6345 O O . LEU B 1 81 ? -4.199 -27.297 2.658 1 97.44 81 LEU B O 1
ATOM 6349 N N . ARG B 1 82 ? -3.086 -26 1.198 1 97.12 82 ARG B N 1
ATOM 6350 C CA . ARG B 1 82 ? -3.107 -24.844 2.078 1 97.12 82 ARG B CA 1
ATOM 6351 C C . ARG B 1 82 ? -4.141 -23.812 1.613 1 97.12 82 ARG B C 1
ATOM 6353 O O . ARG B 1 82 ? -4.25 -22.734 2.188 1 97.12 82 ARG B O 1
ATOM 6360 N N . GLY B 1 83 ? -4.828 -24.078 0.585 1 96.44 83 GLY B N 1
ATOM 6361 C CA . GLY B 1 83 ? -5.957 -23.25 0.187 1 96.44 83 GLY B CA 1
ATOM 6362 C C . GLY B 1 83 ? -5.688 -22.438 -1.057 1 96.44 83 GLY B C 1
ATOM 6363 O O . GLY B 1 83 ? -6.434 -21.5 -1.365 1 96.44 83 GLY B O 1
ATOM 6364 N N . SER B 1 84 ? -4.605 -22.688 -1.806 1 97.12 84 SER B N 1
ATOM 6365 C CA . SER B 1 84 ? -4.348 -22.031 -3.076 1 97.12 84 SER B CA 1
ATOM 6366 C C . SER B 1 84 ? -5.191 -22.625 -4.199 1 97.12 84 SER B C 1
ATOM 6368 O O . SER B 1 84 ? -4.688 -23.406 -5.004 1 97.12 84 SER B O 1
ATOM 6370 N N . ILE B 1 85 ? -6.336 -22.172 -4.344 1 96.12 85 ILE B N 1
ATOM 6371 C CA . ILE B 1 85 ? -7.262 -22.828 -5.258 1 96.12 85 ILE B CA 1
ATOM 6372 C C . ILE B 1 85 ? -7.203 -22.156 -6.629 1 96.12 85 ILE B C 1
ATOM 6374 O O . ILE B 1 85 ? -7.781 -22.656 -7.598 1 96.12 85 ILE B O 1
ATOM 6378 N N . PHE B 1 86 ? -6.543 -21.047 -6.727 1 97 86 PHE B N 1
ATOM 6379 C CA . PHE B 1 86 ? -6.348 -20.391 -8.008 1 97 86 PHE B CA 1
ATOM 6380 C C . PHE B 1 86 ? -4.973 -20.703 -8.586 1 97 86 PHE B C 1
ATOM 6382 O O . PHE B 1 86 ? -3.951 -20.438 -7.953 1 97 86 PHE B O 1
ATOM 6389 N N . GLN B 1 87 ? -4.922 -21.344 -9.625 1 97.31 87 GLN B N 1
ATOM 6390 C CA . GLN B 1 87 ? -3.73 -21.547 -10.445 1 97.31 87 GLN B CA 1
ATOM 6391 C C . GLN B 1 87 ? -3.82 -20.766 -11.758 1 97.31 87 GLN B C 1
ATOM 6393 O O . GLN B 1 87 ? -4.305 -21.281 -12.766 1 97.31 87 GLN B O 1
ATOM 6398 N N . MET B 1 88 ? -3.275 -19.641 -11.836 1 97.06 88 MET B N 1
ATOM 6399 C CA . MET B 1 88 ? -3.725 -18.641 -12.805 1 97.06 88 MET B CA 1
ATOM 6400 C C . MET B 1 88 ? -2.854 -18.672 -14.055 1 97.06 88 MET B C 1
ATOM 6402 O O . MET B 1 88 ? -3.207 -18.078 -15.078 1 97.06 88 MET B O 1
ATOM 6406 N N . GLY B 1 89 ? -1.755 -19.344 -14.039 1 97 89 GLY B N 1
ATOM 6407 C CA . GLY B 1 89 ? -0.872 -19.203 -15.188 1 97 89 GLY B CA 1
ATOM 6408 C C . GLY B 1 89 ? -0.41 -17.781 -15.414 1 97 89 GLY B C 1
ATOM 6409 O O . GLY B 1 89 ? -0.008 -17.094 -14.477 1 97 89 GLY B O 1
ATOM 6410 N N . HIS B 1 90 ? -0.359 -17.406 -16.734 1 97.94 90 HIS B N 1
ATOM 6411 C CA . HIS B 1 90 ? 0.07 -16.047 -17.078 1 97.94 90 HIS B CA 1
ATOM 6412 C C . HIS B 1 90 ? -0.967 -15.352 -17.938 1 97.94 90 HIS B C 1
ATOM 6414 O O . HIS B 1 90 ? -0.86 -15.352 -19.172 1 97.94 90 HIS B O 1
ATOM 6420 N N . PHE B 1 91 ? -1.855 -14.625 -17.375 1 97.69 91 PHE B N 1
ATOM 6421 C CA . PHE B 1 91 ? -3.01 -13.984 -17.984 1 97.69 91 PHE B CA 1
ATOM 6422 C C . PHE B 1 91 ? -2.572 -13.016 -19.078 1 97.69 91 PHE B C 1
ATOM 6424 O O . PHE B 1 91 ? -3.066 -13.086 -20.203 1 97.69 91 PHE B O 1
ATOM 6431 N N . GLU B 1 92 ? -1.671 -12.117 -18.766 1 96.25 92 GLU B N 1
ATOM 6432 C CA . GLU B 1 92 ? -1.242 -11.07 -19.688 1 96.25 92 GLU B CA 1
ATOM 6433 C C . GLU B 1 92 ? -0.545 -11.664 -20.922 1 96.25 92 GLU B C 1
ATOM 6435 O O . GLU B 1 92 ? -0.75 -11.195 -22.047 1 96.25 92 GLU B O 1
ATOM 6440 N N . GLN B 1 93 ? 0.287 -12.672 -20.672 1 97.62 93 GLN B N 1
ATOM 6441 C CA . GLN B 1 93 ? 0.969 -13.32 -21.781 1 97.62 93 GLN B CA 1
ATOM 6442 C C . GLN B 1 93 ? -0.032 -13.945 -22.766 1 97.62 93 GLN B C 1
ATOM 6444 O O . GLN B 1 93 ? 0.131 -13.836 -23.969 1 97.62 93 GLN B O 1
ATOM 6449 N N . CYS B 1 94 ? -1.022 -14.539 -22.25 1 97.81 94 CYS B N 1
ATOM 6450 C CA . CYS B 1 94 ? -2.039 -15.156 -23.094 1 97.81 94 CYS B CA 1
ATOM 6451 C C . CYS B 1 94 ? -2.717 -14.125 -23.984 1 97.81 94 CYS B C 1
ATOM 6453 O O . CYS B 1 94 ? -2.881 -14.336 -25.188 1 97.81 94 CYS B O 1
ATOM 6455 N N . LEU B 1 95 ? -3.059 -13.023 -23.422 1 96.44 95 LEU B N 1
ATOM 6456 C CA . LEU B 1 95 ? -3.861 -12.047 -24.156 1 96.44 95 LEU B CA 1
ATOM 6457 C C . LEU B 1 95 ? -2.992 -11.211 -25.078 1 96.44 95 LEU B C 1
ATOM 6459 O O . LEU B 1 95 ? -3.5 -10.586 -26.016 1 96.44 95 LEU B O 1
ATOM 6463 N N . THR B 1 96 ? -1.692 -11.141 -24.891 1 95.06 96 THR B N 1
ATOM 6464 C CA . THR B 1 96 ? -0.838 -10.281 -25.703 1 95.06 96 THR B CA 1
ATOM 6465 C C . THR B 1 96 ? -0.05 -11.102 -26.719 1 95.06 96 THR B C 1
ATOM 6467 O O . THR B 1 96 ? 0.707 -10.555 -27.516 1 95.06 96 THR B O 1
ATOM 6470 N N . THR B 1 97 ? -0.175 -12.445 -26.672 1 96.69 97 THR B N 1
ATOM 6471 C CA . THR B 1 97 ? 0.471 -13.305 -27.656 1 96.69 97 THR B CA 1
ATOM 6472 C C . THR B 1 97 ? -0.021 -12.984 -29.062 1 96.69 97 THR B C 1
ATOM 6474 O O . THR B 1 97 ? -1.224 -12.828 -29.281 1 96.69 97 THR B O 1
ATOM 6477 N N . ARG B 1 98 ? 0.883 -12.898 -30.062 1 96.12 98 ARG B N 1
ATOM 6478 C CA . ARG B 1 98 ? 0.54 -12.57 -31.453 1 96.12 98 ARG B CA 1
ATOM 6479 C C . ARG B 1 98 ? 0.353 -13.836 -32.281 1 96.12 98 ARG B C 1
ATOM 6481 O O . ARG B 1 98 ? 1.103 -14.078 -33.219 1 96.12 98 ARG B O 1
ATOM 6488 N N . ALA B 1 99 ? -0.656 -14.555 -31.984 1 97.44 99 ALA B N 1
ATOM 6489 C CA . ALA B 1 99 ? -1.04 -15.742 -32.75 1 97.44 99 ALA B CA 1
ATOM 6490 C C . ALA B 1 99 ? -1.827 -15.352 -34 1 97.44 99 ALA B C 1
ATOM 6492 O O . ALA B 1 99 ? -2.307 -14.219 -34.125 1 97.44 99 ALA B O 1
ATOM 6493 N N . PRO B 1 100 ? -1.886 -16.203 -35 1 97.31 100 PRO B N 1
ATOM 6494 C CA . PRO B 1 100 ? -2.66 -15.914 -36.219 1 97.31 100 PRO B CA 1
ATOM 6495 C C . PRO B 1 100 ? -4.164 -15.859 -35.938 1 97.31 100 PRO B C 1
ATOM 6497 O O . PRO B 1 100 ? -4.941 -15.547 -36.844 1 97.31 100 PRO B O 1
ATOM 6500 N N . PHE B 1 101 ? -4.598 -16.172 -34.781 1 96.19 101 PHE B N 1
ATOM 6501 C CA . PHE B 1 101 ? -5.973 -16.062 -34.312 1 96.19 101 PHE B CA 1
ATOM 6502 C C . PHE B 1 101 ? -6.031 -15.352 -32.969 1 96.19 101 PHE B C 1
ATOM 6504 O O . PHE B 1 101 ? -5.012 -15.188 -32.312 1 96.19 101 PHE B O 1
ATOM 6511 N N . GLU B 1 102 ? -7.203 -14.953 -32.594 1 95.31 102 GLU B N 1
ATOM 6512 C CA . GLU B 1 102 ? -7.379 -14.32 -31.281 1 95.31 102 GLU B CA 1
ATOM 6513 C C . GLU B 1 102 ? -7.305 -15.352 -30.156 1 95.31 102 GLU B C 1
ATOM 6515 O O . GLU B 1 102 ? -7.848 -16.453 -30.266 1 95.31 102 GLU B O 1
ATOM 6520 N N . THR B 1 103 ? -6.551 -14.992 -29.125 1 96.94 103 THR B N 1
ATOM 6521 C CA . THR B 1 103 ? -6.422 -15.875 -27.969 1 96.94 103 THR B CA 1
ATOM 6522 C C . THR B 1 103 ? -7.438 -15.516 -26.891 1 96.94 103 THR B C 1
ATOM 6524 O O . THR B 1 103 ? -7.98 -14.406 -26.875 1 96.94 103 THR B O 1
ATOM 6527 N N . LYS B 1 104 ? -7.703 -16.484 -26.094 1 96.25 104 LYS B N 1
ATOM 6528 C CA . LYS B 1 104 ? -8.633 -16.344 -24.969 1 96.25 104 LYS B CA 1
ATOM 6529 C C . LYS B 1 104 ? -8.086 -17.016 -23.719 1 96.25 104 LYS B C 1
ATOM 6531 O O . LYS B 1 104 ? -7.508 -18.109 -23.781 1 96.25 104 LYS B O 1
ATOM 6536 N N . TYR B 1 105 ? -8.188 -16.266 -22.625 1 97.56 105 TYR B N 1
ATOM 6537 C CA . TYR B 1 105 ? -7.805 -16.781 -21.312 1 97.56 105 TYR B CA 1
ATOM 6538 C C . TYR B 1 105 ? -9.031 -17.188 -20.516 1 97.56 105 TYR B C 1
ATOM 6540 O O . TYR B 1 105 ? -9.938 -16.375 -20.297 1 97.56 105 TYR B O 1
ATOM 6548 N N . CYS B 1 106 ? -9.109 -18.453 -20.016 1 97.81 106 CYS B N 1
ATOM 6549 C CA . CYS B 1 106 ? -10.227 -18.906 -19.203 1 97.81 106 CYS B CA 1
ATOM 6550 C C . CYS B 1 106 ? -9.734 -19.547 -17.906 1 97.81 106 CYS B C 1
ATOM 6552 O O . CYS B 1 106 ? -8.719 -20.25 -17.906 1 97.81 106 CYS B O 1
ATOM 6554 N N . LEU B 1 107 ? -10.375 -19.266 -16.859 1 97.75 107 LEU B N 1
ATOM 6555 C CA . LEU B 1 107 ? -10.195 -20.031 -15.625 1 97.75 107 LEU B CA 1
ATOM 6556 C C . LEU B 1 107 ? -11.156 -21.219 -15.578 1 97.75 107 LEU B C 1
ATOM 6558 O O . LEU B 1 107 ? -12.336 -21.062 -15.273 1 97.75 107 LEU B O 1
ATOM 6562 N N . ALA B 1 108 ? -10.648 -22.391 -15.797 1 97.44 108 ALA B N 1
ATOM 6563 C CA . ALA B 1 108 ? -11.445 -23.625 -15.766 1 97.44 108 ALA B CA 1
ATOM 6564 C C . ALA B 1 108 ? -11.656 -24.094 -14.328 1 97.44 108 ALA B C 1
ATOM 6566 O O . ALA B 1 108 ? -10.695 -24.234 -13.57 1 97.44 108 ALA B O 1
ATOM 6567 N N . THR B 1 109 ? -12.891 -24.312 -13.992 1 97.56 109 THR B N 1
ATOM 6568 C CA . THR B 1 109 ? -13.172 -24.922 -12.695 1 97.56 109 THR B CA 1
ATOM 6569 C C . THR B 1 109 ? -13.023 -26.438 -12.773 1 97.56 109 THR B C 1
ATOM 6571 O O . THR B 1 109 ? -13.758 -27.109 -13.5 1 97.56 109 THR B O 1
ATOM 6574 N N . VAL B 1 110 ? -12.078 -26.953 -12.07 1 97.62 110 VAL B N 1
ATOM 6575 C CA . VAL B 1 110 ? -11.82 -28.391 -12.047 1 97.62 110 VAL B CA 1
ATOM 6576 C C . VAL B 1 110 ? -12.172 -28.953 -10.68 1 97.62 110 VAL B C 1
ATOM 6578 O O . VAL B 1 110 ? -11.617 -28.547 -9.664 1 97.62 110 VAL B O 1
ATOM 6581 N N . ILE B 1 111 ? -13.055 -29.906 -10.625 1 97.5 111 ILE B N 1
ATOM 6582 C CA . ILE B 1 111 ? -13.539 -30.5 -9.383 1 97.5 111 ILE B CA 1
ATOM 6583 C C . ILE B 1 111 ? -13.008 -31.938 -9.266 1 97.5 111 ILE B C 1
ATOM 6585 O O . ILE B 1 111 ? -13.219 -32.75 -10.156 1 97.5 111 ILE B O 1
ATOM 6589 N N . ALA B 1 112 ? -12.32 -32.219 -8.219 1 96.94 112 ALA B N 1
ATOM 6590 C CA . ALA B 1 112 ? -11.883 -33.594 -7.895 1 96.94 112 ALA B CA 1
ATOM 6591 C C . ALA B 1 112 ? -12.875 -34.281 -6.965 1 96.94 112 ALA B C 1
ATOM 6593 O O . ALA B 1 112 ? -13.023 -33.875 -5.805 1 96.94 112 ALA B O 1
ATOM 6594 N N . LYS B 1 113 ? -13.547 -35.219 -7.441 1 96 113 LYS B N 1
ATOM 6595 C CA . LYS B 1 113 ? -14.414 -36.031 -6.594 1 96 113 LYS B CA 1
ATOM 6596 C C . LYS B 1 113 ? -13.625 -37.125 -5.859 1 96 113 LYS B C 1
ATOM 6598 O O . LYS B 1 113 ? -13.336 -38.188 -6.418 1 96 113 LYS B O 1
ATOM 6603 N N . VAL B 1 114 ? -13.367 -36.875 -4.625 1 95.06 114 VAL B N 1
ATOM 6604 C CA . VAL B 1 114 ? -12.531 -37.781 -3.828 1 95.06 114 VAL B CA 1
ATOM 6605 C C . VAL B 1 114 ? -13.414 -38.656 -2.963 1 95.06 114 VAL B C 1
ATOM 6607 O O . VAL B 1 114 ? -14.523 -38.281 -2.592 1 95.06 114 VAL B O 1
ATOM 6610 N N . PRO B 1 115 ? -12.945 -39.844 -2.643 1 92.25 115 PRO B N 1
ATOM 6611 C CA . PRO B 1 115 ? -13.742 -40.719 -1.787 1 92.25 115 PRO B CA 1
ATOM 6612 C C . PRO B 1 115 ? -13.852 -40.219 -0.353 1 92.25 115 PRO B C 1
ATOM 6614 O O . PRO B 1 115 ? -12.938 -39.531 0.145 1 92.25 115 PRO B O 1
ATOM 6617 N N . LYS B 1 116 ? -14.938 -40.531 0.276 1 90.5 116 LYS B N 1
ATOM 6618 C CA . LYS B 1 116 ? -15.133 -40.156 1.677 1 90.5 116 LYS B CA 1
ATOM 6619 C C . LYS B 1 116 ? -14.133 -40.875 2.576 1 90.5 116 LYS B C 1
ATOM 6621 O O . LYS B 1 116 ? -13.953 -42.094 2.473 1 90.5 116 LYS B O 1
ATOM 6626 N N . PRO B 1 117 ? -13.531 -40.125 3.371 1 88.88 117 PRO B N 1
ATOM 6627 C CA . PRO B 1 117 ? -12.562 -40.781 4.262 1 88.88 117 PRO B CA 1
ATOM 6628 C C . PRO B 1 117 ? -13.211 -41.75 5.242 1 88.88 117 PRO B C 1
ATOM 6630 O O . PRO B 1 117 ? -14.336 -41.531 5.691 1 88.88 117 PRO B O 1
ATOM 6633 N N . MET B 1 118 ? -12.508 -42.75 5.59 1 81 118 MET B N 1
ATOM 6634 C CA . MET B 1 118 ? -13.016 -43.844 6.434 1 81 118 MET B CA 1
ATOM 6635 C C . MET B 1 118 ? -13.031 -43.406 7.902 1 81 118 MET B C 1
ATOM 6637 O O . MET B 1 118 ? -13.945 -43.781 8.641 1 81 118 MET B O 1
ATOM 6641 N N . LYS B 1 119 ? -12.047 -42.688 8.297 1 80.12 119 LYS B N 1
ATOM 6642 C CA . LYS B 1 119 ? -11.93 -42.312 9.703 1 80.12 119 LYS B CA 1
ATOM 6643 C C . LYS B 1 119 ? -12.836 -41.156 10.031 1 80.12 119 LYS B C 1
ATOM 6645 O O . LYS B 1 119 ? -12.93 -40.188 9.258 1 80.12 119 LYS B O 1
ATOM 6650 N N . GLN B 1 120 ? -13.57 -41.375 11.109 1 80.81 120 GLN B N 1
ATOM 6651 C CA . GLN B 1 120 ? -14.414 -40.281 11.594 1 80.81 120 GLN B CA 1
ATOM 6652 C C . GLN B 1 120 ? -13.586 -39.188 12.258 1 80.81 120 GLN B C 1
ATOM 6654 O O . GLN B 1 120 ? -12.656 -39.469 13.023 1 80.81 120 GLN B O 1
ATOM 6659 N N . ARG B 1 121 ? -13.742 -37.969 11.773 1 86.94 121 ARG B N 1
ATOM 6660 C CA . ARG B 1 121 ? -13.031 -36.844 12.375 1 86.94 121 ARG B CA 1
ATOM 6661 C C . ARG B 1 121 ? -13.977 -35.719 12.711 1 86.94 121 ARG B C 1
ATOM 6663 O O . ARG B 1 121 ? -15.094 -35.656 12.18 1 86.94 121 ARG B O 1
ATOM 6670 N N . ASP B 1 122 ? -13.531 -34.906 13.688 1 90.62 122 ASP B N 1
ATOM 6671 C CA . ASP B 1 122 ? -14.219 -33.656 13.93 1 90.62 122 ASP B CA 1
ATOM 6672 C C . ASP B 1 122 ? -14.117 -32.719 12.711 1 90.62 122 ASP B C 1
ATOM 6674 O O . ASP B 1 122 ? -13.047 -32.219 12.398 1 90.62 122 ASP B O 1
ATOM 6678 N N . HIS B 1 123 ? -15.266 -32.531 12.094 1 88.44 123 HIS B N 1
ATOM 6679 C CA . HIS B 1 123 ? -15.273 -31.812 10.828 1 88.44 123 HIS B CA 1
ATOM 6680 C C . HIS B 1 123 ? -14.938 -30.328 11.023 1 88.44 123 HIS B C 1
ATOM 6682 O O . HIS B 1 123 ? -14.617 -29.625 10.062 1 88.44 123 HIS B O 1
ATOM 6688 N N . LEU B 1 124 ? -14.953 -29.844 12.266 1 92.69 124 LEU B N 1
ATOM 6689 C CA . LEU B 1 124 ? -14.672 -28.438 12.516 1 92.69 124 LEU B CA 1
ATOM 6690 C C . LEU B 1 124 ? -13.195 -28.234 12.867 1 92.69 124 LEU B C 1
ATOM 6692 O O . LEU B 1 124 ? -12.703 -27.094 12.844 1 92.69 124 LEU B O 1
ATOM 6696 N N . SER B 1 125 ? -12.523 -29.328 13.188 1 93.44 125 SER B N 1
ATOM 6697 C CA . SER B 1 125 ? -11.117 -29.234 13.57 1 93.44 125 SER B CA 1
ATOM 6698 C C . SER B 1 125 ? -10.242 -28.859 12.375 1 93.44 125 SER B C 1
ATOM 6700 O O . SER B 1 125 ? -10.461 -29.344 11.258 1 93.44 125 SER B O 1
ATOM 6702 N N . LEU B 1 126 ? -9.289 -28.047 12.648 1 94.19 126 LEU B N 1
ATOM 6703 C CA . LEU B 1 126 ? -8.344 -27.656 11.602 1 94.19 126 LEU B CA 1
ATOM 6704 C C . LEU B 1 126 ? -7.094 -28.531 11.648 1 94.19 126 LEU B C 1
ATOM 6706 O O . LEU B 1 126 ? -6.184 -28.359 10.836 1 94.19 126 LEU B O 1
ATOM 6710 N N . PHE B 1 127 ? -7.109 -29.438 12.594 1 93.94 127 PHE B N 1
ATOM 6711 C CA . PHE B 1 127 ? -5.957 -30.328 12.719 1 93.94 127 PHE B CA 1
ATOM 6712 C C . PHE B 1 127 ? -6.168 -31.609 11.906 1 93.94 127 PHE B C 1
ATOM 6714 O O . PHE B 1 127 ? -7.18 -32.281 12.07 1 93.94 127 PHE B O 1
ATOM 6721 N N . TYR B 1 128 ? -5.281 -31.891 11.023 1 94.12 128 TYR B N 1
ATOM 6722 C CA . TYR B 1 128 ? -5.207 -33.125 10.266 1 94.12 128 TYR B CA 1
ATOM 6723 C C . TYR B 1 128 ? -3.947 -33.906 10.609 1 94.12 128 TYR B C 1
ATOM 6725 O O . TYR B 1 128 ? -2.838 -33.375 10.523 1 94.12 128 TYR B O 1
ATOM 6733 N N . HIS B 1 129 ? -4.098 -35.094 11.055 1 94.5 129 HIS B N 1
ATOM 6734 C CA . HIS B 1 129 ? -2.936 -35.875 11.43 1 94.5 129 HIS B CA 1
ATOM 6735 C C . HIS B 1 129 ? -2.02 -36.125 10.234 1 94.5 129 HIS B C 1
ATOM 6737 O O . HIS B 1 129 ? -2.473 -36.562 9.18 1 94.5 129 HIS B O 1
ATOM 6743 N N . PRO B 1 130 ? -0.763 -35.875 10.344 1 96.12 130 PRO B N 1
ATOM 6744 C CA . PRO B 1 130 ? 0.168 -35.938 9.219 1 96.12 130 PRO B CA 1
ATOM 6745 C C . PRO B 1 130 ? 0.287 -37.312 8.594 1 96.12 130 PRO B C 1
ATOM 6747 O O . PRO B 1 130 ? 0.624 -37.438 7.414 1 96.12 130 PRO B O 1
ATOM 6750 N N . GLU B 1 131 ? -0.032 -38.375 9.312 1 94.94 131 GLU B N 1
ATOM 6751 C CA . GLU B 1 131 ? 0.134 -39.719 8.82 1 94.94 131 GLU B CA 1
ATOM 6752 C C . GLU B 1 131 ? -1.132 -40.219 8.125 1 94.94 131 GLU B C 1
ATOM 6754 O O . GLU B 1 131 ? -1.122 -41.281 7.488 1 94.94 131 GLU B O 1
ATOM 6759 N N . ASN B 1 132 ? -2.156 -39.438 8.18 1 93.25 132 ASN B N 1
ATOM 6760 C CA . ASN B 1 132 ? -3.402 -39.844 7.539 1 93.25 132 ASN B CA 1
ATOM 6761 C C . ASN B 1 132 ? -3.357 -39.625 6.031 1 93.25 132 ASN B C 1
ATOM 6763 O O . ASN B 1 132 ? -2.4 -39.031 5.512 1 93.25 132 ASN B O 1
ATOM 6767 N N . ASP B 1 133 ? -4.391 -40.125 5.414 1 92.44 133 ASP B N 1
ATOM 6768 C CA . ASP B 1 133 ? -4.527 -40 3.965 1 92.44 133 ASP B CA 1
ATOM 6769 C C . ASP B 1 133 ? -4.848 -38.562 3.551 1 92.44 133 ASP B C 1
ATOM 6771 O O . ASP B 1 133 ? -5.594 -37.875 4.238 1 92.44 133 ASP B O 1
ATOM 6775 N N . VAL B 1 134 ? -4.348 -38.219 2.352 1 95.12 134 VAL B N 1
ATOM 6776 C CA . VAL B 1 134 ? -4.508 -36.844 1.862 1 95.12 134 VAL B CA 1
ATOM 6777 C C . VAL B 1 134 ? -5.984 -36.562 1.598 1 95.12 134 VAL B C 1
ATOM 6779 O O . VAL B 1 134 ? -6.418 -35.406 1.636 1 95.12 134 VAL B O 1
ATOM 6782 N N . PHE B 1 135 ? -6.801 -37.562 1.372 1 94.19 135 PHE B N 1
ATOM 6783 C CA . PHE B 1 135 ? -8.211 -37.375 1.047 1 94.19 135 PHE B CA 1
ATOM 6784 C C . PHE B 1 135 ? -8.969 -36.75 2.217 1 94.19 135 PHE B C 1
ATOM 6786 O O . PHE B 1 135 ? -9.977 -36.094 2.021 1 94.19 135 PHE B O 1
ATOM 6793 N N . GLU B 1 136 ? -8.422 -36.938 3.404 1 93.25 136 GLU B N 1
ATOM 6794 C CA . GLU B 1 136 ? -9.039 -36.312 4.559 1 93.25 136 GLU B CA 1
ATOM 6795 C C . GLU B 1 136 ? -8.984 -34.781 4.43 1 93.25 136 GLU B C 1
ATOM 6797 O O . GLU B 1 136 ? -9.906 -34.094 4.859 1 93.25 136 GLU B O 1
ATOM 6802 N N . ARG B 1 137 ? -7.934 -34.375 3.846 1 94.44 137 ARG B N 1
ATOM 6803 C CA . ARG B 1 137 ? -7.746 -32.938 3.697 1 94.44 137 ARG B CA 1
ATOM 6804 C C . ARG B 1 137 ? -8.469 -32.406 2.463 1 94.44 137 ARG B C 1
ATOM 6806 O O . ARG B 1 137 ? -8.938 -31.25 2.449 1 94.44 137 ARG B O 1
ATOM 6813 N N . LEU B 1 138 ? -8.648 -33.219 1.451 1 94.88 138 LEU B N 1
ATOM 6814 C CA . LEU B 1 138 ? -9.227 -32.781 0.18 1 94.88 138 LEU B CA 1
ATOM 6815 C C . LEU B 1 138 ? -10.75 -32.906 0.217 1 94.88 138 LEU B C 1
ATOM 6817 O O . LEU B 1 138 ? -11.445 -32.156 -0.472 1 94.88 138 LEU B O 1
ATOM 6821 N N . TYR B 1 139 ? -11.242 -33.812 1.019 1 91.62 139 TYR B N 1
ATOM 6822 C CA . TYR B 1 139 ? -12.68 -34.031 1.08 1 91.62 139 TYR B CA 1
ATOM 6823 C C . TYR B 1 139 ? -13.398 -32.844 1.709 1 91.62 139 TYR B C 1
ATOM 6825 O O . TYR B 1 139 ? -12.961 -32.312 2.73 1 91.62 139 TYR B O 1
ATOM 6833 N N . LYS B 1 140 ? -14.422 -32.406 1.066 1 89.5 140 LYS B N 1
ATOM 6834 C CA . LYS B 1 140 ? -15.203 -31.312 1.605 1 89.5 140 LYS B CA 1
ATOM 6835 C C . LYS B 1 140 ? -16.188 -31.797 2.664 1 89.5 140 LYS B C 1
ATOM 6837 O O . LYS B 1 140 ? -17.219 -32.406 2.334 1 89.5 140 LYS B O 1
ATOM 6842 N N . PHE B 1 141 ? -15.875 -31.453 3.826 1 86.44 141 PHE B N 1
ATOM 6843 C CA . PHE B 1 141 ? -16.766 -31.781 4.93 1 86.44 141 PHE B CA 1
ATOM 6844 C C . PHE B 1 141 ? -17.859 -30.734 5.07 1 86.44 141 PHE B C 1
ATOM 6846 O O . PHE B 1 141 ? -17.844 -29.719 4.371 1 86.44 141 PHE B O 1
ATOM 6853 N N . ASP B 1 142 ? -18.859 -31.031 5.914 1 85.5 142 ASP B N 1
ATOM 6854 C CA . ASP B 1 142 ? -19.969 -30.094 6.145 1 85.5 142 ASP B CA 1
ATOM 6855 C C . ASP B 1 142 ? -19.547 -28.969 7.09 1 85.5 142 ASP B C 1
ATOM 6857 O O . ASP B 1 142 ? -19.969 -28.938 8.242 1 85.5 142 ASP B O 1
ATOM 6861 N N . ASP B 1 143 ? -18.672 -28.141 6.695 1 89.38 143 ASP B N 1
ATOM 6862 C CA . ASP B 1 143 ? -18.203 -26.969 7.426 1 89.38 143 ASP B CA 1
ATOM 6863 C C . ASP B 1 143 ? -18.141 -25.734 6.523 1 89.38 143 ASP B C 1
ATOM 6865 O O . ASP B 1 143 ? -17.312 -25.672 5.617 1 89.38 143 ASP B O 1
ATOM 6869 N N . ILE B 1 144 ? -18.938 -24.797 6.828 1 90.31 144 ILE B N 1
ATOM 6870 C CA . ILE B 1 144 ? -19.094 -23.641 5.957 1 90.31 144 ILE B CA 1
ATOM 6871 C C . ILE B 1 144 ? -17.922 -22.672 6.164 1 90.31 144 ILE B C 1
ATOM 6873 O O . ILE B 1 144 ? -17.719 -21.75 5.363 1 90.31 144 ILE B O 1
ATOM 6877 N N . SER B 1 145 ? -17.156 -22.891 7.262 1 92.75 145 SER B N 1
ATOM 6878 C CA . SER B 1 145 ? -16.062 -21.969 7.582 1 92.75 145 SER B CA 1
ATOM 6879 C C . SER B 1 145 ? -14.781 -22.344 6.848 1 92.75 145 SER B C 1
ATOM 6881 O O . SER B 1 145 ? -13.82 -21.578 6.832 1 92.75 145 SER B O 1
ATOM 6883 N N . GLN B 1 146 ? -14.75 -23.5 6.199 1 93.69 146 GLN B N 1
ATOM 6884 C CA . GLN B 1 146 ? -13.547 -23.938 5.496 1 93.69 146 GLN B CA 1
ATOM 6885 C C . GLN B 1 146 ? -13.75 -23.906 3.986 1 93.69 146 GLN B C 1
ATOM 6887 O O . GLN B 1 146 ? -14.828 -24.234 3.492 1 93.69 146 GLN B O 1
ATOM 6892 N N . GLN B 1 147 ? -12.773 -23.516 3.293 1 94 147 GLN B N 1
ATOM 6893 C CA . GLN B 1 147 ? -12.781 -23.484 1.834 1 94 147 GLN B CA 1
ATOM 6894 C C . GLN B 1 147 ? -12.594 -24.891 1.253 1 94 147 GLN B C 1
ATOM 6896 O O . GLN B 1 147 ? -11.844 -25.703 1.796 1 94 147 GLN B O 1
ATOM 6901 N N . SER B 1 148 ? -13.305 -25.141 0.196 1 93.31 148 SER B N 1
ATOM 6902 C CA . SER B 1 148 ? -13.109 -26.406 -0.498 1 93.31 148 SER B CA 1
ATOM 6903 C C . SER B 1 148 ? -11.727 -26.484 -1.127 1 93.31 148 SER B C 1
ATOM 6905 O O . SER B 1 148 ? -11.266 -25.531 -1.755 1 93.31 148 SER B O 1
ATOM 6907 N N . ARG B 1 149 ? -11.102 -27.625 -0.973 1 95.19 149 ARG B N 1
ATOM 6908 C CA . ARG B 1 149 ? -9.773 -27.828 -1.544 1 95.19 149 ARG B CA 1
ATOM 6909 C C . ARG B 1 149 ? -9.828 -28.766 -2.744 1 95.19 149 ARG B C 1
ATOM 6911 O O . ARG B 1 149 ? -8.836 -28.938 -3.451 1 95.19 149 ARG B O 1
ATOM 6918 N N . ASN B 1 150 ? -10.961 -29.312 -3.002 1 96.31 150 ASN B N 1
ATOM 6919 C CA . ASN B 1 150 ? -11.109 -30.234 -4.125 1 96.31 150 ASN B CA 1
ATOM 6920 C C . ASN B 1 150 ? -11.602 -29.516 -5.379 1 96.31 150 ASN B C 1
ATOM 6922 O O . ASN B 1 150 ? -11.891 -30.156 -6.391 1 96.31 150 ASN B O 1
ATOM 6926 N N . VAL B 1 151 ? -11.82 -28.219 -5.344 1 96.44 151 VAL B N 1
ATOM 6927 C CA . VAL B 1 151 ? -12.242 -27.422 -6.484 1 96.44 151 VAL B CA 1
ATOM 6928 C C . VAL B 1 151 ? -11.172 -26.391 -6.816 1 96.44 151 VAL B C 1
ATOM 6930 O O . VAL B 1 151 ? -10.836 -25.531 -5.984 1 96.44 151 VAL B O 1
ATOM 6933 N N . LEU B 1 152 ? -10.648 -26.422 -8.008 1 97.19 152 LEU B N 1
ATOM 6934 C CA . LEU B 1 152 ? -9.609 -25.5 -8.422 1 97.19 152 LEU B CA 1
ATOM 6935 C C . LEU B 1 152 ? -10.062 -24.672 -9.633 1 97.19 152 LEU B C 1
ATOM 6937 O O . LEU B 1 152 ? -10.938 -25.109 -10.383 1 97.19 152 LEU B O 1
ATOM 6941 N N . LYS B 1 153 ? -9.555 -23.531 -9.711 1 97.19 153 LYS B N 1
ATOM 6942 C CA . LYS B 1 153 ? -9.633 -22.734 -10.922 1 97.19 153 LYS B CA 1
ATOM 6943 C C . LYS B 1 153 ? -8.273 -22.641 -11.617 1 97.19 153 LYS B C 1
ATOM 6945 O O . LYS B 1 153 ? -7.316 -22.109 -11.055 1 97.19 153 LYS B O 1
ATOM 6950 N N . MET B 1 154 ? -8.172 -23.141 -12.797 1 97.56 154 MET B N 1
ATOM 6951 C CA . MET B 1 154 ? -6.898 -23.234 -13.5 1 97.56 154 MET B CA 1
ATOM 6952 C C . MET B 1 154 ? -6.926 -22.406 -14.789 1 97.56 154 MET B C 1
ATOM 6954 O O . MET B 1 154 ? -7.859 -22.531 -15.586 1 97.56 154 MET B O 1
ATOM 6958 N N . GLY B 1 155 ? -5.938 -21.547 -14.984 1 98 155 GLY B N 1
ATOM 6959 C CA . GLY B 1 155 ? -5.852 -20.703 -16.172 1 98 155 GLY B CA 1
ATOM 6960 C C . GLY B 1 155 ? -5.488 -21.484 -17.422 1 98 155 GLY B C 1
ATOM 6961 O O . GLY B 1 155 ? -4.516 -22.234 -17.438 1 98 155 GLY B O 1
ATOM 6962 N N . TRP B 1 156 ? -6.254 -21.344 -18.484 1 97.94 156 TRP B N 1
ATOM 6963 C CA . TRP B 1 156 ? -6.102 -22.031 -19.766 1 97.94 156 TRP B CA 1
ATOM 6964 C C . TRP B 1 156 ? -6.094 -21.031 -20.922 1 97.94 156 TRP B C 1
ATOM 6966 O O . TRP B 1 156 ? -7.039 -20.266 -21.094 1 97.94 156 TRP B O 1
ATOM 6976 N N . CYS B 1 157 ? -4.965 -20.938 -21.625 1 97.94 157 CYS B N 1
ATOM 6977 C CA . CYS B 1 157 ? -4.875 -20.094 -22.812 1 97.94 157 CYS B CA 1
ATOM 6978 C C . CYS B 1 157 ? -5.254 -20.859 -24.062 1 97.94 157 CYS B C 1
ATOM 6980 O O . CYS B 1 157 ? -4.555 -21.797 -24.453 1 97.94 157 CYS B O 1
ATOM 6982 N N . ILE B 1 158 ? -6.32 -20.5 -24.75 1 96.81 158 ILE B N 1
ATOM 6983 C CA . ILE B 1 158 ? -6.887 -21.266 -25.875 1 96.81 158 ILE B CA 1
ATOM 6984 C C . ILE B 1 158 ? -7.312 -20.297 -26.984 1 96.81 158 ILE B C 1
ATOM 6986 O O . ILE B 1 158 ? -7.363 -19.094 -26.781 1 96.81 158 ILE B O 1
ATOM 6990 N N . PRO B 1 159 ? -7.512 -20.844 -28.156 1 96.25 159 PRO B N 1
ATOM 6991 C CA . PRO B 1 159 ? -8.047 -19.969 -29.219 1 96.25 159 PRO B CA 1
ATOM 6992 C C . PRO B 1 159 ? -9.422 -19.406 -28.859 1 96.25 159 PRO B C 1
ATOM 6994 O O . PRO B 1 159 ? -10.273 -20.125 -28.328 1 96.25 159 PRO B O 1
ATOM 6997 N N . ALA B 1 160 ? -9.633 -18.203 -29.172 1 95.31 160 ALA B N 1
ATOM 6998 C CA . ALA B 1 160 ? -10.875 -17.516 -28.828 1 95.31 160 ALA B CA 1
ATOM 6999 C C . ALA B 1 160 ? -12.062 -18.109 -29.578 1 95.31 160 ALA B C 1
ATOM 7001 O O . ALA B 1 160 ? -13.219 -17.906 -29.203 1 95.31 160 ALA B O 1
ATOM 7002 N N . SER B 1 161 ? -11.797 -18.844 -30.641 1 94.75 161 SER B N 1
ATOM 7003 C CA . SER B 1 161 ? -12.844 -19.453 -31.453 1 94.75 161 SER B CA 1
ATOM 7004 C C . SER B 1 161 ? -13.539 -20.578 -30.703 1 94.75 161 SER B C 1
ATOM 7006 O O . SER B 1 161 ? -14.617 -21.016 -31.078 1 94.75 161 SER B O 1
ATOM 7008 N N . CYS B 1 162 ? -12.93 -21.078 -29.641 1 94.69 162 CYS B N 1
ATOM 7009 C CA . CYS B 1 162 ? -13.516 -22.172 -28.859 1 94.69 162 CYS B CA 1
ATOM 7010 C C . CYS B 1 162 ? -14.531 -21.625 -27.859 1 94.69 162 CYS B C 1
ATOM 7012 O O . CYS B 1 162 ? -14.188 -20.828 -26.984 1 94.69 162 CYS B O 1
ATOM 7014 N N . SER B 1 163 ? -15.727 -22.109 -27.891 1 93.5 163 SER B N 1
ATOM 7015 C CA . SER B 1 163 ? -16.75 -21.688 -26.938 1 93.5 163 SER B CA 1
ATOM 7016 C C . SER B 1 163 ? -16.578 -22.375 -25.594 1 93.5 163 SER B C 1
ATOM 7018 O O . SER B 1 163 ? -15.891 -23.406 -25.5 1 93.5 163 SER B O 1
ATOM 7020 N N . THR B 1 164 ? -17.203 -21.859 -24.594 1 94.88 164 THR B N 1
ATOM 7021 C CA . THR B 1 164 ? -17.094 -22.438 -23.266 1 94.88 164 THR B CA 1
ATOM 7022 C C . THR B 1 164 ? -17.734 -23.828 -23.219 1 94.88 164 THR B C 1
ATOM 7024 O O . THR B 1 164 ? -17.281 -24.703 -22.469 1 94.88 164 THR B O 1
ATOM 7027 N N . GLU B 1 165 ? -18.766 -24.016 -23.984 1 94 165 GLU B N 1
ATOM 7028 C CA . GLU B 1 165 ? -19.422 -25.312 -24.047 1 94 165 GLU B CA 1
ATOM 7029 C C . GLU B 1 165 ? -18.5 -26.359 -24.656 1 94 165 GLU B C 1
ATOM 7031 O O . GLU B 1 165 ? -18.406 -27.484 -24.172 1 94 165 GLU B O 1
ATOM 7036 N N . GLU B 1 166 ? -17.844 -25.969 -25.688 1 93.31 166 GLU B N 1
ATOM 7037 C CA . GLU B 1 166 ? -16.891 -26.875 -26.328 1 93.31 166 GLU B CA 1
ATOM 7038 C C . GLU B 1 166 ? -15.734 -27.219 -25.406 1 93.31 166 GLU B C 1
ATOM 7040 O O . GLU B 1 166 ? -15.297 -28.375 -25.344 1 93.31 166 GLU B O 1
ATOM 7045 N N . LEU B 1 167 ? -15.305 -26.219 -24.734 1 95.5 167 LEU B N 1
ATOM 7046 C CA . LEU B 1 167 ? -14.203 -26.438 -23.797 1 95.5 167 LEU B CA 1
ATOM 7047 C C . LEU B 1 167 ? -14.617 -27.391 -22.688 1 95.5 167 LEU B C 1
ATOM 7049 O O . LEU B 1 167 ? -13.859 -28.297 -22.328 1 95.5 167 LEU B O 1
ATOM 7053 N N . GLN B 1 168 ? -15.766 -27.141 -22.109 1 96 168 GLN B N 1
ATOM 7054 C CA . GLN B 1 168 ? -16.266 -27.984 -21.031 1 96 168 GLN B CA 1
ATOM 7055 C C . GLN B 1 168 ? -16.438 -29.422 -21.484 1 96 168 GLN B C 1
ATOM 7057 O O . GLN B 1 168 ? -16.016 -30.359 -20.781 1 96 168 GLN B O 1
ATOM 7062 N N . GLU B 1 169 ? -17.031 -29.641 -22.641 1 94.69 169 GLU B N 1
ATOM 7063 C CA . GLU B 1 169 ? -17.234 -30.984 -23.172 1 94.69 169 GLU B CA 1
ATOM 7064 C C . GLU B 1 169 ? -15.906 -31.703 -23.406 1 94.69 169 GLU B C 1
ATOM 7066 O O . GLU B 1 169 ? -15.742 -32.844 -23.016 1 94.69 169 GLU B O 1
ATOM 7071 N N . TYR B 1 170 ? -15.023 -31.031 -24.016 1 94.81 170 TYR B N 1
ATOM 7072 C CA . TYR B 1 170 ? -13.742 -31.641 -24.328 1 94.81 170 TYR B CA 1
ATOM 7073 C C . TYR B 1 170 ? -12.977 -32 -23.047 1 94.81 170 TYR B C 1
ATOM 7075 O O . TYR B 1 170 ? -12.406 -33.094 -22.938 1 94.81 170 TYR B O 1
ATOM 7083 N N . LEU B 1 171 ? -12.875 -31.078 -22.141 1 95.5 171 LEU B N 1
ATOM 7084 C CA . LEU B 1 171 ? -12.094 -31.297 -20.938 1 95.5 171 LEU B CA 1
ATOM 7085 C C . LEU B 1 171 ? -12.68 -32.438 -20.125 1 95.5 171 LEU B C 1
ATOM 7087 O O . LEU B 1 171 ? -11.938 -33.219 -19.5 1 95.5 171 LEU B O 1
ATOM 7091 N N . ASN B 1 172 ? -13.961 -32.531 -20.047 1 96.44 172 ASN B N 1
ATOM 7092 C CA . ASN B 1 172 ? -14.586 -33.656 -19.344 1 96.44 172 ASN B CA 1
ATOM 7093 C C . ASN B 1 172 ? -14.273 -34.969 -20.031 1 96.44 172 ASN B C 1
ATOM 7095 O O . ASN B 1 172 ? -14.078 -36 -19.359 1 96.44 172 ASN B O 1
ATOM 7099 N N . GLU B 1 173 ? -14.281 -35 -21.344 1 94.69 173 GLU B N 1
ATOM 7100 C CA . GLU B 1 173 ? -13.867 -36.188 -22.062 1 94.69 173 GLU B CA 1
ATOM 7101 C C . GLU B 1 173 ? -12.398 -36.531 -21.797 1 94.69 173 GLU B C 1
ATOM 7103 O O . GLU B 1 173 ? -12.047 -37.688 -21.625 1 94.69 173 GLU B O 1
ATOM 7108 N N . TYR B 1 174 ? -11.656 -35.438 -21.859 1 93.81 174 TYR B N 1
ATOM 7109 C CA . TYR B 1 174 ? -10.234 -35.562 -21.562 1 93.81 174 TYR B CA 1
ATOM 7110 C C . TYR B 1 174 ? -10.023 -36.219 -20.188 1 93.81 174 TYR B C 1
ATOM 7112 O O . TYR B 1 174 ? -9.211 -37.125 -20.047 1 93.81 174 TYR B O 1
ATOM 7120 N N . PHE B 1 175 ? -10.742 -35.812 -19.172 1 94.25 175 PHE B N 1
ATOM 7121 C CA . PHE B 1 175 ? -10.594 -36.312 -17.812 1 94.25 175 PHE B CA 1
ATOM 7122 C C . PHE B 1 175 ? -11.078 -37.781 -17.734 1 94.25 175 PHE B C 1
ATOM 7124 O O . PHE B 1 175 ? -10.578 -38.562 -16.922 1 94.25 175 PHE B O 1
ATOM 7131 N N . LYS B 1 176 ? -11.977 -38.156 -18.547 1 92.88 176 LYS B N 1
ATOM 7132 C CA . LYS B 1 176 ? -12.523 -39.5 -18.531 1 92.88 176 LYS B CA 1
ATOM 7133 C C . LYS B 1 176 ? -11.594 -40.469 -19.25 1 92.88 176 LYS B C 1
ATOM 7135 O O . LYS B 1 176 ? -11.438 -41.625 -18.812 1 92.88 176 LYS B O 1
ATOM 7140 N N . THR B 1 177 ? -10.898 -40.031 -20.266 1 91 177 THR B N 1
ATOM 7141 C CA . THR B 1 177 ? -10.188 -40.938 -21.156 1 91 177 THR B CA 1
ATOM 7142 C C . THR B 1 177 ? -8.711 -41.031 -20.781 1 91 177 THR B C 1
ATOM 7144 O O . THR B 1 177 ? -8.086 -42.062 -20.906 1 91 177 THR B O 1
ATOM 7147 N N . GLN B 1 178 ? -8.203 -39.969 -20.344 1 88.25 178 GLN B N 1
ATOM 7148 C CA . GLN B 1 178 ? -6.777 -39.938 -20.047 1 88.25 178 GLN B CA 1
ATOM 7149 C C . GLN B 1 178 ? -6.488 -40.531 -18.688 1 88.25 178 GLN B C 1
ATOM 7151 O O . GLN B 1 178 ? -7.34 -40.5 -17.797 1 88.25 178 GLN B O 1
ATOM 7156 N N . TYR B 1 179 ? -5.305 -41.094 -18.516 1 86.38 179 TYR B N 1
ATOM 7157 C CA . TYR B 1 179 ? -4.875 -41.688 -17.25 1 86.38 179 TYR B CA 1
ATOM 7158 C C . TYR B 1 179 ? -4.262 -40.625 -16.344 1 86.38 179 TYR B C 1
ATOM 7160 O O . TYR B 1 179 ? -3.422 -39.844 -16.766 1 86.38 179 TYR B O 1
ATOM 7168 N N . PHE B 1 180 ? -4.758 -40.688 -15.172 1 87.25 180 PHE B N 1
ATOM 7169 C CA . PHE B 1 180 ? -4.184 -39.906 -14.094 1 87.25 180 PHE B CA 1
ATOM 7170 C C . PHE B 1 180 ? -3.953 -40.75 -12.859 1 87.25 180 PHE B C 1
ATOM 7172 O O . PHE B 1 180 ? -4.773 -41.625 -12.531 1 87.25 180 PHE B O 1
ATOM 7179 N N . PRO B 1 181 ? -2.838 -40.562 -12.172 1 85.25 181 PRO B N 1
ATOM 7180 C CA . PRO B 1 181 ? -2.477 -41.438 -11.047 1 85.25 181 PRO B CA 1
ATOM 7181 C C . PRO B 1 181 ? -3.566 -41.5 -9.984 1 85.25 181 PRO B C 1
ATOM 7183 O O . PRO B 1 181 ? -3.82 -42.562 -9.422 1 85.25 181 PRO B O 1
ATOM 7186 N N . MET B 1 182 ? -4.277 -40.531 -9.703 1 91.12 182 MET B N 1
ATOM 7187 C CA . MET B 1 182 ? -5.254 -40.469 -8.625 1 91.12 182 MET B CA 1
ATOM 7188 C C . MET B 1 182 ? -6.508 -41.25 -8.984 1 91.12 182 MET B C 1
ATOM 7190 O O . MET B 1 182 ? -7.316 -41.594 -8.117 1 91.12 182 MET B O 1
ATOM 7194 N N . LYS B 1 183 ? -6.664 -41.562 -10.234 1 90.12 183 LYS B N 1
ATOM 7195 C CA . LYS B 1 183 ? -7.797 -42.375 -10.656 1 90.12 183 LYS B CA 1
ATOM 7196 C C . LYS B 1 183 ? -7.715 -43.781 -10.07 1 90.12 183 LYS B C 1
ATOM 7198 O O . LYS B 1 183 ? -8.742 -44.406 -9.836 1 90.12 183 LYS B O 1
ATOM 7203 N N . GLU B 1 184 ? -6.496 -44.219 -9.836 1 89.94 184 GLU B N 1
ATOM 7204 C CA . GLU B 1 184 ? -6.285 -45.531 -9.211 1 89.94 184 GLU B CA 1
ATOM 7205 C C . GLU B 1 184 ? -6.836 -45.531 -7.789 1 89.94 184 GLU B C 1
ATOM 7207 O O . GLU B 1 184 ? -7.07 -46.625 -7.223 1 89.94 184 GLU B O 1
ATOM 7212 N N . HIS B 1 185 ? -6.996 -44.438 -7.262 1 91.62 185 HIS B N 1
ATOM 7213 C CA . HIS B 1 185 ? -7.508 -44.344 -5.898 1 91.62 185 HIS B CA 1
ATOM 7214 C C . HIS B 1 185 ? -8.945 -43.812 -5.891 1 91.62 185 HIS B C 1
ATOM 7216 O O . HIS B 1 185 ? -9.359 -43.125 -4.957 1 91.62 185 HIS B O 1
ATOM 7222 N N . ASN B 1 186 ? -9.68 -43.969 -7.031 1 92.25 186 ASN B N 1
ATOM 7223 C CA . ASN B 1 186 ? -11.109 -43.688 -7.176 1 92.25 186 ASN B CA 1
ATOM 7224 C C . ASN B 1 186 ? -11.398 -42.188 -7.164 1 92.25 186 ASN B C 1
ATOM 7226 O O . ASN B 1 186 ? -12.406 -41.75 -6.602 1 92.25 186 ASN B O 1
ATOM 7230 N N . VAL B 1 187 ? -10.461 -41.469 -7.621 1 95.06 187 VAL B N 1
ATOM 7231 C CA . VAL B 1 187 ? -10.695 -40.031 -7.797 1 95.06 187 VAL B CA 1
ATOM 7232 C C . VAL B 1 187 ? -11.148 -39.75 -9.234 1 95.06 187 VAL B C 1
ATOM 7234 O O . VAL B 1 187 ? -10.531 -40.25 -10.188 1 95.06 187 VAL B O 1
ATOM 7237 N N . SER B 1 188 ? -12.25 -39.031 -9.391 1 95.38 188 SER B N 1
ATOM 7238 C CA . SER B 1 188 ? -12.703 -38.594 -10.703 1 95.38 188 SER B CA 1
ATOM 7239 C C . SER B 1 188 ? -12.695 -37.062 -10.797 1 95.38 188 SER B C 1
ATOM 7241 O O . SER B 1 188 ? -12.719 -36.375 -9.781 1 95.38 188 SER B O 1
ATOM 7243 N N . TYR B 1 189 ? -12.586 -36.594 -12.016 1 96.62 189 TYR B N 1
ATOM 7244 C CA . TYR B 1 189 ? -12.492 -35.156 -12.227 1 96.62 189 TYR B CA 1
ATOM 7245 C C . TYR B 1 189 ? -13.617 -34.656 -13.133 1 96.62 189 TYR B C 1
ATOM 7247 O O . TYR B 1 189 ? -14.07 -35.375 -14.023 1 96.62 189 TYR B O 1
ATOM 7255 N N . GLU B 1 190 ? -14.102 -33.469 -12.836 1 97.38 190 GLU B N 1
ATOM 7256 C CA . GLU B 1 190 ? -15.117 -32.781 -13.625 1 97.38 190 GLU B CA 1
ATOM 7257 C C . GLU B 1 190 ? -14.727 -31.328 -13.859 1 97.38 190 GLU B C 1
ATOM 7259 O O . GLU B 1 190 ? -14.172 -30.672 -12.977 1 97.38 190 GLU B O 1
ATOM 7264 N N . ALA B 1 191 ? -14.984 -30.875 -15.07 1 97.31 191 ALA B N 1
ATOM 7265 C CA . ALA B 1 191 ? -14.68 -29.484 -15.414 1 97.31 191 ALA B CA 1
ATOM 7266 C C . ALA B 1 191 ? -15.953 -28.688 -15.641 1 97.31 191 ALA B C 1
ATOM 7268 O O . ALA B 1 191 ? -16.922 -29.188 -16.203 1 97.31 191 ALA B O 1
ATOM 7269 N N . GLN B 1 192 ? -15.961 -27.469 -15.156 1 97.12 192 GLN B N 1
ATOM 7270 C CA . GLN B 1 192 ? -17.047 -26.516 -15.383 1 97.12 192 GLN B CA 1
ATOM 7271 C C . GLN B 1 192 ? -16.516 -25.188 -15.891 1 97.12 192 GLN B C 1
ATOM 7273 O O . GLN B 1 192 ? -15.461 -24.719 -15.438 1 97.12 192 GLN B O 1
ATOM 7278 N N . PHE B 1 193 ? -17.234 -24.641 -16.906 1 95.44 193 PHE B N 1
ATOM 7279 C CA . PHE B 1 193 ? -16.859 -23.344 -17.469 1 95.44 193 PHE B CA 1
ATOM 7280 C C . PHE B 1 193 ? -18.016 -22.359 -17.406 1 95.44 193 PHE B C 1
ATOM 7282 O O . PHE B 1 193 ? -19.188 -22.75 -17.547 1 95.44 193 PHE B O 1
ATOM 7289 N N . SER B 1 194 ? -17.656 -21.141 -17.016 1 93 194 SER B N 1
ATOM 7290 C CA . SER B 1 194 ? -18.562 -20.016 -17.125 1 93 194 SER B CA 1
ATOM 7291 C C . SER B 1 194 ? -17.953 -18.891 -17.953 1 93 194 SER B C 1
ATOM 7293 O O . SER B 1 194 ? -16.75 -18.609 -17.828 1 93 194 SER B O 1
ATOM 7295 N N . PRO B 1 195 ? -18.75 -18.281 -18.812 1 93.12 195 PRO B N 1
ATOM 7296 C CA . PRO B 1 195 ? -18.219 -17.219 -19.672 1 93.12 195 PRO B CA 1
ATOM 7297 C C . PRO B 1 195 ? -17.578 -16.078 -18.875 1 93.12 195 PRO B C 1
ATOM 7299 O O . PRO B 1 195 ? -16.656 -15.422 -19.359 1 93.12 195 PRO B O 1
ATOM 7302 N N . GLU B 1 196 ? -18 -15.875 -17.672 1 91.38 196 GLU B N 1
ATOM 7303 C CA . GLU B 1 196 ? -17.5 -14.781 -16.844 1 91.38 196 GLU B CA 1
ATOM 7304 C C . GLU B 1 196 ? -16.047 -15.016 -16.438 1 91.38 196 GLU B C 1
ATOM 7306 O O . GLU B 1 196 ? -15.344 -14.078 -16.078 1 91.38 196 GLU B O 1
ATOM 7311 N N . TRP B 1 197 ? -15.641 -16.266 -16.547 1 95.19 197 TRP B N 1
ATOM 7312 C CA . TRP B 1 197 ? -14.281 -16.609 -16.141 1 95.19 197 TRP B CA 1
ATOM 7313 C C . TRP B 1 197 ? -13.344 -16.641 -17.328 1 95.19 197 TRP B C 1
ATOM 7315 O O . TRP B 1 197 ? -12.203 -17.094 -17.234 1 95.19 197 TRP B O 1
ATOM 7325 N N . CYS B 1 198 ? -13.812 -16.188 -18.531 1 96.5 198 CYS B N 1
ATOM 7326 C CA . CYS B 1 198 ? -12.984 -16.141 -19.734 1 96.5 198 CYS B CA 1
ATOM 7327 C C . CYS B 1 198 ? -12.875 -14.711 -20.25 1 96.5 198 CYS B C 1
ATOM 7329 O O . CYS B 1 198 ? -13.828 -13.93 -20.141 1 96.5 198 CYS B O 1
ATOM 7331 N N . GLN B 1 199 ? -11.734 -14.352 -20.75 1 95.25 199 GLN B N 1
ATOM 7332 C CA . GLN B 1 199 ? -11.492 -13.016 -21.266 1 95.25 199 GLN B CA 1
ATOM 7333 C C . GLN B 1 199 ? -10.648 -13.07 -22.547 1 95.25 199 GLN B C 1
ATOM 7335 O O . GLN B 1 199 ? -9.742 -13.898 -22.656 1 95.25 199 GLN B O 1
ATOM 7340 N N . SER B 1 200 ? -10.93 -12.227 -23.484 1 93.69 200 SER B N 1
ATOM 7341 C CA . SER B 1 200 ? -10.125 -12.031 -24.688 1 93.69 200 SER B CA 1
ATOM 7342 C C . SER B 1 200 ? -9.602 -10.602 -24.781 1 93.69 200 SER B C 1
ATOM 7344 O O . SER B 1 200 ? -10.102 -9.711 -24.094 1 93.69 200 SER B O 1
ATOM 7346 N N . ALA B 1 201 ? -8.562 -10.383 -25.562 1 86.12 201 ALA B N 1
ATOM 7347 C CA . ALA B 1 201 ? -7.914 -9.078 -25.641 1 86.12 201 ALA B CA 1
ATOM 7348 C C . ALA B 1 201 ? -8.867 -8.031 -26.203 1 86.12 201 ALA B C 1
ATOM 7350 O O . ALA B 1 201 ? -8.789 -6.852 -25.844 1 86.12 201 ALA B O 1
ATOM 7351 N N . GLU B 1 202 ? -9.812 -8.32 -27.031 1 80.75 202 GLU B N 1
ATOM 7352 C CA . GLU B 1 202 ? -10.656 -7.359 -27.734 1 80.75 202 GLU B CA 1
ATOM 7353 C C . GLU B 1 202 ? -11.805 -6.883 -26.844 1 80.75 202 GLU B C 1
ATOM 7355 O O . GLU B 1 202 ? -12.398 -5.832 -27.094 1 80.75 202 GLU B O 1
ATOM 7360 N N . GLU B 1 203 ? -12.219 -7.555 -25.906 1 76.62 203 GLU B N 1
ATOM 7361 C CA . GLU B 1 203 ? -13.398 -7.242 -25.094 1 76.62 203 GLU B CA 1
ATOM 7362 C C . GLU B 1 203 ? -13.273 -5.871 -24.438 1 76.62 203 GLU B C 1
ATOM 7364 O O . GLU B 1 203 ? -14.25 -5.133 -24.344 1 76.62 203 GLU B O 1
ATOM 7369 N N . ASN B 1 204 ? -12.18 -5.387 -23.938 1 67.25 204 ASN B N 1
ATOM 7370 C CA . ASN B 1 204 ? -12.141 -4.125 -23.219 1 67.25 204 ASN B CA 1
ATOM 7371 C C . ASN B 1 204 ? -11.297 -3.082 -23.938 1 67.25 204 ASN B C 1
ATOM 7373 O O . ASN B 1 204 ? -10.789 -2.148 -23.312 1 67.25 204 ASN B O 1
ATOM 7377 N N . GLU B 1 205 ? -11.344 -3.189 -25.141 1 70.38 205 GLU B N 1
ATOM 7378 C CA . GLU B 1 205 ? -10.461 -2.273 -25.859 1 70.38 205 GLU B CA 1
ATOM 7379 C C . GLU B 1 205 ? -11.211 -1.022 -26.297 1 70.38 205 GLU B C 1
ATOM 7381 O O . GLU B 1 205 ? -10.633 0.063 -26.375 1 70.38 205 GLU B O 1
ATOM 7386 N N . TYR B 1 206 ? -12.492 -1.111 -26.297 1 81.88 206 TYR B N 1
ATOM 7387 C CA . TYR B 1 206 ? -13.156 0.035 -26.906 1 81.88 206 TYR B CA 1
ATOM 7388 C C . TYR B 1 206 ? -13.883 0.869 -25.859 1 81.88 206 TYR B C 1
ATOM 7390 O O . TYR B 1 206 ? -14.508 0.323 -24.953 1 81.88 206 TYR B O 1
ATOM 7398 N N . PHE B 1 207 ? -13.672 2.162 -25.969 1 90.94 207 PHE B N 1
ATOM 7399 C CA . PHE B 1 207 ? -14.383 3.121 -25.125 1 90.94 207 PHE B CA 1
ATOM 7400 C C . PHE B 1 207 ? -15.812 3.311 -25.609 1 90.94 207 PHE B C 1
ATOM 7402 O O . PHE B 1 207 ? -16.047 3.545 -26.797 1 90.94 207 PHE B O 1
ATOM 7409 N N . SER B 1 208 ? -16.781 3.191 -24.75 1 92 208 SER B N 1
ATOM 7410 C CA . SER B 1 208 ? -18.188 3.424 -25.062 1 92 208 SER B CA 1
ATOM 7411 C C . SER B 1 208 ? -18.516 4.914 -25.047 1 92 208 SER B C 1
ATOM 7413 O O . SER B 1 208 ? -17.672 5.738 -24.688 1 92 208 SER B O 1
ATOM 7415 N N . GLY B 1 209 ? -19.719 5.195 -25.547 1 94.5 209 GLY B N 1
ATOM 7416 C CA . GLY B 1 209 ? -20.188 6.574 -25.469 1 94.5 209 GLY B CA 1
ATOM 7417 C C . GLY B 1 209 ? -20.188 7.125 -24.047 1 94.5 209 GLY B C 1
ATOM 7418 O O . GLY B 1 209 ? -19.844 8.289 -23.828 1 94.5 209 GLY B O 1
ATOM 7419 N N . GLY B 1 210 ? -20.562 6.277 -23.094 1 95.88 210 GLY B N 1
ATOM 7420 C CA . GLY B 1 210 ? -20.547 6.684 -21.703 1 95.88 210 GLY B CA 1
ATOM 7421 C C . GLY B 1 210 ? -19.156 7.02 -21.203 1 95.88 210 GLY B C 1
ATOM 7422 O O . GLY B 1 210 ? -18.984 7.969 -20.422 1 95.88 210 GLY B O 1
ATOM 7423 N N . ASP B 1 211 ? -18.141 6.258 -21.578 1 96.12 211 ASP B N 1
ATOM 7424 C CA . ASP B 1 211 ? -16.75 6.508 -21.203 1 96.12 211 ASP B CA 1
ATOM 7425 C C . ASP B 1 211 ? -16.281 7.871 -21.688 1 96.12 211 ASP B C 1
ATOM 7427 O O . ASP B 1 211 ? -15.633 8.617 -20.953 1 96.12 211 ASP B O 1
ATOM 7431 N N . ILE B 1 212 ? -16.641 8.195 -22.922 1 97 212 ILE B N 1
ATOM 7432 C CA . ILE B 1 212 ? -16.219 9.453 -23.547 1 97 212 ILE B CA 1
ATOM 7433 C C . ILE B 1 212 ? -16.906 10.625 -22.844 1 97 212 ILE B C 1
ATOM 7435 O O . ILE B 1 212 ? -16.266 11.633 -22.547 1 97 212 ILE B O 1
ATOM 7439 N N . VAL B 1 213 ? -18.188 10.469 -22.609 1 97.75 213 VAL B N 1
ATOM 7440 C CA . VAL B 1 213 ? -18.938 11.531 -21.969 1 97.75 213 VAL B CA 1
ATOM 7441 C C . VAL B 1 213 ? -18.375 11.797 -20.578 1 97.75 213 VAL B C 1
ATOM 7443 O O . VAL B 1 213 ? -18.203 12.953 -20.172 1 97.75 213 VAL B O 1
ATOM 7446 N N . PHE B 1 214 ? -18.109 10.766 -19.859 1 97.75 214 PHE B N 1
ATOM 7447 C CA . PHE B 1 214 ? -17.547 10.938 -18.531 1 97.75 214 PHE B CA 1
ATOM 7448 C C . PHE B 1 214 ? -16.203 11.656 -18.594 1 97.75 214 PHE B C 1
ATOM 7450 O O . PHE B 1 214 ? -15.922 12.531 -17.781 1 97.75 214 PHE B O 1
ATOM 7457 N N . THR B 1 215 ? -15.344 11.211 -19.5 1 97.44 215 THR B N 1
ATOM 7458 C CA . THR B 1 215 ? -14.023 11.812 -19.656 1 97.44 215 THR B CA 1
ATOM 7459 C C . THR B 1 215 ? -14.141 13.305 -19.969 1 97.44 215 THR B C 1
ATOM 7461 O O . THR B 1 215 ? -13.445 14.125 -19.375 1 97.44 215 THR B O 1
ATOM 7464 N N . PHE B 1 216 ? -15.047 13.672 -20.844 1 97.62 216 PHE B N 1
ATOM 7465 C CA . PHE B 1 216 ? -15.25 15.07 -21.203 1 97.62 216 PHE B CA 1
ATOM 7466 C C . PHE B 1 216 ? -15.805 15.859 -20.031 1 97.62 216 PHE B C 1
ATOM 7468 O O . PHE B 1 216 ? -15.406 17 -19.797 1 97.62 216 PHE B O 1
ATOM 7475 N N . LEU B 1 217 ? -16.766 15.258 -19.344 1 97.88 217 LEU B N 1
ATOM 7476 C CA . LEU B 1 217 ? -17.328 15.914 -18.172 1 97.88 217 LEU B CA 1
ATOM 7477 C C . LEU B 1 217 ? -16.234 16.203 -17.141 1 97.88 217 LEU B C 1
ATOM 7479 O O . LEU B 1 217 ? -16.203 17.297 -16.562 1 97.88 217 LEU B O 1
ATOM 7483 N N . THR B 1 218 ? -15.367 15.258 -16.922 1 97.88 218 THR B N 1
ATOM 7484 C CA . THR B 1 218 ? -14.281 15.422 -15.953 1 97.88 218 THR B CA 1
ATOM 7485 C C . THR B 1 218 ? -13.32 16.516 -16.406 1 97.88 218 THR B C 1
ATOM 7487 O O . THR B 1 218 ? -12.898 17.344 -15.594 1 97.88 218 THR B O 1
ATOM 7490 N N . ILE B 1 219 ? -12.992 16.562 -17.688 1 97.94 219 ILE B N 1
ATOM 7491 C CA . ILE B 1 219 ? -12.086 17.562 -18.219 1 97.94 219 ILE B CA 1
ATOM 7492 C C . ILE B 1 219 ? -12.703 18.953 -18.078 1 97.94 219 ILE B C 1
ATOM 7494 O O . ILE B 1 219 ? -12.016 19.906 -17.703 1 97.94 219 ILE B O 1
ATOM 7498 N N . ILE B 1 220 ? -13.969 19.047 -18.375 1 97.69 220 ILE B N 1
ATOM 7499 C CA . ILE B 1 220 ? -14.672 20.312 -18.266 1 97.69 220 ILE B CA 1
ATOM 7500 C C . ILE B 1 220 ? -14.664 20.797 -16.828 1 97.69 220 ILE B C 1
ATOM 7502 O O . ILE B 1 220 ? -14.367 21.969 -16.547 1 97.69 220 ILE B O 1
ATOM 7506 N N . LEU B 1 221 ? -14.977 19.938 -15.891 1 97.75 221 LEU B N 1
ATOM 7507 C CA . LEU B 1 221 ? -15.008 20.312 -14.477 1 97.75 221 LEU B CA 1
ATOM 7508 C C . LEU B 1 221 ? -13.625 20.734 -13.992 1 97.75 221 LEU B C 1
ATOM 7510 O O . LEU B 1 221 ? -13.5 21.734 -13.281 1 97.75 221 LEU B O 1
ATOM 7514 N N . VAL B 1 222 ? -12.586 19.984 -14.398 1 97.75 222 VAL B N 1
ATOM 7515 C CA . VAL B 1 222 ? -11.219 20.312 -14.008 1 97.75 222 VAL B CA 1
ATOM 7516 C C . VAL B 1 222 ? -10.82 21.656 -14.594 1 97.75 222 VAL B C 1
ATOM 7518 O O . VAL B 1 222 ? -10.203 22.484 -13.906 1 97.75 222 VAL B O 1
ATOM 7521 N N . THR B 1 223 ? -11.195 21.922 -15.836 1 97.69 223 THR B N 1
ATOM 7522 C CA . THR B 1 223 ? -10.852 23.156 -16.5 1 97.69 223 THR B CA 1
ATOM 7523 C C . THR B 1 223 ? -11.555 24.344 -15.844 1 97.69 223 THR B C 1
ATOM 7525 O O . THR B 1 223 ? -10.961 25.406 -15.672 1 97.69 223 THR B O 1
ATOM 7528 N N . ILE B 1 224 ? -12.812 24.156 -15.438 1 97.69 224 ILE B N 1
ATOM 7529 C CA . ILE B 1 224 ? -13.57 25.203 -14.766 1 97.69 224 ILE B CA 1
ATOM 7530 C C . ILE B 1 224 ? -12.914 25.531 -13.422 1 97.69 224 ILE B C 1
ATOM 7532 O O . ILE B 1 224 ? -12.703 26.703 -13.094 1 97.69 224 ILE B O 1
ATOM 7536 N N . VAL B 1 225 ? -12.594 24.516 -12.625 1 97.69 225 VAL B N 1
ATOM 7537 C CA . VAL B 1 225 ? -12 24.719 -11.312 1 97.69 225 VAL B CA 1
ATOM 7538 C C . VAL B 1 225 ? -10.656 25.422 -11.445 1 97.69 225 VAL B C 1
ATOM 7540 O O . VAL B 1 225 ? -10.367 26.375 -10.711 1 97.69 225 VAL B O 1
ATOM 7543 N N . ILE B 1 226 ? -9.828 24.969 -12.453 1 96.44 226 ILE B N 1
ATOM 7544 C CA . ILE B 1 226 ? -8.523 25.578 -12.664 1 96.44 226 ILE B CA 1
ATOM 7545 C C . ILE B 1 226 ? -8.703 27.031 -13.125 1 96.44 226 ILE B C 1
ATOM 7547 O O . ILE B 1 226 ? -8.07 27.938 -12.602 1 96.44 226 ILE B O 1
ATOM 7551 N N . GLY B 1 227 ? -9.578 27.297 -14.117 1 96.38 227 GLY B N 1
ATOM 7552 C CA . GLY B 1 227 ? -9.82 28.625 -14.641 1 96.38 227 GLY B CA 1
ATOM 7553 C C . GLY B 1 227 ? -10.328 29.609 -13.594 1 96.38 227 GLY B C 1
ATOM 7554 O O . GLY B 1 227 ? -9.82 30.719 -13.484 1 96.38 227 GLY B O 1
ATOM 7555 N N . VAL B 1 228 ? -11.305 29.156 -12.789 1 97 228 VAL B N 1
ATOM 7556 C CA . VAL B 1 228 ? -11.891 30.016 -11.766 1 97 228 VAL B CA 1
ATOM 7557 C C . VAL B 1 228 ? -10.875 30.266 -10.656 1 97 228 VAL B C 1
ATOM 7559 O O . VAL B 1 228 ? -10.828 31.359 -10.078 1 97 228 VAL B O 1
ATOM 7562 N N . THR B 1 229 ? -10.07 29.266 -10.305 1 94.88 229 THR B N 1
ATOM 7563 C CA . THR B 1 229 ? -9.047 29.422 -9.273 1 94.88 229 THR B CA 1
ATOM 7564 C C . THR B 1 229 ? -7.992 30.438 -9.711 1 94.88 229 THR B C 1
ATOM 7566 O O . THR B 1 229 ? -7.551 31.266 -8.906 1 94.88 229 THR B O 1
ATOM 7569 N N . ILE B 1 230 ? -7.602 30.359 -10.969 1 92.69 230 ILE B N 1
ATOM 7570 C CA . ILE B 1 230 ? -6.652 31.328 -11.508 1 92.69 230 ILE B CA 1
ATOM 7571 C C . ILE B 1 230 ? -7.258 32.719 -11.461 1 92.69 230 ILE B C 1
ATOM 7573 O O . ILE B 1 230 ? -6.586 33.688 -11.078 1 92.69 230 ILE B O 1
ATOM 7577 N N . TYR B 1 231 ? -8.492 32.844 -11.836 1 92.62 231 TYR B N 1
ATOM 7578 C CA . TYR B 1 231 ? -9.203 34.125 -11.781 1 92.62 231 TYR B CA 1
ATOM 7579 C C . TYR B 1 231 ? -9.242 34.656 -10.352 1 92.62 231 TYR B C 1
ATOM 7581 O O . TYR B 1 231 ? -9.008 35.844 -10.125 1 92.62 231 TYR B O 1
ATOM 7589 N N . ASP B 1 232 ? -9.562 33.781 -9.406 1 91.44 232 ASP B N 1
ATOM 7590 C CA . ASP B 1 232 ? -9.648 34.156 -8 1 91.44 232 ASP B CA 1
ATOM 7591 C C . ASP B 1 232 ? -8.297 34.656 -7.48 1 91.44 232 ASP B C 1
ATOM 7593 O O . ASP B 1 232 ? -8.234 35.562 -6.66 1 91.44 232 ASP B O 1
ATOM 7597 N N . PHE B 1 233 ? -7.223 34.031 -7.914 1 84.69 233 PHE B N 1
ATOM 7598 C CA . PHE B 1 233 ? -5.887 34.406 -7.469 1 84.69 233 PHE B CA 1
ATOM 7599 C C . PHE B 1 233 ? -5.48 35.781 -8.039 1 84.69 233 PHE B C 1
ATOM 7601 O O . PHE B 1 233 ? -4.762 36.531 -7.395 1 84.69 233 PHE B O 1
ATOM 7608 N N . HIS B 1 234 ? -5.895 36.188 -9.211 1 85.44 234 HIS B N 1
ATOM 7609 C CA . HIS B 1 234 ? -5.363 37.344 -9.914 1 85.44 234 HIS B CA 1
ATOM 7610 C C . HIS B 1 234 ? -6.305 38.531 -9.805 1 85.44 234 HIS B C 1
ATOM 7612 O O . HIS B 1 234 ? -5.914 39.656 -10.094 1 85.44 234 HIS B O 1
ATOM 7618 N N . HIS B 1 235 ? -7.547 38.25 -9.414 1 86 235 HIS B N 1
ATOM 7619 C CA . HIS B 1 235 ? -8.5 39.344 -9.383 1 86 235 HIS B CA 1
ATOM 7620 C C . HIS B 1 235 ? -9.039 39.562 -7.977 1 86 235 HIS B C 1
ATOM 7622 O O . HIS B 1 235 ? -9.234 38.625 -7.219 1 86 235 HIS B O 1
ATOM 7628 N N . GLU B 1 236 ? -9.148 40.781 -7.66 1 84.62 236 GLU B N 1
ATOM 7629 C CA . GLU B 1 236 ? -9.766 41.125 -6.387 1 84.62 236 GLU B CA 1
ATOM 7630 C C . GLU B 1 236 ? -11.281 40.938 -6.438 1 84.62 236 GLU B C 1
ATOM 7632 O O . GLU B 1 236 ? -11.883 41 -7.512 1 84.62 236 GLU B O 1
ATOM 7637 N N . GLU B 1 237 ? -11.852 40.656 -5.371 1 86.94 237 GLU B N 1
ATOM 7638 C CA . GLU B 1 237 ? -13.297 40.5 -5.277 1 86.94 237 GLU B CA 1
ATOM 7639 C C . GLU B 1 237 ? -14.031 41.781 -5.648 1 86.94 237 GLU B C 1
ATOM 7641 O O . GLU B 1 237 ? -13.68 42.875 -5.168 1 86.94 237 GLU B O 1
ATOM 7646 N N . PRO B 1 238 ? -14.906 41.688 -6.605 1 85.38 238 PRO B N 1
ATOM 7647 C CA . PRO B 1 238 ? -15.656 42.875 -6.996 1 85.38 238 PRO B CA 1
ATOM 7648 C C . PRO B 1 238 ? -16.5 43.438 -5.855 1 85.38 238 PRO B C 1
ATOM 7650 O O . PRO B 1 238 ? -16.938 42.688 -4.977 1 85.38 238 PRO B O 1
ATOM 7653 N N . LEU B 1 239 ? -16.688 44.75 -5.871 1 78.94 239 LEU B N 1
ATOM 7654 C CA . LEU B 1 239 ? -17.484 45.438 -4.848 1 78.94 239 LEU B CA 1
ATOM 7655 C C . LEU B 1 239 ? -18.938 44.969 -4.887 1 78.94 239 LEU B C 1
ATOM 7657 O O . LEU B 1 239 ? -19.531 44.688 -3.846 1 78.94 239 LEU B O 1
ATOM 7661 N N . LYS B 1 240 ? -19.562 44.969 -6.145 1 82.94 240 LYS B N 1
ATOM 7662 C CA . LYS B 1 240 ? -20.891 44.406 -6.352 1 82.94 240 LYS B CA 1
ATOM 7663 C C . LYS B 1 240 ? -20.812 43 -6.957 1 82.94 240 LYS B C 1
ATOM 7665 O O . LYS B 1 240 ? -20.344 42.844 -8.078 1 82.94 240 LYS B O 1
ATOM 7670 N N . LYS B 1 241 ? -21.203 42 -6.199 1 86.31 241 LYS B N 1
ATOM 7671 C CA . LYS B 1 241 ? -21.109 40.594 -6.648 1 86.31 241 LYS B CA 1
ATOM 7672 C C . LYS B 1 241 ? -22.359 40.188 -7.438 1 86.31 241 LYS B C 1
ATOM 7674 O O . LYS B 1 241 ? -23.422 40 -6.855 1 86.31 241 LYS B O 1
ATOM 7679 N N . SER B 1 242 ? -22.266 40.188 -8.758 1 88.5 242 SER B N 1
ATOM 7680 C CA . SER B 1 242 ? -23.344 39.688 -9.609 1 88.5 242 SER B CA 1
ATOM 7681 C C . SER B 1 242 ? -23.609 38.188 -9.359 1 88.5 242 SER B C 1
ATOM 7683 O O . SER B 1 242 ? -22.797 37.5 -8.766 1 88.5 242 SER B O 1
ATOM 7685 N N . LEU B 1 243 ? -24.766 37.812 -9.703 1 90.06 243 LEU B N 1
ATOM 7686 C CA . LEU B 1 243 ? -25.125 36.406 -9.555 1 90.06 243 LEU B CA 1
ATOM 7687 C C . LEU B 1 243 ? -24.156 35.531 -10.328 1 90.06 243 LEU B C 1
ATOM 7689 O O . LEU B 1 243 ? -23.797 34.438 -9.859 1 90.06 243 LEU B O 1
ATOM 7693 N N . SER B 1 244 ? -23.797 36 -11.492 1 91.38 244 SER B N 1
ATOM 7694 C CA . SER B 1 244 ? -22.859 35.25 -12.312 1 91.38 244 SER B CA 1
ATOM 7695 C C . SER B 1 244 ? -21.516 35.094 -11.617 1 91.38 244 SER B C 1
ATOM 7697 O O . SER B 1 244 ? -20.906 34 -11.656 1 91.38 244 SER B O 1
ATOM 7699 N N . TYR B 1 245 ? -21.125 36.094 -11.031 1 92.75 245 TYR B N 1
ATOM 7700 C CA . TYR B 1 245 ? -19.859 36 -10.305 1 92.75 245 TYR B CA 1
ATOM 7701 C C . TYR B 1 245 ? -19.969 35.062 -9.109 1 92.75 245 TYR B C 1
ATOM 7703 O O . TYR B 1 245 ? -19.078 34.25 -8.875 1 92.75 245 TYR B O 1
ATOM 7711 N N . ARG B 1 246 ? -21.125 35.188 -8.398 1 92.94 246 ARG B N 1
ATOM 7712 C CA . ARG B 1 246 ? -21.312 34.344 -7.215 1 92.94 246 ARG B CA 1
ATOM 7713 C C . ARG B 1 246 ? -21.359 32.875 -7.586 1 92.94 246 ARG B C 1
ATOM 7715 O O . ARG B 1 246 ? -20.859 32.031 -6.852 1 92.94 246 ARG B O 1
ATOM 7722 N N . LEU B 1 247 ? -21.875 32.625 -8.68 1 94.56 247 LEU B N 1
ATOM 7723 C CA . LEU B 1 247 ? -21.969 31.25 -9.141 1 94.56 247 LEU B CA 1
ATOM 7724 C C . LEU B 1 247 ? -20.609 30.766 -9.633 1 94.56 247 LEU B C 1
ATOM 7726 O O . LEU B 1 247 ? -20.234 29.609 -9.383 1 94.56 247 LEU B O 1
ATOM 7730 N N . MET B 1 248 ? -19.922 31.562 -10.281 1 94.5 248 MET B N 1
ATOM 7731 C CA . MET B 1 248 ? -18.625 31.188 -10.844 1 94.5 248 MET B CA 1
ATOM 7732 C C . MET B 1 248 ? -17.594 30.938 -9.742 1 94.5 248 MET B C 1
ATOM 7734 O O . MET B 1 248 ? -16.859 29.953 -9.781 1 94.5 248 MET B O 1
ATOM 7738 N N . ILE B 1 249 ? -17.609 31.719 -8.695 1 95.5 249 ILE B N 1
ATOM 7739 C CA . ILE B 1 249 ? -16.578 31.703 -7.676 1 95.5 249 ILE B CA 1
ATOM 7740 C C . ILE B 1 249 ? -16.734 30.5 -6.77 1 95.5 249 ILE B C 1
ATOM 7742 O O . ILE B 1 249 ? -15.828 30.141 -6.02 1 95.5 249 ILE B O 1
ATOM 7746 N N . THR B 1 250 ? -17.906 29.844 -6.867 1 96.25 250 THR B N 1
ATOM 7747 C CA . THR B 1 250 ? -18.141 28.656 -6.07 1 96.25 250 THR B CA 1
ATOM 7748 C C . THR B 1 250 ? -17.188 27.531 -6.484 1 96.25 250 THR B C 1
ATOM 7750 O O . THR B 1 250 ? -16.953 26.594 -5.719 1 96.25 250 THR B O 1
ATOM 7753 N N . PHE B 1 251 ? -16.547 27.641 -7.719 1 97.56 251 PHE B N 1
ATOM 7754 C CA . PHE B 1 251 ? -15.664 26.609 -8.242 1 97.56 251 PHE B CA 1
ATOM 7755 C C . PHE B 1 251 ? -14.211 26.922 -7.898 1 97.56 251 PHE B C 1
ATOM 7757 O O . PHE B 1 251 ? -13.305 26.188 -8.297 1 97.56 251 PHE B O 1
ATOM 7764 N N . SER B 1 252 ? -13.984 28.016 -7.133 1 97.19 252 SER B N 1
ATOM 7765 C CA . SER B 1 252 ? -12.617 28.344 -6.754 1 97.19 252 SER B CA 1
ATOM 7766 C C . SER B 1 252 ? -12.055 27.328 -5.758 1 97.19 252 SER B C 1
ATOM 7768 O O . SER B 1 252 ? -12.539 27.234 -4.633 1 97.19 252 SER B O 1
ATOM 7770 N N . ALA B 1 253 ? -10.992 26.672 -6.145 1 96 253 ALA B N 1
ATOM 7771 C CA . ALA B 1 253 ? -10.375 25.656 -5.293 1 96 253 ALA B CA 1
ATOM 7772 C C . ALA B 1 253 ? -9.711 26.297 -4.078 1 96 253 ALA B C 1
ATOM 7774 O O . ALA B 1 253 ? -9.68 25.703 -2.996 1 96 253 ALA B O 1
ATOM 7775 N N . ARG B 1 254 ? -9.219 27.469 -4.191 1 92.06 254 ARG B N 1
ATOM 7776 C CA . ARG B 1 254 ? -8.57 28.172 -3.088 1 92.06 254 ARG B CA 1
ATOM 7777 C C . ARG B 1 254 ? -9.562 28.453 -1.963 1 92.06 254 ARG B C 1
ATOM 7779 O O . ARG B 1 254 ? -9.297 28.141 -0.801 1 92.06 254 ARG B O 1
ATOM 7786 N N . LYS B 1 255 ? -10.711 29 -2.295 1 94 255 LYS B N 1
ATOM 7787 C CA . LYS B 1 255 ? -11.727 29.344 -1.305 1 94 255 LYS B CA 1
ATOM 7788 C C . LYS B 1 255 ? -12.305 28.094 -0.652 1 94 255 LYS B C 1
ATOM 7790 O O . LYS B 1 255 ? -12.469 28.047 0.569 1 94 255 LYS B O 1
ATOM 7795 N N . ASN B 1 256 ? -12.555 27.109 -1.529 1 96.44 256 ASN B N 1
ATOM 7796 C CA . ASN B 1 256 ? -13.141 25.875 -1.016 1 96.44 256 ASN B CA 1
ATOM 7797 C C . ASN B 1 256 ? -12.148 25.109 -0.141 1 96.44 256 ASN B C 1
ATOM 7799 O O . ASN B 1 256 ? -12.547 24.469 0.835 1 96.44 256 ASN B O 1
ATOM 7803 N N . PHE B 1 257 ? -10.891 25.109 -0.503 1 94.12 257 PHE B N 1
ATOM 7804 C CA . PHE B 1 257 ? -9.867 24.453 0.292 1 94.12 257 PHE B CA 1
ATOM 7805 C C . PHE B 1 257 ? -9.734 25.094 1.663 1 94.12 257 PHE B C 1
ATOM 7807 O O . PHE B 1 257 ? -9.625 24.406 2.678 1 94.12 257 PHE B O 1
ATOM 7814 N N . ASN B 1 258 ? -9.773 26.391 1.73 1 90.94 258 ASN B N 1
ATOM 7815 C CA . ASN B 1 258 ? -9.648 27.125 2.984 1 90.94 258 ASN B CA 1
ATOM 7816 C C . ASN B 1 258 ? -10.844 26.891 3.896 1 90.94 258 ASN B C 1
ATOM 7818 O O . ASN B 1 258 ? -10.719 26.938 5.121 1 90.94 258 ASN B O 1
ATOM 7822 N N . ASP B 1 259 ? -11.93 26.562 3.242 1 92.88 259 ASP B N 1
ATOM 7823 C CA . ASP B 1 259 ? -13.141 26.312 4.016 1 92.88 259 ASP B CA 1
ATOM 7824 C C . ASP B 1 259 ? -13.047 24.984 4.77 1 92.88 259 ASP B C 1
ATOM 7826 O O . ASP B 1 259 ? -13.797 24.75 5.727 1 92.88 259 ASP B O 1
ATOM 7830 N N . LEU B 1 260 ? -12.164 24.141 4.402 1 91.69 260 LEU B N 1
ATOM 7831 C CA . LEU B 1 260 ? -12.039 22.812 4.996 1 91.69 260 LEU B CA 1
ATOM 7832 C C . LEU B 1 260 ? -11.523 22.906 6.43 1 91.69 260 LEU B C 1
ATOM 7834 O O . LEU B 1 260 ? -11.836 22.047 7.262 1 91.69 260 LEU B O 1
ATOM 7838 N N . SER B 1 261 ? -10.734 23.891 6.746 1 87.25 261 SER B N 1
ATOM 7839 C CA . SER B 1 261 ? -10.109 23.984 8.062 1 87.25 261 SER B CA 1
ATOM 7840 C C . SER B 1 261 ? -11.023 24.703 9.055 1 87.25 261 SER B C 1
ATOM 7842 O O . SER B 1 261 ? -10.734 24.734 10.258 1 87.25 261 SER B O 1
ATOM 7844 N N . LYS B 1 262 ? -12.148 25.203 8.609 1 84.56 262 LYS B N 1
ATOM 7845 C CA . LYS B 1 262 ? -13.047 25.953 9.484 1 84.56 262 LYS B CA 1
ATOM 7846 C C . LYS B 1 262 ? -14.008 25.031 10.219 1 84.56 262 LYS B C 1
ATOM 7848 O O . LYS B 1 262 ? -14.719 24.25 9.586 1 84.56 262 LYS B O 1
ATOM 7853 N N . SER B 1 263 ? -13.891 25 11.5 1 79.81 263 SER B N 1
ATOM 7854 C CA . SER B 1 263 ? -14.797 24.188 12.312 1 79.81 263 SER B CA 1
ATOM 7855 C C . SER B 1 263 ? -16.047 24.969 12.688 1 79.81 263 SER B C 1
ATOM 7857 O O . SER B 1 263 ? -16.047 26.203 12.695 1 79.81 263 SER B O 1
ATOM 7859 N N . ASP B 1 264 ? -17.141 24.219 12.734 1 70.88 264 ASP B N 1
ATOM 7860 C CA . ASP B 1 264 ? -18.375 24.828 13.219 1 70.88 264 ASP B CA 1
ATOM 7861 C C . ASP B 1 264 ? -18.297 25.125 14.719 1 70.88 264 ASP B C 1
ATOM 7863 O O . ASP B 1 264 ? -18.094 24.203 15.523 1 70.88 264 ASP B O 1
ATOM 7867 N N . GLU B 1 265 ? -18.344 26.391 15.125 1 63.38 265 GLU B N 1
ATOM 7868 C CA . GLU B 1 265 ? -18.078 26.812 16.5 1 63.38 265 GLU B CA 1
ATOM 7869 C C . GLU B 1 265 ? -19.391 27.031 17.266 1 63.38 265 GLU B C 1
ATOM 7871 O O . GLU B 1 265 ? -19.375 27.547 18.391 1 63.38 265 GLU B O 1
ATOM 7876 N N . SER B 1 266 ? -20.531 26.578 16.641 1 62.44 266 SER B N 1
ATOM 7877 C CA . SER B 1 266 ? -21.766 26.891 17.344 1 62.44 266 SER B CA 1
ATOM 7878 C C . SER B 1 266 ? -21.844 26.156 18.688 1 62.44 266 SER B C 1
ATOM 7880 O O . SER B 1 266 ? -22.266 26.719 19.688 1 62.44 266 SER B O 1
ATOM 7882 N N . ASN B 1 267 ? -21.469 24.828 18.719 1 69.12 267 ASN B N 1
ATOM 7883 C CA . ASN B 1 267 ? -21.391 24.047 19.938 1 69.12 267 ASN B CA 1
ATOM 7884 C C . ASN B 1 267 ? -20.062 23.312 20.062 1 69.12 267 ASN B C 1
ATOM 7886 O O . ASN B 1 267 ? -19.828 22.312 19.391 1 69.12 267 ASN B O 1
ATOM 7890 N N . PRO B 1 268 ? -19.281 23.844 20.938 1 74.69 268 PRO B N 1
ATOM 7891 C CA . PRO B 1 268 ? -17.938 23.266 21.109 1 74.69 268 PRO B CA 1
ATOM 7892 C C . PRO B 1 268 ? -17.984 21.797 21.5 1 74.69 268 PRO B C 1
ATOM 7894 O O . PRO B 1 268 ? -17.047 21.047 21.203 1 74.69 268 PRO B O 1
ATOM 7897 N N . ALA B 1 269 ? -19.094 21.438 22.078 1 72.81 269 ALA B N 1
ATOM 7898 C CA . ALA B 1 269 ? -19.219 20.047 22.531 1 72.81 269 ALA B CA 1
ATOM 7899 C C . ALA B 1 269 ? -19.344 19.094 21.344 1 72.81 269 ALA B C 1
ATOM 7901 O O . ALA B 1 269 ? -19.078 17.891 21.469 1 72.81 269 ALA B O 1
ATOM 7902 N N . LEU B 1 270 ? -19.656 19.625 20.234 1 81.44 270 LEU B N 1
ATOM 7903 C CA . LEU B 1 270 ? -19.859 18.766 19.062 1 81.44 270 LEU B CA 1
ATOM 7904 C C . LEU B 1 270 ? -18.609 18.688 18.203 1 81.44 270 LEU B C 1
ATOM 7906 O O . LEU B 1 270 ? -18.562 17.922 17.234 1 81.44 270 LEU B O 1
ATOM 7910 N N . THR B 1 271 ? -17.578 19.359 18.641 1 87.88 271 THR B N 1
ATOM 7911 C CA . THR B 1 271 ? -16.328 19.328 17.906 1 87.88 271 THR B CA 1
ATOM 7912 C C . THR B 1 271 ? -15.719 17.938 17.938 1 87.88 271 THR B C 1
ATOM 7914 O O . THR B 1 271 ? -15.016 17.531 17 1 87.88 271 THR B O 1
ATOM 7917 N N . ILE B 1 272 ? -16.047 17.203 18.984 1 92.19 272 ILE B N 1
ATOM 7918 C CA . ILE B 1 272 ? -15.516 15.859 19.203 1 92.19 272 ILE B CA 1
ATOM 7919 C C . ILE B 1 272 ? -16.016 14.922 18.109 1 92.19 272 ILE B C 1
ATOM 7921 O O . ILE B 1 272 ? -15.391 13.891 17.828 1 92.19 272 ILE B O 1
ATOM 7925 N N . LEU B 1 273 ? -17.078 15.281 17.453 1 93.62 273 LEU B N 1
ATOM 7926 C CA . LEU B 1 273 ? -17.672 14.438 16.422 1 93.62 273 LEU B CA 1
ATOM 7927 C C . LEU B 1 273 ? -16.781 14.359 15.195 1 93.62 273 LEU B C 1
ATOM 7929 O O . LEU B 1 273 ? -16.781 13.359 14.477 1 93.62 273 LEU B O 1
ATOM 7933 N N . TYR B 1 274 ? -15.961 15.43 14.961 1 93.5 274 TYR B N 1
ATOM 7934 C CA . TYR B 1 274 ? -15.031 15.414 13.828 1 93.5 274 TYR B CA 1
ATOM 7935 C C . TYR B 1 274 ? -14.023 14.281 13.977 1 93.5 274 TYR B C 1
ATOM 7937 O O . TYR B 1 274 ? -13.773 13.539 13.023 1 93.5 274 TYR B O 1
ATOM 7945 N N . GLY B 1 275 ? -13.539 14.18 15.188 1 94.75 275 GLY B N 1
ATOM 7946 C CA . GLY B 1 275 ? -12.562 13.125 15.438 1 94.75 275 GLY B CA 1
ATOM 7947 C C . GLY B 1 275 ? -13.148 11.734 15.32 1 94.75 275 GLY B C 1
ATOM 7948 O O . GLY B 1 275 ? -12.516 10.836 14.758 1 94.75 275 GLY B O 1
ATOM 7949 N N . LEU B 1 276 ? -14.32 11.562 15.797 1 95.5 276 LEU B N 1
ATOM 7950 C CA . LEU B 1 276 ? -14.961 10.25 15.75 1 95.5 276 LEU B CA 1
ATOM 7951 C C . LEU B 1 276 ? -15.242 9.836 14.312 1 95.5 276 LEU B C 1
ATOM 7953 O O . LEU B 1 276 ? -15.078 8.672 13.953 1 95.5 276 LEU B O 1
ATOM 7957 N N . ARG B 1 277 ? -15.641 10.773 13.477 1 96 277 ARG B N 1
ATOM 7958 C CA . ARG B 1 277 ? -15.867 10.516 12.062 1 96 277 ARG B CA 1
ATOM 7959 C C . ARG B 1 277 ? -14.578 10.07 11.367 1 96 277 ARG B C 1
ATOM 7961 O O . ARG B 1 277 ? -14.578 9.086 10.625 1 96 277 ARG B O 1
ATOM 7968 N N . ALA B 1 278 ? -13.57 10.812 11.68 1 96.44 278 ALA B N 1
ATOM 7969 C CA . ALA B 1 278 ? -12.289 10.555 11.031 1 96.44 278 ALA B CA 1
ATOM 7970 C C . ALA B 1 278 ? -11.742 9.18 11.422 1 96.44 278 ALA B C 1
ATOM 7972 O O . ALA B 1 278 ? -11.328 8.406 10.555 1 96.44 278 ALA B O 1
ATOM 7973 N N . VAL B 1 279 ? -11.805 8.828 12.648 1 95.94 279 VAL B N 1
ATOM 7974 C CA . VAL B 1 279 ? -11.266 7.559 13.125 1 95.94 279 VAL B CA 1
ATOM 7975 C C . VAL B 1 279 ? -12.109 6.402 12.594 1 95.94 279 VAL B C 1
ATOM 7977 O O . VAL B 1 279 ? -11.57 5.363 12.195 1 95.94 279 VAL B O 1
ATOM 7980 N N . SER B 1 280 ? -13.367 6.602 12.555 1 97.25 280 SER B N 1
ATOM 7981 C CA . SER B 1 280 ? -14.273 5.543 12.117 1 97.25 280 SER B CA 1
ATOM 7982 C C . SER B 1 280 ? -14.062 5.207 10.648 1 97.25 280 SER B C 1
ATOM 7984 O O . SER B 1 280 ? -14.062 4.035 10.266 1 97.25 280 SER B O 1
ATOM 7986 N N . ILE B 1 281 ? -13.852 6.223 9.82 1 98.19 281 ILE B N 1
ATOM 7987 C CA . ILE B 1 281 ? -13.695 5.961 8.391 1 98.19 281 ILE B CA 1
ATOM 7988 C C . ILE B 1 281 ? -12.367 5.25 8.148 1 98.19 281 ILE B C 1
ATOM 7990 O O . ILE B 1 281 ? -12.266 4.414 7.246 1 98.19 281 ILE B O 1
ATOM 7994 N N . LEU B 1 282 ? -11.32 5.559 8.938 1 97.69 282 LEU B N 1
ATOM 7995 C CA . LEU B 1 282 ? -10.047 4.859 8.812 1 97.69 282 LEU B CA 1
ATOM 7996 C C . LEU B 1 282 ? -10.211 3.371 9.094 1 97.69 282 LEU B C 1
ATOM 7998 O O . LEU B 1 282 ? -9.664 2.535 8.367 1 97.69 282 LEU B O 1
ATOM 8002 N N . MET B 1 283 ? -11.023 3.088 10.094 1 97.06 283 MET B N 1
ATOM 8003 C CA . MET B 1 283 ? -11.258 1.69 10.445 1 97.06 283 MET B CA 1
ATOM 8004 C C . MET B 1 283 ? -12.094 0.99 9.383 1 97.06 283 MET B C 1
ATOM 8006 O O . MET B 1 283 ? -11.852 -0.176 9.062 1 97.06 283 MET B O 1
ATOM 8010 N N . ILE B 1 284 ? -13.016 1.702 8.836 1 97.75 284 ILE B N 1
ATOM 8011 C CA . ILE B 1 284 ? -13.883 1.131 7.809 1 97.75 284 ILE B CA 1
ATOM 8012 C C . ILE B 1 284 ? -13.062 0.799 6.566 1 97.75 284 ILE B C 1
ATOM 8014 O O . ILE B 1 284 ? -13.172 -0.3 6.016 1 97.75 284 ILE B O 1
ATOM 8018 N N . ILE B 1 285 ? -12.219 1.717 6.117 1 98.25 285 ILE B N 1
ATOM 8019 C CA . ILE B 1 285 ? -11.383 1.49 4.941 1 98.25 285 ILE B CA 1
ATOM 8020 C C . ILE B 1 285 ? -10.469 0.295 5.184 1 98.25 285 ILE B C 1
ATOM 8022 O O . ILE B 1 285 ? -10.289 -0.546 4.297 1 98.25 285 ILE B O 1
ATOM 8026 N N . THR B 1 286 ? -9.953 0.157 6.367 1 97.56 286 THR B N 1
ATOM 8027 C CA . THR B 1 286 ? -9.062 -0.949 6.715 1 97.56 286 THR B CA 1
ATOM 8028 C C . THR B 1 286 ? -9.828 -2.271 6.711 1 97.56 286 THR B C 1
ATOM 8030 O O . THR B 1 286 ? -9.336 -3.273 6.184 1 97.56 286 THR B O 1
ATOM 8033 N N . ALA B 1 287 ? -10.984 -2.246 7.289 1 96.06 287 ALA B N 1
ATOM 8034 C CA . ALA B 1 287 ? -11.805 -3.455 7.324 1 96.06 287 ALA B CA 1
ATOM 8035 C C . ALA B 1 287 ? -12.18 -3.904 5.914 1 96.06 287 ALA B C 1
ATOM 8037 O O . ALA B 1 287 ? -12.156 -5.102 5.613 1 96.06 287 ALA B O 1
ATOM 8038 N N . HIS B 1 288 ? -12.547 -2.973 5.07 1 96.88 288 HIS B N 1
ATOM 8039 C CA . HIS B 1 288 ? -12.898 -3.305 3.695 1 96.88 288 HIS B CA 1
ATOM 8040 C C . HIS B 1 288 ? -11.695 -3.842 2.928 1 96.88 288 HIS B C 1
ATOM 8042 O O . HIS B 1 288 ? -11.844 -4.711 2.066 1 96.88 288 HIS B O 1
ATOM 8048 N N . ARG B 1 289 ? -10.547 -3.318 3.217 1 96.88 289 ARG B N 1
ATOM 8049 C CA . ARG B 1 289 ? -9.336 -3.857 2.607 1 96.88 289 ARG B CA 1
ATOM 8050 C C . ARG B 1 289 ? -9.125 -5.312 3.002 1 96.88 289 ARG B C 1
ATOM 8052 O O . ARG B 1 289 ? -8.758 -6.145 2.168 1 96.88 289 ARG B O 1
ATOM 8059 N N . PHE B 1 290 ? -9.352 -5.586 4.25 1 94.69 290 PHE B N 1
ATOM 8060 C CA . PHE B 1 290 ? -9.234 -6.965 4.707 1 94.69 290 PHE B CA 1
ATOM 8061 C C . PHE B 1 290 ? -10.211 -7.867 3.967 1 94.69 290 PHE B C 1
ATOM 8063 O O . PHE B 1 290 ? -9.828 -8.922 3.461 1 94.69 290 PHE B O 1
ATOM 8070 N N . GLY B 1 291 ? -11.43 -7.406 3.867 1 93.75 291 GLY B N 1
ATOM 8071 C CA . GLY B 1 291 ? -12.453 -8.195 3.203 1 93.75 291 GLY B CA 1
ATOM 8072 C C . GLY B 1 291 ? -12.172 -8.414 1.728 1 93.75 291 GLY B C 1
ATOM 8073 O O . GLY B 1 291 ? -12.305 -9.539 1.225 1 93.75 291 GLY B O 1
ATOM 8074 N N . THR B 1 292 ? -11.789 -7.367 1.041 1 94.81 292 THR B N 1
ATOM 8075 C CA . THR B 1 292 ? -11.547 -7.473 -0.393 1 94.81 292 THR B CA 1
ATOM 8076 C C . THR B 1 292 ? -10.297 -8.297 -0.67 1 94.81 292 THR B C 1
ATOM 8078 O O . THR B 1 292 ? -10.227 -9.023 -1.666 1 94.81 292 THR B O 1
ATOM 8081 N N . TYR B 1 293 ? -9.289 -8.219 0.216 1 95.31 293 TYR B N 1
ATOM 8082 C CA . TYR B 1 293 ? -8.078 -9.008 0.055 1 95.31 293 TYR B CA 1
ATOM 8083 C C . TYR B 1 293 ? -8.375 -10.492 0.195 1 95.31 293 TYR B C 1
ATOM 8085 O O . TYR B 1 293 ? -7.902 -11.305 -0.608 1 95.31 293 TYR B O 1
ATOM 8093 N N . VAL B 1 294 ? -9.172 -10.836 1.177 1 93.88 294 VAL B N 1
ATOM 8094 C CA . VAL B 1 294 ? -9.508 -12.234 1.432 1 93.88 294 VAL B CA 1
ATOM 8095 C C . VAL B 1 294 ? -10.359 -12.781 0.286 1 93.88 294 VAL B C 1
ATOM 8097 O O . VAL B 1 294 ? -10.289 -13.969 -0.033 1 93.88 294 VAL B O 1
ATOM 8100 N N . SER B 1 295 ? -11.078 -11.875 -0.345 1 92.62 295 SER B N 1
ATOM 8101 C CA . SER B 1 295 ? -11.93 -12.281 -1.453 1 92.62 295 SER B CA 1
ATOM 8102 C C . SER B 1 295 ? -11.125 -12.492 -2.73 1 92.62 295 SER B C 1
ATOM 8104 O O . SER B 1 295 ? -11.648 -13 -3.725 1 92.62 295 SER B O 1
ATOM 8106 N N . SER B 1 296 ? -9.883 -12.125 -2.727 1 94.25 296 SER B N 1
ATOM 8107 C CA . SER B 1 296 ? -9.016 -12.305 -3.887 1 94.25 296 SER B CA 1
ATOM 8108 C C . SER B 1 296 ? -8.344 -13.672 -3.861 1 94.25 296 SER B C 1
ATOM 8110 O O . SER B 1 296 ? -8.711 -14.539 -3.064 1 94.25 296 SER B O 1
ATOM 8112 N N . ALA B 1 297 ? -7.441 -13.93 -4.781 1 96.19 297 ALA B N 1
ATOM 8113 C CA . ALA B 1 297 ? -6.734 -15.203 -4.852 1 96.19 297 ALA B CA 1
ATOM 8114 C C . ALA B 1 297 ? -5.66 -15.297 -3.77 1 96.19 297 ALA B C 1
ATOM 8116 O O . ALA B 1 297 ? -4.672 -14.562 -3.805 1 96.19 297 ALA B O 1
ATOM 8117 N N . LEU B 1 298 ? -5.891 -16.266 -2.873 1 96.44 298 LEU B N 1
ATOM 8118 C CA . LEU B 1 298 ? -4.953 -16.375 -1.761 1 96.44 298 LEU B CA 1
ATOM 8119 C C . LEU B 1 298 ? -4.113 -17.641 -1.889 1 96.44 298 LEU B C 1
ATOM 8121 O O . LEU B 1 298 ? -4.609 -18.672 -2.352 1 96.44 298 LEU B O 1
ATOM 8125 N N . LEU B 1 299 ? -2.938 -17.531 -1.387 1 96.94 299 LEU B N 1
ATOM 8126 C CA . LEU B 1 299 ? -2.016 -18.656 -1.33 1 96.94 299 LEU B CA 1
ATOM 8127 C C . LEU B 1 299 ? -2.244 -19.484 -0.068 1 96.94 299 LEU B C 1
ATOM 8129 O O . LEU B 1 299 ? -2.055 -20.703 -0.075 1 96.94 299 LEU B O 1
ATOM 8133 N N . ASN B 1 300 ? -2.623 -18.859 1.001 1 97 300 ASN B N 1
ATOM 8134 C CA . ASN B 1 300 ? -2.717 -19.469 2.318 1 97 300 ASN B CA 1
ATOM 8135 C C . ASN B 1 300 ? -4.078 -19.219 2.961 1 97 300 ASN B C 1
ATOM 8137 O O . ASN B 1 300 ? -4.156 -18.75 4.094 1 97 300 ASN B O 1
ATOM 8141 N N . PHE B 1 301 ? -5.141 -19.672 2.277 1 96.75 301 PHE B N 1
ATOM 8142 C CA . PHE B 1 301 ? -6.488 -19.469 2.795 1 96.75 301 PHE B CA 1
ATOM 8143 C C . PHE B 1 301 ? -6.676 -20.203 4.121 1 96.75 301 PHE B C 1
ATOM 8145 O O . PHE B 1 301 ? -7.547 -19.844 4.918 1 96.75 301 PHE B O 1
ATOM 8152 N N . ASP B 1 302 ? -5.91 -21.234 4.383 1 96.5 302 ASP B N 1
ATOM 8153 C CA . ASP B 1 302 ? -5.988 -21.953 5.648 1 96.5 302 ASP B CA 1
ATOM 8154 C C . ASP B 1 302 ? -5.73 -21.031 6.832 1 96.5 302 ASP B C 1
ATOM 8156 O O . ASP B 1 302 ? -6.277 -21.234 7.918 1 96.5 302 ASP B O 1
ATOM 8160 N N . TYR B 1 303 ? -4.926 -20.047 6.605 1 95.81 303 TYR B N 1
ATOM 8161 C CA . TYR B 1 303 ? -4.684 -19.062 7.652 1 95.81 303 TYR B CA 1
ATOM 8162 C C . TYR B 1 303 ? -5.973 -18.328 8.023 1 95.81 303 TYR B C 1
ATOM 8164 O O . TYR B 1 303 ? -6.223 -18.062 9.203 1 95.81 303 TYR B O 1
ATOM 8172 N N . ILE B 1 304 ? -6.773 -17.969 7.07 1 95.25 304 ILE B N 1
ATOM 8173 C CA . ILE B 1 304 ? -8.039 -17.281 7.305 1 95.25 304 ILE B CA 1
ATOM 8174 C C . ILE B 1 304 ? -8.969 -18.172 8.133 1 95.25 304 ILE B C 1
ATOM 8176 O O . ILE B 1 304 ? -9.711 -17.672 8.984 1 95.25 304 ILE B O 1
ATOM 8180 N N . GLU B 1 305 ? -8.93 -19.453 7.883 1 95.75 305 GLU B N 1
ATOM 8181 C CA . GLU B 1 305 ? -9.766 -20.391 8.625 1 95.75 305 GLU B CA 1
ATOM 8182 C C . GLU B 1 305 ? -9.43 -20.375 10.109 1 95.75 305 GLU B C 1
ATOM 8184 O O . GLU B 1 305 ? -10.312 -20.578 10.953 1 95.75 305 GLU B O 1
ATOM 8189 N N . THR B 1 306 ? -8.156 -20.141 10.445 1 95.38 306 THR B N 1
ATOM 8190 C CA . THR B 1 306 ? -7.758 -20 11.844 1 95.38 306 THR B CA 1
ATOM 8191 C C . THR B 1 306 ? -8.258 -18.672 12.414 1 95.38 306 THR B C 1
ATOM 8193 O O . THR B 1 306 ? -8.562 -18.578 13.602 1 95.38 306 THR B O 1
ATOM 8196 N N . GLN B 1 307 ? -8.336 -17.719 11.555 1 93.56 307 GLN B N 1
ATOM 8197 C CA . GLN B 1 307 ? -8.734 -16.391 12.016 1 93.56 307 GLN B CA 1
ATOM 8198 C C . GLN B 1 307 ? -10.219 -16.359 12.375 1 93.56 307 GLN B C 1
ATOM 8200 O O . GLN B 1 307 ? -10.633 -15.57 13.227 1 93.56 307 GLN B O 1
ATOM 8205 N N . TYR B 1 308 ? -11.039 -17.219 11.734 1 93.06 308 TYR B N 1
ATOM 8206 C CA . TYR B 1 308 ? -12.445 -17.312 12.094 1 93.06 308 TYR B CA 1
ATOM 8207 C C . TYR B 1 308 ? -12.609 -17.766 13.539 1 93.06 308 TYR B C 1
ATOM 8209 O O . TYR B 1 308 ? -13.672 -17.578 14.141 1 93.06 308 TYR B O 1
ATOM 8217 N N . ARG B 1 309 ? -11.586 -18.297 14.125 1 92.81 309 ARG B N 1
ATOM 8218 C CA . ARG B 1 309 ? -11.625 -18.875 15.461 1 92.81 309 ARG B CA 1
ATOM 8219 C C . ARG B 1 309 ? -10.867 -18.016 16.469 1 92.81 309 ARG B C 1
ATOM 8221 O O . ARG B 1 309 ? -10.781 -18.359 17.641 1 92.81 309 ARG B O 1
ATOM 8228 N N . SER B 1 310 ? -10.391 -16.922 15.938 1 91.44 310 SER B N 1
ATOM 8229 C CA . SER B 1 310 ? -9.641 -16 16.781 1 91.44 310 SER B CA 1
ATOM 8230 C C . SER B 1 310 ? -10.523 -14.859 17.266 1 91.44 310 SER B C 1
ATOM 8232 O O . SER B 1 310 ? -11.266 -14.258 16.484 1 91.44 310 SER B O 1
ATOM 8234 N N . LEU B 1 311 ? -10.438 -14.492 18.531 1 90.81 311 LEU B N 1
ATOM 8235 C CA . LEU B 1 311 ? -11.219 -13.398 19.109 1 90.81 311 LEU B CA 1
ATOM 8236 C C . LEU B 1 311 ? -10.68 -12.047 18.656 1 90.81 311 LEU B C 1
ATOM 8238 O O . LEU B 1 311 ? -11.445 -11.109 18.438 1 90.81 311 LEU B O 1
ATOM 8242 N N . LEU B 1 312 ? -9.438 -11.977 18.438 1 87.94 312 LEU B N 1
ATOM 8243 C CA . LEU B 1 312 ? -8.812 -10.703 18.109 1 87.94 312 LEU B CA 1
ATOM 8244 C C . LEU B 1 312 ? -9.188 -10.258 16.703 1 87.94 312 LEU B C 1
ATOM 8246 O O . LEU B 1 312 ? -9.367 -9.062 16.438 1 87.94 312 LEU B O 1
ATOM 8250 N N . THR B 1 313 ? -9.336 -11.188 15.828 1 91.12 313 THR B N 1
ATOM 8251 C CA . THR B 1 313 ? -9.609 -10.859 14.438 1 91.12 313 THR B CA 1
ATOM 8252 C C . THR B 1 313 ? -11.039 -10.359 14.266 1 91.12 313 THR B C 1
ATOM 8254 O O . THR B 1 313 ? -11.383 -9.766 13.242 1 91.12 313 THR B O 1
ATOM 8257 N N . THR B 1 314 ? -11.789 -10.469 15.32 1 91.75 314 THR B N 1
ATOM 8258 C CA . THR B 1 314 ? -13.188 -10.062 15.266 1 91.75 314 THR B CA 1
ATOM 8259 C C . THR B 1 314 ? -13.305 -8.547 15.086 1 91.75 314 THR B C 1
ATOM 8261 O O . THR B 1 314 ? -14.281 -8.062 14.516 1 91.75 314 THR B O 1
ATOM 8264 N N . ILE B 1 315 ? -12.289 -7.852 15.438 1 90.81 315 ILE B N 1
ATOM 8265 C CA . ILE B 1 315 ? -12.297 -6.402 15.266 1 90.81 315 ILE B CA 1
ATOM 8266 C C . ILE B 1 315 ? -12.391 -6.055 13.781 1 90.81 315 ILE B C 1
ATOM 8268 O O . ILE B 1 315 ? -13.016 -5.055 13.414 1 90.81 315 ILE B O 1
ATOM 8272 N N . LEU B 1 316 ? -11.852 -6.965 12.953 1 88.88 316 LEU B N 1
ATOM 8273 C CA . LEU B 1 316 ? -11.883 -6.73 11.516 1 88.88 316 LEU B CA 1
ATOM 8274 C C . LEU B 1 316 ? -13.125 -7.355 10.891 1 88.88 316 LEU B C 1
ATOM 8276 O O . LEU B 1 316 ? -13.773 -6.742 10.039 1 88.88 316 LEU B O 1
ATOM 8280 N N . PHE B 1 317 ? -13.523 -8.5 11.391 1 88.88 317 PHE B N 1
ATOM 8281 C CA . PHE B 1 317 ? -14.688 -9.195 10.844 1 88.88 317 PHE B CA 1
ATOM 8282 C C . PHE B 1 317 ? -15.977 -8.477 11.234 1 88.88 317 PHE B C 1
ATOM 8284 O O . PHE B 1 317 ? -16.969 -8.547 10.516 1 88.88 317 PHE B O 1
ATOM 8291 N N . HIS B 1 318 ? -15.906 -7.801 12.344 1 91.06 318 HIS B N 1
ATOM 8292 C CA . HIS B 1 318 ? -17.062 -7.062 12.828 1 91.06 318 HIS B CA 1
ATOM 8293 C C . HIS B 1 318 ? -16.891 -5.562 12.617 1 91.06 318 HIS B C 1
ATOM 8295 O O . HIS B 1 318 ? -17.312 -4.758 13.453 1 91.06 318 HIS B O 1
ATOM 8301 N N . GLY B 1 319 ? -16.266 -5.23 11.547 1 90.38 319 GLY B N 1
ATOM 8302 C CA . GLY B 1 319 ? -16 -3.84 11.227 1 90.38 319 GLY B CA 1
ATOM 8303 C C . GLY B 1 319 ? -17.25 -3.053 10.906 1 90.38 319 GLY B C 1
ATOM 8304 O O . GLY B 1 319 ? -17.219 -1.821 10.844 1 90.38 319 GLY B O 1
ATOM 8305 N N . ASP B 1 320 ? -18.406 -3.715 10.773 1 92.94 320 ASP B N 1
ATOM 8306 C CA . ASP B 1 320 ? -19.672 -3.057 10.453 1 92.94 320 ASP B CA 1
ATOM 8307 C C . ASP B 1 320 ? -20.109 -2.131 11.586 1 92.94 320 ASP B C 1
ATOM 8309 O O . ASP B 1 320 ? -20.875 -1.189 11.367 1 92.94 320 ASP B O 1
ATOM 8313 N N . LEU B 1 321 ? -19.562 -2.371 12.789 1 96.19 321 LEU B N 1
ATOM 8314 C CA . LEU B 1 321 ? -19.922 -1.526 13.93 1 96.19 321 LEU B CA 1
ATOM 8315 C C . LEU B 1 321 ? -19.375 -0.113 13.742 1 96.19 321 LEU B C 1
ATOM 8317 O O . LEU B 1 321 ? -19.969 0.851 14.242 1 96.19 321 LEU B O 1
ATOM 8321 N N . PHE B 1 322 ? -18.328 0.028 13.008 1 96.62 322 PHE B N 1
ATOM 8322 C CA . PHE B 1 322 ? -17.812 1.359 12.734 1 96.62 322 PHE B CA 1
ATOM 8323 C C . PHE B 1 322 ? -18.719 2.123 11.789 1 96.62 322 PHE B C 1
ATOM 8325 O O . PHE B 1 322 ? -18.797 3.354 11.844 1 96.62 322 PHE B O 1
ATOM 8332 N N . VAL B 1 323 ? -19.422 1.397 10.938 1 97.12 323 VAL B N 1
ATOM 8333 C CA . VAL B 1 323 ? -20.453 2.02 10.102 1 97.12 323 VAL B CA 1
ATOM 8334 C C . VAL B 1 323 ? -21.594 2.518 10.969 1 97.12 323 VAL B C 1
ATOM 8336 O O . VAL B 1 323 ? -22.141 3.598 10.727 1 97.12 323 VAL B O 1
ATOM 8339 N N . ASP B 1 324 ? -21.922 1.763 12 1 98.06 324 ASP B N 1
ATOM 8340 C CA . ASP B 1 324 ? -23 2.141 12.914 1 98.06 324 ASP B CA 1
ATOM 8341 C C . ASP B 1 324 ? -22.672 3.447 13.633 1 98.06 324 ASP B C 1
ATOM 8343 O O . ASP B 1 324 ? -23.578 4.211 13.977 1 98.06 324 ASP B O 1
ATOM 8347 N N . THR B 1 325 ? -21.406 3.666 13.797 1 98 325 THR B N 1
ATOM 8348 C CA . THR B 1 325 ? -21 4.934 14.391 1 98 325 THR B CA 1
ATOM 8349 C C . THR B 1 325 ? -21.484 6.109 13.547 1 98 325 THR B C 1
ATOM 8351 O O . THR B 1 325 ? -21.875 7.145 14.078 1 98 325 THR B O 1
ATOM 8354 N N . PHE B 1 326 ? -21.516 5.945 12.289 1 98.06 326 PHE B N 1
ATOM 8355 C CA . PHE B 1 326 ? -21.953 7.02 11.414 1 98.06 326 PHE B CA 1
ATOM 8356 C C . PHE B 1 326 ? -23.469 7.211 11.516 1 98.06 326 PHE B C 1
ATOM 8358 O O . PHE B 1 326 ? -23.969 8.328 11.398 1 98.06 326 PHE B O 1
ATOM 8365 N N . PHE B 1 327 ? -24.203 6.133 11.75 1 98.56 327 PHE B N 1
ATOM 8366 C CA . PHE B 1 327 ? -25.641 6.266 12.008 1 98.56 327 PHE B CA 1
ATOM 8367 C C . PHE B 1 327 ? -25.891 7.039 13.297 1 98.56 327 PHE B C 1
ATOM 8369 O O . PHE B 1 327 ? -26.781 7.879 13.359 1 98.56 327 PHE B O 1
ATOM 8376 N N . ILE B 1 328 ? -25.078 6.742 14.312 1 98.5 328 ILE B N 1
ATOM 8377 C CA . ILE B 1 328 ? -25.188 7.441 15.594 1 98.5 328 ILE B CA 1
ATOM 8378 C C . ILE B 1 328 ? -24.969 8.938 15.383 1 98.5 328 ILE B C 1
ATOM 8380 O O . ILE B 1 328 ? -25.766 9.758 15.844 1 98.5 328 ILE B O 1
ATOM 8384 N N . LEU B 1 329 ? -23.906 9.25 14.625 1 97.19 329 LEU B N 1
ATOM 8385 C CA . LEU B 1 329 ? -23.531 10.641 14.391 1 97.19 329 LEU B CA 1
ATOM 8386 C C . LEU B 1 329 ? -24.609 11.359 13.586 1 97.19 329 LEU B C 1
ATOM 8388 O O . LEU B 1 329 ? -24.938 12.516 13.883 1 97.19 329 LEU B O 1
ATOM 8392 N N . SER B 1 330 ? -25.172 10.688 12.625 1 97.56 330 SER B N 1
ATOM 8393 C CA . SER B 1 330 ? -26.25 11.266 11.828 1 97.56 330 SER B CA 1
ATOM 8394 C C . SER B 1 330 ? -27.484 11.539 12.688 1 97.56 330 SER B C 1
ATOM 8396 O O . SER B 1 330 ? -28.141 12.57 12.531 1 97.56 330 SER B O 1
ATOM 8398 N N . GLY B 1 331 ? -27.781 10.625 13.586 1 98.19 331 GLY B N 1
ATOM 8399 C CA . GLY B 1 331 ? -28.891 10.828 14.508 1 98.19 331 GLY B CA 1
ATOM 8400 C C . GLY B 1 331 ? -28.703 12.023 15.422 1 98.19 331 GLY B C 1
ATOM 8401 O O . GLY B 1 331 ? -29.625 12.828 15.586 1 98.19 331 GLY B O 1
ATOM 8402 N N . ILE B 1 332 ? -27.516 12.141 15.953 1 97 332 ILE B N 1
ATOM 8403 C CA . ILE B 1 332 ? -27.203 13.258 16.828 1 97 332 ILE B CA 1
ATOM 8404 C C . ILE B 1 332 ? -27.375 14.578 16.078 1 97 332 ILE B C 1
ATOM 8406 O O . ILE B 1 332 ? -28.047 15.492 16.562 1 97 332 ILE B O 1
ATOM 8410 N N . LEU B 1 333 ? -26.859 14.641 14.875 1 94.69 333 LEU B N 1
ATOM 8411 C CA . LEU B 1 333 ? -26.781 15.891 14.133 1 94.69 333 LEU B CA 1
ATOM 8412 C C . LEU B 1 333 ? -28.141 16.297 13.586 1 94.69 333 LEU B C 1
ATOM 8414 O O . LEU B 1 333 ? -28.469 17.484 13.523 1 94.69 333 LEU B O 1
ATOM 8418 N N . VAL B 1 334 ? -28.953 15.297 13.188 1 96.44 334 VAL B N 1
ATOM 8419 C CA . VAL B 1 334 ? -30.25 15.625 12.617 1 96.44 334 VAL B CA 1
ATOM 8420 C C . VAL B 1 334 ? -31.125 16.281 13.68 1 96.44 334 VAL B C 1
ATOM 8422 O O . VAL B 1 334 ? -31.734 17.328 13.438 1 96.44 334 VAL B O 1
ATOM 8425 N N . VAL B 1 335 ? -31.141 15.758 14.867 1 97 335 VAL B N 1
ATOM 8426 C CA . VAL B 1 335 ? -31.984 16.297 15.93 1 97 335 VAL B CA 1
ATOM 8427 C C . VAL B 1 335 ? -31.422 17.641 16.406 1 97 335 VAL B C 1
ATOM 8429 O O . VAL B 1 335 ? -32.156 18.609 16.531 1 97 335 VAL B O 1
ATOM 8432 N N . TYR B 1 336 ? -30.156 17.641 16.609 1 94.12 336 TYR B N 1
ATOM 8433 C CA . TYR B 1 336 ? -29.531 18.875 17.109 1 94.12 336 TYR B CA 1
ATOM 8434 C C . TYR B 1 336 ? -29.734 20.016 16.125 1 94.12 336 TYR B C 1
ATOM 8436 O O . TYR B 1 336 ? -30.125 21.109 16.531 1 94.12 336 TYR B O 1
ATOM 8444 N N . THR B 1 337 ? -29.547 19.797 14.875 1 92.81 337 THR B N 1
ATOM 8445 C CA . THR B 1 337 ? -29.609 20.844 13.852 1 92.81 337 THR B CA 1
ATOM 8446 C C . THR B 1 337 ? -31.047 21.266 13.594 1 92.81 337 THR B C 1
ATOM 8448 O O . THR B 1 337 ? -31.344 22.453 13.5 1 92.81 337 THR B O 1
ATOM 8451 N N . LEU B 1 338 ? -31.938 20.328 13.477 1 94.94 338 LEU B N 1
ATOM 8452 C CA . LEU B 1 338 ? -33.344 20.625 13.133 1 94.94 338 LEU B CA 1
ATOM 8453 C C . LEU B 1 338 ? -34.031 21.344 14.281 1 94.94 338 LEU B C 1
ATOM 8455 O O . LEU B 1 338 ? -34.75 22.328 14.07 1 94.94 338 LEU B O 1
ATOM 8459 N N . LEU B 1 339 ? -33.812 20.906 15.484 1 95.06 339 LEU B N 1
ATOM 8460 C CA . LEU B 1 339 ? -34.469 21.562 16.609 1 95.06 339 LEU B CA 1
ATOM 8461 C C . LEU B 1 339 ? -33.938 22.984 16.797 1 95.06 339 LEU B C 1
ATOM 8463 O O . LEU B 1 339 ? -34.719 23.875 17.188 1 95.06 339 LEU B O 1
ATOM 8467 N N . ASN B 1 340 ? -32.688 23.156 16.578 1 91.44 340 ASN B N 1
ATOM 8468 C CA . ASN B 1 340 ? -32.188 24.516 16.594 1 91.44 340 ASN B CA 1
ATOM 8469 C C . ASN B 1 340 ? -32.781 25.375 15.484 1 91.44 340 ASN B C 1
ATOM 8471 O O . ASN B 1 340 ? -33.094 26.547 15.688 1 91.44 340 ASN B O 1
ATOM 8475 N N . GLN B 1 341 ? -32.906 24.75 14.352 1 89.06 341 GLN B N 1
ATOM 8476 C CA . GLN B 1 341 ? -33.531 25.453 13.219 1 89.06 341 GLN B CA 1
ATOM 8477 C C . GLN B 1 341 ? -35 25.781 13.484 1 89.06 341 GLN B C 1
ATOM 8479 O O . GLN B 1 341 ? -35.5 26.812 13.055 1 89.06 341 GLN B O 1
ATOM 8484 N N . PHE B 1 342 ? -35.719 24.922 14.172 1 92.38 342 PHE B N 1
ATOM 8485 C CA . PHE B 1 342 ? -37.156 25.047 14.438 1 92.38 342 PHE B CA 1
ATOM 8486 C C . PHE B 1 342 ? -37.438 26.141 15.477 1 92.38 342 PHE B C 1
ATOM 8488 O O . PHE B 1 342 ? -38.562 26.578 15.641 1 92.38 342 PHE B O 1
ATOM 8495 N N . GLU B 1 343 ? -36.406 26.5 16.188 1 89.56 343 GLU B N 1
ATOM 8496 C CA . GLU B 1 343 ? -36.594 27.609 17.125 1 89.56 343 GLU B CA 1
ATOM 8497 C C . GLU B 1 343 ? -36.969 28.891 16.391 1 89.56 343 GLU B C 1
ATOM 8499 O O . GLU B 1 343 ? -37.656 29.75 16.953 1 89.56 343 GLU B O 1
ATOM 8504 N N . LYS B 1 344 ? -36.625 29.031 15.219 1 86.75 344 LYS B N 1
ATOM 8505 C CA . LYS B 1 344 ? -36.969 30.203 14.422 1 86.75 344 LYS B CA 1
ATOM 8506 C C . LYS B 1 344 ? -38.25 29.969 13.625 1 86.75 344 LYS B C 1
ATOM 8508 O O . LYS B 1 344 ? -39.25 30.609 13.883 1 86.75 344 LYS B O 1
ATOM 8513 N N . LYS B 1 345 ? -38.125 29.109 12.633 1 86.31 345 LYS B N 1
ATOM 8514 C CA . LYS B 1 345 ? -39.281 28.719 11.812 1 86.31 345 LYS B CA 1
ATOM 8515 C C . LYS B 1 345 ? -39.156 27.266 11.352 1 86.31 345 LYS B C 1
ATOM 8517 O O . LYS B 1 345 ? -38.062 26.797 11.031 1 86.31 345 LYS B O 1
ATOM 8522 N N . ILE B 1 346 ? -40.281 26.688 11.375 1 87 346 ILE B N 1
ATOM 8523 C CA . ILE B 1 346 ? -40.281 25.312 10.875 1 87 346 ILE B CA 1
ATOM 8524 C C . ILE B 1 346 ? -40.25 25.312 9.344 1 87 346 ILE B C 1
ATOM 8526 O O . ILE B 1 346 ? -41.188 25.766 8.703 1 87 346 ILE B O 1
ATOM 8530 N N . MET B 1 347 ? -39.219 24.812 8.82 1 87 347 MET B N 1
ATOM 8531 C CA . MET B 1 347 ? -39.031 24.719 7.371 1 87 347 MET B CA 1
ATOM 8532 C C . MET B 1 347 ? -39.906 23.609 6.793 1 87 347 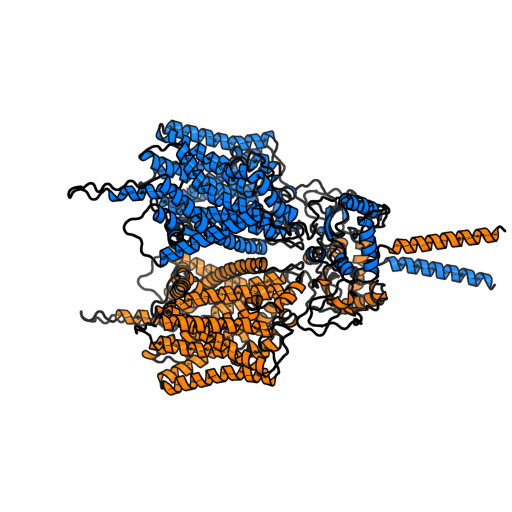MET B C 1
ATOM 8534 O O . MET B 1 347 ? -40.188 22.609 7.473 1 87 347 MET B O 1
ATOM 8538 N N . ASN B 1 348 ? -40.25 23.688 5.504 1 93.31 348 ASN B N 1
ATOM 8539 C CA . ASN B 1 348 ? -41 22.672 4.793 1 93.31 348 ASN B CA 1
ATOM 8540 C C . ASN B 1 348 ? -40.219 21.344 4.73 1 93.31 348 ASN B C 1
ATOM 8542 O O . ASN B 1 348 ? -39.062 21.328 4.336 1 93.31 348 ASN B O 1
ATOM 8546 N N . PRO B 1 349 ? -40.906 20.297 5.195 1 95.38 349 PRO B N 1
ATOM 8547 C CA . PRO B 1 349 ? -40.219 19 5.184 1 95.38 349 PRO B CA 1
ATOM 8548 C C . PRO B 1 349 ? -39.719 18.609 3.797 1 95.38 349 PRO B C 1
ATOM 8550 O O . PRO B 1 349 ? -38.625 18.047 3.676 1 95.38 349 PRO B O 1
ATOM 8553 N N . GLY B 1 350 ? -40.531 18.812 2.75 1 96.06 350 GLY B N 1
ATOM 8554 C CA . GLY B 1 350 ? -40.094 18.547 1.396 1 96.06 350 GLY B CA 1
ATOM 8555 C C . GLY B 1 350 ? -38.812 19.281 1.03 1 96.06 350 GLY B C 1
ATOM 8556 O O . GLY B 1 350 ? -37.938 18.719 0.362 1 96.06 350 GLY B O 1
ATOM 8557 N N . PHE B 1 351 ? -38.719 20.453 1.448 1 94.19 351 PHE B N 1
ATOM 8558 C CA . PHE B 1 351 ? -37.531 21.25 1.173 1 94.19 351 PHE B CA 1
ATOM 8559 C C . PHE B 1 351 ? -36.312 20.719 1.932 1 94.19 351 PHE B C 1
ATOM 8561 O O . PHE B 1 351 ? -35.219 20.703 1.405 1 94.19 351 PHE B O 1
ATOM 8568 N N . MET B 1 352 ? -36.562 20.312 3.146 1 95 352 MET B N 1
ATOM 8569 C CA . MET B 1 352 ? -35.469 19.719 3.936 1 95 352 MET B CA 1
ATOM 8570 C C . MET B 1 352 ? -34.938 18.469 3.262 1 95 352 MET B C 1
ATOM 8572 O O . MET B 1 352 ? -33.719 18.25 3.25 1 95 352 MET B O 1
ATOM 8576 N N . ILE B 1 353 ? -35.844 17.688 2.785 1 96.94 353 ILE B N 1
ATOM 8577 C CA . ILE B 1 353 ? -35.438 16.484 2.074 1 96.94 353 ILE B CA 1
ATOM 8578 C C . ILE B 1 353 ? -34.656 16.844 0.815 1 96.94 353 ILE B C 1
ATOM 8580 O O . ILE B 1 353 ? -33.656 16.203 0.487 1 96.94 353 ILE B O 1
ATOM 8584 N N . LEU B 1 354 ? -35.062 17.875 0.144 1 95.44 354 LEU B N 1
ATOM 8585 C CA . LEU B 1 354 ? -34.375 18.344 -1.064 1 95.44 354 LEU B CA 1
ATOM 8586 C C . LEU B 1 354 ? -32.969 18.812 -0.75 1 95.44 354 LEU B C 1
ATOM 8588 O O . LEU B 1 354 ? -32.031 18.547 -1.511 1 95.44 354 LEU B O 1
ATOM 8592 N N . ILE B 1 355 ? -32.781 19.516 0.311 1 93.25 355 ILE B N 1
ATOM 8593 C CA . ILE B 1 355 ? -31.484 20 0.72 1 93.25 355 ILE B CA 1
ATOM 8594 C C . ILE B 1 355 ? -30.531 18.828 0.927 1 93.25 355 ILE B C 1
ATOM 8596 O O . ILE B 1 355 ? -29.391 18.859 0.461 1 93.25 355 ILE B O 1
ATOM 8600 N N . ARG B 1 356 ? -31 17.859 1.63 1 95.12 356 ARG B N 1
ATOM 8601 C CA . ARG B 1 356 ? -30.188 16.672 1.881 1 95.12 356 ARG B CA 1
ATOM 8602 C C . ARG B 1 356 ? -29.844 15.961 0.578 1 95.12 356 ARG B C 1
ATOM 8604 O O . ARG B 1 356 ? -28.703 15.508 0.396 1 95.12 356 ARG B O 1
ATOM 8611 N N . TYR B 1 357 ? -30.844 15.836 -0.281 1 96.62 357 TYR B N 1
ATOM 8612 C CA . TYR B 1 357 ? -30.625 15.188 -1.572 1 96.62 357 TYR B CA 1
ATOM 8613 C C . TYR B 1 357 ? -29.547 15.898 -2.369 1 96.62 357 TYR B C 1
ATOM 8615 O O . TYR B 1 357 ? -28.656 15.258 -2.928 1 96.62 357 TYR B O 1
ATOM 8623 N N . VAL B 1 358 ? -29.578 17.188 -2.377 1 95.19 358 VAL B N 1
ATOM 8624 C CA . VAL B 1 358 ? -28.641 17.984 -3.166 1 95.19 358 VAL B CA 1
ATOM 8625 C C . VAL B 1 358 ? -27.25 17.953 -2.514 1 95.19 358 VAL B C 1
ATOM 8627 O O . VAL B 1 358 ? -26.234 18.016 -3.205 1 95.19 358 VAL B O 1
ATOM 8630 N N . ARG B 1 359 ? -27.219 17.797 -1.279 1 94.12 359 ARG B N 1
ATOM 8631 C CA . ARG B 1 359 ? -25.953 17.766 -0.55 1 94.12 359 ARG B CA 1
ATOM 8632 C C . ARG B 1 359 ? -25.203 16.469 -0.839 1 94.12 359 ARG B C 1
ATOM 8634 O O . ARG B 1 359 ? -23.984 16.469 -0.969 1 94.12 359 ARG B O 1
ATOM 8641 N N . LEU B 1 360 ? -25.891 15.406 -1.037 1 97 360 LEU B N 1
ATOM 8642 C CA . LEU B 1 360 ? -25.266 14.086 -1.126 1 97 360 LEU B CA 1
ATOM 8643 C C . LEU B 1 360 ? -25.109 13.656 -2.58 1 97 360 LEU B C 1
ATOM 8645 O O . LEU B 1 360 ? -24.094 13.078 -2.957 1 97 360 LEU B O 1
ATOM 8649 N N . THR B 1 361 ? -26.016 13.977 -3.404 1 98.19 361 THR B N 1
ATOM 8650 C CA . THR B 1 361 ? -26.25 13.258 -4.656 1 98.19 361 THR B CA 1
ATOM 8651 C C . THR B 1 361 ? -25.234 13.68 -5.715 1 98.19 361 THR B C 1
ATOM 8653 O O . THR B 1 361 ? -24.766 12.844 -6.496 1 98.19 361 THR B O 1
ATOM 8656 N N . PRO B 1 362 ? -24.891 14.953 -5.836 1 97.94 362 PRO B N 1
ATOM 8657 C CA . PRO B 1 362 ? -23.969 15.32 -6.926 1 97.94 362 PRO B CA 1
ATOM 8658 C C . PRO B 1 362 ? -22.672 14.531 -6.895 1 97.94 362 PRO B C 1
ATOM 8660 O O . PRO B 1 362 ? -22.266 13.961 -7.91 1 97.94 362 PRO B O 1
ATOM 8663 N N . ALA B 1 363 ? -21.984 14.438 -5.781 1 98.19 363 ALA B N 1
ATOM 8664 C CA . ALA B 1 363 ? -20.766 13.656 -5.66 1 98.19 363 ALA B CA 1
ATOM 8665 C C . ALA B 1 363 ? -21.031 12.172 -5.867 1 98.19 363 ALA B C 1
ATOM 8667 O O . ALA B 1 363 ? -20.25 11.477 -6.523 1 98.19 363 ALA B O 1
ATOM 8668 N N . TYR B 1 364 ? -22.125 11.719 -5.32 1 98.56 364 TYR B N 1
ATOM 8669 C CA . TYR B 1 364 ? -22.531 10.328 -5.453 1 98.56 364 TYR B CA 1
ATOM 8670 C C . TYR B 1 364 ? -22.766 9.961 -6.914 1 98.56 364 TYR B C 1
ATOM 8672 O O . TYR B 1 364 ? -22.312 8.914 -7.379 1 98.56 364 TYR B O 1
ATOM 8680 N N . ALA B 1 365 ? -23.453 10.836 -7.582 1 98.62 365 ALA B N 1
ATOM 8681 C CA . ALA B 1 365 ? -23.75 10.625 -8.992 1 98.62 365 ALA B CA 1
ATOM 8682 C C . ALA B 1 365 ? -22.469 10.586 -9.828 1 98.62 365 ALA B C 1
ATOM 8684 O O . ALA B 1 365 ? -22.359 9.773 -10.75 1 98.62 365 ALA B O 1
ATOM 8685 N N . PHE B 1 366 ? -21.594 11.445 -9.578 1 98.5 366 PHE B N 1
ATOM 8686 C CA . PHE B 1 366 ? -20.312 11.477 -10.297 1 98.5 366 PHE B CA 1
ATOM 8687 C C . PHE B 1 366 ? -19.562 10.164 -10.102 1 98.5 366 PHE B C 1
ATOM 8689 O O . PHE B 1 366 ? -19.031 9.602 -11.062 1 98.5 366 PHE B O 1
ATOM 8696 N N . VAL B 1 367 ? -19.484 9.641 -8.875 1 98.62 367 VAL B N 1
ATOM 8697 C CA . VAL B 1 367 ? -18.75 8.414 -8.578 1 98.62 367 VAL B CA 1
ATOM 8698 C C . VAL B 1 367 ? -19.469 7.223 -9.211 1 98.62 367 VAL B C 1
ATOM 8700 O O . VAL B 1 367 ? -18.812 6.316 -9.742 1 98.62 367 VAL B O 1
ATOM 8703 N N . ILE B 1 368 ? -20.812 7.227 -9.164 1 98.62 368 ILE B N 1
ATOM 8704 C CA . ILE B 1 368 ? -21.578 6.184 -9.828 1 98.62 368 ILE B CA 1
ATOM 8705 C C . ILE B 1 368 ? -21.266 6.18 -11.32 1 98.62 368 ILE B C 1
ATOM 8707 O O . ILE B 1 368 ? -21.062 5.121 -11.914 1 98.62 368 ILE B O 1
ATOM 8711 N N . PHE B 1 369 ? -21.25 7.398 -11.898 1 98.56 369 PHE B N 1
ATOM 8712 C CA . PHE B 1 369 ? -20.938 7.531 -13.32 1 98.56 369 PHE B CA 1
ATOM 8713 C C . PHE B 1 369 ? -19.531 7 -13.609 1 98.56 369 PHE B C 1
ATOM 8715 O O . PHE B 1 369 ? -19.328 6.324 -14.625 1 98.56 369 PHE B O 1
ATOM 8722 N N . TYR B 1 370 ? -18.625 7.258 -12.805 1 98.25 370 TYR B N 1
ATOM 8723 C CA . TYR B 1 370 ? -17.266 6.742 -12.938 1 98.25 370 TYR B CA 1
ATOM 8724 C C . TYR B 1 370 ? -17.25 5.219 -12.906 1 98.25 370 TYR B C 1
ATOM 8726 O O . TYR B 1 370 ? -16.656 4.574 -13.773 1 98.25 370 TYR B O 1
ATOM 8734 N N . TYR B 1 371 ? -17.953 4.629 -11.914 1 98.19 371 TYR B N 1
ATOM 8735 C CA . TYR B 1 371 ? -18.031 3.178 -11.789 1 98.19 371 TYR B CA 1
ATOM 8736 C C . TYR B 1 371 ? -18.672 2.555 -13.016 1 98.19 371 TYR B C 1
ATOM 8738 O O . TYR B 1 371 ? -18.281 1.471 -13.453 1 98.19 371 TYR B O 1
ATOM 8746 N N . ALA B 1 372 ? -19.609 3.189 -13.57 1 97.75 372 ALA B N 1
ATOM 8747 C CA . ALA B 1 372 ? -20.375 2.662 -14.695 1 97.75 372 ALA B CA 1
ATOM 8748 C C . ALA B 1 372 ? -19.578 2.744 -15.992 1 97.75 372 ALA B C 1
ATOM 8750 O O . ALA B 1 372 ? -19.922 2.1 -16.984 1 97.75 372 ALA B O 1
ATOM 8751 N N . THR B 1 373 ? -18.438 3.518 -16.016 1 96.62 373 THR B N 1
ATOM 8752 C CA . THR B 1 373 ? -17.766 3.77 -17.281 1 96.62 373 THR B CA 1
ATOM 8753 C C . THR B 1 373 ? -16.266 3.543 -17.141 1 96.62 373 THR B C 1
ATOM 8755 O O . THR B 1 373 ? -15.797 2.404 -17.172 1 96.62 373 THR B O 1
ATOM 8758 N N . LEU B 1 374 ? -15.5 4.543 -16.703 1 95.88 374 LEU B N 1
ATOM 8759 C CA . LEU B 1 374 ? -14.047 4.57 -16.797 1 95.88 374 LEU B CA 1
ATOM 8760 C C . LEU B 1 374 ? -13.422 3.561 -15.844 1 95.88 374 LEU B C 1
ATOM 8762 O O . LEU B 1 374 ? -12.297 3.096 -16.078 1 95.88 374 LEU B O 1
ATOM 8766 N N . PHE B 1 375 ? -14.102 3.221 -14.797 1 96.5 375 PHE B N 1
ATOM 8767 C CA . PHE B 1 375 ? -13.547 2.289 -13.82 1 96.5 375 PHE B CA 1
ATOM 8768 C C . PHE B 1 375 ? -13.148 0.979 -14.484 1 96.5 375 PHE B C 1
ATOM 8770 O O . PHE B 1 375 ? -12.094 0.424 -14.188 1 96.5 375 PHE B O 1
ATOM 8777 N N . ASN B 1 376 ? -13.922 0.523 -15.359 1 94.5 376 ASN B N 1
ATOM 8778 C CA . ASN B 1 376 ? -13.695 -0.755 -16.016 1 94.5 376 ASN B CA 1
ATOM 8779 C C . ASN B 1 376 ? -12.445 -0.712 -16.906 1 94.5 376 ASN B C 1
ATOM 8781 O O . ASN B 1 376 ? -11.938 -1.755 -17.312 1 94.5 376 ASN B O 1
ATOM 8785 N N . HIS B 1 377 ? -11.914 0.461 -17.203 1 93.62 377 HIS B N 1
ATOM 8786 C CA . HIS B 1 377 ? -10.758 0.606 -18.078 1 93.62 377 HIS B CA 1
ATOM 8787 C C . HIS B 1 377 ? -9.492 0.872 -17.266 1 93.62 377 HIS B C 1
ATOM 8789 O O . HIS B 1 377 ? -8.422 1.085 -17.844 1 93.62 377 HIS B O 1
ATOM 8795 N N . THR B 1 378 ? -9.555 0.842 -15.977 1 93.44 378 THR B N 1
ATOM 8796 C CA . THR B 1 378 ? -8.422 1.255 -15.156 1 93.44 378 THR B CA 1
ATOM 8797 C C . THR B 1 378 ? -7.484 0.078 -14.891 1 93.44 378 THR B C 1
ATOM 8799 O O . THR B 1 378 ? -6.406 0.251 -14.328 1 93.44 378 THR B O 1
ATOM 8802 N N . GLY B 1 379 ? -7.852 -1.112 -15.32 1 92.19 379 GLY B N 1
ATOM 8803 C CA . GLY B 1 379 ? -7.004 -2.275 -15.125 1 92.19 379 GLY B CA 1
ATOM 8804 C C . GLY B 1 379 ? -7.488 -3.502 -15.875 1 92.19 379 GLY B C 1
ATOM 8805 O O . GLY B 1 379 ? -8.344 -3.398 -16.75 1 92.19 379 GLY B O 1
ATOM 8806 N N . ASN B 1 380 ? -6.852 -4.566 -15.688 1 93.31 380 ASN B N 1
ATOM 8807 C CA . ASN B 1 380 ? -7.188 -5.887 -16.203 1 93.31 380 ASN B CA 1
ATOM 8808 C C . ASN B 1 380 ? -6.551 -6.996 -15.367 1 93.31 380 ASN B C 1
ATOM 8810 O O . ASN B 1 380 ? -5.691 -6.727 -14.531 1 93.31 380 ASN B O 1
ATOM 8814 N N . GLY B 1 381 ? -7.035 -8.156 -15.492 1 95.19 381 GLY B N 1
ATOM 8815 C CA . GLY B 1 381 ? -6.574 -9.32 -14.742 1 95.19 381 GLY B CA 1
ATOM 8816 C C . GLY B 1 381 ? -7.531 -10.492 -14.812 1 95.19 381 GLY B C 1
ATOM 8817 O O . GLY B 1 381 ? -8.633 -10.375 -15.359 1 95.19 381 GLY B O 1
ATOM 8818 N N . PRO B 1 382 ? -7.086 -11.617 -14.289 1 96.38 382 PRO B N 1
ATOM 8819 C CA . PRO B 1 382 ? -7.898 -12.828 -14.367 1 96.38 382 PRO B CA 1
ATOM 8820 C C . PRO B 1 382 ? -9.258 -12.68 -13.695 1 96.38 382 PRO B C 1
ATOM 8822 O O . PRO B 1 382 ? -10.25 -13.266 -14.156 1 96.38 382 PRO B O 1
ATOM 8825 N N . LEU B 1 383 ? -9.344 -11.875 -12.648 1 96 383 LEU B N 1
ATOM 8826 C CA . LEU B 1 383 ? -10.586 -11.727 -11.891 1 96 383 LEU B CA 1
ATOM 8827 C C . LEU B 1 383 ? -11.281 -10.414 -12.234 1 96 383 LEU B C 1
ATOM 8829 O O . LEU B 1 383 ? -12.25 -10.031 -11.586 1 96 383 LEU B O 1
ATOM 8833 N N . TRP B 1 384 ? -10.828 -9.695 -13.227 1 95.19 384 TRP B N 1
ATOM 8834 C CA . TRP B 1 384 ? -11.289 -8.344 -13.5 1 95.19 384 TRP B CA 1
ATOM 8835 C C . TRP B 1 384 ? -12.766 -8.344 -13.883 1 95.19 384 TRP B C 1
ATOM 8837 O O . TRP B 1 384 ? -13.555 -7.547 -13.359 1 95.19 384 TRP B O 1
ATOM 8847 N N . LYS B 1 385 ? -13.148 -9.234 -14.773 1 93.31 385 LYS B N 1
ATOM 8848 C CA . LYS B 1 385 ? -14.516 -9.273 -15.297 1 93.31 385 LYS B CA 1
ATOM 8849 C C . LYS B 1 385 ? -15.523 -9.539 -14.18 1 93.31 385 LYS B C 1
ATOM 8851 O O . LYS B 1 385 ? -16.625 -8.977 -14.195 1 93.31 385 LYS B O 1
ATOM 8856 N N . ILE B 1 386 ? -15.133 -10.289 -13.227 1 92.38 386 ILE B N 1
ATOM 8857 C CA . ILE B 1 386 ? -16.078 -10.695 -12.188 1 92.38 386 ILE B CA 1
ATOM 8858 C C . ILE B 1 386 ? -16.078 -9.672 -11.062 1 92.38 386 ILE B C 1
ATOM 8860 O O . ILE B 1 386 ? -17.125 -9.406 -10.461 1 92.38 386 ILE B O 1
ATOM 8864 N N . VAL B 1 387 ? -14.961 -9.086 -10.758 1 93.12 387 VAL B N 1
ATOM 8865 C CA . VAL B 1 387 ? -14.852 -8.195 -9.602 1 93.12 387 VAL B CA 1
ATOM 8866 C C . VAL B 1 387 ? -15.117 -6.754 -10.031 1 93.12 387 VAL B C 1
ATOM 8868 O O . VAL B 1 387 ? -16.219 -6.246 -9.859 1 93.12 387 VAL B O 1
ATOM 8871 N N . ALA B 1 388 ? -14.227 -6.164 -10.797 1 92.25 388 ALA B N 1
ATOM 8872 C CA . ALA B 1 388 ? -14.359 -4.777 -11.242 1 92.25 388 ALA B CA 1
ATOM 8873 C C . ALA B 1 388 ? -15.414 -4.656 -12.336 1 92.25 388 ALA B C 1
ATOM 8875 O O . ALA B 1 388 ? -16.25 -3.746 -12.305 1 92.25 388 ALA B O 1
ATOM 8876 N N . GLY B 1 389 ? -15.398 -5.582 -13.289 1 92 389 GLY B N 1
ATOM 8877 C CA . GLY B 1 389 ? -16.375 -5.578 -14.367 1 92 389 GLY B CA 1
ATOM 8878 C C . GLY B 1 389 ? -17.797 -5.812 -13.875 1 92 389 GLY B C 1
ATOM 8879 O O . GLY B 1 389 ? -18.734 -5.199 -14.375 1 92 389 GLY B O 1
ATOM 8880 N N . GLY B 1 390 ? -17.922 -6.688 -12.938 1 92.38 390 GLY B N 1
ATOM 8881 C CA . GLY B 1 390 ? -19.234 -6.949 -12.359 1 92.38 390 GLY B CA 1
ATOM 8882 C C . GLY B 1 390 ? -19.844 -5.73 -11.688 1 92.38 390 GLY B C 1
ATOM 8883 O O . GLY B 1 390 ? -21.031 -5.43 -11.875 1 92.38 390 GLY B O 1
ATOM 8884 N N . ASP B 1 391 ? -19.062 -5.043 -10.922 1 94.31 391 ASP B N 1
ATOM 8885 C CA . ASP B 1 391 ? -19.531 -3.838 -10.25 1 94.31 391 ASP B CA 1
ATOM 8886 C C . ASP B 1 391 ? -19.859 -2.742 -11.258 1 94.31 391 ASP B C 1
ATOM 8888 O O . ASP B 1 391 ? -20.844 -2.018 -11.094 1 94.31 391 ASP B O 1
ATOM 8892 N N . SER B 1 392 ? -19.031 -2.607 -12.273 1 95.44 392 SER B N 1
ATOM 8893 C CA . SER B 1 392 ? -19.281 -1.631 -13.32 1 95.44 392 SER B CA 1
ATOM 8894 C C . SER B 1 392 ? -20.594 -1.916 -14.039 1 95.44 392 SER B C 1
ATOM 8896 O O . SER B 1 392 ? -21.375 -0.999 -14.305 1 95.44 392 SER B O 1
ATOM 8898 N N . GLN B 1 393 ? -20.859 -3.174 -14.336 1 95.25 393 GLN B N 1
ATOM 8899 C CA . GLN B 1 393 ? -22.094 -3.561 -15 1 95.25 393 GLN B CA 1
ATOM 8900 C C . GLN B 1 393 ? -23.312 -3.283 -14.109 1 95.25 393 GLN B C 1
ATOM 8902 O O . GLN B 1 393 ? -24.344 -2.83 -14.586 1 95.25 393 GLN B O 1
ATOM 8907 N N . ASP B 1 394 ? -23.156 -3.568 -12.828 1 97.19 394 ASP B N 1
ATOM 8908 C CA . ASP B 1 394 ? -24.219 -3.264 -11.883 1 97.19 394 ASP B CA 1
ATOM 8909 C C . ASP B 1 394 ? -24.531 -1.769 -11.867 1 97.19 394 ASP B C 1
ATOM 8911 O O . ASP B 1 394 ? -25.703 -1.372 -11.828 1 97.19 394 ASP B O 1
ATOM 8915 N N . CYS B 1 395 ? -23.516 -0.945 -11.875 1 98.06 395 CYS B N 1
ATOM 8916 C CA . CYS B 1 395 ? -23.719 0.5 -11.852 1 98.06 395 CYS B CA 1
ATOM 8917 C C . CYS B 1 395 ? -24.328 0.991 -13.156 1 98.06 395 CYS B C 1
ATOM 8919 O O . CYS B 1 395 ? -25.125 1.924 -13.164 1 98.06 395 CYS B O 1
ATOM 8921 N N . LYS B 1 396 ? -23.969 0.374 -14.258 1 96.81 396 LYS B N 1
ATOM 8922 C CA . LYS B 1 396 ? -24.531 0.732 -15.562 1 96.81 396 LYS B CA 1
ATOM 8923 C C . LYS B 1 396 ? -26.031 0.422 -15.617 1 96.81 396 LYS B C 1
ATOM 8925 O O . LYS B 1 396 ? -26.812 1.222 -16.141 1 96.81 396 LYS B O 1
ATOM 8930 N N . THR B 1 397 ? -26.391 -0.66 -15.055 1 97.25 397 THR B N 1
ATOM 8931 C CA . THR B 1 397 ? -27.766 -1.153 -15.172 1 97.25 397 THR B CA 1
ATOM 8932 C C . THR B 1 397 ? -28.656 -0.536 -14.094 1 97.25 397 THR B C 1
ATOM 8934 O O . THR B 1 397 ? -29.828 -0.256 -14.344 1 97.25 397 THR B O 1
ATOM 8937 N N . ASN B 1 398 ? -28.062 -0.308 -12.875 1 98.12 398 ASN B N 1
ATOM 8938 C CA . ASN B 1 398 ? -28.938 0.013 -11.742 1 98.12 398 ASN B CA 1
ATOM 8939 C C . ASN B 1 398 ? -28.578 1.364 -11.133 1 98.12 398 ASN B C 1
ATOM 8941 O O . ASN B 1 398 ? -28.922 1.645 -9.984 1 98.12 398 ASN B O 1
ATOM 8945 N N . TRP B 1 399 ? -27.891 2.256 -11.852 1 98.12 399 TRP B N 1
ATOM 8946 C CA . TRP B 1 399 ? -27.484 3.559 -11.344 1 98.12 399 TRP B CA 1
ATOM 8947 C C . TRP B 1 399 ? -28.672 4.332 -10.797 1 98.12 399 TRP B C 1
ATOM 8949 O O . TRP B 1 399 ? -28.562 5.062 -9.812 1 98.12 399 TRP B O 1
ATOM 8959 N N . TRP B 1 400 ? -29.891 4.203 -11.352 1 98.12 400 TRP B N 1
ATOM 8960 C CA . TRP B 1 400 ? -31.062 4.988 -11.016 1 98.12 400 TRP B CA 1
ATOM 8961 C C . TRP B 1 400 ? -31.594 4.605 -9.633 1 98.12 400 TRP B C 1
ATOM 8963 O O . TRP B 1 400 ? -32.094 5.457 -8.898 1 98.12 400 TRP B O 1
ATOM 8973 N N . THR B 1 401 ? -31.484 3.34 -9.242 1 98.44 401 THR B N 1
ATOM 8974 C CA . THR B 1 401 ? -31.922 2.943 -7.91 1 98.44 401 THR B CA 1
ATOM 8975 C C . THR B 1 401 ? -31.047 3.582 -6.832 1 98.44 401 THR B C 1
ATOM 8977 O O . THR B 1 401 ? -31.547 3.922 -5.754 1 98.44 401 THR B O 1
ATOM 8980 N N . ASN B 1 402 ? -29.766 3.703 -7.145 1 98.38 402 ASN B N 1
ATOM 8981 C CA . ASN B 1 402 ? -28.844 4.355 -6.215 1 98.38 402 ASN B CA 1
ATOM 8982 C C . ASN B 1 402 ? -29.156 5.844 -6.07 1 98.38 402 ASN B C 1
ATOM 8984 O O . ASN B 1 402 ? -29.188 6.371 -4.957 1 98.38 402 ASN B O 1
ATOM 8988 N N . LEU B 1 403 ? -29.453 6.516 -7.141 1 98.31 403 LEU B N 1
ATOM 8989 C CA . LEU B 1 403 ? -29.688 7.953 -7.121 1 98.31 403 LEU B CA 1
ATOM 8990 C C . LEU B 1 403 ? -31.016 8.273 -6.453 1 98.31 403 LEU B C 1
ATOM 8992 O O . LEU B 1 403 ? -31.203 9.367 -5.906 1 98.31 403 LEU B O 1
ATOM 8996 N N . LEU B 1 404 ? -31.891 7.301 -6.449 1 98.31 404 LEU B N 1
ATOM 8997 C CA . LEU B 1 404 ? -33.188 7.492 -5.805 1 98.31 404 LEU B CA 1
ATOM 8998 C C . LEU B 1 404 ? -33.156 7.004 -4.359 1 98.31 404 LEU B C 1
ATOM 9000 O O . LEU B 1 404 ? -34.156 7.082 -3.648 1 98.31 404 LEU B O 1
ATOM 9004 N N . TYR B 1 405 ? -32.031 6.5 -3.936 1 98.5 405 TYR B N 1
ATOM 9005 C CA . TYR B 1 405 ? -31.828 6.027 -2.572 1 98.5 405 TYR B CA 1
ATOM 9006 C C . TYR B 1 405 ? -32.812 4.91 -2.217 1 98.5 405 TYR B C 1
ATOM 9008 O O . TYR B 1 405 ? -33.406 4.922 -1.14 1 98.5 405 TYR B O 1
ATOM 9016 N N . ILE B 1 406 ? -32.969 3.9 -3.184 1 98.44 406 ILE B N 1
ATOM 9017 C CA . ILE B 1 406 ? -33.844 2.746 -2.941 1 98.44 406 ILE B CA 1
ATOM 9018 C C . ILE B 1 406 ? -33.094 1.467 -3.338 1 98.44 406 ILE B C 1
ATOM 9020 O O . ILE B 1 406 ? -33.719 0.408 -3.477 1 98.44 406 ILE B O 1
ATOM 9024 N N . SER B 1 407 ? -31.781 1.528 -3.547 1 97.88 407 SER B N 1
ATOM 9025 C CA . SER B 1 407 ? -30.969 0.418 -4.047 1 97.88 407 SER B CA 1
ATOM 9026 C C . SER B 1 407 ? -30.938 -0.731 -3.043 1 97.88 407 SER B C 1
ATOM 9028 O O . SER B 1 407 ? -30.688 -1.878 -3.416 1 97.88 407 SER B O 1
ATOM 9030 N N . ASN B 1 408 ? -31.156 -0.482 -1.718 1 97.62 408 ASN B N 1
ATOM 9031 C CA . ASN B 1 408 ? -31.141 -1.536 -0.708 1 97.62 408 ASN B CA 1
ATOM 9032 C C . ASN B 1 408 ? -32.438 -2.355 -0.731 1 97.62 408 ASN B C 1
ATOM 9034 O O . ASN B 1 408 ? -32.5 -3.42 -0.114 1 97.62 408 ASN B O 1
ATOM 9038 N N . TYR B 1 409 ? -33.469 -1.921 -1.469 1 98 409 TYR B N 1
ATOM 9039 C CA . TYR B 1 409 ? -34.75 -2.65 -1.589 1 98 409 TYR B CA 1
ATOM 9040 C C . TYR B 1 409 ? -35 -3.068 -3.031 1 98 409 TYR B C 1
ATOM 9042 O O . TYR B 1 409 ? -35.625 -4.09 -3.285 1 98 409 TYR B O 1
ATOM 9050 N N . VAL B 1 410 ? -34.531 -2.273 -3.967 1 98.19 410 VAL B N 1
ATOM 9051 C CA . VAL B 1 410 ? -34.781 -2.525 -5.383 1 98.19 410 VAL B CA 1
ATOM 9052 C C . VAL B 1 410 ? -33.5 -3.014 -6.047 1 98.19 410 VAL B C 1
ATOM 9054 O O . VAL B 1 410 ? -32.531 -2.26 -6.164 1 98.19 410 VAL B O 1
ATOM 9057 N N . ASN B 1 411 ? -33.531 -4.254 -6.637 1 97.31 411 ASN B N 1
ATOM 9058 C CA . ASN B 1 411 ? -32.344 -4.895 -7.223 1 97.31 411 ASN B CA 1
ATOM 9059 C C . ASN B 1 411 ? -31.156 -4.844 -6.285 1 97.31 411 ASN B C 1
ATOM 9061 O O . ASN B 1 411 ? -30.062 -4.449 -6.688 1 97.31 411 ASN B O 1
ATOM 9065 N N . ALA B 1 412 ? -31.438 -5.176 -5.047 1 97 412 ALA B N 1
ATOM 9066 C CA . ALA B 1 412 ? -30.422 -5.051 -4.012 1 97 412 ALA B CA 1
ATOM 9067 C C . ALA B 1 412 ? -29.234 -5.973 -4.293 1 97 412 ALA B C 1
ATOM 9069 O O . ALA B 1 412 ? -28.094 -5.652 -3.949 1 97 412 ALA B O 1
ATOM 9070 N N . ASP B 1 413 ? -29.469 -7.09 -4.945 1 96.19 413 ASP B N 1
ATOM 9071 C CA . ASP B 1 413 ? -28.438 -8.062 -5.254 1 96.19 413 ASP B CA 1
ATOM 9072 C C . ASP B 1 413 ? -27.562 -7.59 -6.418 1 96.19 413 ASP B C 1
ATOM 9074 O O . ASP B 1 413 ? -26.578 -8.234 -6.762 1 96.19 413 ASP B O 1
ATOM 9078 N N . HIS B 1 414 ? -27.906 -6.434 -7.059 1 96.62 414 HIS B N 1
ATOM 9079 C CA . HIS B 1 4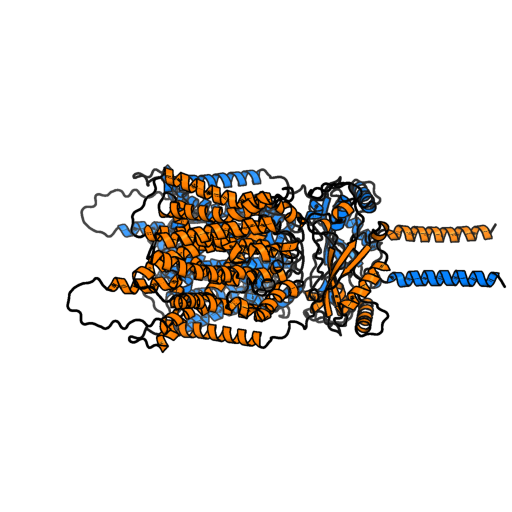14 ? -27.141 -5.824 -8.141 1 96.62 414 HIS B CA 1
ATOM 9080 C C . HIS B 1 414 ? -26.953 -4.332 -7.902 1 96.62 414 HIS B C 1
ATOM 9082 O O . HIS B 1 414 ? -26.938 -3.543 -8.852 1 96.62 414 HIS B O 1
ATOM 9088 N N . MET B 1 415 ? -26.922 -3.953 -6.68 1 96.5 415 MET B N 1
ATOM 9089 C CA . MET B 1 415 ? -26.75 -2.539 -6.363 1 96.5 415 MET B CA 1
ATOM 9090 C C . MET B 1 415 ? -25.391 -2.039 -6.836 1 96.5 415 MET B C 1
ATOM 9092 O O . MET B 1 415 ? -24.422 -2.795 -6.855 1 96.5 415 MET B O 1
ATOM 9096 N N . CYS B 1 416 ? -25.344 -0.777 -7.238 1 97.06 416 CYS B N 1
ATOM 9097 C CA . CYS B 1 416 ? -24.078 -0.145 -7.605 1 97.06 416 CYS B CA 1
ATOM 9098 C C . CYS B 1 416 ? -23.234 0.137 -6.367 1 97.06 416 CYS B C 1
ATOM 9100 O O . CYS B 1 416 ? -23.672 0.849 -5.461 1 97.06 416 CYS B O 1
ATOM 9102 N N . MET B 1 417 ? -21.984 -0.362 -6.355 1 96 417 MET B N 1
ATOM 9103 C CA . MET B 1 417 ? -21.109 -0.2 -5.211 1 96 417 MET B CA 1
ATOM 9104 C C . MET B 1 417 ? -21.688 -0.869 -3.971 1 96 417 MET B C 1
ATOM 9106 O O . MET B 1 417 ? -22.5 -0.275 -3.268 1 96 417 MET B O 1
ATOM 9110 N N . THR B 1 418 ? -21.203 -1.941 -3.619 1 93.12 418 THR B N 1
ATOM 9111 C CA . THR B 1 418 ? -21.766 -2.748 -2.543 1 93.12 418 THR B CA 1
ATOM 9112 C C . THR B 1 418 ? -21.844 -1.95 -1.244 1 93.12 418 THR B C 1
ATOM 9114 O O . THR B 1 418 ? -22.797 -2.062 -0.487 1 93.12 418 THR B O 1
ATOM 9117 N N . HIS B 1 419 ? -20.859 -1.079 -0.949 1 95.25 419 HIS B N 1
ATOM 9118 C CA . HIS B 1 419 ? -20.797 -0.341 0.308 1 95.25 419 HIS B CA 1
ATOM 9119 C C . HIS B 1 419 ? -21.812 0.799 0.321 1 95.25 419 HIS B C 1
ATOM 9121 O O . HIS B 1 419 ? -22.078 1.381 1.373 1 95.25 419 HIS B O 1
ATOM 9127 N N . SER B 1 420 ? -22.484 1.042 -0.809 1 97.31 420 SER B N 1
ATOM 9128 C CA . SER B 1 420 ? -23.391 2.188 -0.915 1 97.31 420 SER B CA 1
ATOM 9129 C C . SER B 1 420 ? -24.734 1.899 -0.248 1 97.31 420 SER B C 1
ATOM 9131 O O . SER B 1 420 ? -25.578 2.789 -0.139 1 97.31 420 SER B O 1
ATOM 9133 N N . TRP B 1 421 ? -24.969 0.704 0.269 1 97.44 421 TRP B N 1
ATOM 9134 C CA . TRP B 1 421 ? -26.203 0.378 0.97 1 97.44 421 TRP B CA 1
ATOM 9135 C C . TRP B 1 421 ? -26.453 1.349 2.119 1 97.44 421 TRP B C 1
ATOM 9137 O O . TRP B 1 421 ? -27.594 1.585 2.506 1 97.44 421 TRP B O 1
ATOM 9147 N N . TYR B 1 422 ? -25.406 1.881 2.725 1 97.88 422 TYR B N 1
ATOM 9148 C CA . TYR B 1 422 ? -25.469 2.797 3.859 1 97.88 422 TYR B CA 1
ATOM 9149 C C . TYR B 1 422 ? -26.281 4.039 3.508 1 97.88 422 TYR B C 1
ATOM 9151 O O . TYR B 1 422 ? -27.031 4.551 4.336 1 97.88 422 TYR B O 1
ATOM 9159 N N . LEU B 1 423 ? -26.172 4.535 2.256 1 98.38 423 LEU B N 1
ATOM 9160 C CA . LEU B 1 423 ? -26.703 5.836 1.873 1 98.38 423 LEU B CA 1
ATOM 9161 C C . LEU B 1 423 ? -28.219 5.812 1.835 1 98.38 423 LEU B C 1
ATOM 9163 O O . LEU B 1 423 ? -28.875 6.711 2.371 1 98.38 423 LEU B O 1
ATOM 9167 N N . PRO B 1 424 ? -28.844 4.785 1.21 1 98.44 424 PRO B N 1
ATOM 9168 C CA . PRO B 1 424 ? -30.297 4.746 1.3 1 98.44 424 PRO B CA 1
ATOM 9169 C C . PRO B 1 424 ? -30.797 4.605 2.736 1 98.44 424 PRO B C 1
ATOM 9171 O O . PRO B 1 424 ? -31.812 5.203 3.102 1 98.44 424 PRO B O 1
ATOM 9174 N N . CYS B 1 425 ? -30.156 3.893 3.58 1 98.5 425 CYS B N 1
ATOM 9175 C CA . CYS B 1 425 ? -30.531 3.777 4.984 1 98.5 425 CYS B CA 1
ATOM 9176 C C . CYS B 1 425 ? -30.516 5.141 5.668 1 98.5 425 CYS B C 1
ATOM 9178 O O . CYS B 1 425 ? -31.5 5.547 6.285 1 98.5 425 CYS B O 1
ATOM 9180 N N . ASP B 1 426 ? -29.375 5.805 5.523 1 98.19 426 ASP B N 1
ATOM 9181 C CA . ASP B 1 426 ? -29.219 7.113 6.145 1 98.19 426 ASP B CA 1
ATOM 9182 C C . ASP B 1 426 ? -30.281 8.094 5.648 1 98.19 426 ASP B C 1
ATOM 9184 O O . ASP B 1 426 ? -30.828 8.875 6.43 1 98.19 426 ASP B O 1
ATOM 9188 N N . PHE B 1 427 ? -30.562 8.039 4.363 1 98.38 427 PHE B N 1
ATOM 9189 C CA . PHE B 1 427 ? -31.547 8.922 3.748 1 98.38 427 PHE B CA 1
ATOM 9190 C C . PHE B 1 427 ? -32.938 8.641 4.289 1 98.38 427 PHE B C 1
ATOM 9192 O O . PHE B 1 427 ? -33.688 9.562 4.598 1 98.38 427 PHE B O 1
ATOM 9199 N N . HIS B 1 428 ? -33.344 7.359 4.41 1 98.56 428 HIS B N 1
ATOM 9200 C CA . HIS B 1 428 ? -34.625 6.977 4.961 1 98.56 428 HIS B CA 1
ATOM 9201 C C . HIS B 1 428 ? -34.75 7.43 6.41 1 98.56 428 HIS B C 1
ATOM 9203 O O . HIS B 1 428 ? -35.812 7.953 6.805 1 98.56 428 HIS B O 1
ATOM 9209 N N . TYR B 1 429 ? -33.75 7.207 7.195 1 98.62 429 TYR B N 1
ATOM 9210 C CA . TYR B 1 429 ? -33.781 7.605 8.594 1 98.62 429 TYR B CA 1
ATOM 9211 C C . TYR B 1 429 ? -33.875 9.117 8.734 1 98.62 429 TYR B C 1
ATOM 9213 O O . TYR B 1 429 ? -34.531 9.625 9.656 1 98.62 429 TYR B O 1
ATOM 9221 N N . PHE B 1 430 ? -33.219 9.836 7.859 1 98.12 430 PHE B N 1
ATOM 9222 C CA . PHE B 1 430 ? -33.281 11.297 7.852 1 98.12 430 PHE B CA 1
ATOM 9223 C C . PHE B 1 430 ? -34.719 11.766 7.672 1 98.12 430 PHE B C 1
ATOM 9225 O O . PHE B 1 430 ? -35.188 12.672 8.375 1 98.12 430 PHE B O 1
ATOM 9232 N N . ILE B 1 431 ? -35.375 11.148 6.723 1 98.31 431 ILE B N 1
ATOM 9233 C CA . ILE B 1 431 ? -36.781 11.492 6.469 1 98.31 431 ILE B CA 1
ATOM 9234 C C . ILE B 1 431 ? -37.625 11.227 7.719 1 98.31 431 ILE B C 1
ATOM 9236 O O . ILE B 1 431 ? -38.406 12.078 8.148 1 98.31 431 ILE B O 1
ATOM 9240 N N . ILE B 1 432 ? -37.438 10.102 8.297 1 98.31 432 ILE B N 1
ATOM 9241 C CA . ILE B 1 432 ? -38.125 9.766 9.531 1 98.31 432 ILE B CA 1
ATOM 9242 C C . ILE B 1 432 ? -37.781 10.773 10.625 1 98.31 432 ILE B C 1
ATOM 9244 O O . ILE B 1 432 ? -38.625 11.227 11.375 1 98.31 432 ILE B O 1
ATOM 9248 N N . GLY B 1 433 ? -36.531 11.133 10.672 1 98.19 433 GLY B N 1
ATOM 9249 C CA . GLY B 1 433 ? -36.031 12.078 11.656 1 98.19 433 GLY B CA 1
ATOM 9250 C C . GLY B 1 433 ? -36.688 13.438 11.562 1 98.19 433 GLY B C 1
ATOM 9251 O O . GLY B 1 433 ? -36.969 14.07 12.586 1 98.19 433 GLY B O 1
ATOM 9252 N N . ILE B 1 434 ? -36.938 13.914 10.328 1 97.69 434 ILE B N 1
ATOM 9253 C CA . ILE B 1 434 ? -37.625 15.195 10.117 1 97.69 434 ILE B CA 1
ATOM 9254 C C . ILE B 1 434 ? -38.969 15.195 10.812 1 97.69 434 ILE B C 1
ATOM 9256 O O . ILE B 1 434 ? -39.281 16.109 11.57 1 97.69 434 ILE B O 1
ATOM 9260 N N . PHE B 1 435 ? -39.719 14.188 10.656 1 97.75 435 PHE B N 1
ATOM 9261 C CA . PHE B 1 435 ? -41.094 14.141 11.188 1 97.75 435 PHE B CA 1
ATOM 9262 C C . PHE B 1 435 ? -41.062 13.945 12.695 1 97.75 435 PHE B C 1
ATOM 9264 O O . PHE B 1 435 ? -41.906 14.5 13.406 1 97.75 435 PHE B O 1
ATOM 9271 N N . ILE B 1 436 ? -40.156 13.188 13.164 1 98.25 436 ILE B N 1
ATOM 9272 C CA . ILE B 1 436 ? -40.031 13.008 14.609 1 98.25 436 ILE B CA 1
ATOM 9273 C C . ILE B 1 436 ? -39.656 14.336 15.266 1 98.25 436 ILE B C 1
ATOM 9275 O O . ILE B 1 436 ? -40.188 14.688 16.312 1 98.25 436 ILE B O 1
ATOM 9279 N N . CYS B 1 437 ? -38.75 15.07 14.688 1 98 437 CYS B N 1
ATOM 9280 C CA . CYS B 1 437 ? -38.312 16.344 15.234 1 98 437 CYS B CA 1
ATOM 9281 C C . CYS B 1 437 ? -39.469 17.359 15.227 1 98 437 CYS B C 1
ATOM 9283 O O . CYS B 1 437 ? -39.594 18.156 16.156 1 98 437 CYS B O 1
ATOM 9285 N N . ILE B 1 438 ? -40.281 17.328 14.148 1 97.12 438 ILE B N 1
ATOM 9286 C CA . ILE B 1 438 ? -41.469 18.188 14.094 1 97.12 438 ILE B CA 1
ATOM 9287 C C . ILE B 1 438 ? -42.406 17.859 15.242 1 97.12 438 ILE B C 1
ATOM 9289 O O . ILE B 1 438 ? -42.938 18.75 15.906 1 97.12 438 ILE B O 1
ATOM 9293 N N . LEU B 1 439 ? -42.562 16.578 15.469 1 97.31 439 LEU B N 1
ATOM 9294 C CA . LEU B 1 439 ? -43.438 16.141 16.562 1 97.31 439 LEU B CA 1
ATOM 9295 C C . LEU B 1 439 ? -42.875 16.562 17.906 1 97.31 439 LEU B C 1
ATOM 9297 O O . LEU B 1 439 ? -43.625 16.938 18.812 1 97.31 439 LEU B O 1
ATOM 9301 N N . ILE B 1 440 ? -41.562 16.453 18.094 1 97.5 440 ILE B N 1
ATOM 9302 C CA . ILE B 1 440 ? -40.938 16.859 19.344 1 97.5 440 ILE B CA 1
ATOM 9303 C C . ILE B 1 440 ? -41.156 18.359 19.578 1 97.5 440 ILE B C 1
ATOM 9305 O O . ILE B 1 440 ? -41.406 18.781 20.703 1 97.5 440 ILE B O 1
ATOM 9309 N N . LYS B 1 441 ? -41 19.109 18.5 1 95.44 441 LYS B N 1
ATOM 9310 C CA . LYS B 1 441 ? -41.188 20.562 18.594 1 95.44 441 LYS B CA 1
ATOM 9311 C C . LYS B 1 441 ? -42.625 20.891 18.969 1 95.44 441 LYS B C 1
ATOM 9313 O O . LYS B 1 441 ? -42.875 21.812 19.75 1 95.44 441 LYS B O 1
ATOM 9318 N N . LYS B 1 442 ? -43.594 20.203 18.453 1 95.25 442 LYS B N 1
ATOM 9319 C CA . LYS B 1 442 ? -45 20.438 18.719 1 95.25 442 LYS B CA 1
ATOM 9320 C C . LYS B 1 442 ? -45.375 19.984 20.125 1 95.25 442 LYS B C 1
ATOM 9322 O O . LYS B 1 442 ? -46.031 20.719 20.875 1 95.25 442 LYS B O 1
ATOM 9327 N N . GLU B 1 443 ? -45.031 18.703 20.344 1 97.06 443 GLU B N 1
ATOM 9328 C CA . GLU B 1 443 ? -45.281 18.125 21.656 1 97.06 443 GLU B CA 1
ATOM 9329 C C . GLU B 1 443 ? -44.156 17.203 22.078 1 97.06 443 GLU B C 1
ATOM 9331 O O . GLU B 1 443 ? -44.094 16.047 21.656 1 97.06 443 GLU B O 1
ATOM 9336 N N . ARG B 1 444 ? -43.375 17.641 23 1 96 444 ARG B N 1
ATOM 9337 C CA . ARG B 1 444 ? -42.156 16.984 23.422 1 96 444 ARG B CA 1
ATOM 9338 C C . ARG B 1 444 ? -42.406 15.539 23.828 1 96 444 ARG B C 1
ATOM 9340 O O . ARG B 1 444 ? -41.719 14.625 23.359 1 96 444 ARG B O 1
ATOM 9347 N N . LYS B 1 445 ? -43.406 15.273 24.672 1 97.38 445 LYS B N 1
ATOM 9348 C CA . LYS B 1 445 ? -43.656 13.945 25.203 1 97.38 445 LYS B CA 1
ATOM 9349 C C . LYS B 1 445 ? -44.094 12.984 24.094 1 97.38 445 LYS B C 1
ATOM 9351 O O . LYS B 1 445 ? -43.656 11.828 24.062 1 97.38 445 LYS B O 1
ATOM 9356 N N . SER B 1 446 ? -44.906 13.477 23.188 1 97.19 446 SER B N 1
ATOM 9357 C CA . SER B 1 446 ? -45.375 12.656 22.078 1 97.19 446 SER B CA 1
ATOM 9358 C C . SER B 1 446 ? -44.219 12.352 21.125 1 97.19 446 SER B C 1
ATOM 9360 O O . SER B 1 446 ? -44.094 11.227 20.625 1 97.19 446 SER B O 1
ATOM 9362 N N . GLY B 1 447 ? -43.438 13.359 20.844 1 97.94 447 GLY B N 1
ATOM 9363 C CA . GLY B 1 447 ? -42.281 13.164 19.953 1 97.94 447 GLY B CA 1
ATOM 9364 C C . GLY B 1 447 ? -41.281 12.156 20.5 1 97.94 447 GLY B C 1
ATOM 9365 O O . GLY B 1 447 ? -40.844 11.258 19.781 1 97.94 447 GLY B O 1
ATOM 9366 N N . LEU B 1 448 ? -40.906 12.289 21.734 1 98.25 448 LEU B N 1
ATOM 9367 C CA . LEU B 1 448 ? -40 11.367 22.375 1 98.25 448 LEU B CA 1
ATOM 9368 C C . LEU B 1 448 ? -40.594 9.984 22.516 1 98.25 448 LEU B C 1
ATOM 9370 O O . LEU B 1 448 ? -39.906 8.977 22.453 1 98.25 448 LEU B O 1
ATOM 9374 N N . GLY B 1 449 ? -41.938 9.969 22.781 1 98.31 449 GLY B N 1
ATOM 9375 C CA . GLY B 1 449 ? -42.625 8.695 22.812 1 98.31 449 GLY B CA 1
ATOM 9376 C C . GLY B 1 449 ? -42.562 7.938 21.5 1 98.31 449 GLY B C 1
ATOM 9377 O O . GLY B 1 449 ? -42.312 6.73 21.484 1 98.31 449 GLY B O 1
ATOM 9378 N N . VAL B 1 450 ? -42.781 8.617 20.359 1 98.38 450 VAL B N 1
ATOM 9379 C CA . VAL B 1 450 ? -42.719 8 19.047 1 98.38 450 VAL B CA 1
ATOM 9380 C C . VAL B 1 450 ? -41.281 7.527 18.766 1 98.38 450 VAL B C 1
ATOM 9382 O O . VAL B 1 450 ? -41.094 6.445 18.203 1 98.38 450 VAL B O 1
ATOM 9385 N N . LEU B 1 451 ? -40.281 8.391 19.125 1 98.69 451 LEU B N 1
ATOM 9386 C CA . LEU B 1 451 ? -38.906 7.996 18.969 1 98.69 451 LEU B CA 1
ATOM 9387 C C . LEU B 1 451 ? -38.594 6.715 19.734 1 98.69 451 LEU B C 1
ATOM 9389 O O . LEU B 1 451 ? -37.875 5.844 19.25 1 98.69 451 LEU B O 1
ATOM 9393 N N . THR B 1 452 ? -39.125 6.57 20.938 1 98.69 452 THR B N 1
ATOM 9394 C CA . THR B 1 452 ? -38.938 5.371 21.75 1 98.69 452 THR B CA 1
ATOM 9395 C C . THR B 1 452 ? -39.562 4.156 21.062 1 98.69 452 THR B C 1
ATOM 9397 O O . THR B 1 452 ? -38.969 3.086 21.016 1 98.69 452 THR B O 1
ATOM 9400 N N . ILE B 1 453 ? -40.719 4.336 20.531 1 98.44 453 ILE B N 1
ATOM 9401 C CA . ILE B 1 453 ? -41.406 3.254 19.844 1 98.44 453 ILE B CA 1
ATOM 9402 C C . ILE B 1 453 ? -40.594 2.805 18.641 1 98.44 453 ILE B C 1
ATOM 9404 O O . ILE B 1 453 ? -40.438 1.604 18.406 1 98.44 453 ILE B O 1
ATOM 9408 N N . PHE B 1 454 ? -40.094 3.76 17.875 1 98.5 454 PHE B N 1
ATOM 9409 C CA . PHE B 1 454 ? -39.281 3.443 16.719 1 98.5 454 PHE B CA 1
ATOM 9410 C C . PHE B 1 454 ? -38 2.732 17.141 1 98.5 454 PHE B C 1
ATOM 9412 O O . PHE B 1 454 ? -37.531 1.819 16.453 1 98.5 454 PHE B O 1
ATOM 9419 N N . THR B 1 455 ? -37.375 3.152 18.234 1 98.56 455 THR B N 1
ATOM 9420 C CA . THR B 1 455 ? -36.125 2.525 18.734 1 98.56 455 THR B CA 1
ATOM 9421 C C . THR B 1 455 ? -36.406 1.078 19.141 1 98.56 455 THR B C 1
ATOM 9423 O O . THR B 1 455 ? -35.656 0.176 18.75 1 98.56 455 THR B O 1
ATOM 9426 N N . VAL B 1 456 ? -37.438 0.826 19.859 1 98.31 456 VAL B N 1
ATOM 9427 C CA . VAL B 1 456 ? -37.781 -0.518 20.312 1 98.31 456 VAL B CA 1
ATOM 9428 C C . VAL B 1 456 ? -38.156 -1.387 19.109 1 98.31 456 VAL B C 1
ATOM 9430 O O . VAL B 1 456 ? -37.75 -2.549 19.031 1 98.31 456 VAL B O 1
ATOM 9433 N N . ALA B 1 457 ? -38.906 -0.846 18.172 1 98.31 457 ALA B N 1
ATOM 9434 C CA . ALA B 1 457 ? -39.25 -1.571 16.953 1 98.31 457 ALA B CA 1
ATOM 9435 C C . ALA B 1 457 ? -38 -1.942 16.156 1 98.31 457 ALA B C 1
ATOM 9437 O O . ALA B 1 457 ? -37.938 -3.041 15.602 1 98.31 457 ALA B O 1
ATOM 9438 N N . SER B 1 458 ? -37.125 -1.014 16.047 1 98.25 458 SER B N 1
ATOM 9439 C CA . SER B 1 458 ? -35.875 -1.256 15.289 1 98.25 458 SER B CA 1
ATOM 9440 C C . SER B 1 458 ? -35.031 -2.346 15.938 1 98.25 458 SER B C 1
ATOM 9442 O O . SER B 1 458 ? -34.25 -3.012 15.266 1 98.25 458 SER B O 1
ATOM 9444 N N . MET B 1 459 ? -35.125 -2.545 17.25 1 98.25 459 MET B N 1
ATOM 9445 C CA . MET B 1 459 ? -34.469 -3.637 17.938 1 98.25 459 MET B CA 1
ATOM 9446 C C . MET B 1 459 ? -35.219 -4.949 17.766 1 98.25 459 MET B C 1
ATOM 9448 O O . MET B 1 459 ? -34.594 -6.004 17.578 1 98.25 459 MET B O 1
ATOM 9452 N N . ALA B 1 460 ? -36.531 -4.879 17.734 1 98.31 460 ALA B N 1
ATOM 9453 C CA . ALA B 1 460 ? -37.375 -6.059 17.641 1 98.31 460 ALA B CA 1
ATOM 9454 C C . ALA B 1 460 ? -37.281 -6.688 16.25 1 98.31 460 ALA B C 1
ATOM 9456 O O . ALA B 1 460 ? -37.375 -7.91 16.109 1 98.31 460 ALA B O 1
ATOM 9457 N N . ILE B 1 461 ? -37.125 -5.91 15.234 1 98.31 461 ILE B N 1
ATOM 9458 C CA . ILE B 1 461 ? -37.156 -6.391 13.859 1 98.31 461 ILE B CA 1
ATOM 9459 C C . ILE B 1 461 ? -36 -7.379 13.633 1 98.31 461 ILE B C 1
ATOM 9461 O O . ILE B 1 461 ? -36.25 -8.523 13.227 1 98.31 461 ILE B O 1
ATOM 9465 N N . PRO B 1 462 ? -34.75 -7.027 13.93 1 97.81 462 PRO B N 1
ATOM 9466 C CA . PRO B 1 462 ? -33.688 -8.023 13.758 1 97.81 462 PRO B CA 1
ATOM 9467 C C . PRO B 1 462 ? -33.875 -9.242 14.656 1 97.81 462 PRO B C 1
ATOM 9469 O O . PRO B 1 462 ? -33.531 -10.359 14.266 1 97.81 462 PRO B O 1
ATOM 9472 N N . PHE B 1 463 ? -34.438 -9.008 15.883 1 98.12 463 PHE B N 1
ATOM 9473 C CA . PHE B 1 463 ? -34.719 -10.125 16.766 1 98.12 463 PHE B CA 1
ATOM 9474 C C . PHE B 1 463 ? -35.688 -11.109 16.109 1 98.12 463 PHE B C 1
ATOM 9476 O O . PHE B 1 463 ? -35.406 -12.312 16.047 1 98.12 463 PHE B O 1
ATOM 9483 N N . ILE B 1 464 ? -36.75 -10.625 15.586 1 98.31 464 ILE B N 1
ATOM 9484 C CA . ILE B 1 464 ? -37.812 -11.438 15 1 98.31 464 ILE B CA 1
ATOM 9485 C C . ILE B 1 464 ? -37.281 -12.109 13.727 1 98.31 464 ILE B C 1
ATOM 9487 O O . ILE B 1 464 ? -37.531 -13.305 13.516 1 98.31 464 ILE B O 1
ATOM 9491 N N . LEU B 1 465 ? -36.594 -11.391 12.836 1 97.94 465 LEU B N 1
ATOM 9492 C CA . LEU B 1 465 ? -36.062 -11.945 11.594 1 97.94 465 LEU B CA 1
ATOM 9493 C C . LEU B 1 465 ? -35.094 -13.086 11.875 1 97.94 465 LEU B C 1
ATOM 9495 O O . LEU B 1 465 ? -35.125 -14.109 11.188 1 97.94 465 LEU B O 1
ATOM 9499 N N . THR B 1 466 ? -34.25 -12.906 12.898 1 97.81 466 THR B N 1
ATOM 9500 C CA . THR B 1 466 ? -33.281 -13.922 13.234 1 97.81 466 THR B CA 1
ATOM 9501 C C . THR B 1 466 ? -33.938 -15.18 13.781 1 97.81 466 THR B C 1
ATOM 9503 O O . THR B 1 466 ? -33.531 -16.297 13.453 1 97.81 466 THR B O 1
ATOM 9506 N N . ILE B 1 467 ? -35.031 -15.023 14.586 1 97.38 467 ILE B N 1
ATOM 9507 C CA . ILE B 1 467 ? -35.75 -16.156 15.164 1 97.38 467 ILE B CA 1
ATOM 9508 C C . ILE B 1 467 ? -36.562 -16.859 14.078 1 97.38 467 ILE B C 1
ATOM 9510 O O . ILE B 1 467 ? -36.5 -18.094 13.938 1 97.38 467 ILE B O 1
ATOM 9514 N N . VAL B 1 468 ? -37.219 -16.141 13.266 1 97.69 468 VAL B N 1
ATOM 9515 C CA . VAL B 1 468 ? -38.156 -16.688 12.305 1 97.69 468 VAL B CA 1
ATOM 9516 C C . VAL B 1 468 ? -37.406 -17.391 11.172 1 97.69 468 VAL B C 1
ATOM 9518 O O . VAL B 1 468 ? -37.781 -18.484 10.75 1 97.69 468 VAL B O 1
ATOM 9521 N N . TYR B 1 469 ? -36.344 -16.812 10.695 1 97.25 469 TYR B N 1
ATOM 9522 C CA . TYR B 1 469 ? -35.625 -17.375 9.547 1 97.25 469 TYR B CA 1
ATOM 9523 C C . TYR B 1 469 ? -34.406 -18.156 10 1 97.25 469 TYR B C 1
ATOM 9525 O O . TYR B 1 469 ? -33.625 -18.625 9.172 1 97.25 469 TYR B O 1
ATOM 9533 N N . GLN B 1 470 ? -34.188 -18.266 11.25 1 96.62 470 GLN B N 1
ATOM 9534 C CA . GLN B 1 470 ? -33.094 -19.031 11.82 1 96.62 470 GLN B CA 1
ATOM 9535 C C . GLN B 1 470 ? -31.766 -18.594 11.242 1 96.62 470 GLN B C 1
ATOM 9537 O O . GLN B 1 470 ? -30.984 -19.422 10.742 1 96.62 470 GLN B O 1
ATOM 9542 N N . ARG B 1 471 ? -31.562 -17.312 11.273 1 96.5 471 ARG B N 1
ATOM 9543 C CA . ARG B 1 471 ? -30.359 -16.734 10.695 1 96.5 471 ARG B CA 1
ATOM 9544 C C . ARG B 1 471 ? -29.281 -16.531 11.758 1 96.5 471 ARG B C 1
ATOM 9546 O O . ARG B 1 471 ? -29.578 -16.562 12.953 1 96.5 471 ARG B O 1
ATOM 9553 N N . PRO B 1 472 ? -28.016 -16.406 11.32 1 95.88 472 PRO B N 1
ATOM 9554 C CA . PRO B 1 472 ? -26.938 -16.188 12.273 1 95.88 472 PRO B CA 1
ATOM 9555 C C . PRO B 1 472 ? -27.047 -14.852 13 1 95.88 472 PRO B C 1
ATOM 9557 O O . PRO B 1 472 ? -27.812 -13.984 12.578 1 95.88 472 PRO B O 1
ATOM 9560 N N . ALA B 1 473 ? -26.266 -14.758 14.102 1 96.19 473 ALA B N 1
ATOM 9561 C CA . ALA B 1 473 ? -26.312 -13.594 14.984 1 96.19 473 ALA B CA 1
ATOM 9562 C C . ALA B 1 473 ? -25.766 -12.352 14.289 1 96.19 473 ALA B C 1
ATOM 9564 O O . ALA B 1 473 ? -26.125 -11.227 14.633 1 96.19 473 ALA B O 1
ATOM 9565 N N . LEU B 1 474 ? -24.891 -12.547 13.406 1 94.75 474 LEU B N 1
ATOM 9566 C CA . LEU B 1 474 ? -24.25 -11.484 12.641 1 94.75 474 LEU B CA 1
ATOM 9567 C C . LEU B 1 474 ? -23.828 -11.984 11.258 1 94.75 474 LEU B C 1
ATOM 9569 O O . LEU B 1 474 ? -23.938 -13.18 10.969 1 94.75 474 LEU B O 1
ATOM 9573 N N . LEU B 1 475 ? -23.484 -11.039 10.422 1 93.25 475 LEU B N 1
ATOM 9574 C CA . LEU B 1 475 ? -23.047 -11.391 9.078 1 93.25 475 LEU B CA 1
ATOM 9575 C C . LEU B 1 475 ? -21.672 -12.055 9.125 1 93.25 475 LEU B C 1
ATOM 9577 O O . LEU B 1 475 ? -20.703 -11.461 9.602 1 93.25 475 LEU B O 1
ATOM 9581 N N . HIS B 1 476 ? -21.578 -13.289 8.68 1 92.69 476 HIS B N 1
ATOM 9582 C CA . HIS B 1 476 ? -20.328 -14.031 8.672 1 92.69 476 HIS B CA 1
ATOM 9583 C C . HIS B 1 476 ? -19.547 -13.789 7.375 1 92.69 476 HIS B C 1
ATOM 9585 O O . HIS B 1 476 ? -20.125 -13.867 6.285 1 92.69 476 HIS B O 1
ATOM 9591 N N . PHE B 1 477 ? -18.281 -13.547 7.484 1 92.06 477 PHE B N 1
ATOM 9592 C CA . PHE B 1 477 ? -17.422 -13.406 6.32 1 92.06 477 PHE B CA 1
ATOM 9593 C C . PHE B 1 477 ? -16.766 -14.742 5.973 1 92.06 477 PHE B C 1
ATOM 9595 O O . PHE B 1 477 ? -15.547 -14.805 5.758 1 92.06 477 PHE B O 1
ATOM 9602 N N . TYR B 1 478 ? -17.516 -15.789 6.012 1 92.94 478 TYR B N 1
ATOM 9603 C CA . TYR B 1 478 ? -17.062 -17.109 5.574 1 92.94 478 TYR B CA 1
ATOM 9604 C C . TYR B 1 478 ? -16.906 -17.156 4.062 1 92.94 478 TYR B C 1
ATOM 9606 O O . TYR B 1 478 ? -17.297 -16.219 3.361 1 92.94 478 TYR B O 1
ATOM 9614 N N . PRO B 1 479 ? -16.328 -18.172 3.494 1 90.62 479 PRO B N 1
ATOM 9615 C CA . PRO B 1 479 ? -15.938 -18.219 2.082 1 90.62 479 PRO B CA 1
ATOM 9616 C C . PRO B 1 479 ? -17.109 -17.922 1.143 1 90.62 479 PRO B C 1
ATOM 9618 O O . PRO B 1 479 ? -16.938 -17.203 0.147 1 90.62 479 PRO B O 1
ATOM 9621 N N . GLU B 1 480 ? -18.266 -18.359 1.465 1 89 480 GLU B N 1
ATOM 9622 C CA . GLU B 1 480 ? -19.406 -18.141 0.588 1 89 480 GLU B CA 1
ATOM 9623 C C . GLU B 1 480 ? -19.734 -16.656 0.472 1 89 480 GLU B C 1
ATOM 9625 O O . GLU B 1 480 ? -20.016 -16.156 -0.619 1 89 480 GLU B O 1
ATOM 9630 N N . PHE B 1 481 ? -19.703 -15.953 1.617 1 90.06 481 PHE B N 1
ATOM 9631 C CA . PHE B 1 481 ? -19.953 -14.523 1.605 1 90.06 481 PHE B CA 1
ATOM 9632 C C . PHE B 1 481 ? -18.891 -13.789 0.815 1 90.06 481 PHE B C 1
ATOM 9634 O O . PHE B 1 481 ? -19.188 -12.867 0.051 1 90.06 481 PHE B O 1
ATOM 9641 N N . LEU B 1 482 ? -17.672 -14.227 0.898 1 86.06 482 LEU B N 1
ATOM 9642 C CA . LEU B 1 482 ? -16.531 -13.539 0.301 1 86.06 482 LEU B CA 1
ATOM 9643 C C . LEU B 1 482 ? -16.594 -13.617 -1.222 1 86.06 482 LEU B C 1
ATOM 9645 O O . LEU B 1 482 ? -16.109 -12.719 -1.91 1 86.06 482 LEU B O 1
ATOM 9649 N N . THR B 1 483 ? -17.188 -14.586 -1.767 1 83.25 483 THR B N 1
ATOM 9650 C CA . THR B 1 483 ? -17.25 -14.766 -3.213 1 83.25 483 THR B CA 1
ATOM 9651 C C . THR B 1 483 ? -18.406 -13.984 -3.812 1 83.25 483 THR B C 1
ATOM 9653 O O . THR B 1 483 ? -18.391 -13.641 -4.996 1 83.25 483 THR B O 1
ATOM 9656 N N . GLY B 1 484 ? -19.406 -13.648 -2.988 1 87.62 484 GLY B N 1
ATOM 9657 C CA . GLY B 1 484 ? -20.562 -12.914 -3.479 1 87.62 484 GLY B CA 1
ATOM 9658 C C . GLY B 1 484 ? -21.312 -12.188 -2.383 1 87.62 484 GLY B C 1
ATOM 9659 O O . GLY B 1 484 ? -22.438 -12.57 -2.037 1 87.62 484 GLY B O 1
ATOM 9660 N N . PRO B 1 485 ? -20.75 -11.141 -2.02 1 88.12 485 PRO B N 1
ATOM 9661 C CA . PRO B 1 485 ? -21.359 -10.438 -0.884 1 88.12 485 PRO B CA 1
ATOM 9662 C C . PRO B 1 485 ? -22.75 -9.883 -1.209 1 88.12 485 PRO B C 1
ATOM 9664 O O . PRO B 1 485 ? -23.672 -9.992 -0.394 1 88.12 485 PRO B O 1
ATOM 9667 N N . LYS B 1 486 ? -23.031 -9.43 -2.404 1 90.94 486 LYS B N 1
ATOM 9668 C CA . LYS B 1 486 ? -24.266 -8.742 -2.762 1 90.94 486 LYS B CA 1
ATOM 9669 C C . LYS B 1 486 ? -25.422 -9.727 -2.855 1 90.94 486 LYS B C 1
ATOM 9671 O O . LYS B 1 486 ? -26.594 -9.344 -2.682 1 90.94 486 LYS B O 1
ATOM 9676 N N . VAL B 1 487 ? -25.062 -10.938 -3.162 1 93.12 487 VAL B N 1
ATOM 9677 C CA . VAL B 1 487 ? -26.125 -11.906 -3.402 1 93.12 487 VAL B CA 1
ATOM 9678 C C . VAL B 1 487 ? -26.312 -12.789 -2.17 1 93.12 487 VAL B C 1
ATOM 9680 O O . VAL B 1 487 ? -27.219 -13.633 -2.131 1 93.12 487 VAL B O 1
ATOM 9683 N N . HIS B 1 488 ? -25.531 -12.625 -1.203 1 94.75 488 HIS B N 1
ATOM 9684 C CA . HIS B 1 488 ? -25.609 -13.453 -0.008 1 94.75 488 HIS B CA 1
ATOM 9685 C C . HIS B 1 488 ? -26.938 -13.242 0.719 1 94.75 488 HIS B C 1
ATOM 9687 O O . HIS B 1 488 ? -27.359 -12.102 0.922 1 94.75 488 HIS B O 1
ATOM 9693 N N . PRO B 1 489 ? -27.578 -14.242 1.161 1 94.75 489 PRO B N 1
ATOM 9694 C CA . PRO B 1 489 ? -28.906 -14.141 1.771 1 94.75 489 PRO B CA 1
ATOM 9695 C C . PRO B 1 489 ? -28.906 -13.305 3.049 1 94.75 489 PRO B C 1
ATOM 9697 O O . PRO B 1 489 ? -29.828 -12.508 3.271 1 94.75 489 PRO B O 1
ATOM 9700 N N . ASP B 1 490 ? -27.906 -13.453 3.855 1 95.31 490 ASP B N 1
ATOM 9701 C CA . ASP B 1 490 ? -27.859 -12.711 5.109 1 95.31 490 ASP B CA 1
ATOM 9702 C C . ASP B 1 490 ? -27.641 -11.227 4.859 1 95.31 490 ASP B C 1
ATOM 9704 O O . ASP B 1 490 ? -28.141 -10.375 5.602 1 95.31 490 ASP B O 1
ATOM 9708 N N . PHE B 1 491 ? -26.875 -10.914 3.855 1 96.38 491 PHE B N 1
ATOM 9709 C CA . PHE B 1 491 ? -26.688 -9.523 3.479 1 96.38 491 PHE B CA 1
ATOM 9710 C C . PHE B 1 491 ? -28 -8.898 3.031 1 96.38 491 PHE B C 1
ATOM 9712 O O . PHE B 1 491 ? -28.344 -7.793 3.451 1 96.38 491 PHE B O 1
ATOM 9719 N N . LEU B 1 492 ? -28.781 -9.602 2.303 1 96.75 492 LEU B N 1
ATOM 9720 C CA . LEU B 1 492 ? -30.016 -9.109 1.7 1 96.75 492 LEU B CA 1
ATOM 9721 C C . LEU B 1 492 ? -31.141 -9.086 2.723 1 96.75 492 LEU B C 1
ATOM 9723 O O . LEU B 1 492 ? -32 -8.211 2.678 1 96.75 492 LEU B O 1
ATOM 9727 N N . LEU B 1 493 ? -31.078 -9.945 3.713 1 96.5 493 LEU B N 1
ATOM 9728 C CA . LEU B 1 493 ? -32.219 -10.094 4.625 1 96.5 493 LEU B CA 1
ATOM 9729 C C . LEU B 1 493 ? -31.984 -9.289 5.898 1 96.5 493 LEU B C 1
ATOM 9731 O O . LEU B 1 493 ? -32.906 -8.656 6.406 1 96.5 493 LEU B O 1
ATOM 9735 N N . THR B 1 494 ? -30.797 -9.312 6.387 1 95.12 494 THR B N 1
ATOM 9736 C CA . THR B 1 494 ? -30.641 -8.805 7.746 1 95.12 494 THR B CA 1
ATOM 9737 C C . THR B 1 494 ? -29.625 -7.66 7.781 1 95.12 494 THR B C 1
ATOM 9739 O O . THR B 1 494 ? -29.438 -7.023 8.82 1 95.12 494 THR B O 1
ATOM 9742 N N . TYR B 1 495 ? -29.031 -7.328 6.68 1 95.56 495 TYR B N 1
ATOM 9743 C CA . TYR B 1 495 ? -27.906 -6.406 6.801 1 95.56 495 TYR B CA 1
ATOM 9744 C C . TYR B 1 495 ? -28.188 -5.105 6.055 1 95.56 495 TYR B C 1
ATOM 9746 O O . TYR B 1 495 ? -28.141 -4.023 6.641 1 95.56 495 TYR B O 1
ATOM 9754 N N . CYS B 1 496 ? -28.5 -5.113 4.758 1 96.44 496 CYS B N 1
ATOM 9755 C CA . CYS B 1 496 ? -28.453 -3.908 3.938 1 96.44 496 CYS B CA 1
ATOM 9756 C C . CYS B 1 496 ? -29.781 -3.164 3.979 1 96.44 496 CYS B C 1
ATOM 9758 O O . CYS B 1 496 ? -29.891 -2.041 3.479 1 96.44 496 CYS B O 1
ATOM 9760 N N . LYS B 1 497 ? -30.812 -3.697 4.629 1 97.56 497 LYS B N 1
ATOM 9761 C CA . LYS B 1 497 ? -32.125 -3.086 4.637 1 97.56 497 LYS B CA 1
ATOM 9762 C C . LYS B 1 497 ? -32.25 -2.029 5.73 1 97.56 497 LYS B C 1
ATOM 9764 O O . LYS B 1 497 ? -31.703 -2.203 6.824 1 97.56 497 LYS B O 1
ATOM 9769 N N . SER B 1 498 ? -33 -0.977 5.465 1 98.25 498 SER B N 1
ATOM 9770 C CA . SER B 1 498 ? -33.125 0.137 6.398 1 98.25 498 SER B CA 1
ATOM 9771 C C . SER B 1 498 ? -33.781 -0.317 7.703 1 98.25 498 SER B C 1
ATOM 9773 O O . SER B 1 498 ? -33.406 0.159 8.781 1 98.25 498 SER B O 1
ATOM 9775 N N . HIS B 1 499 ? -34.719 -1.252 7.586 1 97.75 499 HIS B N 1
ATOM 9776 C CA . HIS B 1 499 ? -35.469 -1.64 8.773 1 97.75 499 HIS B CA 1
ATOM 9777 C C . HIS B 1 499 ? -34.656 -2.525 9.695 1 97.75 499 HIS B C 1
ATOM 9779 O O . HIS B 1 499 ? -35.031 -2.762 10.844 1 97.75 499 HIS B O 1
ATOM 9785 N N . THR B 1 500 ? -33.469 -2.975 9.273 1 97.25 500 THR B N 1
ATOM 9786 C CA . THR B 1 500 ? -32.656 -3.857 10.102 1 97.25 500 THR B CA 1
ATOM 9787 C C . THR B 1 500 ? -31.438 -3.107 10.672 1 97.25 500 THR B C 1
ATOM 9789 O O . THR B 1 500 ? -30.719 -3.637 11.516 1 97.25 500 THR B O 1
ATOM 9792 N N . ARG B 1 501 ? -31.172 -1.853 10.281 1 97.38 501 ARG B N 1
ATOM 9793 C CA . ARG B 1 501 ? -29.938 -1.152 10.656 1 97.38 501 ARG B CA 1
ATOM 9794 C C . ARG B 1 501 ? -30.266 0.165 11.359 1 97.38 501 ARG B C 1
ATOM 9796 O O . ARG B 1 501 ? -29.359 0.956 11.648 1 97.38 501 ARG B O 1
ATOM 9803 N N . ALA B 1 502 ? -31.453 0.448 11.766 1 98.38 502 ALA B N 1
ATOM 9804 C CA . ALA B 1 502 ? -31.938 1.777 12.133 1 98.38 502 ALA B CA 1
ATOM 9805 C C . ALA B 1 502 ? -31.578 2.111 13.578 1 98.38 502 ALA B C 1
ATOM 9807 O O . ALA B 1 502 ? -31.516 3.283 13.953 1 98.38 502 ALA B O 1
ATOM 9808 N N . THR B 1 503 ? -31.359 1.151 14.438 1 98.44 503 THR B N 1
ATOM 9809 C CA . THR B 1 503 ? -31.328 1.312 15.891 1 98.44 503 THR B CA 1
ATOM 9810 C C . THR B 1 503 ? -30.281 2.346 16.297 1 98.44 503 THR B C 1
ATOM 9812 O O . THR B 1 503 ? -30.562 3.246 17.094 1 98.44 503 THR B O 1
ATOM 9815 N N . PRO B 1 504 ? -29.047 2.248 15.75 1 98.69 504 PRO B N 1
ATOM 9816 C CA . PRO B 1 504 ? -28.031 3.234 16.156 1 98.69 504 PRO B CA 1
ATOM 9817 C C . PRO B 1 504 ? -28.438 4.664 15.805 1 98.69 504 PRO B C 1
ATOM 9819 O O . PRO B 1 504 ? -28.141 5.598 16.547 1 98.69 504 PRO B O 1
ATOM 9822 N N . TYR B 1 505 ? -29.094 4.859 14.711 1 98.81 505 TYR B N 1
ATOM 9823 C CA . TYR B 1 505 ? -29.547 6.18 14.297 1 98.81 505 TYR B CA 1
ATOM 9824 C C . TYR B 1 505 ? -30.531 6.762 15.305 1 98.81 505 TYR B C 1
ATOM 9826 O O . TYR B 1 505 ? -30.391 7.91 15.734 1 98.81 505 TYR B O 1
ATOM 9834 N N . PHE B 1 506 ? -31.531 5.988 15.727 1 98.81 506 PHE B N 1
ATOM 9835 C CA . PHE B 1 506 ? -32.562 6.457 16.641 1 98.81 506 PHE B CA 1
ATOM 9836 C C . PHE B 1 506 ? -31.984 6.699 18.031 1 98.81 506 PHE B C 1
ATOM 9838 O O . PHE B 1 506 ? -32.406 7.645 18.719 1 98.81 506 PHE B O 1
ATOM 9845 N N . ILE B 1 507 ? -31.062 5.84 18.422 1 98.75 507 ILE B N 1
ATOM 9846 C CA . ILE B 1 507 ? -30.375 6.09 19.672 1 98.75 507 ILE B CA 1
ATOM 9847 C C . ILE B 1 507 ? -29.562 7.379 19.578 1 98.75 507 ILE B C 1
ATOM 9849 O O . ILE B 1 507 ? -29.516 8.164 20.516 1 98.75 507 ILE B O 1
ATOM 9853 N N . GLY B 1 508 ? -28.938 7.59 18.453 1 98.69 508 GLY B N 1
ATOM 9854 C CA . GLY B 1 508 ? -28.25 8.844 18.188 1 98.69 508 GLY B CA 1
ATOM 9855 C C . GLY B 1 508 ? -29.156 10.055 18.281 1 98.69 508 GLY B C 1
ATOM 9856 O O . GLY B 1 508 ? -28.766 11.109 18.781 1 98.69 508 GLY B O 1
ATOM 9857 N N . MET B 1 509 ? -30.391 9.891 17.875 1 98.69 509 MET B N 1
ATOM 9858 C CA . MET B 1 509 ? -31.359 10.977 17.953 1 98.69 509 MET B CA 1
ATOM 9859 C C . MET B 1 509 ? -31.625 11.367 19.391 1 98.69 509 MET B C 1
ATOM 9861 O O . MET B 1 509 ? -31.766 12.555 19.703 1 98.69 509 MET B O 1
ATOM 9865 N N . PHE B 1 510 ? -31.719 10.398 20.266 1 98.31 510 PHE B N 1
ATOM 9866 C CA . PHE B 1 510 ? -31.875 10.703 21.688 1 98.31 510 PHE B CA 1
ATOM 9867 C C . PHE B 1 510 ? -30.688 11.516 22.203 1 98.31 510 PHE B C 1
ATOM 9869 O O . PHE B 1 510 ? -30.875 12.477 22.953 1 98.31 510 PHE B O 1
ATOM 9876 N N . ALA B 1 511 ? -29.516 11.094 21.797 1 97.31 511 ALA B N 1
ATOM 9877 C CA . ALA B 1 511 ? -28.312 11.836 22.188 1 97.31 511 ALA B CA 1
ATOM 9878 C C . ALA B 1 511 ? -28.344 13.258 21.641 1 97.31 511 ALA B C 1
ATOM 9880 O O . ALA B 1 511 ? -27.938 14.203 22.328 1 97.31 511 ALA B O 1
ATOM 9881 N N . GLY B 1 512 ? -28.781 13.367 20.359 1 97.06 512 GLY B N 1
ATOM 9882 C CA . GLY B 1 512 ? -28.922 14.695 19.781 1 97.06 512 GLY B CA 1
ATOM 9883 C C . GLY B 1 512 ? -29.859 15.594 20.594 1 97.06 512 GLY B C 1
ATOM 9884 O O . GLY B 1 512 ? -29.578 16.781 20.781 1 97.06 512 GLY B O 1
ATOM 9885 N N . TYR B 1 513 ? -30.922 15.047 21.047 1 97.31 513 TYR B N 1
ATOM 9886 C CA . TYR B 1 513 ? -31.875 15.789 21.875 1 97.31 513 TYR B CA 1
ATOM 9887 C C . TYR B 1 513 ? -31.234 16.203 23.203 1 97.31 513 TYR B C 1
ATOM 9889 O O . TYR B 1 513 ? -31.438 17.312 23.672 1 97.31 513 TYR B O 1
ATOM 9897 N N . LEU B 1 514 ? -30.516 15.273 23.75 1 94.44 514 LEU B N 1
ATOM 9898 C CA . LEU B 1 514 ? -29.797 15.578 24.984 1 94.44 514 LEU B CA 1
ATOM 9899 C C . LEU B 1 514 ? -28.844 16.75 24.781 1 94.44 514 LEU B C 1
ATOM 9901 O O . LEU B 1 514 ? -28.797 17.672 25.594 1 94.44 514 LEU B O 1
ATOM 9905 N N . TYR B 1 515 ? -28.031 16.75 23.75 1 92.56 515 TYR B N 1
ATOM 9906 C CA . TYR B 1 515 ? -27.078 17.812 23.453 1 92.56 515 TYR B CA 1
ATOM 9907 C C . TYR B 1 515 ? -27.797 19.125 23.188 1 92.56 515 TYR B C 1
ATOM 9909 O O . TYR B 1 515 ? -27.297 20.203 23.516 1 92.56 515 TYR B O 1
ATOM 9917 N N . TYR B 1 516 ? -28.969 19.016 22.531 1 93.5 516 TYR B N 1
ATOM 9918 C CA . TYR B 1 516 ? -29.797 20.188 22.297 1 93.5 516 TYR B CA 1
ATOM 9919 C C . TYR B 1 516 ? -30.25 20.812 23.609 1 93.5 516 TYR B C 1
ATOM 9921 O O . TYR B 1 516 ? -30.172 22.031 23.781 1 93.5 516 TYR B O 1
ATOM 9929 N N . ARG B 1 517 ? -30.609 20.016 24.547 1 92.81 517 ARG B N 1
ATOM 9930 C CA . ARG B 1 517 ? -31.078 20.484 25.844 1 92.81 517 ARG B CA 1
ATOM 9931 C C . ARG B 1 517 ? -29.938 21.062 26.672 1 92.81 517 ARG B C 1
ATOM 9933 O O . ARG B 1 517 ? -30.141 21.938 27.516 1 92.81 517 ARG B O 1
ATOM 9940 N N . LEU B 1 518 ? -28.812 20.516 26.469 1 90.06 518 LEU B N 1
ATOM 9941 C CA . LEU B 1 518 ? -27.656 20.906 27.266 1 90.06 518 LEU B CA 1
ATOM 9942 C C . LEU B 1 518 ? -26.953 22.109 26.656 1 90.06 518 LEU B C 1
ATOM 9944 O O . LEU B 1 518 ? -26 22.625 27.25 1 90.06 518 LEU B O 1
ATOM 9948 N N . GLN B 1 519 ? -27.391 22.516 25.594 1 87 519 GLN B N 1
ATOM 9949 C CA . GLN B 1 519 ? -26.766 23.656 24.938 1 87 519 GLN B CA 1
ATOM 9950 C C . GLN B 1 519 ? -26.781 24.891 25.828 1 87 519 GLN B C 1
ATOM 9952 O O . GLN B 1 519 ? -27.828 25.266 26.359 1 87 519 GLN B O 1
ATOM 9957 N N . GLY B 1 520 ? -25.625 25.5 25.984 1 80.69 520 GLY B N 1
ATOM 9958 C CA . GLY B 1 520 ? -25.516 26.734 26.75 1 80.69 520 GLY B CA 1
ATOM 9959 C C . GLY B 1 520 ? -25.484 26.5 28.25 1 80.69 520 GLY B C 1
ATOM 9960 O O . GLY B 1 520 ? -25.281 27.422 29.031 1 80.69 520 GLY B O 1
ATOM 9961 N N . LYS B 1 521 ? -25.672 25.281 28.609 1 84.81 521 LYS B N 1
ATOM 9962 C CA . LYS B 1 521 ? -25.641 24.969 30.031 1 84.81 521 LYS B CA 1
ATOM 9963 C C . LYS B 1 521 ? -24.266 24.453 30.453 1 84.81 521 LYS B C 1
ATOM 9965 O O . LYS B 1 521 ? -23.578 23.797 29.672 1 84.81 521 LYS B O 1
ATOM 9970 N N . GLU B 1 522 ? -23.859 24.859 31.625 1 84.62 522 GLU B N 1
ATOM 9971 C CA . GLU B 1 522 ? -22.609 24.375 32.188 1 84.62 522 GLU B CA 1
ATOM 9972 C C . GLU B 1 522 ? -22.812 23.047 32.938 1 84.62 522 GLU B C 1
ATOM 9974 O O . GLU B 1 522 ? -23.328 23.047 34.031 1 84.62 522 GLU B O 1
ATOM 9979 N N . VAL B 1 523 ? -22.688 22.062 32.25 1 85.5 523 VAL B N 1
ATOM 9980 C CA . VAL B 1 523 ? -22.844 20.734 32.875 1 85.5 523 VAL B CA 1
ATOM 9981 C C . VAL B 1 523 ? -21.469 20.109 33.094 1 85.5 523 VAL B C 1
ATOM 9983 O O . VAL B 1 523 ? -20.578 20.203 32.25 1 85.5 523 VAL B O 1
ATOM 9986 N N . HIS B 1 524 ? -21.25 19.609 34.375 1 89.25 524 HIS B N 1
ATOM 9987 C CA . HIS B 1 524 ? -20.016 18.891 34.719 1 89.25 524 HIS B CA 1
ATOM 9988 C C . HIS B 1 524 ? -20.328 17.609 35.5 1 89.25 524 HIS B C 1
ATOM 9990 O O . HIS B 1 524 ? -21.047 17.641 36.5 1 89.25 524 HIS B O 1
ATOM 9996 N N . ILE B 1 525 ? -19.828 16.562 34.938 1 91.75 525 ILE B N 1
ATOM 9997 C CA . ILE B 1 525 ? -19.984 15.273 35.594 1 91.75 525 ILE B CA 1
ATOM 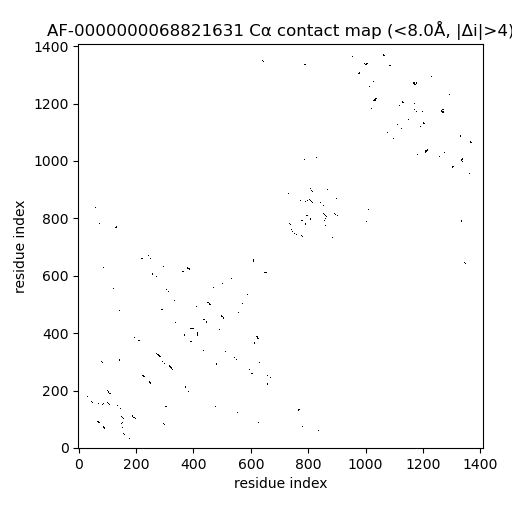9998 C C . ILE B 1 525 ? -18.828 15.047 36.562 1 91.75 525 ILE B C 1
ATOM 10000 O O . ILE B 1 525 ? -17.672 15.328 36.219 1 91.75 525 ILE B O 1
ATOM 10004 N N . CYS B 1 526 ? -19.078 14.602 37.719 1 93.19 526 CYS B N 1
ATOM 10005 C CA . CYS B 1 526 ? -18.031 14.367 38.719 1 93.19 526 CYS B CA 1
ATOM 10006 C C . CYS B 1 526 ? -17.125 13.227 38.281 1 93.19 526 CYS B C 1
ATOM 10008 O O . CYS B 1 526 ? -17.484 12.43 37.438 1 93.19 526 CYS B O 1
ATOM 10010 N N . ARG B 1 527 ? -16.031 13.109 38.938 1 92.88 527 ARG B N 1
ATOM 10011 C CA . ARG B 1 527 ? -14.961 12.203 38.531 1 92.88 527 ARG B CA 1
ATOM 10012 C C . ARG B 1 527 ? -15.414 10.75 38.625 1 92.88 527 ARG B C 1
ATOM 10014 O O . ARG B 1 527 ? -15.195 9.969 37.688 1 92.88 527 ARG B O 1
ATOM 10021 N N . LEU B 1 528 ? -16 10.391 39.719 1 94.81 528 LEU B N 1
ATOM 10022 C CA . LEU B 1 528 ? -16.422 9.008 39.938 1 94.81 528 LEU B CA 1
ATOM 10023 C C . LEU B 1 528 ? -17.469 8.594 38.906 1 94.81 528 LEU B C 1
ATOM 10025 O O . LEU B 1 528 ? -17.375 7.508 38.312 1 94.81 528 LEU B O 1
ATOM 10029 N N . LYS B 1 529 ? -18.438 9.445 38.688 1 94.62 529 LYS B N 1
ATOM 10030 C CA . LYS B 1 529 ? -19.453 9.156 37.688 1 94.62 529 LYS B CA 1
ATOM 10031 C C . LYS B 1 529 ? -18.844 9.07 36.281 1 94.62 529 LYS B C 1
ATOM 10033 O O . LYS B 1 529 ? -19.266 8.242 35.469 1 94.62 529 LYS B O 1
ATOM 10038 N N . SER B 1 530 ? -17.938 9.938 36.094 1 95.44 530 SER B N 1
ATOM 10039 C CA . SER B 1 530 ? -17.266 9.93 34.781 1 95.44 530 SER B CA 1
ATOM 10040 C C . SER B 1 530 ? -16.531 8.609 34.562 1 95.44 530 SER B C 1
ATOM 10042 O O . SER B 1 530 ? -16.594 8.039 33.469 1 95.44 530 SER B O 1
ATOM 10044 N N . ILE B 1 531 ? -15.836 8.133 35.531 1 94.94 531 ILE B N 1
ATOM 10045 C CA . ILE B 1 531 ? -15.062 6.898 35.438 1 94.94 531 ILE B CA 1
ATOM 10046 C C . ILE B 1 531 ? -16.016 5.715 35.25 1 94.94 531 ILE B C 1
ATOM 10048 O O . ILE B 1 531 ? -15.75 4.832 34.438 1 94.94 531 ILE B O 1
ATOM 10052 N N . VAL B 1 532 ? -17.031 5.73 36 1 96.5 532 VAL B N 1
ATOM 10053 C CA . VAL B 1 532 ? -18.016 4.648 35.906 1 96.5 532 VAL B CA 1
ATOM 10054 C C . VAL B 1 532 ? -18.641 4.641 34.5 1 96.5 532 VAL B C 1
ATOM 10056 O O . VAL B 1 532 ? -18.75 3.586 33.875 1 96.5 532 VAL B O 1
ATOM 10059 N N . LEU B 1 533 ? -19.031 5.785 34.062 1 96.44 533 LEU B N 1
ATOM 10060 C CA . LEU B 1 533 ? -19.641 5.891 32.719 1 96.44 533 LEU B CA 1
ATOM 10061 C C . LEU B 1 533 ? -18.656 5.465 31.641 1 96.44 533 LEU B C 1
ATOM 10063 O O . LEU B 1 533 ? -19.062 4.824 30.672 1 96.44 533 LEU B O 1
ATOM 10067 N N . LEU B 1 534 ? -17.484 5.891 31.828 1 95.69 534 LEU B N 1
ATOM 10068 C CA . LEU B 1 534 ? -16.453 5.512 30.859 1 95.69 534 LEU B CA 1
ATOM 10069 C C . LEU B 1 534 ? -16.266 4 30.844 1 95.69 534 LEU B C 1
ATOM 10071 O O . LEU B 1 534 ? -16.188 3.396 29.766 1 95.69 534 LEU B O 1
ATOM 10075 N N . LEU B 1 535 ? -16.172 3.391 31.984 1 96.88 535 LEU B N 1
ATOM 10076 C CA . LEU B 1 535 ? -15.961 1.951 32.062 1 96.88 535 LEU B CA 1
ATOM 10077 C C . LEU B 1 535 ? -17.156 1.185 31.5 1 96.88 535 LEU B C 1
ATOM 10079 O O . LEU B 1 535 ? -16.969 0.189 30.797 1 96.88 535 LEU B O 1
ATOM 10083 N N . VAL B 1 536 ? -18.312 1.654 31.828 1 97.69 536 VAL B N 1
ATOM 10084 C CA . VAL B 1 536 ? -19.516 1.02 31.297 1 97.69 536 VAL B CA 1
ATOM 10085 C C . VAL B 1 536 ? -19.547 1.151 29.781 1 97.69 536 VAL B C 1
ATOM 10087 O O . VAL B 1 536 ? -19.875 0.195 29.078 1 97.69 536 VAL B O 1
ATOM 10090 N N . SER B 1 537 ? -19.234 2.336 29.281 1 97.69 537 SER B N 1
ATOM 10091 C CA . SER B 1 537 ? -19.219 2.59 27.844 1 97.69 537 SER B CA 1
ATOM 10092 C C . SER B 1 537 ? -18.219 1.688 27.125 1 97.69 537 SER B C 1
ATOM 10094 O O . SER B 1 537 ? -18.547 1.057 26.125 1 97.69 537 SER B O 1
ATOM 10096 N N . LEU B 1 538 ? -17.031 1.583 27.688 1 96.5 538 LEU B N 1
ATOM 10097 C CA . LEU B 1 538 ? -15.992 0.752 27.094 1 96.5 538 LEU B CA 1
ATOM 10098 C C . LEU B 1 538 ? -16.375 -0.722 27.141 1 96.5 538 LEU B C 1
ATOM 10100 O O . LEU B 1 538 ? -16.094 -1.479 26.219 1 96.5 538 LEU B O 1
ATOM 10104 N N . THR B 1 539 ? -16.969 -1.09 28.234 1 97.88 539 THR B N 1
ATOM 10105 C CA . THR B 1 539 ? -17.391 -2.477 28.391 1 97.88 539 THR B CA 1
ATOM 10106 C C . THR B 1 539 ? -18.469 -2.818 27.359 1 97.88 539 THR B C 1
ATOM 10108 O O . THR B 1 539 ? -18.438 -3.887 26.75 1 97.88 539 THR B O 1
ATOM 10111 N N . LEU B 1 540 ? -19.406 -1.931 27.141 1 98.06 540 LEU B N 1
ATOM 10112 C CA . LEU B 1 540 ? -20.453 -2.15 26.156 1 98.06 540 LEU B CA 1
ATOM 10113 C C . LEU B 1 540 ? -19.859 -2.277 24.766 1 98.06 540 LEU B C 1
ATOM 10115 O O . LEU B 1 540 ? -20.25 -3.168 24 1 98.06 540 LEU B O 1
ATOM 10119 N N . MET B 1 541 ? -18.984 -1.437 24.453 1 97.12 541 MET B N 1
ATOM 10120 C CA . MET B 1 541 ? -18.344 -1.477 23.141 1 97.12 541 MET B CA 1
ATOM 10121 C C . MET B 1 541 ? -17.516 -2.744 22.969 1 97.12 541 MET B C 1
ATOM 10123 O O . MET B 1 541 ? -17.562 -3.389 21.922 1 97.12 541 MET B O 1
ATOM 10127 N N . PHE B 1 542 ? -16.797 -3.078 24.031 1 96.44 542 PHE B N 1
ATOM 10128 C CA . PHE B 1 542 ? -15.977 -4.285 24.031 1 96.44 542 PHE B CA 1
ATOM 10129 C C . PHE B 1 542 ? -16.844 -5.523 23.844 1 96.44 542 PHE B C 1
ATOM 10131 O O . PHE B 1 542 ? -16.531 -6.387 23.016 1 96.44 542 PHE B O 1
ATOM 10138 N N . MET B 1 543 ? -17.875 -5.57 24.547 1 96.44 543 MET B N 1
ATOM 10139 C CA . MET B 1 543 ? -18.781 -6.719 24.469 1 96.44 543 MET B CA 1
ATOM 10140 C C . MET B 1 543 ? -19.453 -6.797 23.094 1 96.44 543 MET B C 1
ATOM 10142 O O . MET B 1 543 ? -19.672 -7.887 22.562 1 96.44 543 MET B O 1
ATOM 10146 N N . SER B 1 544 ? -19.812 -5.652 22.547 1 96.81 544 SER B N 1
ATOM 10147 C CA . SER B 1 544 ? -20.438 -5.629 21.234 1 96.81 544 SER B CA 1
ATOM 10148 C C . SER B 1 544 ? -19.531 -6.254 20.172 1 96.81 544 SER B C 1
ATOM 10150 O O . SER B 1 544 ? -20 -6.949 19.266 1 96.81 544 SER B O 1
ATOM 10152 N N . VAL B 1 545 ? -18.234 -6.094 20.297 1 95.38 545 VAL B N 1
ATOM 10153 C CA . VAL B 1 545 ? -17.297 -6.59 19.297 1 95.38 545 VAL B CA 1
ATOM 10154 C C . VAL B 1 545 ? -16.922 -8.039 19.609 1 95.38 545 VAL B C 1
ATOM 10156 O O . VAL B 1 545 ? -17.078 -8.922 18.766 1 95.38 545 VAL B O 1
ATOM 10159 N N . PHE B 1 546 ? -16.562 -8.375 20.844 1 94.81 546 PHE B N 1
ATOM 10160 C CA . PHE B 1 546 ? -15.859 -9.625 21.109 1 94.81 546 PHE B CA 1
ATOM 10161 C C . PHE B 1 546 ? -16.844 -10.75 21.375 1 94.81 546 PHE B C 1
ATOM 10163 O O . PHE B 1 546 ? -16.531 -11.922 21.188 1 94.81 546 PHE B O 1
ATOM 10170 N N . ILE B 1 547 ? -18.047 -10.352 21.781 1 95.56 547 ILE B N 1
ATOM 10171 C CA . ILE B 1 547 ? -19.062 -11.398 21.828 1 95.56 547 ILE B CA 1
ATOM 10172 C C . ILE B 1 547 ? -19.375 -11.891 20.406 1 95.56 547 ILE B C 1
ATOM 10174 O O . ILE B 1 547 ? -19.703 -13.062 20.203 1 95.56 547 ILE B O 1
ATOM 10178 N N . GLY B 1 548 ? -19.25 -11.023 19.469 1 94.5 548 GLY B N 1
ATOM 10179 C CA . GLY B 1 548 ? -19.375 -11.445 18.078 1 94.5 548 GLY B CA 1
ATOM 10180 C C . GLY B 1 548 ? -18.391 -12.547 17.703 1 94.5 548 GLY B C 1
ATOM 10181 O O . GLY B 1 548 ? -18.703 -13.398 16.875 1 94.5 548 GLY B O 1
ATOM 10182 N N . GLY B 1 549 ? -17.234 -12.523 18.344 1 93.75 549 GLY B N 1
ATOM 10183 C CA . GLY B 1 549 ? -16.234 -13.555 18.109 1 93.75 549 GLY B CA 1
ATOM 10184 C C . GLY B 1 549 ? -16.688 -14.938 18.516 1 93.75 549 GLY B C 1
ATOM 10185 O O . GLY B 1 549 ? -16.297 -15.938 17.891 1 93.75 549 GLY B O 1
ATOM 10186 N N . VAL B 1 550 ? -17.516 -14.945 19.484 1 94.12 550 VAL B N 1
ATOM 10187 C CA . VAL B 1 550 ? -18.062 -16.219 19.938 1 94.12 550 VAL B CA 1
ATOM 10188 C C . VAL B 1 550 ? -18.984 -16.797 18.859 1 94.12 550 VAL B C 1
ATOM 10190 O O . VAL B 1 550 ? -18.922 -18 18.578 1 94.12 550 VAL B O 1
ATOM 10193 N N . PHE B 1 551 ? -19.734 -15.945 18.266 1 93.94 551 PHE B N 1
ATOM 10194 C CA . PHE B 1 551 ? -20.672 -16.391 17.25 1 93.94 551 PHE B CA 1
ATOM 10195 C C . PHE B 1 551 ? -19.969 -16.703 15.938 1 93.94 551 PHE B C 1
ATOM 10197 O O . PHE B 1 551 ? -20.5 -17.438 15.094 1 93.94 551 PHE B O 1
ATOM 10204 N N . TYR B 1 552 ? -18.781 -16.203 15.734 1 91.94 552 TYR B N 1
ATOM 10205 C CA . TYR B 1 552 ? -18 -16.484 14.539 1 91.94 552 TYR B CA 1
ATOM 10206 C C . TYR B 1 552 ? -17.375 -17.875 14.609 1 91.94 552 TYR B C 1
ATOM 10208 O O . TYR B 1 552 ? -17.125 -18.5 13.578 1 91.94 552 TYR B O 1
ATOM 10216 N N . ASN B 1 553 ? -17.062 -18.297 15.797 1 93.25 553 ASN B N 1
ATOM 10217 C CA . ASN B 1 553 ? -16.453 -19.594 16 1 93.25 553 ASN B CA 1
ATOM 10218 C C . ASN B 1 553 ? -17.391 -20.734 15.617 1 93.25 553 ASN B C 1
ATOM 10220 O O . ASN B 1 553 ? -18.469 -20.875 16.203 1 93.25 553 ASN B O 1
ATOM 10224 N N . PRO B 1 554 ? -16.953 -21.547 14.695 1 92.81 554 PRO B N 1
ATOM 10225 C CA . PRO B 1 554 ? -17.828 -22.609 14.227 1 92.81 554 PRO B CA 1
ATOM 10226 C C . PRO B 1 554 ? -18.172 -23.625 15.32 1 92.81 554 PRO B C 1
ATOM 10228 O O . PRO B 1 554 ? -19.156 -24.359 15.211 1 92.81 554 PRO B O 1
ATOM 10231 N N . TYR B 1 555 ? -17.422 -23.688 16.375 1 93.19 555 TYR B N 1
ATOM 10232 C CA . TYR B 1 555 ? -17.672 -24.625 17.469 1 93.19 555 TYR B CA 1
ATOM 10233 C C . TYR B 1 555 ? -18.828 -24.156 18.344 1 93.19 555 TYR B C 1
ATOM 10235 O O . TYR B 1 555 ? -19.344 -24.922 19.156 1 93.19 555 TYR B O 1
ATOM 10243 N N . HIS B 1 556 ? -19.203 -22.891 18.172 1 94.31 556 HIS B N 1
ATOM 10244 C CA . HIS B 1 556 ? -20.359 -22.422 18.922 1 94.31 556 HIS B CA 1
ATOM 10245 C C . HIS B 1 556 ? -21.656 -22.922 18.312 1 94.31 556 HIS B C 1
ATOM 10247 O O . HIS B 1 556 ? -22.016 -22.516 17.203 1 94.31 556 HIS B O 1
ATOM 10253 N N . ALA B 1 557 ? -22.375 -23.719 19.047 1 94.06 557 ALA B N 1
ATOM 10254 C CA . ALA B 1 557 ? -23.609 -24.312 18.531 1 94.06 557 ALA B CA 1
ATOM 10255 C C . ALA B 1 557 ? -24.672 -23.234 18.312 1 94.06 557 ALA B C 1
ATOM 10257 O O . ALA B 1 557 ? -24.828 -22.328 19.125 1 94.06 557 ALA B O 1
ATOM 10258 N N . TYR B 1 558 ? -25.344 -23.391 17.203 1 94.62 558 TYR B N 1
ATOM 10259 C CA . TYR B 1 558 ? -26.375 -22.422 16.844 1 94.62 558 TYR B CA 1
ATOM 10260 C C . TYR B 1 558 ? -27.547 -22.5 17.828 1 94.62 558 TYR B C 1
ATOM 10262 O O . TYR B 1 558 ? -28.016 -23.578 18.172 1 94.62 558 TYR B O 1
ATOM 10270 N N . ASN B 1 559 ? -27.844 -21.391 18.344 1 96.88 559 ASN B N 1
ATOM 10271 C CA . ASN B 1 559 ? -29.031 -21.156 19.156 1 96.88 559 ASN B CA 1
ATOM 10272 C C . ASN B 1 559 ? -29.797 -19.922 18.703 1 96.88 559 ASN B C 1
ATOM 10274 O O . ASN B 1 559 ? -29.266 -18.812 18.75 1 96.88 559 ASN B O 1
ATOM 10278 N N . ALA B 1 560 ? -31.016 -20.141 18.266 1 97 560 ALA B N 1
ATOM 10279 C CA . ALA B 1 560 ? -31.797 -19.078 17.641 1 97 560 ALA B CA 1
ATOM 10280 C C . ALA B 1 560 ? -32.031 -17.922 18.609 1 97 560 ALA B C 1
ATOM 10282 O O . ALA B 1 560 ? -31.938 -16.75 18.219 1 97 560 ALA B O 1
ATOM 10283 N N . ALA B 1 561 ? -32.344 -18.234 19.859 1 97.19 561 ALA B N 1
ATOM 10284 C CA . ALA B 1 561 ? -32.625 -17.188 20.844 1 97.19 561 ALA B CA 1
ATOM 10285 C C . ALA B 1 561 ? -31.359 -16.375 21.141 1 97.19 561 ALA B C 1
ATOM 10287 O O . ALA B 1 561 ? -31.422 -15.148 21.266 1 97.19 561 ALA B O 1
ATOM 10288 N N . GLU B 1 562 ? -30.266 -17.094 21.266 1 97 562 GLU B N 1
ATOM 10289 C CA . GLU B 1 562 ? -29 -16.406 21.516 1 97 562 GLU B CA 1
ATOM 10290 C C . GLU B 1 562 ? -28.625 -15.523 20.328 1 97 562 GLU B C 1
ATOM 10292 O O . GLU B 1 562 ? -28.203 -14.375 20.516 1 97 562 GLU B O 1
ATOM 10297 N N . SER B 1 563 ? -28.719 -16.125 19.172 1 97.75 563 SER B N 1
ATOM 10298 C CA . SER B 1 563 ? -28.391 -15.383 17.969 1 97.75 563 SER B CA 1
ATOM 10299 C C . SER B 1 563 ? -29.281 -14.164 17.797 1 97.75 563 SER B C 1
ATOM 10301 O O . SER B 1 563 ? -28.797 -13.07 17.484 1 97.75 563 SER B O 1
ATOM 10303 N N . ALA B 1 564 ? -30.547 -14.352 18.047 1 98.31 564 ALA B N 1
ATOM 10304 C CA . ALA B 1 564 ? -31.5 -13.258 17.906 1 98.31 564 ALA B CA 1
ATOM 10305 C C . ALA B 1 564 ? -31.234 -12.164 18.938 1 98.31 564 ALA B C 1
ATOM 10307 O O . ALA B 1 564 ? -31.344 -10.977 18.625 1 98.31 564 ALA B O 1
ATOM 10308 N N . SER B 1 565 ? -30.938 -12.523 20.125 1 98.06 565 SER B N 1
ATOM 10309 C CA . SER B 1 565 ? -30.625 -11.562 21.172 1 98.06 565 SER B CA 1
ATOM 10310 C C . SER B 1 565 ? -29.406 -10.719 20.812 1 98.06 565 SER B C 1
ATOM 10312 O O . SER B 1 565 ? -29.422 -9.492 20.969 1 98.06 565 SER B O 1
ATOM 10314 N N . TYR B 1 566 ? -28.391 -11.422 20.375 1 97.88 566 TYR B N 1
ATOM 10315 C CA . TYR B 1 566 ? -27.203 -10.672 19.984 1 97.88 566 TYR B CA 1
ATOM 10316 C C . TYR B 1 566 ? -27.484 -9.781 18.781 1 97.88 566 TYR B C 1
ATOM 10318 O O . TYR B 1 566 ? -27.047 -8.633 18.734 1 97.88 566 TYR B O 1
ATOM 10326 N N . ALA B 1 567 ? -28.203 -10.273 17.797 1 97.88 567 ALA B N 1
ATOM 10327 C CA . ALA B 1 567 ? -28.531 -9.508 16.594 1 97.88 567 ALA B CA 1
ATOM 10328 C C . ALA B 1 567 ? -29.297 -8.234 16.953 1 97.88 567 ALA B C 1
ATOM 10330 O O . ALA B 1 567 ? -29.109 -7.191 16.312 1 97.88 567 ALA B O 1
ATOM 10331 N N . ALA B 1 568 ? -30.062 -8.289 18 1 97.94 568 ALA B N 1
ATOM 10332 C CA . ALA B 1 568 ? -30.922 -7.176 18.391 1 97.94 568 ALA B CA 1
ATOM 10333 C C . ALA B 1 568 ? -30.188 -6.203 19.312 1 97.94 568 ALA B C 1
ATOM 10335 O O . ALA B 1 568 ? -30.484 -5.008 19.328 1 97.94 568 ALA B O 1
ATOM 10336 N N . LEU B 1 569 ? -29.156 -6.695 20 1 97.88 569 LEU B N 1
ATOM 10337 C CA . LEU B 1 569 ? -28.703 -5.91 21.125 1 97.88 569 LEU B CA 1
ATOM 10338 C C . LEU B 1 569 ? -27.281 -5.391 20.891 1 97.88 569 LEU B C 1
ATOM 10340 O O . LEU B 1 569 ? -26.828 -4.469 21.578 1 97.88 569 LEU B O 1
ATOM 10344 N N . HIS B 1 570 ? -26.5 -5.969 20 1 97.5 570 HIS B N 1
ATOM 10345 C CA . HIS B 1 570 ? -25.109 -5.559 19.891 1 97.5 570 HIS B CA 1
ATOM 10346 C C . HIS B 1 570 ? -24.984 -4.141 19.328 1 97.5 570 HIS B C 1
ATOM 10348 O O . HIS B 1 570 ? -24.109 -3.375 19.75 1 97.5 570 HIS B O 1
ATOM 10354 N N . ARG B 1 571 ? -25.891 -3.738 18.422 1 97.94 571 ARG B N 1
ATOM 10355 C CA . ARG B 1 571 ? -25.812 -2.406 17.828 1 97.94 571 ARG B CA 1
ATOM 10356 C C . ARG B 1 571 ? -26.25 -1.338 18.828 1 97.94 571 ARG B C 1
ATOM 10358 O O . ARG B 1 571 ? -25.609 -0.29 18.938 1 97.94 571 ARG B O 1
ATOM 10365 N N . PRO B 1 572 ? -27.391 -1.58 19.594 1 98 572 PRO B N 1
ATOM 10366 C CA . PRO B 1 572 ? -27.703 -0.634 20.656 1 98 572 PRO B CA 1
ATOM 10367 C C . PRO B 1 572 ? -26.609 -0.533 21.719 1 98 572 PRO B C 1
ATOM 10369 O O . PRO B 1 572 ? -26.344 0.553 22.234 1 98 572 PRO B O 1
ATOM 10372 N N . ALA B 1 573 ? -26 -1.635 22 1 98.38 573 ALA B N 1
ATOM 10373 C CA . ALA B 1 573 ? -24.906 -1.609 22.953 1 98.38 573 ALA B CA 1
ATOM 10374 C C . ALA B 1 573 ? -23.75 -0.757 22.438 1 98.38 573 ALA B C 1
ATOM 10376 O O . ALA B 1 573 ? -23.172 0.042 23.188 1 98.38 573 ALA B O 1
ATOM 10377 N N . TRP B 1 574 ? -23.375 -0.916 21.219 1 98.38 574 TRP B N 1
ATOM 10378 C CA . TRP B 1 574 ? -22.344 -0.11 20.578 1 98.38 574 TRP B CA 1
ATOM 10379 C C . TRP B 1 574 ? -22.719 1.367 20.594 1 98.38 574 TRP B C 1
ATOM 10381 O O . TRP B 1 574 ? -21.891 2.225 20.906 1 98.38 574 TRP B O 1
ATOM 10391 N N . ALA B 1 575 ? -23.969 1.641 20.281 1 98.62 575 ALA B N 1
ATOM 10392 C CA . ALA B 1 575 ? -24.453 3.02 20.219 1 98.62 575 ALA B CA 1
ATOM 10393 C C . ALA B 1 575 ? -24.406 3.678 21.594 1 98.62 575 ALA B C 1
ATOM 10395 O O . ALA B 1 575 ? -23.875 4.785 21.734 1 98.62 575 ALA B O 1
ATOM 10396 N N . LEU B 1 576 ? -24.906 2.971 22.594 1 98.31 576 LEU B N 1
ATOM 10397 C CA . LEU B 1 576 ? -24.906 3.504 23.953 1 98.31 576 LEU B CA 1
ATOM 10398 C C . LEU B 1 576 ? -23.484 3.684 24.469 1 98.31 576 LEU B C 1
ATOM 10400 O O . LEU B 1 576 ? -23.188 4.676 25.141 1 98.31 576 LEU B O 1
ATOM 10404 N N . GLY B 1 577 ? -22.672 2.703 24.156 1 98.12 577 GLY B N 1
ATOM 10405 C CA . GLY B 1 577 ? -21.266 2.842 24.531 1 98.12 577 GLY B CA 1
ATOM 10406 C C . GLY B 1 577 ? -20.594 4.039 23.891 1 98.12 577 GLY B C 1
ATOM 10407 O O . GLY B 1 577 ? -19.875 4.781 24.547 1 98.12 577 GLY B O 1
ATOM 10408 N N . SER B 1 578 ? -20.844 4.285 22.609 1 97.25 578 SER B N 1
ATOM 10409 C CA . SER B 1 578 ? -20.266 5.406 21.875 1 97.25 578 SER B CA 1
ATOM 10410 C C . SER B 1 578 ? -20.75 6.742 22.438 1 97.25 578 SER B C 1
ATOM 10412 O O . SER B 1 578 ? -19.953 7.668 22.609 1 97.25 578 SER B O 1
ATOM 10414 N N . ILE B 1 579 ? -22.016 6.809 22.734 1 96.88 579 ILE B N 1
ATOM 10415 C CA . ILE B 1 579 ? -22.594 8.039 23.25 1 96.88 579 ILE B CA 1
ATOM 10416 C C . ILE B 1 579 ? -22.062 8.312 24.656 1 96.88 579 ILE B C 1
ATOM 10418 O O . ILE B 1 579 ? -21.781 9.461 25 1 96.88 579 ILE B O 1
ATOM 10422 N N . GLY B 1 580 ? -22 7.219 25.484 1 96.12 580 GLY B N 1
ATOM 10423 C CA . GLY B 1 580 ? -21.406 7.387 26.797 1 96.12 580 GLY B CA 1
ATOM 10424 C C . GLY B 1 580 ? -19.984 7.902 26.75 1 96.12 580 GLY B C 1
ATOM 10425 O O . GLY B 1 580 ? -19.594 8.758 27.562 1 96.12 580 GLY B O 1
ATOM 10426 N N . LEU B 1 581 ? -19.25 7.406 25.828 1 94.44 581 LEU B N 1
ATOM 10427 C CA . LEU B 1 581 ? -17.875 7.859 25.641 1 94.44 581 LEU B CA 1
ATOM 10428 C C . LEU B 1 581 ? -17.844 9.328 25.234 1 94.44 581 LEU B C 1
ATOM 10430 O O . LEU B 1 581 ? -17.047 10.102 25.766 1 94.44 581 LEU B O 1
ATOM 10434 N N . LEU B 1 582 ? -18.703 9.727 24.328 1 93.75 582 LEU B N 1
ATOM 10435 C CA . LEU B 1 582 ? -18.781 11.109 23.859 1 93.75 582 LEU B CA 1
ATOM 10436 C C . LEU B 1 582 ? -19.219 12.039 25 1 93.75 582 LEU B C 1
ATOM 10438 O O . LEU B 1 582 ? -18.672 13.125 25.15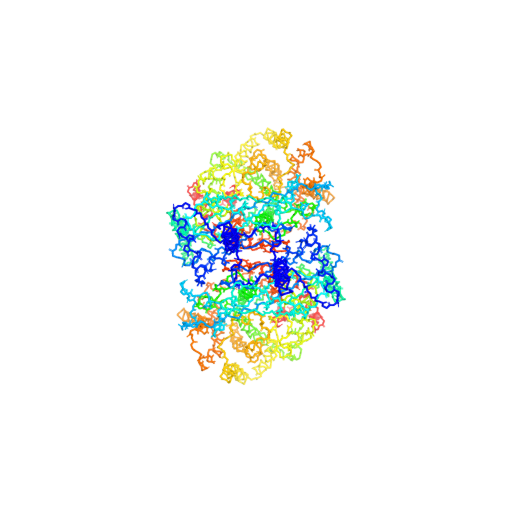6 1 93.75 582 LEU B O 1
ATOM 10442 N N . TYR B 1 583 ? -20.172 11.531 25.719 1 93.19 583 TYR B N 1
ATOM 10443 C CA . TYR B 1 583 ? -20.703 12.32 26.828 1 93.19 583 TYR B CA 1
ATOM 10444 C C . TYR B 1 583 ? -19.641 12.562 27.891 1 93.19 583 TYR B C 1
ATOM 10446 O O . TYR B 1 583 ? -19.484 13.688 28.359 1 93.19 583 TYR B O 1
ATOM 10454 N N . THR B 1 584 ? -18.938 11.547 28.25 1 93.56 584 THR B N 1
ATOM 10455 C CA . THR B 1 584 ? -17.906 11.664 29.266 1 93.56 584 THR B CA 1
ATOM 10456 C C . THR B 1 584 ? -16.75 12.516 28.766 1 93.56 584 THR B C 1
ATOM 10458 O O . THR B 1 584 ? -16.125 13.25 29.531 1 93.56 584 THR B O 1
ATOM 10461 N N . ALA B 1 585 ? -16.484 12.438 27.531 1 92.06 585 ALA B N 1
ATOM 10462 C CA . ALA B 1 585 ? -15.398 13.219 26.922 1 92.06 585 ALA B CA 1
ATOM 10463 C C . ALA B 1 585 ? -15.758 14.695 26.844 1 92.06 585 ALA B C 1
ATOM 10465 O O . ALA B 1 585 ? -14.906 15.562 27.031 1 92.06 585 ALA B O 1
ATOM 10466 N N . SER B 1 586 ? -17 14.984 26.625 1 88.88 586 SER B N 1
ATOM 10467 C CA . SER B 1 586 ? -17.453 16.359 26.422 1 88.88 586 SER B CA 1
ATOM 10468 C C . SER B 1 586 ? -17.734 17.047 27.75 1 88.88 586 SER B C 1
ATOM 10470 O O . SER B 1 586 ? -17.453 18.234 27.906 1 88.88 586 SER B O 1
ATOM 10472 N N . TYR B 1 587 ? -18.234 16.281 28.719 1 90.31 587 TYR B N 1
ATOM 10473 C CA . TYR B 1 587 ? -18.734 16.938 29.906 1 90.31 587 TYR B CA 1
ATOM 10474 C C . TYR B 1 587 ? -18.078 16.375 31.156 1 90.31 587 TYR B C 1
ATOM 10476 O O . TYR B 1 587 ? -18.312 16.859 32.281 1 90.31 587 TYR B O 1
ATOM 10484 N N . GLY B 1 588 ? -17.234 15.383 30.984 1 91 588 GLY B N 1
ATOM 10485 C CA . GLY B 1 588 ? -16.656 14.75 32.156 1 91 588 GLY B CA 1
ATOM 10486 C C . GLY B 1 588 ? -15.133 14.773 32.125 1 91 588 GLY B C 1
ATOM 10487 O O . GLY B 1 588 ? -14.523 15.789 31.812 1 91 588 GLY B O 1
ATOM 10488 N N . HIS B 1 589 ? -14.516 13.625 32.656 1 87.25 589 HIS B N 1
ATOM 10489 C CA . HIS B 1 589 ? -13.07 13.555 32.844 1 87.25 589 HIS B CA 1
ATOM 10490 C C . HIS B 1 589 ? -12.406 12.68 31.797 1 87.25 589 HIS B C 1
ATOM 10492 O O . HIS B 1 589 ? -11.5 11.906 32.094 1 87.25 589 HIS B O 1
ATOM 10498 N N . GLY B 1 590 ? -12.93 12.664 30.656 1 86.56 590 GLY B N 1
ATOM 10499 C CA . GLY B 1 590 ? -12.289 11.992 29.547 1 86.56 590 GLY B CA 1
ATOM 10500 C C . GLY B 1 590 ? -11.375 12.898 28.734 1 86.56 590 GLY B C 1
ATOM 10501 O O . GLY B 1 590 ? -11.523 13.016 27.516 1 86.56 590 GLY B O 1
ATOM 10502 N N . TYR B 1 591 ? -10.398 13.414 29.406 1 82.94 591 TYR B N 1
ATOM 10503 C CA . TYR B 1 591 ? -9.586 14.492 28.844 1 82.94 591 TYR B CA 1
ATOM 10504 C C . TYR B 1 591 ? -8.766 14.008 27.656 1 82.94 591 TYR B C 1
ATOM 10506 O O . TYR B 1 591 ? -8.695 14.688 26.625 1 82.94 591 TYR B O 1
ATOM 10514 N N . ILE B 1 592 ? -8.211 12.82 27.781 1 83.62 592 ILE B N 1
ATOM 10515 C CA . ILE B 1 592 ? -7.359 12.289 26.719 1 83.62 592 ILE B CA 1
ATOM 10516 C C . ILE B 1 592 ? -8.195 12.016 25.469 1 83.62 592 ILE B C 1
ATOM 10518 O O . ILE B 1 592 ? -7.789 12.359 24.359 1 83.62 592 ILE B O 1
ATOM 10522 N N . ILE B 1 593 ? -9.328 11.477 25.672 1 88.69 593 ILE B N 1
ATOM 10523 C CA . ILE B 1 593 ? -10.211 11.164 24.547 1 88.69 593 ILE B CA 1
ATOM 10524 C C . ILE B 1 593 ? -10.68 12.453 23.875 1 88.69 593 ILE B C 1
ATOM 10526 O O . ILE B 1 593 ? -10.703 12.555 22.656 1 88.69 593 ILE B O 1
ATOM 10530 N N . ASN B 1 594 ? -11.039 13.367 24.688 1 90.75 594 ASN B N 1
ATOM 10531 C CA . ASN B 1 594 ? -11.477 14.656 24.172 1 90.75 594 ASN B CA 1
ATOM 10532 C C . ASN B 1 594 ? -10.383 15.344 23.359 1 90.75 594 ASN B C 1
ATOM 10534 O O . ASN B 1 594 ? -10.633 15.852 22.266 1 90.75 594 ASN B O 1
ATOM 10538 N N . LYS B 1 595 ? -9.195 15.297 23.953 1 87.62 595 LYS B N 1
ATOM 10539 C CA . LYS B 1 595 ? -8.078 15.977 23.312 1 87.62 595 LYS B CA 1
ATOM 10540 C C . LYS B 1 595 ? -7.738 15.312 21.969 1 87.62 595 LYS B C 1
ATOM 10542 O O . LYS B 1 595 ? -7.422 16 21 1 87.62 595 LYS B O 1
ATOM 10547 N N . VAL B 1 596 ? -7.82 14.086 21.906 1 89 596 VAL B N 1
ATOM 10548 C CA . VAL B 1 596 ? -7.48 13.344 20.703 1 89 596 VAL B CA 1
ATOM 10549 C C . VAL B 1 596 ? -8.562 13.562 19.641 1 89 596 VAL B C 1
ATOM 10551 O O . VAL B 1 596 ? -8.25 13.82 18.469 1 89 596 VAL B O 1
ATOM 10554 N N . LEU B 1 597 ? -9.781 13.531 19.969 1 92.94 597 LEU B N 1
ATOM 10555 C CA . LEU B 1 597 ? -10.883 13.586 19.016 1 92.94 597 LEU B CA 1
ATOM 10556 C C . LEU B 1 597 ? -11.156 15.023 18.578 1 92.94 597 LEU B C 1
ATOM 10558 O O . LEU B 1 597 ? -11.852 15.258 17.594 1 92.94 597 LEU B O 1
ATOM 10562 N N . THR B 1 598 ? -10.664 16 19.312 1 91.88 598 THR B N 1
ATOM 10563 C CA . THR B 1 598 ? -10.867 17.406 18.938 1 91.88 598 THR B CA 1
ATOM 10564 C C . THR B 1 598 ? -9.602 17.969 18.297 1 91.88 598 THR B C 1
ATOM 10566 O O . THR B 1 598 ? -9.5 19.188 18.094 1 91.88 598 THR B O 1
ATOM 10569 N N . TRP B 1 599 ? -8.664 17.078 18.031 1 89.88 599 TRP B N 1
ATOM 10570 C CA . TRP B 1 599 ? -7.418 17.5 17.391 1 89.88 599 TRP B CA 1
ATOM 10571 C C . TRP B 1 599 ? -7.695 18.219 16.078 1 89.88 599 TRP B C 1
ATOM 10573 O O . TRP B 1 599 ? -8.383 17.688 15.211 1 89.88 599 TRP B O 1
ATOM 10583 N N . SER B 1 600 ? -7.16 19.375 15.859 1 88.69 600 SER B N 1
ATOM 10584 C CA . SER B 1 600 ? -7.523 20.328 14.805 1 88.69 600 SER B CA 1
ATOM 10585 C C . SER B 1 600 ? -7.312 19.703 13.422 1 88.69 600 SER B C 1
ATOM 10587 O O . SER B 1 600 ? -8.102 19.953 12.5 1 88.69 600 SER B O 1
ATOM 10589 N N . PRO B 1 601 ? -6.262 18.859 13.219 1 88.75 601 PRO B N 1
ATOM 10590 C CA . PRO B 1 601 ? -6.07 18.297 11.875 1 88.75 601 PRO B CA 1
ATOM 10591 C C . PRO B 1 601 ? -7.16 17.312 11.492 1 88.75 601 PRO B C 1
ATOM 10593 O O . PRO B 1 601 ? -7.312 16.984 10.312 1 88.75 601 PRO B O 1
ATOM 10596 N N . LEU B 1 602 ? -7.926 16.891 12.406 1 93.69 602 LEU B N 1
ATOM 10597 C CA . LEU B 1 602 ? -8.977 15.93 12.125 1 93.69 602 LEU B CA 1
ATOM 10598 C C . LEU B 1 602 ? -10.203 16.609 11.531 1 93.69 602 LEU B C 1
ATOM 10600 O O . LEU B 1 602 ? -11.062 15.953 10.945 1 93.69 602 LEU B O 1
ATOM 10604 N N . VAL B 1 603 ? -10.281 17.938 11.609 1 93.31 603 VAL B N 1
ATOM 10605 C CA . VAL B 1 603 ? -11.453 18.688 11.141 1 93.31 603 VAL B CA 1
ATOM 10606 C C . VAL B 1 603 ? -11.547 18.594 9.625 1 93.31 603 VAL B C 1
ATOM 10608 O O . VAL B 1 603 ? -12.555 18.156 9.078 1 93.31 603 VAL B O 1
ATOM 10611 N N . PRO B 1 604 ? -10.422 18.969 8.914 1 93.88 604 PRO B N 1
ATOM 10612 C CA . PRO B 1 604 ? -10.523 18.828 7.461 1 93.88 604 PRO B CA 1
ATOM 10613 C C . PRO B 1 604 ? -10.711 17.375 7.016 1 93.88 604 PRO B C 1
ATOM 10615 O O . PRO B 1 604 ? -11.414 17.125 6.035 1 93.88 604 PRO B O 1
ATOM 10618 N N . LEU B 1 605 ? -10.156 16.453 7.676 1 95.81 605 LEU B N 1
ATOM 10619 C CA . LEU B 1 605 ? -10.305 15.047 7.324 1 95.81 605 LEU B CA 1
ATOM 10620 C C . LEU B 1 605 ? -11.758 14.602 7.504 1 95.81 605 LEU B C 1
ATOM 10622 O O . LEU B 1 605 ? -12.281 13.859 6.672 1 95.81 605 LEU B O 1
ATOM 10626 N N . ALA B 1 606 ? -12.305 15.086 8.555 1 96.25 606 ALA B N 1
ATOM 10627 C CA . ALA B 1 606 ? -13.695 14.727 8.828 1 96.25 606 ALA B CA 1
ATOM 10628 C C . ALA B 1 606 ? -14.625 15.25 7.734 1 96.25 606 ALA B C 1
ATOM 10630 O O . ALA B 1 606 ? -15.609 14.602 7.387 1 96.25 606 ALA B O 1
ATOM 10631 N N . LYS B 1 607 ? -14.289 16.391 7.203 1 95.5 607 LYS B N 1
ATOM 10632 C CA . LYS B 1 607 ? -15.125 17 6.176 1 95.5 607 LYS B CA 1
ATOM 10633 C C . LYS B 1 607 ? -14.953 16.297 4.836 1 95.5 607 LYS B C 1
ATOM 10635 O O . LYS B 1 607 ? -15.781 16.453 3.936 1 95.5 607 LYS B O 1
ATOM 10640 N N . LEU B 1 608 ? -13.914 15.477 4.762 1 97.75 608 LEU B N 1
ATOM 10641 C CA . LEU B 1 608 ? -13.656 14.75 3.523 1 97.75 608 LEU B CA 1
ATOM 10642 C C . LEU B 1 608 ? -14.125 13.305 3.635 1 97.75 608 LEU B C 1
ATOM 10644 O O . LEU B 1 608 ? -13.992 12.523 2.688 1 97.75 608 LEU B O 1
ATOM 10648 N N . VAL B 1 609 ? -14.727 12.969 4.738 1 97.94 609 VAL B N 1
ATOM 10649 C CA . VAL B 1 609 ? -15.078 11.586 5.047 1 97.94 609 VAL B CA 1
ATOM 10650 C C . VAL B 1 609 ? -16.078 11.07 4.012 1 97.94 609 VAL B C 1
ATOM 10652 O O . VAL B 1 609 ? -15.984 9.93 3.561 1 97.94 609 VAL B O 1
ATOM 10655 N N . TYR B 1 610 ? -17.094 11.914 3.619 1 97.44 610 TYR B N 1
ATOM 10656 C CA . TYR B 1 610 ? -18.094 11.484 2.662 1 97.44 610 TYR B CA 1
ATOM 10657 C C . TYR B 1 610 ? -17.469 11.133 1.321 1 97.44 610 TYR B C 1
ATOM 10659 O O . TYR B 1 610 ? -17.766 10.078 0.751 1 97.44 610 TYR B O 1
ATOM 10667 N N . GLY B 1 611 ? -16.594 11.992 0.812 1 98.31 611 GLY B N 1
ATOM 10668 C CA . GLY B 1 611 ? -15.891 11.695 -0.423 1 98.31 611 GLY B CA 1
ATOM 10669 C C . GLY B 1 611 ? -15.016 10.461 -0.324 1 98.31 611 GLY B C 1
ATOM 10670 O O . GLY B 1 611 ? -14.992 9.633 -1.238 1 98.31 611 GLY B O 1
ATOM 10671 N N . ALA B 1 612 ? -14.266 10.32 0.769 1 98.56 612 ALA B N 1
ATOM 10672 C CA . ALA B 1 612 ? -13.414 9.156 0.993 1 98.56 612 ALA B CA 1
ATOM 10673 C C . ALA B 1 612 ? -14.242 7.875 1.026 1 98.56 612 ALA B C 1
ATOM 10675 O O . ALA B 1 612 ? -13.828 6.844 0.488 1 98.56 612 ALA B O 1
ATOM 10676 N N . TYR B 1 613 ? -15.406 7.977 1.674 1 98 613 TYR B N 1
ATOM 10677 C CA . TYR B 1 613 ? -16.328 6.848 1.737 1 98 613 TYR B CA 1
ATOM 10678 C C . TYR B 1 613 ? -16.766 6.418 0.341 1 98 613 TYR B C 1
ATOM 10680 O O . TYR B 1 613 ? -16.766 5.227 0.022 1 98 613 TYR B O 1
ATOM 10688 N N . LEU B 1 614 ? -17.031 7.336 -0.482 1 98.5 614 LEU B N 1
ATOM 10689 C CA . LEU B 1 614 ? -17.562 7.035 -1.811 1 98.5 614 LEU B CA 1
ATOM 10690 C C . LEU B 1 614 ? -16.5 6.367 -2.676 1 98.5 614 LEU B C 1
ATOM 10692 O O . LEU B 1 614 ? -16.797 5.438 -3.428 1 98.5 614 LEU B O 1
ATOM 10696 N N . VAL B 1 615 ? -15.242 6.75 -2.5 1 98.06 615 VAL B N 1
ATOM 10697 C CA . VAL B 1 615 ? -14.297 6.387 -3.547 1 98.06 615 VAL B CA 1
ATOM 10698 C C . VAL B 1 615 ? -13.367 5.285 -3.043 1 98.06 615 VAL B C 1
ATOM 10700 O O . VAL B 1 615 ? -12.648 4.66 -3.828 1 98.06 615 VAL B O 1
ATOM 10703 N N . HIS B 1 616 ? -13.273 4.953 -1.764 1 98.44 616 HIS B N 1
ATOM 10704 C CA . HIS B 1 616 ? -12.219 4.102 -1.224 1 98.44 616 HIS B CA 1
ATOM 10705 C C . HIS B 1 616 ? -12.273 2.703 -1.829 1 98.44 616 HIS B C 1
ATOM 10707 O O . HIS B 1 616 ? -11.234 2.1 -2.104 1 98.44 616 HIS B O 1
ATOM 10713 N N . MET B 1 617 ? -13.43 2.221 -2.18 1 97.62 617 MET B N 1
ATOM 10714 C CA . MET B 1 617 ? -13.586 0.83 -2.598 1 97.62 617 MET B CA 1
ATOM 10715 C C . MET B 1 617 ? -13.047 0.62 -4.008 1 97.62 617 MET B C 1
ATOM 10717 O O . MET B 1 617 ? -12.664 -0.494 -4.371 1 97.62 617 MET B O 1
ATOM 10721 N N . GLN B 1 618 ? -13.031 1.647 -4.84 1 97.12 618 GLN B N 1
ATOM 10722 C CA . GLN B 1 618 ? -12.547 1.467 -6.203 1 97.12 618 GLN B CA 1
ATOM 10723 C C . GLN B 1 618 ? -11.094 1.006 -6.215 1 97.12 618 GLN B C 1
ATOM 10725 O O . GLN B 1 618 ? -10.695 0.188 -7.047 1 97.12 618 GLN B O 1
ATOM 10730 N N . PHE B 1 619 ? -10.273 1.486 -5.289 1 97.62 619 PHE B N 1
ATOM 10731 C CA . PHE B 1 619 ? -8.867 1.102 -5.23 1 97.62 619 PHE B CA 1
ATOM 10732 C C . PHE B 1 619 ? -8.719 -0.333 -4.738 1 97.62 619 PHE B C 1
ATOM 10734 O O . PHE B 1 619 ? -7.871 -1.079 -5.23 1 97.62 619 PHE B O 1
ATOM 10741 N N . GLN B 1 620 ? -9.547 -0.692 -3.795 1 97.38 620 GLN B N 1
ATOM 10742 C CA . GLN B 1 620 ? -9.477 -2.021 -3.199 1 97.38 620 GLN B CA 1
ATOM 10743 C C . GLN B 1 620 ? -9.992 -3.086 -4.16 1 97.38 620 GLN B C 1
ATOM 10745 O O . GLN B 1 620 ? -9.398 -4.16 -4.289 1 97.38 620 GLN B O 1
ATOM 10750 N N . LEU B 1 621 ? -11.086 -2.762 -4.883 1 96.69 621 LEU B N 1
ATOM 10751 C CA . LEU B 1 621 ? -11.617 -3.678 -5.887 1 96.69 621 LEU B CA 1
ATOM 10752 C C . LEU B 1 621 ? -10.641 -3.834 -7.051 1 96.69 621 LEU B C 1
ATOM 10754 O O . LEU B 1 621 ? -10.438 -4.941 -7.551 1 96.69 621 LEU B O 1
ATOM 10758 N N . ARG B 1 622 ? -10.078 -2.727 -7.492 1 96.44 622 ARG B N 1
ATOM 10759 C CA . ARG B 1 622 ? -9.078 -2.781 -8.555 1 96.44 622 ARG B CA 1
ATOM 10760 C C . ARG B 1 622 ? -7.91 -3.678 -8.172 1 96.44 622 ARG B C 1
ATOM 10762 O O . ARG B 1 622 ? -7.469 -4.508 -8.961 1 96.44 622 ARG B O 1
ATOM 10769 N N . SER B 1 623 ? -7.453 -3.463 -6.969 1 95.81 623 SER B N 1
ATOM 10770 C CA . SER B 1 623 ? -6.328 -4.262 -6.488 1 95.81 623 SER B CA 1
ATOM 10771 C C . SER B 1 623 ? -6.68 -5.746 -6.457 1 95.81 623 SER B C 1
ATOM 10773 O O . SER B 1 623 ? -5.895 -6.582 -6.902 1 95.81 623 SER B O 1
ATOM 10775 N N . ALA B 1 624 ? -7.816 -6.105 -5.961 1 94.94 624 ALA B N 1
ATOM 10776 C CA . ALA B 1 624 ? -8.258 -7.496 -5.879 1 94.94 624 ALA B CA 1
ATOM 10777 C C . ALA B 1 624 ? -8.406 -8.109 -7.266 1 94.94 624 ALA B C 1
ATOM 10779 O O . ALA B 1 624 ? -8.023 -9.266 -7.488 1 94.94 624 ALA B O 1
ATOM 10780 N N . ALA B 1 625 ? -8.906 -7.312 -8.188 1 95.56 625 ALA B N 1
ATOM 10781 C CA . ALA B 1 625 ? -9.188 -7.793 -9.539 1 95.56 625 ALA B CA 1
ATOM 10782 C C . ALA B 1 625 ? -7.895 -7.941 -10.336 1 95.56 625 ALA B C 1
ATOM 10784 O O . ALA B 1 625 ? -7.859 -8.672 -11.336 1 95.56 625 ALA B O 1
ATOM 10785 N N . ARG B 1 626 ? -6.844 -7.352 -9.891 1 94.75 626 ARG B N 1
ATOM 10786 C CA . ARG B 1 626 ? -5.602 -7.316 -10.648 1 94.75 626 ARG B CA 1
ATOM 10787 C C . ARG B 1 626 ? -4.648 -8.414 -10.188 1 94.75 626 ARG B C 1
ATOM 10789 O O . ARG B 1 626 ? -3.531 -8.531 -10.703 1 94.75 626 ARG B O 1
ATOM 10796 N N . PHE B 1 627 ? -5.059 -9.234 -9.242 1 93.12 627 PHE B N 1
ATOM 10797 C CA . PHE B 1 627 ? -4.215 -10.359 -8.859 1 93.12 627 PHE B CA 1
ATOM 10798 C C . PHE B 1 627 ? -3.932 -11.25 -10.062 1 93.12 627 PHE B C 1
ATOM 10800 O O . PHE B 1 627 ? -4.852 -11.656 -10.773 1 93.12 627 PHE B O 1
ATOM 10807 N N . ARG B 1 628 ? -2.668 -11.453 -10.32 1 95.75 628 ARG B N 1
ATOM 10808 C CA . ARG B 1 628 ? -2.271 -12.297 -11.445 1 95.75 628 ARG B CA 1
ATOM 10809 C C . ARG B 1 628 ? -1.632 -13.594 -10.961 1 95.75 628 ARG B C 1
ATOM 10811 O O . ARG B 1 628 ? -1.422 -14.516 -11.742 1 95.75 628 ARG B O 1
ATOM 10818 N N . ASN B 1 629 ? -1.293 -13.664 -9.742 1 96.69 629 ASN B N 1
ATOM 10819 C CA . ASN B 1 629 ? -0.918 -14.836 -8.953 1 96.69 629 ASN B CA 1
ATOM 10820 C C . ASN B 1 629 ? -1.46 -14.742 -7.531 1 96.69 629 ASN B C 1
ATOM 10822 O O . ASN B 1 629 ? -1.62 -13.648 -6.992 1 96.69 629 ASN B O 1
ATOM 10826 N N . PRO B 1 630 ? -1.806 -15.945 -6.961 1 97.19 630 PRO B N 1
ATOM 10827 C CA . PRO B 1 630 ? -2.244 -15.891 -5.562 1 97.19 630 PRO B CA 1
ATOM 10828 C C . PRO B 1 630 ? -1.193 -15.281 -4.637 1 97.19 630 PRO B C 1
ATOM 10830 O O . PRO B 1 630 ? 0.008 -15.438 -4.871 1 97.19 630 PRO B O 1
ATOM 10833 N N . ARG B 1 631 ? -1.687 -14.578 -3.641 1 96.19 631 ARG B N 1
ATOM 10834 C CA . ARG B 1 631 ? -0.789 -13.922 -2.697 1 96.19 631 ARG B CA 1
ATOM 10835 C C . ARG B 1 631 ? -1.043 -14.406 -1.273 1 96.19 631 ARG B C 1
ATOM 10837 O O . ARG B 1 631 ? -2.143 -14.859 -0.954 1 96.19 631 ARG B O 1
ATOM 10844 N N . SER B 1 632 ? 0.005 -14.367 -0.466 1 96.12 632 SER B N 1
ATOM 10845 C CA . SER B 1 632 ? -0.14 -14.695 0.948 1 96.12 632 SER B CA 1
ATOM 10846 C C . SER B 1 632 ? -0.715 -13.523 1.734 1 96.12 632 SER B C 1
ATOM 10848 O O . SER B 1 632 ? -0.483 -12.359 1.387 1 96.12 632 SER B O 1
ATOM 10850 N N . ILE B 1 633 ? -1.443 -13.805 2.758 1 95.25 633 ILE B N 1
ATOM 10851 C CA . ILE B 1 633 ? -2.047 -12.758 3.572 1 95.25 633 ILE B CA 1
ATOM 10852 C C . ILE B 1 633 ? -1.358 -12.703 4.934 1 95.25 633 ILE B C 1
ATOM 10854 O O . ILE B 1 633 ? -0.993 -13.734 5.496 1 95.25 633 ILE B O 1
ATOM 10858 N N . SER B 1 634 ? -1.065 -11.57 5.414 1 94.62 634 SER B N 1
ATOM 10859 C CA . SER B 1 634 ? -0.623 -11.25 6.766 1 94.62 634 SER B CA 1
ATOM 10860 C C . SER B 1 634 ? -1.223 -9.93 7.242 1 94.62 634 SER B C 1
ATOM 10862 O O . SER B 1 634 ? -1.604 -9.086 6.43 1 94.62 634 SER B O 1
ATOM 10864 N N . TYR B 1 635 ? -1.353 -9.734 8.508 1 94.38 635 TYR B N 1
ATOM 10865 C CA . TYR B 1 635 ? -1.93 -8.508 9.055 1 94.38 635 TYR B CA 1
ATOM 10866 C C . TYR B 1 635 ? -1.13 -7.285 8.625 1 94.38 635 TYR B C 1
ATOM 10868 O O . TYR B 1 635 ? -1.703 -6.281 8.195 1 94.38 635 TYR B O 1
ATOM 10876 N N . PHE B 1 636 ? 0.167 -7.363 8.695 1 94.69 636 PHE B N 1
ATOM 10877 C CA . PHE B 1 636 ? 1.002 -6.211 8.367 1 94.69 636 PHE B CA 1
ATOM 10878 C C . PHE B 1 636 ? 0.822 -5.812 6.91 1 94.69 636 PHE B C 1
ATOM 10880 O O . PHE B 1 636 ? 0.728 -4.625 6.594 1 94.69 636 PHE B O 1
ATOM 10887 N N . ASP B 1 637 ? 0.772 -6.785 6.027 1 92.38 637 ASP B N 1
ATOM 10888 C CA . ASP B 1 637 ? 0.659 -6.488 4.605 1 92.38 637 ASP B CA 1
ATOM 10889 C C . ASP B 1 637 ? -0.695 -5.859 4.277 1 92.38 637 ASP B C 1
ATOM 10891 O O . ASP B 1 637 ? -0.773 -4.914 3.492 1 92.38 637 ASP B O 1
ATOM 10895 N N . VAL B 1 638 ? -1.727 -6.367 4.879 1 94.38 638 VAL B N 1
ATOM 10896 C CA . VAL B 1 638 ? -3.066 -5.855 4.613 1 94.38 638 VAL B CA 1
ATOM 10897 C C . VAL B 1 638 ? -3.207 -4.449 5.191 1 94.38 638 VAL B C 1
ATOM 10899 O O . VAL B 1 638 ? -3.785 -3.562 4.555 1 94.38 638 VAL B O 1
ATOM 10902 N N . ILE B 1 639 ? -2.672 -4.23 6.398 1 95.94 639 ILE B N 1
ATOM 10903 C CA . ILE B 1 639 ? -2.713 -2.906 7.012 1 95.94 639 ILE B CA 1
ATOM 10904 C C . ILE B 1 639 ? -1.898 -1.925 6.172 1 95.94 639 ILE B C 1
ATOM 10906 O O . ILE B 1 639 ? -2.299 -0.772 5.992 1 95.94 639 ILE B O 1
ATOM 10910 N N . SER B 1 640 ? -0.744 -2.342 5.684 1 96.19 640 SER B N 1
ATOM 10911 C CA . SER B 1 640 ? 0.069 -1.511 4.801 1 96.19 640 SER B CA 1
ATOM 10912 C C . SER B 1 640 ? -0.718 -1.081 3.568 1 96.19 640 SER B C 1
ATOM 10914 O O . SER B 1 640 ? -0.68 0.087 3.176 1 96.19 640 SER B O 1
ATOM 10916 N N . LEU B 1 641 ? -1.426 -1.997 2.986 1 96.81 641 LEU B N 1
ATOM 10917 C CA . LEU B 1 641 ? -2.238 -1.675 1.817 1 96.81 641 LEU B CA 1
ATOM 10918 C C . LEU B 1 641 ? -3.387 -0.744 2.193 1 96.81 641 LEU B C 1
ATOM 10920 O O . LEU B 1 641 ? -3.773 0.12 1.403 1 96.81 641 LEU B O 1
ATOM 10924 N N . ALA B 1 642 ? -3.918 -0.957 3.377 1 98.19 642 ALA B N 1
ATOM 10925 C CA . ALA B 1 642 ? -5 -0.094 3.85 1 98.19 642 ALA B CA 1
ATOM 10926 C C . ALA B 1 642 ? -4.52 1.347 4.008 1 98.19 642 ALA B C 1
ATOM 10928 O O . ALA B 1 642 ? -5.277 2.289 3.75 1 98.19 642 ALA B O 1
ATOM 10929 N N . LEU B 1 643 ? -3.287 1.5 4.43 1 98.31 643 LEU B N 1
ATOM 10930 C CA . LEU B 1 643 ? -2.723 2.84 4.551 1 98.31 643 LEU B CA 1
ATOM 10931 C C . LEU B 1 643 ? -2.672 3.533 3.191 1 98.31 643 LEU B C 1
ATOM 10933 O O . LEU B 1 643 ? -2.969 4.727 3.088 1 98.31 643 LEU B O 1
ATOM 10937 N N . SER B 1 644 ? -2.324 2.816 2.23 1 98.19 644 SER B N 1
ATOM 10938 C CA . SER B 1 644 ? -2.344 3.344 0.87 1 98.19 644 SER B CA 1
ATOM 10939 C C . SER B 1 644 ? -3.752 3.754 0.455 1 98.19 644 SER B C 1
ATOM 10941 O O . SER B 1 644 ? -3.949 4.828 -0.113 1 98.19 644 SER B O 1
ATOM 10943 N N . ASP B 1 645 ? -4.711 2.893 0.752 1 98.56 645 ASP B N 1
ATOM 10944 C CA . ASP B 1 645 ? -6.102 3.174 0.413 1 98.56 645 ASP B CA 1
ATOM 10945 C C . ASP B 1 645 ? -6.59 4.449 1.1 1 98.56 645 ASP B C 1
ATOM 10947 O O . ASP B 1 645 ? -7.344 5.227 0.513 1 98.56 645 ASP B O 1
ATOM 10951 N N . ILE B 1 646 ? -6.195 4.562 2.33 1 98.62 646 ILE B N 1
ATOM 10952 C CA . ILE B 1 646 ? -6.609 5.719 3.115 1 98.62 646 ILE B CA 1
ATOM 10953 C C . ILE B 1 646 ? -6.09 7 2.467 1 98.62 646 ILE B C 1
ATOM 10955 O O . ILE B 1 646 ? -6.848 7.949 2.256 1 98.62 646 ILE B O 1
ATOM 10959 N N . VAL B 1 647 ? -4.824 7.008 2.053 1 98.31 647 VAL B N 1
ATOM 10960 C CA . VAL B 1 647 ? -4.238 8.188 1.423 1 98.31 647 VAL B CA 1
ATOM 10961 C C . VAL B 1 647 ? -4.934 8.461 0.092 1 98.31 647 VAL B C 1
ATOM 10963 O O . VAL B 1 647 ? -5.336 9.594 -0.184 1 98.31 647 VAL B O 1
ATOM 10966 N N . LEU B 1 648 ? -5.133 7.457 -0.676 1 98.44 648 LEU B N 1
ATOM 10967 C CA . LEU B 1 648 ? -5.77 7.609 -1.98 1 98.44 648 LEU B CA 1
ATOM 10968 C C . LEU B 1 648 ? -7.215 8.07 -1.831 1 98.44 648 LEU B C 1
ATOM 10970 O O . LEU B 1 648 ? -7.668 8.953 -2.566 1 98.44 648 LEU B O 1
ATOM 10974 N N . ALA B 1 649 ? -7.883 7.492 -0.875 1 98.69 649 ALA B N 1
ATOM 10975 C CA . ALA B 1 649 ? -9.281 7.848 -0.651 1 98.69 649 ALA B CA 1
ATOM 10976 C C . ALA B 1 649 ? -9.422 9.32 -0.268 1 98.69 649 ALA B C 1
ATOM 10978 O O . ALA B 1 649 ? -10.281 10.023 -0.793 1 98.69 649 ALA B O 1
ATOM 10979 N N . PHE B 1 650 ? -8.578 9.797 0.588 1 98.31 650 PHE B N 1
ATOM 10980 C CA . PHE B 1 650 ? -8.68 11.18 1.038 1 98.31 650 PHE B CA 1
ATOM 10981 C C . PHE B 1 650 ? -8.219 12.133 -0.052 1 98.31 650 PHE B C 1
ATOM 10983 O O . PHE B 1 650 ? -8.758 13.242 -0.181 1 98.31 650 PHE B O 1
ATOM 10990 N N . VAL B 1 651 ? -7.223 11.742 -0.858 1 97.62 651 VAL B N 1
ATOM 10991 C CA . VAL B 1 651 ? -6.777 12.594 -1.96 1 97.62 651 VAL B CA 1
ATOM 10992 C C . VAL B 1 651 ? -7.895 12.727 -2.992 1 97.62 651 VAL B C 1
ATOM 10994 O O . VAL B 1 651 ? -8.219 13.836 -3.422 1 97.62 651 VAL B O 1
ATOM 10997 N N . PHE B 1 652 ? -8.5 11.648 -3.33 1 98 652 PHE B N 1
ATOM 10998 C CA . PHE B 1 652 ? -9.578 11.695 -4.312 1 98 652 PHE B CA 1
ATOM 10999 C C . PHE B 1 652 ? -10.844 12.281 -3.699 1 98 652 PHE B C 1
ATOM 11001 O O . PHE B 1 652 ? -11.664 12.883 -4.402 1 98 652 PHE B O 1
ATOM 11008 N N . GLY B 1 653 ? -11.008 12.07 -2.328 1 98.31 653 GLY B N 1
ATOM 11009 C CA . GLY B 1 653 ? -12.078 12.773 -1.634 1 98.31 653 GLY B CA 1
ATOM 11010 C C . GLY B 1 653 ? -11.938 14.281 -1.687 1 98.31 653 GLY B C 1
ATOM 11011 O O . GLY B 1 653 ? -12.93 15 -1.839 1 98.31 653 GLY B O 1
ATOM 11012 N N . LEU B 1 654 ? -10.711 14.75 -1.603 1 97.94 654 LEU B N 1
ATOM 11013 C CA . LEU B 1 654 ? -10.438 16.188 -1.71 1 97.94 654 LEU B CA 1
ATOM 11014 C C . LEU B 1 654 ? -10.758 16.688 -3.109 1 97.94 654 LEU B C 1
ATOM 11016 O O . LEU B 1 654 ? -11.367 17.75 -3.26 1 97.94 654 LEU B O 1
ATOM 11020 N N . LEU B 1 655 ? -10.414 15.93 -4.113 1 97.81 655 LEU B N 1
ATOM 11021 C CA . LEU B 1 655 ? -10.711 16.312 -5.484 1 97.81 655 LEU B CA 1
ATOM 11022 C C . LEU B 1 655 ? -12.211 16.375 -5.723 1 97.81 655 LEU B C 1
ATOM 11024 O O . LEU B 1 655 ? -12.711 17.297 -6.359 1 97.81 655 LEU B O 1
ATOM 11028 N N . LEU B 1 656 ? -12.914 15.422 -5.227 1 98.12 656 LEU B N 1
ATOM 11029 C CA . LEU B 1 656 ? -14.367 15.391 -5.336 1 98.12 656 LEU B CA 1
ATOM 11030 C C . LEU B 1 656 ? -14.992 16.594 -4.629 1 98.12 656 LEU B C 1
ATOM 11032 O O . LEU B 1 656 ? -15.945 17.188 -5.129 1 98.12 656 LEU B O 1
ATOM 11036 N N . TYR B 1 657 ? -14.422 16.891 -3.449 1 97.94 657 TYR B N 1
ATOM 11037 C CA . TYR B 1 657 ? -14.906 18.031 -2.666 1 97.94 657 TYR B CA 1
ATOM 11038 C C . TYR B 1 657 ? -14.727 19.328 -3.426 1 97.94 657 TYR B C 1
ATOM 11040 O O . TYR B 1 657 ? -15.664 20.141 -3.52 1 97.94 657 TYR B O 1
ATOM 11048 N N . LEU B 1 658 ? -13.594 19.516 -4.082 1 97.69 658 LEU B N 1
ATOM 11049 C CA . LEU B 1 658 ? -13.25 20.781 -4.742 1 97.69 658 LEU B CA 1
ATOM 11050 C C . LEU B 1 658 ? -13.984 20.906 -6.07 1 97.69 658 LEU B C 1
ATOM 11052 O O . LEU B 1 658 ? -14.344 22.016 -6.477 1 97.69 658 LEU B O 1
ATOM 11056 N N . MET B 1 659 ? -14.234 19.812 -6.703 1 97.44 659 MET B N 1
ATOM 11057 C CA . MET B 1 659 ? -14.766 19.859 -8.062 1 97.44 659 MET B CA 1
ATOM 11058 C C . MET B 1 659 ? -16.297 19.812 -8.055 1 97.44 659 MET B C 1
ATOM 11060 O O . MET B 1 659 ? -16.938 20.375 -8.938 1 97.44 659 MET B O 1
ATOM 11064 N N . ILE B 1 660 ? -16.844 19.125 -7.062 1 97.81 660 ILE B N 1
ATOM 11065 C CA . ILE B 1 660 ? -18.266 18.812 -7.195 1 97.81 660 ILE B CA 1
ATOM 11066 C C . ILE B 1 660 ? -19 19.188 -5.906 1 97.81 660 ILE B C 1
ATOM 11068 O O . ILE B 1 660 ? -19.922 20 -5.918 1 97.81 660 ILE B O 1
ATOM 11072 N N . GLU B 1 661 ? -18.609 18.672 -4.777 1 97.31 661 GLU B N 1
ATOM 11073 C CA . GLU B 1 661 ? -19.375 18.781 -3.537 1 97.31 661 GLU B CA 1
ATOM 11074 C C . GLU B 1 661 ? -19.531 20.234 -3.098 1 97.31 661 GLU B C 1
ATOM 11076 O O . GLU B 1 661 ? -20.656 20.703 -2.889 1 97.31 661 GLU B O 1
ATOM 11081 N N . ALA B 1 662 ? -18.422 20.922 -2.969 1 96.81 662 ALA B N 1
ATOM 11082 C CA . ALA B 1 662 ? -18.453 22.297 -2.482 1 96.81 662 ALA B CA 1
ATOM 11083 C C . ALA B 1 662 ? -19.188 23.203 -3.467 1 96.81 662 ALA B C 1
ATOM 11085 O O . ALA B 1 662 ? -20.109 23.938 -3.082 1 96.81 662 ALA B O 1
ATOM 11086 N N . PRO B 1 663 ? -18.875 23.172 -4.762 1 96.75 663 PRO B N 1
ATOM 11087 C CA . PRO B 1 663 ? -19.578 24.031 -5.703 1 96.75 663 PRO B CA 1
ATOM 11088 C C . PRO B 1 663 ? -21.078 23.75 -5.738 1 96.75 663 PRO B C 1
ATOM 11090 O O . PRO B 1 663 ? -21.891 24.688 -5.773 1 96.75 663 PRO B O 1
ATOM 11093 N N . SER B 1 664 ? -21.469 22.5 -5.773 1 96.38 664 SER B N 1
ATOM 11094 C CA . SER B 1 664 ? -22.891 22.156 -5.852 1 96.38 664 SER B CA 1
ATOM 11095 C C . SER B 1 664 ? -23.656 22.672 -4.637 1 96.38 664 SER B C 1
ATOM 11097 O O . SER B 1 664 ? -24.766 23.188 -4.77 1 96.38 664 SER B O 1
ATOM 11099 N N . ARG B 1 665 ? -23.109 22.516 -3.508 1 94.25 665 ARG B N 1
ATOM 11100 C CA . ARG B 1 665 ? -23.734 23 -2.281 1 94.25 665 ARG B CA 1
ATOM 11101 C C . ARG B 1 665 ? -23.891 24.516 -2.303 1 94.25 665 ARG B C 1
ATOM 11103 O O . ARG B 1 665 ? -24.953 25.031 -1.949 1 94.25 665 ARG B O 1
ATOM 11110 N N . LYS B 1 666 ? -22.891 25.172 -2.707 1 94.44 666 LYS B N 1
ATOM 11111 C CA . LYS B 1 666 ? -22.906 26.625 -2.721 1 94.44 666 LYS B CA 1
ATOM 11112 C C . LYS B 1 666 ? -23.844 27.156 -3.801 1 94.44 666 LYS B C 1
ATOM 11114 O O . LYS B 1 666 ? -24.531 28.172 -3.6 1 94.44 666 LYS B O 1
ATOM 11119 N N . ILE B 1 667 ? -23.859 26.547 -4.93 1 94.88 667 ILE B N 1
ATOM 11120 C CA . ILE B 1 667 ? -24.766 26.953 -6.008 1 94.88 667 ILE B CA 1
ATOM 11121 C C . ILE B 1 667 ? -26.219 26.812 -5.543 1 94.88 667 ILE B C 1
ATOM 11123 O O . ILE B 1 667 ? -27.016 27.719 -5.762 1 94.88 667 ILE B O 1
ATOM 11127 N N . PHE B 1 668 ? -26.5 25.703 -4.977 1 92.56 668 PHE B N 1
ATOM 11128 C CA . PHE B 1 668 ? -27.859 25.469 -4.488 1 92.56 668 PHE B CA 1
ATOM 11129 C C . PHE B 1 668 ? -28.25 26.531 -3.473 1 92.56 668 PHE B C 1
ATOM 11131 O O . PHE B 1 668 ? -29.375 27.031 -3.494 1 92.56 668 PHE B O 1
ATOM 11138 N N . ARG B 1 669 ? -27.344 26.859 -2.631 1 90.31 669 ARG B N 1
ATOM 11139 C CA . ARG B 1 669 ? -27.609 27.891 -1.631 1 90.31 669 ARG B CA 1
ATOM 11140 C C . ARG B 1 669 ? -27.875 29.234 -2.291 1 90.31 669 ARG B C 1
ATOM 11142 O O . ARG B 1 669 ? -28.781 29.969 -1.887 1 90.31 669 ARG B O 1
ATOM 11149 N N . GLU B 1 670 ? -27.109 29.547 -3.258 1 90.5 670 GLU B N 1
ATOM 11150 C CA . GLU B 1 670 ? -27.234 30.828 -3.949 1 90.5 670 GLU B CA 1
ATOM 11151 C C . GLU B 1 670 ? -28.547 30.906 -4.719 1 90.5 670 GLU B C 1
ATOM 11153 O O . GLU B 1 670 ? -29.141 31.984 -4.832 1 90.5 670 GLU B O 1
ATOM 11158 N N . ILE B 1 671 ? -29 29.844 -5.16 1 89.62 671 ILE B N 1
ATOM 11159 C CA . ILE B 1 671 ? -30.188 29.859 -6.008 1 89.62 671 ILE B CA 1
ATOM 11160 C C . ILE B 1 671 ? -31.438 29.719 -5.145 1 89.62 671 ILE B C 1
ATOM 11162 O O . ILE B 1 671 ? -32.438 30.422 -5.367 1 89.62 671 ILE B O 1
ATOM 11166 N N . MET B 1 672 ? -31.453 28.922 -4.199 1 85.06 672 MET B N 1
ATOM 11167 C CA . MET B 1 672 ? -32.656 28.562 -3.486 1 85.06 672 MET B CA 1
ATOM 11168 C C . MET B 1 672 ? -32.781 29.344 -2.188 1 85.06 672 MET B C 1
ATOM 11170 O O . MET B 1 672 ? -33.906 29.484 -1.636 1 85.06 672 MET B O 1
ATOM 11174 N N . MET B 1 673 ? -31.656 29.828 -1.746 1 78.31 673 MET B N 1
ATOM 11175 C CA . MET B 1 673 ? -31.703 30.594 -0.502 1 78.31 673 MET B CA 1
ATOM 11176 C C . MET B 1 673 ? -31.047 31.953 -0.683 1 78.31 673 MET B C 1
ATOM 11178 O O . MET B 1 673 ? -30.031 32.25 -0.066 1 78.31 673 MET B O 1
ATOM 11182 N N . PRO B 1 674 ? -31.703 32.75 -1.506 1 64.69 674 PRO B N 1
ATOM 11183 C CA . PRO B 1 674 ? -31.078 34.031 -1.819 1 64.69 674 PRO B CA 1
ATOM 11184 C C . PRO B 1 674 ? -30.891 34.906 -0.584 1 64.69 674 PRO B C 1
ATOM 11186 O O . PRO B 1 674 ? -31.703 34.844 0.347 1 64.69 674 PRO B O 1
ATOM 11189 N N . ARG B 1 675 ? -29.578 35.375 -0.336 1 58.84 675 ARG B N 1
ATOM 11190 C CA . ARG B 1 675 ? -29.219 36.281 0.737 1 58.84 675 ARG B CA 1
ATOM 11191 C C . ARG B 1 675 ? -30.172 37.469 0.797 1 58.84 675 ARG B C 1
ATOM 11193 O O . ARG B 1 675 ? -30.531 38.062 -0.236 1 58.84 675 ARG B O 1
ATOM 11200 N N . ARG B 1 676 ? -31 37.594 1.851 1 51.22 676 ARG B N 1
ATOM 11201 C CA . ARG B 1 676 ? -31.828 38.781 2.004 1 51.22 676 ARG B CA 1
ATOM 11202 C C . ARG B 1 676 ? -30.984 40.031 1.956 1 51.22 676 ARG B C 1
ATOM 11204 O O . ARG B 1 676 ? -29.906 40.094 2.559 1 51.22 676 ARG B O 1
ATOM 11211 N N . ALA B 1 677 ? -31.156 40.812 0.93 1 45.88 677 ALA B N 1
ATOM 11212 C CA . ALA B 1 677 ? -30.609 42.188 0.836 1 45.88 677 ALA B CA 1
ATOM 11213 C C . ALA B 1 677 ? -30.672 42.875 2.188 1 45.88 677 ALA B C 1
ATOM 11215 O O . ALA B 1 677 ? -31.703 42.906 2.846 1 45.88 677 ALA B O 1
ATOM 11216 N N . THR B 1 678 ? -29.516 42.844 2.869 1 39.66 678 THR B N 1
ATOM 11217 C CA . THR B 1 678 ? -29.562 43.781 3.99 1 39.66 678 THR B CA 1
ATOM 11218 C C . THR B 1 678 ? -30.234 45.094 3.58 1 39.66 678 THR B C 1
ATOM 11220 O O . THR B 1 678 ? -29.734 45.812 2.699 1 39.66 678 THR B O 1
ATOM 11223 N N . ASN B 1 679 ? -31.438 45.156 3.455 1 34.53 679 ASN B N 1
ATOM 11224 C CA . ASN B 1 679 ? -31.969 46.5 3.428 1 34.53 679 ASN B CA 1
ATOM 11225 C C . ASN B 1 679 ? -31.219 47.438 4.398 1 34.53 679 ASN B C 1
ATOM 11227 O O . ASN B 1 679 ? -31.094 47.094 5.578 1 34.53 679 ASN B O 1
ATOM 11231 N N . ASN B 1 680 ? -30.234 48.125 3.887 1 36.53 680 ASN B N 1
ATOM 11232 C CA . ASN B 1 680 ? -29.672 49.281 4.602 1 36.53 680 ASN B CA 1
ATOM 11233 C C . ASN B 1 680 ? -30.75 50.031 5.387 1 36.53 680 ASN B C 1
ATOM 11235 O O . ASN B 1 680 ? -31.438 50.875 4.84 1 36.53 680 ASN B O 1
ATOM 11239 N N . LEU B 1 681 ? -31.656 49.406 6.117 1 35.34 681 LEU B N 1
ATOM 11240 C CA . LEU B 1 681 ? -32.344 50.344 6.984 1 35.34 681 LEU B CA 1
ATOM 11241 C C . LEU B 1 681 ? -31.375 51.219 7.754 1 35.34 681 LEU B C 1
ATOM 11243 O O . LEU B 1 681 ? -30.438 50.719 8.375 1 35.34 681 LEU B O 1
ATOM 11247 N N . LYS B 1 682 ? -31.25 52.531 7.328 1 37.97 682 LYS B N 1
ATOM 11248 C CA . LYS B 1 682 ? -30.75 53.688 8.086 1 37.97 682 LYS B CA 1
ATOM 11249 C C . LYS B 1 682 ? -31.125 53.562 9.562 1 37.97 682 LYS B C 1
ATOM 11251 O O . LYS B 1 682 ? -32.188 54 9.977 1 37.97 682 LYS B O 1
ATOM 11256 N N . VAL B 1 683 ? -31 52.406 10.148 1 31.78 683 VAL B N 1
ATOM 11257 C CA . VAL B 1 683 ? -31.203 52.562 11.586 1 31.78 683 VAL B CA 1
ATOM 11258 C C . VAL B 1 683 ? -30.234 53.625 12.125 1 31.78 683 VAL B C 1
ATOM 11260 O O . VAL B 1 683 ? -29.078 53.688 11.688 1 31.78 683 VAL B O 1
ATOM 11263 N N . SER B 1 684 ? -30.734 54.781 12.773 1 29.95 684 SER B N 1
ATOM 11264 C CA . SER B 1 684 ? -30.125 55.625 13.789 1 29.95 684 SER B CA 1
ATOM 11265 C C . SER B 1 684 ? -29.203 54.844 14.703 1 29.95 684 SER B C 1
ATOM 11267 O O . SER B 1 684 ? -29.328 53.625 14.812 1 29.95 684 SER B O 1
ATOM 11269 N N . GLN B 1 685 ? -28.328 55.5 15.539 1 29.02 685 GLN B N 1
ATOM 11270 C CA . GLN B 1 685 ? -27.188 55.188 16.391 1 29.02 685 GLN B CA 1
ATOM 11271 C C . GLN B 1 685 ? -27.453 53.938 17.219 1 29.02 685 GLN B C 1
ATOM 11273 O O . GLN B 1 685 ? -26.609 53.531 18.016 1 29.02 685 GLN B O 1
ATOM 11278 N N . HIS B 1 686 ? -28.766 53.5 17.438 1 28.17 686 HIS B N 1
ATOM 11279 C CA . HIS B 1 686 ? -28.672 52.719 18.688 1 28.17 686 HIS B CA 1
ATOM 11280 C C . HIS B 1 686 ? -27.953 51.406 18.453 1 28.17 686 HIS B C 1
ATOM 11282 O O . HIS B 1 686 ? -27.016 51.062 19.172 1 28.17 686 HIS B O 1
ATOM 11288 N N . ASN B 1 687 ? -28.688 50.125 18.641 1 26.05 687 ASN B N 1
ATOM 11289 C CA . ASN B 1 687 ? -28.25 48.938 19.344 1 26.05 687 ASN B CA 1
ATOM 11290 C C . ASN B 1 687 ? -27.5 47.969 18.422 1 26.05 687 ASN B C 1
ATOM 11292 O O . ASN B 1 687 ? -27.938 47.75 17.297 1 26.05 687 ASN B O 1
ATOM 11296 N N . THR B 1 688 ? -26.188 47.594 18.609 1 31.2 688 THR B N 1
ATOM 11297 C CA . THR B 1 688 ? -25.062 46.75 18.219 1 31.2 688 THR B CA 1
ATOM 11298 C C . THR B 1 688 ? -25.531 45.312 18.016 1 31.2 688 THR B C 1
ATOM 11300 O O . THR B 1 688 ? -24.734 44.438 17.656 1 31.2 688 THR B O 1
ATOM 11303 N N . ASN B 1 689 ? -26.781 44.781 18.312 1 28.33 689 ASN B N 1
ATOM 11304 C CA . ASN B 1 689 ? -26.938 43.375 18.578 1 28.33 689 ASN B CA 1
ATOM 11305 C C . ASN B 1 689 ? -27.172 42.562 17.297 1 28.33 689 ASN B C 1
ATOM 11307 O O . ASN B 1 689 ? -27.422 41.375 17.344 1 28.33 689 ASN B O 1
ATOM 11311 N N . SER B 1 690 ? -27.484 43.031 16.109 1 32.28 690 SER B N 1
ATOM 11312 C CA . SER B 1 690 ? -28.094 42.188 15.094 1 32.28 690 SER B CA 1
ATOM 11313 C C . SER B 1 690 ? -27.047 41.5 14.25 1 32.28 690 SER B C 1
ATOM 11315 O O . SER B 1 690 ? -27.375 40.75 13.312 1 32.28 690 SER B O 1
ATOM 11317 N N . GLU B 1 691 ? -25.859 41.844 14.297 1 33.97 691 GLU B N 1
ATOM 11318 C CA . GLU B 1 691 ? -24.891 41.188 13.406 1 33.97 691 GLU B CA 1
ATOM 11319 C C . GLU B 1 691 ? -24.781 39.688 13.719 1 33.97 691 GLU B C 1
ATOM 11321 O O . GLU B 1 691 ? -24.25 38.906 12.922 1 33.97 691 GLU B O 1
ATOM 11326 N N . ASN B 1 692 ? -25.203 39.188 14.906 1 33.69 692 ASN B N 1
ATOM 11327 C CA . ASN B 1 692 ? -25.031 37.812 15.297 1 33.69 692 ASN B CA 1
ATOM 11328 C C . ASN B 1 692 ? -26 36.875 14.562 1 33.69 692 ASN B C 1
ATOM 11330 O O . ASN B 1 692 ? -25.828 35.656 14.586 1 33.69 692 ASN B O 1
ATOM 11334 N N . SER B 1 693 ? -27.109 37.375 13.953 1 35.56 693 SER B N 1
ATOM 11335 C CA . SER B 1 693 ? -28.125 36.438 13.438 1 35.56 693 SER B CA 1
ATOM 11336 C C . SER B 1 693 ? -27.719 35.875 12.078 1 35.56 693 SER B C 1
ATOM 11338 O O . SER B 1 693 ? -28.047 34.75 11.75 1 35.56 693 SER B O 1
ATOM 11340 N N . ASN B 1 694 ? -27.078 36.562 11.242 1 36.12 694 ASN B N 1
ATOM 11341 C CA . ASN B 1 694 ? -26.781 36.094 9.898 1 36.12 694 ASN B CA 1
ATOM 11342 C C . ASN B 1 694 ? -25.719 35 9.914 1 36.12 694 ASN B C 1
ATOM 11344 O O . ASN B 1 694 ? -25.656 34.188 9 1 36.12 694 ASN B O 1
ATOM 11348 N N . MET B 1 695 ? -24.812 35.062 10.773 1 37.09 695 MET B N 1
ATOM 11349 C CA . MET B 1 695 ? -23.781 34.031 10.867 1 37.09 695 MET B CA 1
ATOM 11350 C C . MET B 1 695 ? -24.375 32.719 11.273 1 37.09 695 MET B C 1
ATOM 11352 O O . MET B 1 695 ? -23.844 31.656 10.93 1 37.09 695 MET B O 1
ATOM 11356 N N . ASN B 1 696 ? -25.484 32.719 11.945 1 38.91 696 ASN B N 1
ATOM 11357 C CA . ASN B 1 696 ? -26.094 31.484 12.461 1 38.91 696 ASN B CA 1
ATOM 11358 C C . ASN B 1 696 ? -26.812 30.719 11.367 1 38.91 696 ASN B C 1
ATOM 11360 O O . ASN B 1 696 ? -26.906 29.484 11.43 1 38.91 696 ASN B O 1
ATOM 11364 N N . ASN B 1 697 ? -27.391 31.359 10.438 1 40.16 697 ASN B N 1
ATOM 11365 C CA . ASN B 1 697 ? -28.125 30.625 9.398 1 40.16 697 ASN B CA 1
ATOM 11366 C C . ASN B 1 697 ? -27.156 29.891 8.461 1 40.16 697 ASN B C 1
ATOM 11368 O O . ASN B 1 697 ? -27.547 28.922 7.816 1 40.16 697 ASN B O 1
ATOM 11372 N N . LYS B 1 698 ? -26.031 30.375 8.164 1 42.47 698 LYS B N 1
ATOM 11373 C CA . LYS B 1 698 ? -25.016 29.812 7.281 1 42.47 698 LYS B CA 1
ATOM 11374 C C . LYS B 1 698 ? -24.469 28.5 7.852 1 42.47 698 LYS B C 1
ATOM 11376 O O . LYS B 1 698 ? -24.172 27.562 7.102 1 42.47 698 LYS B O 1
ATOM 11381 N N . THR B 1 699 ? -24.469 28.375 9.07 1 42.16 699 THR B N 1
ATOM 11382 C CA . THR B 1 699 ? -23.859 27.234 9.727 1 42.16 699 THR B CA 1
ATOM 11383 C C . THR B 1 699 ? -24.812 26.047 9.75 1 42.16 699 THR B C 1
ATOM 11385 O O . THR B 1 699 ? -24.375 24.891 9.766 1 42.16 699 THR B O 1
ATOM 11388 N N . SER B 1 700 ? -26.109 26.281 9.711 1 42.16 700 SER B N 1
ATOM 11389 C CA . SER B 1 700 ? -27.078 25.203 9.773 1 42.16 700 SER B CA 1
ATOM 11390 C C . SER B 1 700 ? -27.031 24.328 8.516 1 42.16 700 SER B C 1
ATOM 11392 O O . SER B 1 700 ? -27.188 23.109 8.586 1 42.16 700 SER B O 1
ATOM 11394 N N . ASP B 1 701 ? -26.75 24.875 7.449 1 40.22 701 ASP B N 1
ATOM 11395 C CA . ASP B 1 701 ? -26.812 24.219 6.148 1 40.22 701 ASP B CA 1
ATOM 11396 C C . ASP B 1 701 ? -25.672 23.219 5.996 1 40.22 701 ASP B C 1
ATOM 11398 O O . ASP B 1 701 ? -25.844 22.141 5.398 1 40.22 701 ASP B O 1
ATOM 11402 N N . SER B 1 702 ? -24.609 23.5 6.602 1 44.66 702 SER B N 1
ATOM 11403 C CA . SER B 1 702 ? -23.422 22.688 6.359 1 44.66 702 SER B CA 1
ATOM 11404 C C . SER B 1 702 ? -23.516 21.328 7.062 1 44.66 702 SER B C 1
ATOM 11406 O O . SER B 1 702 ? -22.766 20.406 6.758 1 44.66 702 SER B O 1
ATOM 11408 N N . ARG B 1 703 ? -24.609 21.266 8.016 1 45.72 703 ARG B N 1
ATOM 11409 C CA . ARG B 1 703 ? -24.672 20.062 8.844 1 45.72 703 ARG B CA 1
ATOM 11410 C C . ARG B 1 703 ? -25.797 19.141 8.383 1 45.72 703 ARG B C 1
ATOM 11412 O O . ARG B 1 703 ? -25.812 17.969 8.742 1 45.72 703 ARG B O 1
ATOM 11419 N N . LEU B 1 704 ? -26.812 19.656 7.609 1 43.19 704 LEU B N 1
ATOM 11420 C CA . LEU B 1 704 ? -27.938 18.797 7.254 1 43.19 704 LEU B CA 1
ATOM 11421 C C . LEU B 1 704 ? -27.641 18 5.996 1 43.19 704 LEU B C 1
ATOM 11423 O O . LEU B 1 704 ? -27.188 18.547 4.992 1 43.19 704 LEU B O 1
#

Nearest PDB structures (foldseek):
  7p5j-assembly1_B  TM=1.170E-01  e=8.573E-02  Homo sapiens
  5lzr-assembly1_A  TM=1.358E-01  e=2.959E+00  Thermotoga maritima MSB8
  3o1h-assembly1_A  TM=1.354E-01  e=5.054E+00  Vibrio parahaemolyticus
  8h0q-assembly1_R  TM=1.641E-01  e=8.994E+00  Homo sapiens
  7p5j-assembly1_B  TM=1.170E-01  e=1.111E-01  Homo sapiens

Foldseek 3Di:
DVVVVVVVVVVVVVVVVVVVVVVVCPVAPQAPDAFDDLAFCDDDDDPQNVQRVVLVVCVVVVNPLSVLQSQQWQGGDDLLLLPQQEAFRFQVSLQPRPDPAWKKKFWKKKAKDADDDDDDDDLLDLDDDPPDDCCVSQPDDPDLQDDHSRIHTTIHIGGPRQDQVSVQVRVQVVQVPDDDPCVVNVMGMHIHGDPLLMDHNPPQPDADPLQVVLVVVVVVLVCLLVVLQVVPVPDDDDPDQDLVNLLSNLLHLVVLVVVLLDDDPQFPLCLLVLLLLLVLLLLVLLLLLVLLLLLFRASRVSVVSVLLLDLVSLVSQVSCLSLLSVLLSLLLLLLQLQLVVVVVPRDDLVVVLVLVLLLQQFLLLSLLSCLLGVLLVPAAASQSCPQSVLLNVLSVVCVPCLSVLNCLPPVQLSHRPVLSLSVSLSSVLSSVSSVLSVCCVVPVVVSVVVLVVLLVQLLVVLLCLCLVVVDFLDDASRNVCSNRVRNDPCCSRQNSDNSNSNNLNSLSNVLSVVCNVCPPPQAADEAVVLVVLLVQLVVLLSCLRSVVSLSSSPPNDRDSNVSSNSSSPSSVSNSSSVSSLSCCLSHYDVVVSVCSSSPSVSSSSSLLSSQLSSNLVSVSSNVSNHDSGHYHDDPVVSSVVSVVSSVVSSVRSSVSSSSINSSSSSSCCCVVPPDPPPPPPPDDPDDPPPVVPVVVVVSSSSSD/DVVVVVVVVVVVVVVVVVVVVVVVCPVAPQAPDAFDDLAFCDDDDDPQNVQRVVLVVCVVVVNPLSVLQSQQWQGGDDLLLLPQQEAFRFQVSLQPRDDPAWKKKFWKKKAKDADDDPDDDDLLDLDDDPPDDCCVSQDDDPDLQDDHSRIHTTIHMGGPRQDQVSVQVRVQVVQVPDDDPCVVNVMGMHIHGDPLLMDHNPPPPDADPLQVVLVVVVVVLVCLLVVLQVVPVPDDDDPDQDLVNLLSNLLHLVVLVVVLLDDDVQDPLCLLVLLLLLVLLLLVLLLLLVLLLLLFRASRVSVVSVLLLDLVSLVSQVSCLSLLSVLLSLLLLLLQLQLVVVVVPRDDLVVVLVLVLLLQQFLLLSLLSCLLGVLLVPAAASQSCPQSVLLNVLSVVCVPCLSVLNCLPPVQLSHRPVLSLSVSLSSVLSSVSSVLSVCCNVPVVVSVVVLVVLLVQLLVVLLCLCLVVVDFLDDASRNVCSNRVRNDPCCSRQNSDNSNSNNLNSLSNVLSVVCNVCPPPQAADEAVVLVVLLVQLVVLLSCLRSVVSLSSSPPNDRDSNVSSNSSSPSSVSNSSSVSSLSCCLSHYPPVVSVCSSSPSVSSSSSLLSSQLSSNLVSVSSNVSNHDSGHYHDDSVVSSVVSVVSSVVSSVRSSVSSSSINSSSSSSCCCVVPPDPPPPPPPPDPDDPPPVVPVVVVVSSSSSD